Protein AF-0000000086549622 (afdb_homodimer)

Structure (mmCIF, N/CA/C/O backbone):
data_AF-0000000086549622-model_v1
#
loop_
_entity.id
_entity.type
_entity.pdbx_description
1 polymer Alpha-galactosidase
#
loop_
_atom_site.group_PDB
_atom_site.id
_atom_site.type_symbol
_atom_site.label_atom_id
_atom_site.label_alt_id
_atom_site.label_comp_id
_atom_site.label_asym_id
_atom_site.label_entity_id
_atom_site.label_seq_id
_atom_site.pdbx_PDB_ins_code
_atom_site.Cartn_x
_atom_site.Cartn_y
_atom_site.Cartn_z
_atom_site.occupancy
_atom_site.B_iso_or_equiv
_atom_site.auth_seq_id
_atom_site.auth_comp_id
_atom_site.auth_asym_id
_atom_site.auth_atom_id
_atom_site.pdbx_PDB_model_num
ATOM 1 N N . MET A 1 1 ? -61.156 -26.797 -33.188 1 31.92 1 MET A N 1
ATOM 2 C CA . MET A 1 1 ? -60.438 -27.297 -32.031 1 31.92 1 MET A CA 1
ATOM 3 C C . MET A 1 1 ? -59.062 -27.797 -32.375 1 31.92 1 MET A C 1
ATOM 5 O O . MET A 1 1 ? -58.844 -28.984 -32.656 1 31.92 1 MET A O 1
ATOM 9 N N . HIS A 1 2 ? -58.312 -27.062 -33.25 1 39.5 2 HIS A N 1
ATOM 10 C CA . HIS A 1 2 ? -56.969 -27.375 -33.719 1 39.5 2 HIS A CA 1
ATOM 11 C C . HIS A 1 2 ? -55.969 -27.375 -32.594 1 39.5 2 HIS A C 1
ATOM 13 O O . HIS A 1 2 ? -55.844 -26.391 -31.859 1 39.5 2 HIS A O 1
ATOM 19 N N . PHE A 1 3 ? -55.688 -28.547 -32.031 1 37.81 3 PHE A N 1
ATOM 20 C CA . PHE A 1 3 ? -54.688 -28.859 -31.016 1 37.81 3 PHE A CA 1
ATOM 21 C C . PHE A 1 3 ? -53.281 -28.469 -31.469 1 37.81 3 PHE A C 1
ATOM 23 O O . PHE A 1 3 ? -52.781 -29 -32.469 1 37.81 3 PHE A O 1
ATOM 30 N N . PHE A 1 4 ? -52.906 -27.203 -31.328 1 41.56 4 PHE A N 1
ATOM 31 C CA . PHE A 1 4 ? -51.531 -26.766 -31.5 1 41.56 4 PHE A CA 1
ATOM 32 C C . PHE A 1 4 ? -50.594 -27.547 -30.609 1 41.56 4 PHE A C 1
ATOM 34 O O . PHE A 1 4 ? -50.75 -27.547 -29.375 1 41.56 4 PHE A O 1
ATOM 41 N N . LEU A 1 5 ? -50 -28.656 -31.109 1 35.22 5 LEU A N 1
ATOM 42 C CA . LEU A 1 5 ? -48.938 -29.422 -30.469 1 35.22 5 LEU A CA 1
ATOM 43 C C . LEU A 1 5 ? -47.719 -28.547 -30.219 1 35.22 5 LEU A C 1
ATOM 45 O O . LEU A 1 5 ? -47.094 -28.031 -31.156 1 35.22 5 LEU A O 1
ATOM 49 N N . LEU A 1 6 ? -47.719 -27.797 -29.141 1 37.84 6 LEU A N 1
ATOM 50 C CA . LEU A 1 6 ? -46.5 -27.094 -28.703 1 37.84 6 LEU A CA 1
ATOM 51 C C . LEU A 1 6 ? -45.375 -28.062 -28.453 1 37.84 6 LEU A C 1
ATOM 53 O O . LEU A 1 6 ? -45.438 -28.906 -27.562 1 37.84 6 LEU A O 1
ATOM 57 N N . VAL A 1 7 ? -44.562 -28.406 -29.438 1 37.81 7 VAL A N 1
ATOM 58 C CA . VAL A 1 7 ? -43.344 -29.172 -29.297 1 37.81 7 VAL A CA 1
ATOM 59 C C . VAL A 1 7 ? -42.344 -28.406 -28.422 1 37.81 7 VAL A C 1
ATOM 61 O O . VAL A 1 7 ? -41.938 -27.297 -28.766 1 37.81 7 VAL A O 1
ATOM 64 N N . PHE A 1 8 ? -42.344 -28.656 -27.156 1 34.09 8 PHE A N 1
ATOM 65 C CA . PHE A 1 8 ? -41.312 -28.188 -26.25 1 34.09 8 PHE A CA 1
ATOM 66 C C . PHE A 1 8 ? -39.938 -28.75 -26.641 1 34.09 8 PHE A C 1
ATOM 68 O O . PHE A 1 8 ? -39.719 -29.969 -26.547 1 34.09 8 PHE A O 1
ATOM 75 N N . ALA A 1 9 ? -39.188 -28.156 -27.547 1 36.5 9 ALA A N 1
ATOM 76 C CA . ALA A 1 9 ? -37.812 -28.516 -27.797 1 36.5 9 ALA A CA 1
ATOM 77 C C . ALA A 1 9 ? -36.969 -28.391 -26.531 1 36.5 9 ALA A C 1
ATOM 79 O O . ALA A 1 9 ? -36.812 -27.312 -25.969 1 36.5 9 ALA A O 1
ATOM 80 N N . CYS A 1 10 ? -36.844 -29.453 -25.75 1 33.5 10 CYS A N 1
ATOM 81 C CA . CYS A 1 10 ? -35.844 -29.547 -24.688 1 33.5 10 CYS A CA 1
ATOM 82 C C . CYS A 1 10 ? -34.469 -29.188 -25.203 1 33.5 10 CYS A C 1
ATOM 84 O O . CYS A 1 10 ? -33.938 -29.859 -26.094 1 33.5 10 CYS A O 1
ATOM 86 N N . ALA A 1 11 ? -34.125 -27.953 -25.281 1 36.12 11 ALA A N 1
ATOM 87 C CA . ALA A 1 11 ? -32.719 -27.578 -25.5 1 36.12 11 ALA A CA 1
ATOM 88 C C . ALA A 1 11 ? -31.781 -28.375 -24.578 1 36.12 11 ALA A C 1
ATOM 90 O O . ALA A 1 11 ? -31.828 -28.234 -23.359 1 36.12 11 ALA A O 1
ATOM 91 N N . LEU A 1 12 ? -31.406 -29.547 -24.969 1 32.72 12 LEU A N 1
ATOM 92 C CA . LEU A 1 12 ? -30.266 -30.188 -24.328 1 32.72 12 LEU A CA 1
ATOM 93 C C . LEU A 1 12 ? -29.109 -29.203 -24.156 1 32.72 12 LEU A C 1
ATOM 95 O O . LEU A 1 12 ? -28.531 -28.75 -25.141 1 32.72 12 LEU A O 1
ATOM 99 N N . TYR A 1 13 ? -29.188 -28.391 -23.156 1 33.5 13 TYR A N 1
ATOM 100 C CA . TYR A 1 13 ? -27.938 -27.719 -22.797 1 33.5 13 TYR A CA 1
ATOM 101 C C . TYR A 1 13 ? -26.781 -28.703 -22.75 1 33.5 13 TYR A C 1
ATOM 103 O O . TYR A 1 13 ? -26.844 -29.703 -22.016 1 33.5 13 TYR A O 1
ATOM 111 N N . GLY A 1 14 ? -26.141 -28.938 -23.875 1 31.88 14 GLY A N 1
ATOM 112 C CA . GLY A 1 14 ? -24.875 -29.656 -23.891 1 31.88 14 GLY A CA 1
ATOM 113 C C . GLY A 1 14 ? -24 -29.328 -22.688 1 31.88 14 GLY A C 1
ATOM 114 O O . GLY A 1 14 ? -23.609 -28.172 -22.484 1 31.88 14 GLY A O 1
ATOM 115 N N . SER A 1 15 ? -24.109 -30.016 -21.625 1 35.78 15 SER A N 1
ATOM 116 C CA . SER A 1 15 ? -23.109 -30 -20.562 1 35.78 15 SER A CA 1
ATOM 117 C C . SER A 1 15 ? -21.688 -30.047 -21.125 1 35.78 15 SER A C 1
ATOM 119 O O . SER A 1 15 ? -21.297 -31.047 -21.734 1 35.78 15 SER A O 1
ATOM 121 N N . THR A 1 16 ? -21.203 -29.016 -21.625 1 40.12 16 THR A N 1
ATOM 122 C CA . THR A 1 16 ? -19.781 -28.969 -21.922 1 40.12 16 THR A CA 1
ATOM 123 C C . THR A 1 16 ? -18.969 -29.594 -20.781 1 40.12 16 THR A C 1
ATOM 125 O O . THR A 1 16 ? -19.109 -29.203 -19.625 1 40.12 16 THR A O 1
ATOM 128 N N . PHE A 1 17 ? -18.641 -30.828 -20.875 1 46.38 17 PHE A N 1
ATOM 129 C CA . PHE A 1 17 ? -17.844 -31.562 -19.891 1 46.38 17 PHE A CA 1
ATOM 130 C C . PHE A 1 17 ? -16.484 -30.906 -19.688 1 46.38 17 PHE A C 1
ATOM 132 O O . PHE A 1 17 ? -15.75 -30.672 -20.641 1 46.38 17 PHE A O 1
ATOM 139 N N . ALA A 1 18 ? -16.266 -30.109 -18.656 1 54.19 18 ALA A N 1
ATOM 140 C CA . ALA A 1 18 ? -14.969 -29.734 -18.109 1 54.19 18 ALA A CA 1
ATOM 141 C C . ALA A 1 18 ? -13.984 -30.891 -18.203 1 54.19 18 ALA A C 1
ATOM 143 O O . ALA A 1 18 ? -14.391 -32.062 -18.297 1 54.19 18 ALA A O 1
ATOM 144 N N . LEU A 1 19 ? -12.75 -30.562 -18.453 1 69.75 19 LEU A N 1
ATOM 145 C CA . LEU A 1 19 ? -11.766 -31.609 -18.281 1 69.75 19 LEU A CA 1
ATOM 146 C C . LEU A 1 19 ? -12.078 -32.438 -17.031 1 69.75 19 LEU A C 1
ATOM 148 O O . LEU A 1 19 ? -12.078 -31.922 -15.922 1 69.75 19 LEU A O 1
ATOM 152 N N . ASN A 1 20 ? -12.953 -33.406 -17.141 1 72.06 20 ASN A N 1
ATOM 153 C CA . ASN A 1 20 ? -13.375 -34.25 -16 1 72.06 20 ASN A CA 1
ATOM 154 C C . ASN A 1 20 ? -12.297 -35.25 -15.633 1 72.06 20 ASN A C 1
ATOM 156 O O . ASN A 1 20 ? -12.516 -36.469 -15.742 1 72.06 20 ASN A O 1
ATOM 160 N N . ASN A 1 21 ? -11.141 -34.656 -15.234 1 81.38 21 ASN A N 1
ATOM 161 C CA . ASN A 1 21 ? -10.062 -35.562 -14.828 1 81.38 21 ASN A CA 1
ATOM 162 C C . ASN A 1 21 ? -9.984 -35.688 -13.312 1 81.38 21 ASN A C 1
ATOM 164 O O . ASN A 1 21 ? -9.039 -36.281 -12.789 1 81.38 21 ASN A O 1
ATOM 168 N N . GLY A 1 22 ? -10.93 -35.031 -12.656 1 88.56 22 GLY A N 1
ATOM 169 C CA . GLY A 1 22 ? -11.055 -35.188 -11.211 1 88.56 22 GLY A CA 1
ATOM 170 C C . GLY A 1 22 ? -10.125 -34.25 -10.438 1 88.56 22 GLY A C 1
ATOM 171 O O . GLY A 1 22 ? -10.141 -34.25 -9.203 1 88.56 22 GLY A O 1
ATOM 172 N N . LEU A 1 23 ? -9.367 -33.469 -11.156 1 94.81 23 LEU A N 1
ATOM 173 C CA . LEU A 1 23 ? -8.391 -32.625 -10.5 1 94.81 23 LEU A CA 1
ATOM 174 C C . LEU A 1 23 ? -8.977 -31.219 -10.266 1 94.81 23 LEU A C 1
ATOM 176 O O . LEU A 1 23 ? -9.828 -30.766 -11.031 1 94.81 23 LEU A O 1
ATOM 180 N N . MET A 1 24 ? -8.57 -30.594 -9.172 1 97.62 24 MET A N 1
ATOM 181 C CA . MET A 1 24 ? -8.859 -29.203 -8.852 1 97.62 24 MET A CA 1
ATOM 182 C C . MET A 1 24 ? -10.359 -28.938 -8.898 1 97.62 24 MET A C 1
ATOM 184 O O . MET A 1 24 ? -10.812 -28 -9.555 1 97.62 24 MET A O 1
ATOM 188 N N . ARG A 1 25 ? -11.078 -29.766 -8.156 1 97.62 25 ARG A N 1
ATOM 189 C CA . ARG A 1 25 ? -12.531 -29.609 -8.102 1 97.62 25 ARG A CA 1
ATOM 190 C C . ARG A 1 25 ? -12.914 -28.328 -7.375 1 97.62 25 ARG A C 1
ATOM 192 O O . ARG A 1 25 ? -14.023 -27.812 -7.547 1 97.62 25 ARG A O 1
ATOM 199 N N . THR A 1 26 ? -12.086 -27.812 -6.488 1 98.31 26 THR A N 1
ATOM 200 C CA . THR A 1 26 ? -12.062 -26.453 -5.949 1 98.31 26 THR A CA 1
ATOM 201 C C . THR A 1 26 ? -10.789 -25.719 -6.371 1 98.31 26 THR A C 1
ATOM 203 O O . THR A 1 26 ? -9.844 -26.344 -6.855 1 98.31 26 THR A O 1
ATOM 206 N N . PRO A 1 27 ? -10.781 -24.422 -6.305 1 98.75 27 PRO A N 1
ATOM 207 C CA . PRO A 1 27 ? -9.57 -23.719 -6.734 1 98.75 27 PRO A CA 1
ATOM 208 C C . PRO A 1 27 ? -8.312 -24.219 -6.035 1 98.75 27 PRO A C 1
ATOM 210 O O . PRO A 1 27 ? -8.305 -24.375 -4.809 1 98.75 27 PRO A O 1
ATOM 213 N N . PRO A 1 28 ? -7.281 -24.531 -6.812 1 98.81 28 PRO A N 1
ATOM 214 C CA . PRO A 1 28 ? -6.059 -25.031 -6.172 1 98.81 28 PRO A CA 1
ATOM 215 C C . PRO A 1 28 ? -5.395 -23.984 -5.277 1 98.81 28 PRO A C 1
ATOM 217 O O . PRO A 1 28 ? -5.535 -22.781 -5.52 1 98.81 28 PRO A O 1
ATOM 220 N N . MET A 1 29 ? -4.719 -24.422 -4.254 1 98.94 29 MET A N 1
ATOM 221 C CA . MET A 1 29 ? -4.008 -23.562 -3.318 1 98.94 29 MET A CA 1
ATOM 222 C C . MET A 1 29 ? -2.553 -24 -3.178 1 98.94 29 MET A C 1
ATOM 224 O O . MET A 1 29 ? -2.248 -25.188 -3.211 1 98.94 29 MET A O 1
ATOM 228 N N . GLY A 1 30 ? -1.713 -23.047 -3.051 1 98.94 30 GLY A N 1
ATOM 229 C CA . GLY A 1 30 ? -0.31 -23.375 -2.84 1 98.94 30 GLY A CA 1
ATOM 230 C C . GLY A 1 30 ? 0.596 -22.156 -2.92 1 98.94 30 GLY A C 1
ATOM 231 O O . GLY A 1 30 ? 0.224 -21.062 -2.477 1 98.94 30 GLY A O 1
ATOM 232 N N . TRP A 1 31 ? 1.807 -22.406 -3.23 1 98.94 31 TRP A N 1
ATOM 233 C CA . TRP A 1 31 ? 2.875 -21.422 -3.35 1 98.94 31 TRP A CA 1
ATOM 234 C C . TRP A 1 31 ? 3.467 -21.438 -4.758 1 98.94 31 TRP A C 1
ATOM 236 O O . TRP A 1 31 ? 3.662 -22.5 -5.348 1 98.94 31 TRP A O 1
ATOM 246 N N . LEU A 1 32 ? 3.705 -20.25 -5.312 1 98.81 32 LEU A N 1
ATOM 247 C CA . LEU A 1 32 ? 4.262 -20.078 -6.652 1 98.81 32 LEU A CA 1
ATOM 248 C C . LEU A 1 32 ? 5.383 -19.047 -6.656 1 98.81 32 LEU A C 1
ATOM 250 O O . LEU A 1 32 ? 5.203 -17.938 -6.16 1 98.81 32 LEU A O 1
ATOM 254 N N . ALA A 1 33 ? 6.461 -19.281 -7.25 1 98.5 33 ALA A N 1
ATOM 255 C CA . ALA A 1 33 ? 7.711 -18.562 -7.016 1 98.5 33 ALA A CA 1
ATOM 256 C C . ALA A 1 33 ? 7.734 -17.234 -7.77 1 98.5 33 ALA A C 1
ATOM 258 O O . ALA A 1 33 ? 8.445 -16.312 -7.379 1 98.5 33 ALA A O 1
ATOM 259 N N . TRP A 1 34 ? 6.992 -17.078 -8.781 1 98.06 34 TRP A N 1
ATOM 260 C CA . TRP A 1 34 ? 7.328 -16.125 -9.844 1 98.06 34 TRP A CA 1
ATOM 261 C C . TRP A 1 34 ? 7.262 -14.688 -9.328 1 98.06 34 TRP A C 1
ATOM 263 O O . TRP A 1 34 ? 8.211 -13.922 -9.5 1 98.06 34 TRP A O 1
ATOM 273 N N . GLU A 1 35 ? 6.207 -14.297 -8.672 1 97.88 35 GLU A N 1
ATOM 274 C CA . GLU A 1 35 ? 6.039 -12.883 -8.344 1 97.88 35 GLU A CA 1
ATOM 275 C C . GLU A 1 35 ? 7.137 -12.406 -7.402 1 97.88 35 GLU A C 1
ATOM 277 O O . GLU A 1 35 ? 7.715 -11.336 -7.605 1 97.88 35 GLU A O 1
ATOM 282 N N . ARG A 1 36 ? 7.535 -13.18 -6.453 1 98.25 36 ARG A N 1
ATOM 283 C CA . ARG A 1 36 ? 8.461 -12.773 -5.398 1 98.25 36 ARG A CA 1
ATOM 284 C C . ARG A 1 36 ? 9.906 -12.945 -5.84 1 98.25 36 ARG A C 1
ATOM 286 O O . ARG A 1 36 ? 10.781 -12.156 -5.465 1 98.25 36 ARG A O 1
ATOM 293 N N . PHE A 1 37 ? 10.195 -14 -6.637 1 98.44 37 PHE A N 1
ATOM 294 C CA . PHE A 1 37 ? 11.594 -14.367 -6.855 1 98.44 37 PHE A CA 1
ATOM 295 C C . PHE A 1 37 ? 11.961 -14.234 -8.328 1 98.44 37 PHE A C 1
ATOM 297 O O . PHE A 1 37 ? 13.141 -14.258 -8.68 1 98.44 37 PHE A O 1
ATOM 304 N N . ARG A 1 38 ? 11.008 -14.125 -9.172 1 97.88 38 ARG A N 1
ATOM 305 C CA . ARG A 1 38 ? 11.219 -13.93 -10.602 1 97.88 38 ARG A CA 1
ATOM 306 C C . ARG A 1 38 ? 12.297 -14.883 -11.125 1 97.88 38 ARG A C 1
ATOM 308 O O . ARG A 1 38 ? 12.266 -16.078 -10.844 1 97.88 38 ARG A O 1
ATOM 315 N N . CYS A 1 39 ? 13.055 -14.5 -12.07 1 97.88 39 CYS A N 1
ATOM 316 C CA . CYS A 1 39 ? 14.133 -15.273 -12.672 1 97.88 39 CYS A CA 1
ATOM 317 C C . CYS A 1 39 ? 15.477 -14.914 -12.039 1 97.88 39 CYS A C 1
ATOM 319 O O . CYS A 1 39 ? 16.453 -14.656 -12.75 1 97.88 39 CYS A O 1
ATOM 321 N N . ASP A 1 40 ? 15.492 -14.852 -10.672 1 97.81 40 ASP A N 1
ATOM 322 C CA . ASP A 1 40 ? 16.781 -14.672 -10 1 97.81 40 ASP A CA 1
ATOM 323 C C . ASP A 1 40 ? 17.625 -15.945 -10.086 1 97.81 40 ASP A C 1
ATOM 325 O O . ASP A 1 40 ? 17.328 -16.938 -9.414 1 97.81 40 ASP A O 1
ATOM 329 N N . ILE A 1 41 ? 18.719 -15.883 -10.797 1 98 41 ILE A N 1
ATOM 330 C CA . ILE A 1 41 ? 19.531 -17.078 -10.977 1 98 41 ILE A CA 1
ATOM 331 C C . ILE A 1 41 ? 20.922 -16.844 -10.359 1 98 41 ILE A C 1
ATOM 333 O O . ILE A 1 41 ? 21.844 -17.609 -10.617 1 98 41 ILE A O 1
ATOM 337 N N . ASP A 1 42 ? 21.125 -15.742 -9.656 1 96.88 42 ASP A N 1
ATOM 338 C CA . ASP A 1 42 ? 22.391 -15.461 -9 1 96.88 42 ASP A CA 1
ATOM 339 C C . ASP A 1 42 ? 22.469 -16.125 -7.633 1 96.88 42 ASP A C 1
ATOM 341 O O . ASP A 1 42 ? 22.438 -15.453 -6.602 1 96.88 42 ASP A O 1
ATOM 345 N N . CYS A 1 43 ? 22.781 -17.391 -7.652 1 97.88 43 CYS A N 1
ATOM 346 C CA . CYS A 1 43 ? 22.812 -18.141 -6.402 1 97.88 43 CYS A CA 1
ATOM 347 C C . CYS A 1 43 ? 24.094 -17.891 -5.633 1 97.88 43 CYS A C 1
ATOM 349 O O . CYS A 1 43 ? 24.188 -18.203 -4.445 1 97.88 43 CYS A O 1
ATOM 351 N N . GLN A 1 44 ? 25.031 -17.328 -6.289 1 96.75 44 GLN A N 1
ATOM 352 C CA . GLN A 1 44 ? 26.297 -17.031 -5.625 1 96.75 44 GLN A CA 1
ATOM 353 C C . GLN A 1 44 ? 26.156 -15.852 -4.676 1 96.75 44 GLN A C 1
ATOM 355 O O . GLN A 1 44 ? 26.562 -15.922 -3.516 1 96.75 44 GLN A O 1
ATOM 360 N N . ASN A 1 45 ? 25.469 -14.781 -5.156 1 95.19 45 ASN A N 1
ATOM 361 C CA . ASN A 1 45 ? 25.406 -13.547 -4.379 1 95.19 45 ASN A CA 1
ATOM 362 C C . ASN A 1 45 ? 24.047 -13.383 -3.703 1 95.19 45 ASN A C 1
ATOM 364 O O . ASN A 1 45 ? 23.891 -12.539 -2.82 1 95.19 45 ASN A O 1
ATOM 368 N N . ASP A 1 46 ? 23.109 -14.211 -4.121 1 96.56 46 ASP A N 1
ATOM 369 C CA . ASP A 1 46 ? 21.781 -14.133 -3.549 1 96.56 46 ASP A CA 1
ATOM 370 C C . ASP A 1 46 ? 21.188 -15.523 -3.332 1 96.56 46 ASP A C 1
ATOM 372 O O . ASP A 1 46 ? 20.094 -15.82 -3.805 1 96.56 46 ASP A O 1
ATOM 376 N N . PRO A 1 47 ? 21.828 -16.312 -2.512 1 96.62 47 PRO A N 1
ATOM 377 C CA . PRO A 1 47 ? 21.516 -17.75 -2.418 1 96.62 47 PRO A CA 1
ATOM 378 C C . PRO A 1 47 ? 20.141 -18 -1.82 1 96.62 47 PRO A C 1
ATOM 380 O O . PRO A 1 47 ? 19.547 -19.062 -2.072 1 96.62 47 PRO A O 1
ATOM 383 N N . LYS A 1 48 ? 19.609 -17.047 -1.068 1 96.88 48 LYS A N 1
ATOM 384 C CA . LYS A 1 48 ? 18.328 -17.312 -0.415 1 96.88 48 LYS A CA 1
ATOM 385 C C . LYS A 1 48 ? 17.172 -16.984 -1.345 1 96.88 48 LYS A C 1
ATOM 387 O O . LYS A 1 48 ? 16.031 -17.375 -1.083 1 96.88 48 LYS A O 1
ATOM 392 N N . ASN A 1 49 ? 17.484 -16.297 -2.459 1 97.75 49 ASN A N 1
ATOM 393 C CA . ASN A 1 49 ? 16.391 -15.805 -3.297 1 97.75 49 ASN A CA 1
ATOM 394 C C . ASN A 1 49 ? 16.469 -16.375 -4.711 1 97.75 49 ASN A C 1
ATOM 396 O O . ASN A 1 49 ? 15.523 -16.25 -5.488 1 97.75 49 ASN A O 1
ATOM 400 N N . CYS A 1 50 ? 17.531 -17.016 -5.047 1 98.25 50 CYS A N 1
ATOM 401 C CA . CYS A 1 50 ? 17.703 -17.516 -6.41 1 98.25 50 CYS A CA 1
ATOM 402 C C . CYS A 1 50 ? 16.859 -18.766 -6.648 1 98.25 50 CYS A C 1
ATOM 404 O O . CYS A 1 50 ? 16.625 -19.547 -5.73 1 98.25 50 CYS A O 1
ATOM 406 N N . ILE A 1 51 ? 16.406 -18.938 -7.895 1 98.75 51 ILE A N 1
ATOM 407 C CA . ILE A 1 51 ? 15.641 -20.109 -8.312 1 98.75 51 ILE A CA 1
ATOM 408 C C . ILE A 1 51 ? 16.531 -21.344 -8.258 1 98.75 51 ILE A C 1
ATOM 410 O O . ILE A 1 51 ? 17.359 -21.562 -9.148 1 98.75 51 ILE A O 1
ATOM 414 N N . SER A 1 52 ? 16.312 -22.141 -7.203 1 98.69 52 SER A N 1
ATOM 415 C CA . SER A 1 52 ? 17.125 -23.312 -6.949 1 98.69 52 SER A CA 1
ATOM 416 C C . SER A 1 52 ? 16.359 -24.359 -6.152 1 98.69 52 SER A C 1
ATOM 418 O O . SER A 1 52 ? 15.312 -24.078 -5.582 1 98.69 52 SER A O 1
ATOM 420 N N . GLU A 1 53 ? 16.938 -25.5 -6.184 1 98.12 53 GLU A N 1
ATOM 421 C CA . GLU A 1 53 ? 16.406 -26.594 -5.391 1 98.12 53 GLU A CA 1
ATOM 422 C C . GLU A 1 53 ? 16.234 -26.203 -3.926 1 98.12 53 GLU A C 1
ATOM 424 O O . GLU A 1 53 ? 15.242 -26.547 -3.287 1 98.12 53 GLU A O 1
ATOM 429 N N . ASN A 1 54 ? 17.141 -25.438 -3.4 1 98.56 54 ASN A N 1
ATOM 430 C CA . ASN A 1 54 ? 17.125 -25.016 -2 1 98.56 54 ASN A CA 1
ATOM 431 C C . ASN A 1 54 ? 15.945 -24.109 -1.698 1 98.56 54 ASN A C 1
ATOM 433 O O . ASN A 1 54 ? 15.32 -24.234 -0.644 1 98.56 54 ASN A O 1
ATOM 437 N N . LEU A 1 55 ? 15.672 -23.172 -2.576 1 98.88 55 LEU A N 1
ATOM 438 C CA . LEU A 1 55 ? 14.523 -22.281 -2.393 1 98.88 55 LEU A CA 1
ATOM 439 C C . LEU A 1 55 ? 13.234 -23.078 -2.244 1 98.88 55 LEU A C 1
ATOM 441 O O . LEU A 1 55 ? 12.461 -22.859 -1.309 1 98.88 55 LEU A O 1
ATOM 445 N N . PHE A 1 56 ? 13.023 -24.062 -3.084 1 98.94 56 PHE A N 1
ATOM 446 C CA . PHE A 1 56 ? 11.781 -24.812 -3.102 1 98.94 56 PHE A CA 1
ATOM 447 C C . PHE A 1 56 ? 11.719 -25.781 -1.927 1 98.94 56 PHE A C 1
ATOM 449 O O . PHE A 1 56 ? 10.648 -26.031 -1.377 1 98.94 56 PHE A O 1
ATOM 456 N N . ILE A 1 57 ? 12.859 -26.328 -1.537 1 98.88 57 ILE A N 1
ATOM 457 C CA . ILE A 1 57 ? 12.922 -27.172 -0.346 1 98.88 57 ILE A CA 1
ATOM 458 C C . ILE A 1 57 ? 12.531 -26.344 0.883 1 98.88 57 ILE A C 1
ATOM 460 O O . ILE A 1 57 ? 11.719 -26.797 1.7 1 98.88 57 ILE A O 1
ATOM 464 N N . ASP A 1 58 ? 13.031 -25.094 1.001 1 98.81 58 ASP A N 1
ATOM 465 C CA . ASP A 1 58 ? 12.711 -24.219 2.125 1 98.81 58 ASP A CA 1
ATOM 466 C C . ASP A 1 58 ? 11.211 -23.922 2.174 1 98.81 58 ASP A C 1
ATOM 468 O O . ASP A 1 58 ? 10.602 -23.969 3.244 1 98.81 58 ASP A O 1
ATOM 472 N N . MET A 1 59 ? 10.648 -23.625 1.03 1 98.88 59 MET A N 1
ATOM 473 C CA . MET A 1 59 ? 9.219 -23.312 0.98 1 98.88 59 MET A CA 1
ATOM 474 C C . MET A 1 59 ? 8.383 -24.531 1.333 1 98.88 59 MET A C 1
ATOM 476 O O . MET A 1 59 ? 7.383 -24.422 2.041 1 98.88 59 MET A O 1
ATOM 480 N N . ALA A 1 60 ? 8.82 -25.703 0.834 1 98.88 60 ALA A N 1
ATOM 481 C CA . ALA A 1 60 ? 8.117 -26.938 1.146 1 98.88 60 ALA A CA 1
ATOM 482 C C . ALA A 1 60 ? 8.117 -27.219 2.646 1 98.88 60 ALA A C 1
ATOM 484 O O . ALA A 1 60 ? 7.098 -27.609 3.213 1 98.88 60 ALA A O 1
ATOM 485 N N . ASP A 1 61 ? 9.242 -27.016 3.27 1 98.88 61 ASP A N 1
ATOM 486 C CA . ASP A 1 61 ? 9.352 -27.234 4.711 1 98.88 61 ASP A CA 1
ATOM 487 C C . ASP A 1 61 ? 8.406 -26.312 5.477 1 98.88 61 ASP A C 1
ATOM 489 O O . ASP A 1 61 ? 7.734 -26.734 6.414 1 98.88 61 ASP A O 1
ATOM 493 N N . ARG A 1 62 ? 8.336 -25.031 5.078 1 98.88 62 ARG A N 1
ATOM 494 C CA . ARG A 1 62 ? 7.434 -24.109 5.75 1 98.88 62 ARG A CA 1
ATOM 495 C C . ARG A 1 62 ? 5.977 -24.516 5.531 1 98.88 62 ARG A C 1
ATOM 497 O O . ARG A 1 62 ? 5.172 -24.484 6.461 1 98.88 62 ARG A O 1
ATOM 504 N N . LEU A 1 63 ? 5.641 -24.938 4.332 1 98.88 63 LEU A N 1
ATOM 505 C CA . LEU A 1 63 ? 4.273 -25.344 4.035 1 98.88 63 LEU A CA 1
ATOM 506 C C . LEU A 1 63 ? 3.875 -26.562 4.875 1 98.88 63 LEU A C 1
ATOM 508 O O . LEU A 1 63 ? 2.744 -26.625 5.363 1 98.88 63 LEU A O 1
ATOM 512 N N . SER A 1 64 ? 4.797 -27.469 5.055 1 98.62 64 SER A N 1
ATOM 513 C CA . SER A 1 64 ? 4.484 -28.719 5.723 1 98.62 64 SER A CA 1
ATOM 514 C C . SER A 1 64 ? 4.504 -28.562 7.238 1 98.62 64 SER A C 1
ATOM 516 O O . SER A 1 64 ? 3.793 -29.266 7.953 1 98.62 64 SER A O 1
ATOM 518 N N . GLU A 1 65 ? 5.246 -27.547 7.766 1 98.5 65 GLU A N 1
ATOM 519 C CA . GLU A 1 65 ? 5.5 -27.516 9.203 1 98.5 65 GLU A CA 1
ATOM 520 C C . GLU A 1 65 ? 4.719 -26.391 9.867 1 98.5 65 GLU A C 1
ATOM 522 O O . GLU A 1 65 ? 4.5 -26.406 11.086 1 98.5 65 GLU A O 1
ATOM 527 N N . ASP A 1 66 ? 4.32 -25.438 9.039 1 98.44 66 ASP A N 1
ATOM 528 C CA . ASP A 1 66 ? 3.775 -24.234 9.664 1 98.44 66 ASP A CA 1
ATOM 529 C C . ASP A 1 66 ? 2.258 -24.172 9.5 1 98.44 66 ASP A C 1
ATOM 531 O O . ASP A 1 66 ? 1.667 -23.094 9.562 1 98.44 66 ASP A O 1
ATOM 535 N N . GLY A 1 67 ? 1.627 -25.25 9.188 1 98.19 67 GLY A N 1
ATOM 536 C CA . GLY A 1 67 ? 0.176 -25.328 9.227 1 98.19 67 GLY A CA 1
ATOM 537 C C . GLY A 1 67 ? -0.481 -24.969 7.91 1 98.19 67 GLY A C 1
ATOM 538 O O . GLY A 1 67 ? -1.709 -24.922 7.812 1 98.19 67 GLY A O 1
ATOM 539 N N . TRP A 1 68 ? 0.274 -24.703 6.898 1 98.88 68 TRP A N 1
ATOM 540 C CA . TRP A 1 68 ? -0.267 -24.312 5.598 1 98.88 68 TRP A CA 1
ATOM 541 C C . TRP A 1 68 ? -0.917 -25.516 4.906 1 98.88 68 TRP A C 1
ATOM 543 O O . TRP A 1 68 ? -2.025 -25.406 4.375 1 98.88 68 TRP A O 1
ATOM 553 N N . ARG A 1 69 ? -0.282 -26.625 4.926 1 98.75 69 ARG A N 1
ATOM 554 C CA . ARG A 1 69 ? -0.743 -27.844 4.25 1 98.75 69 ARG A CA 1
ATOM 555 C C . ARG A 1 69 ? -2.105 -28.281 4.773 1 98.75 69 ARG A C 1
ATOM 557 O O . ARG A 1 69 ? -2.988 -28.641 3.996 1 98.75 69 ARG A O 1
ATOM 564 N N . GLU A 1 70 ? -2.342 -28.203 6.039 1 98.56 70 GLU A N 1
ATOM 565 C CA . GLU A 1 70 ? -3.592 -28.609 6.672 1 98.56 70 GLU A CA 1
ATOM 566 C C . GLU A 1 70 ? -4.75 -27.719 6.234 1 98.56 70 GLU A C 1
ATOM 568 O O . GLU A 1 70 ? -5.91 -28.125 6.293 1 98.56 70 GLU A O 1
ATOM 573 N N . LEU A 1 71 ? -4.367 -26.5 5.727 1 98.88 71 LEU A N 1
ATOM 574 C CA . LEU A 1 71 ? -5.391 -25.562 5.289 1 98.88 71 LEU A CA 1
ATOM 575 C C . LEU A 1 71 ? -5.652 -25.703 3.791 1 98.88 71 LEU A C 1
ATOM 577 O O . LEU A 1 71 ? -6.543 -25.047 3.248 1 98.88 71 LEU A O 1
ATOM 581 N N . GLY A 1 72 ? -4.84 -26.484 3.107 1 98.81 72 GLY A N 1
ATOM 582 C CA . GLY A 1 72 ? -5.094 -26.75 1.702 1 98.81 72 GLY A CA 1
ATOM 583 C C . GLY A 1 72 ? -4.008 -26.234 0.785 1 98.81 72 GLY A C 1
ATOM 584 O O . GLY A 1 72 ? -4.043 -26.453 -0.426 1 98.81 72 GLY A O 1
ATOM 585 N N . TYR A 1 73 ? -3.033 -25.547 1.411 1 98.94 73 TYR A N 1
ATOM 586 C CA . TYR A 1 73 ? -1.909 -25.094 0.6 1 98.94 73 TYR A CA 1
ATOM 587 C C . TYR A 1 73 ? -0.939 -26.234 0.32 1 98.94 73 TYR A C 1
ATOM 589 O O . TYR A 1 73 ? -0.007 -26.469 1.092 1 98.94 73 TYR A O 1
ATOM 597 N N . VAL A 1 74 ? -1.072 -26.828 -0.868 1 98.88 74 VAL A N 1
ATOM 598 C CA . VAL A 1 74 ? -0.334 -28.078 -1.007 1 98.88 74 VAL A CA 1
ATOM 599 C C . VAL A 1 74 ? 0.574 -28 -2.232 1 98.88 74 VAL A C 1
ATOM 601 O O . VAL A 1 74 ? 1.482 -28.828 -2.387 1 98.88 74 VAL A O 1
ATOM 604 N N . TYR A 1 75 ? 0.366 -27.062 -3.18 1 98.94 75 TYR A N 1
ATOM 605 C CA . TYR A 1 75 ? 1.181 -26.984 -4.387 1 98.94 75 TYR A CA 1
ATOM 606 C C . TYR A 1 75 ? 2.412 -26.125 -4.164 1 98.94 75 TYR A C 1
ATOM 608 O O . TYR A 1 75 ? 2.316 -25.031 -3.582 1 98.94 75 TYR A O 1
ATOM 616 N N . VAL A 1 76 ? 3.521 -26.547 -4.535 1 98.94 76 VAL A N 1
ATOM 617 C CA . VAL A 1 76 ? 4.75 -25.766 -4.676 1 98.94 76 VAL A CA 1
ATOM 618 C C . VAL A 1 76 ? 5.125 -25.672 -6.152 1 98.94 76 VAL A C 1
ATOM 620 O O . VAL A 1 76 ? 5.57 -26.641 -6.758 1 98.94 76 VAL A O 1
ATOM 623 N N . ASN A 1 77 ? 4.98 -24.484 -6.723 1 98.88 77 ASN A N 1
ATOM 624 C CA . ASN A 1 77 ? 5.074 -24.344 -8.172 1 98.88 77 ASN A CA 1
ATOM 625 C C . ASN A 1 77 ? 6.359 -23.625 -8.586 1 98.88 77 ASN A C 1
ATOM 627 O O . ASN A 1 77 ? 6.574 -22.469 -8.219 1 98.88 77 ASN A O 1
ATOM 631 N N . ILE A 1 78 ? 7.113 -24.375 -9.352 1 98.69 78 ILE A N 1
ATOM 632 C CA . ILE A 1 78 ? 8.266 -23.797 -10.016 1 98.69 78 ILE A CA 1
ATOM 633 C C . ILE A 1 78 ? 7.801 -22.969 -11.227 1 98.69 78 ILE A C 1
ATOM 635 O O . ILE A 1 78 ? 6.898 -23.391 -11.953 1 98.69 78 ILE A O 1
ATOM 639 N N . ASP A 1 79 ? 8.273 -21.844 -11.398 1 98.31 79 ASP A N 1
ATOM 640 C CA . ASP A 1 79 ? 8.031 -21.047 -12.602 1 98.31 79 ASP A CA 1
ATOM 641 C C . ASP A 1 79 ? 9.281 -21 -13.484 1 98.31 79 ASP A C 1
ATOM 643 O O . ASP A 1 79 ? 10.094 -21.922 -13.469 1 98.31 79 ASP A O 1
ATOM 647 N N . ASP A 1 80 ? 9.422 -20.047 -14.367 1 98.31 80 ASP A N 1
ATOM 648 C CA . ASP A 1 80 ? 10.477 -19.953 -15.375 1 98.31 80 ASP A CA 1
ATOM 649 C C . ASP A 1 80 ? 11.852 -19.938 -14.727 1 98.31 80 ASP A C 1
ATOM 651 O O . ASP A 1 80 ? 11.969 -19.797 -13.5 1 98.31 80 ASP A O 1
ATOM 655 N N . CYS A 1 81 ? 12.906 -20.266 -15.5 1 98.44 81 CYS A N 1
ATOM 656 C CA . CYS A 1 81 ? 14.328 -20.141 -15.195 1 98.44 81 CYS A CA 1
ATOM 657 C C . CYS A 1 81 ? 14.82 -21.328 -14.375 1 98.44 81 CYS A C 1
ATOM 659 O O . CYS A 1 81 ? 15.836 -21.234 -13.68 1 98.44 81 CYS A O 1
ATOM 661 N N . TRP A 1 82 ? 14.156 -22.453 -14.359 1 98.81 82 TRP A N 1
ATOM 662 C CA . TRP A 1 82 ? 14.602 -23.641 -13.656 1 98.81 82 TRP A CA 1
ATOM 663 C C . TRP A 1 82 ? 15.508 -24.5 -14.539 1 98.81 82 TRP A C 1
ATOM 665 O O . TRP A 1 82 ? 16.344 -25.25 -14.039 1 98.81 82 TRP A O 1
ATOM 675 N N . SER A 1 83 ? 15.352 -24.406 -15.859 1 98.75 83 SER A N 1
ATOM 676 C CA . SER A 1 83 ? 15.914 -25.391 -16.781 1 98.75 83 SER A CA 1
ATOM 677 C C . SER A 1 83 ? 17.312 -24.984 -17.234 1 98.75 83 SER A C 1
ATOM 679 O O . SER A 1 83 ? 17.703 -23.828 -17.078 1 98.75 83 SER A O 1
ATOM 681 N N . SER A 1 84 ? 17.969 -26 -17.719 1 98.44 84 SER A N 1
ATOM 682 C CA . SER A 1 84 ? 19.172 -25.75 -18.5 1 98.44 84 SER A CA 1
ATOM 683 C C . SER A 1 84 ? 18.844 -25.047 -19.812 1 98.44 84 SER A C 1
ATOM 685 O O . SER A 1 84 ? 17.719 -25.125 -20.297 1 98.44 84 SER A O 1
ATOM 687 N N . MET A 1 85 ? 19.891 -24.422 -20.391 1 98.06 85 MET A N 1
ATOM 688 C CA . MET A 1 85 ? 19.734 -23.703 -21.656 1 98.06 85 MET A CA 1
ATOM 689 C C . MET A 1 85 ? 19.641 -24.672 -22.828 1 98.06 85 MET A C 1
ATOM 691 O O . MET A 1 85 ? 19.25 -24.281 -23.922 1 98.06 85 MET A O 1
ATOM 695 N N . GLU A 1 86 ? 19.969 -25.922 -22.516 1 97.44 86 GLU A N 1
ATOM 696 C CA . GLU A 1 86 ? 19.953 -26.938 -23.578 1 97.44 86 GLU A CA 1
ATOM 697 C C . GLU A 1 86 ? 19.188 -28.188 -23.141 1 97.44 86 GLU A C 1
ATOM 699 O O . GLU A 1 86 ? 19.266 -28.578 -21.984 1 97.44 86 GLU A O 1
ATOM 704 N N . ARG A 1 87 ? 18.438 -28.812 -24.094 1 98.19 87 ARG A N 1
ATOM 705 C CA . ARG A 1 87 ? 17.859 -30.141 -23.891 1 98.19 87 ARG A CA 1
ATOM 706 C C . ARG A 1 87 ? 18.938 -31.203 -23.922 1 98.19 87 ARG A C 1
ATOM 708 O O . ARG A 1 87 ? 20.031 -30.984 -24.438 1 98.19 87 ARG A O 1
ATOM 715 N N . ASP A 1 88 ? 18.625 -32.344 -23.406 1 97.75 88 ASP A N 1
ATOM 716 C CA . ASP A 1 88 ? 19.625 -33.406 -23.469 1 97.75 88 ASP A CA 1
ATOM 717 C C . ASP A 1 88 ? 19.625 -34.094 -24.828 1 97.75 88 ASP A C 1
ATOM 719 O O . ASP A 1 88 ? 18.906 -33.656 -25.75 1 97.75 88 ASP A O 1
ATOM 723 N N . GLY A 1 89 ? 20.438 -35.125 -25.016 1 97 89 GLY A N 1
ATOM 724 C CA . GLY A 1 89 ? 20.609 -35.781 -26.281 1 97 89 GLY A CA 1
ATOM 725 C C . GLY A 1 89 ? 19.344 -36.469 -26.781 1 97 89 GLY A C 1
ATOM 726 O O . GLY A 1 89 ? 19.203 -36.75 -27.969 1 97 89 GLY A O 1
ATOM 727 N N . ASN A 1 90 ? 18.391 -36.688 -25.922 1 96.62 90 ASN A N 1
ATOM 728 C CA . ASN A 1 90 ? 17.125 -37.344 -26.281 1 96.62 90 ASN A CA 1
ATOM 729 C C . ASN A 1 90 ? 16.016 -36.312 -26.516 1 96.62 90 ASN A C 1
ATOM 731 O O . ASN A 1 90 ? 14.859 -36.656 -26.703 1 96.62 90 ASN A O 1
ATOM 735 N N . GLY A 1 91 ? 16.391 -35 -26.328 1 97.44 91 GLY A N 1
ATOM 736 C CA . GLY A 1 91 ? 15.445 -33.906 -26.594 1 97.44 91 GLY A CA 1
ATOM 737 C C . GLY A 1 91 ? 14.625 -33.531 -25.375 1 97.44 91 GLY A C 1
ATOM 738 O O . GLY A 1 91 ? 13.641 -32.812 -25.469 1 97.44 91 GLY A O 1
ATOM 739 N N . ARG A 1 92 ? 15.023 -34.031 -24.25 1 98.31 92 ARG A N 1
ATOM 740 C CA . ARG A 1 92 ? 14.273 -33.781 -23.031 1 98.31 92 ARG A CA 1
ATOM 741 C C . ARG A 1 92 ? 14.75 -32.5 -22.359 1 98.31 92 ARG A C 1
ATOM 743 O O . ARG A 1 92 ? 15.945 -32.188 -22.359 1 98.31 92 ARG A O 1
ATOM 750 N N . LEU A 1 93 ? 13.82 -31.75 -21.797 1 98.75 93 LEU A N 1
ATOM 751 C CA . LEU A 1 93 ? 14.18 -30.641 -20.922 1 98.75 93 LEU A CA 1
ATOM 752 C C . LEU A 1 93 ? 14.977 -31.156 -19.719 1 98.75 93 LEU A C 1
ATOM 754 O O . LEU A 1 93 ? 14.727 -32.25 -19.219 1 98.75 93 LEU A O 1
ATOM 758 N N . GLN A 1 94 ? 15.969 -30.422 -19.328 1 98.69 94 GLN A N 1
ATOM 759 C CA . GLN A 1 94 ? 16.781 -30.75 -18.156 1 98.69 94 GLN A CA 1
ATOM 760 C C . GLN A 1 94 ? 16.844 -29.594 -17.172 1 98.69 94 GLN A C 1
ATOM 762 O O . GLN A 1 94 ? 16.906 -28.438 -17.578 1 98.69 94 GLN A O 1
ATOM 767 N N . PRO A 1 95 ? 16.797 -29.891 -15.867 1 98.75 95 PRO A N 1
ATOM 768 C CA . PRO A 1 95 ? 17.016 -28.812 -14.906 1 98.75 95 PRO A CA 1
ATOM 769 C C . PRO A 1 95 ? 18.453 -28.297 -14.922 1 98.75 95 PRO A C 1
ATOM 771 O O . PRO A 1 95 ? 19.375 -29.047 -15.297 1 98.75 95 PRO A O 1
ATOM 774 N N . ASP A 1 96 ? 18.625 -27 -14.609 1 98.62 96 ASP A N 1
ATOM 775 C CA . ASP A 1 96 ? 19.984 -26.5 -14.445 1 98.62 96 ASP A CA 1
ATOM 776 C C . ASP A 1 96 ? 20.766 -27.344 -13.445 1 98.62 96 ASP A C 1
ATOM 778 O O . ASP A 1 96 ? 20.359 -27.484 -12.289 1 98.62 96 ASP A O 1
ATOM 782 N N . PRO A 1 97 ? 21.891 -27.891 -13.828 1 98 97 PRO A N 1
ATOM 783 C CA . PRO A 1 97 ? 22.547 -28.859 -12.961 1 98 97 PRO A CA 1
ATOM 784 C C . PRO A 1 97 ? 23.172 -28.219 -11.719 1 98 97 PRO A C 1
ATOM 786 O O . PRO A 1 97 ? 23.391 -28.891 -10.711 1 98 97 PRO A O 1
ATOM 789 N N . LYS A 1 98 ? 23.516 -26.906 -11.742 1 98.12 98 LYS A N 1
ATOM 790 C CA . LYS A 1 98 ? 24.078 -26.234 -10.586 1 98.12 98 LYS A CA 1
ATOM 791 C C . LYS A 1 98 ? 23 -25.844 -9.586 1 98.12 98 LYS A C 1
ATOM 793 O O . LYS A 1 98 ? 23.172 -26 -8.375 1 98.12 98 LYS A O 1
ATOM 798 N N . ARG A 1 99 ? 21.891 -25.359 -10.023 1 98.69 99 ARG A N 1
ATOM 799 C CA . ARG A 1 99 ? 20.859 -24.828 -9.141 1 98.69 99 ARG A CA 1
ATOM 800 C C . ARG A 1 99 ? 19.906 -25.938 -8.703 1 98.69 99 ARG A C 1
ATOM 802 O O . ARG A 1 99 ? 19.281 -25.828 -7.648 1 98.69 99 ARG A O 1
ATOM 809 N N . PHE A 1 100 ? 19.844 -26.984 -9.555 1 98.69 100 PHE A N 1
ATOM 810 C CA . PHE A 1 100 ? 19.047 -28.172 -9.242 1 98.69 100 PHE A CA 1
ATOM 811 C C . PHE A 1 100 ? 19.875 -29.438 -9.359 1 98.69 100 PHE A C 1
ATOM 813 O O . PHE A 1 100 ? 19.562 -30.328 -10.156 1 98.69 100 PHE A O 1
ATOM 820 N N . PRO A 1 101 ? 20.812 -29.625 -8.461 1 98.19 101 PRO A N 1
ATOM 821 C CA . PRO A 1 101 ? 21.734 -30.75 -8.586 1 98.19 101 PRO A CA 1
ATOM 822 C C . PRO A 1 101 ? 21.062 -32.094 -8.367 1 98.19 101 PRO A C 1
ATOM 824 O O . PRO A 1 101 ? 21.5 -33.125 -8.898 1 98.19 101 PRO A O 1
ATOM 827 N N . GLY A 1 102 ? 19.969 -32.188 -7.641 1 98.19 102 GLY A N 1
ATOM 828 C CA . GLY A 1 102 ? 19.25 -33.438 -7.398 1 98.19 102 GLY A CA 1
ATOM 829 C C . GLY A 1 102 ? 18.25 -33.75 -8.492 1 98.19 102 GLY A C 1
ATOM 830 O O . GLY A 1 102 ? 17.719 -34.875 -8.531 1 98.19 102 GLY A O 1
ATOM 831 N N . GLY A 1 103 ? 17.969 -32.75 -9.344 1 98.38 103 GLY A N 1
ATOM 832 C CA . GLY A 1 103 ? 16.984 -32.938 -10.391 1 98.38 103 GLY A CA 1
ATOM 833 C C . GLY A 1 103 ? 15.57 -32.688 -9.938 1 98.38 103 GLY A C 1
ATOM 834 O O . GLY A 1 103 ? 15.312 -32.531 -8.734 1 98.38 103 GLY A O 1
ATOM 835 N N . ILE A 1 104 ? 14.68 -32.719 -10.938 1 98.81 104 ILE A N 1
ATOM 836 C CA . ILE A 1 104 ? 13.289 -32.375 -10.656 1 98.81 104 ILE A CA 1
ATOM 837 C C . ILE A 1 104 ? 12.57 -33.562 -10.039 1 98.81 104 ILE A C 1
ATOM 839 O O . ILE A 1 104 ? 11.711 -33.406 -9.18 1 98.81 104 ILE A O 1
ATOM 843 N N . HIS A 1 105 ? 12.938 -34.781 -10.484 1 98.75 105 HIS A N 1
ATOM 844 C CA . HIS A 1 105 ? 12.312 -35.969 -9.922 1 98.75 105 HIS A CA 1
ATOM 845 C C . HIS A 1 105 ? 12.547 -36.062 -8.422 1 98.75 105 HIS A C 1
ATOM 847 O O . HIS A 1 105 ? 11.609 -36.312 -7.656 1 98.75 105 HIS A O 1
ATOM 853 N N . LYS A 1 106 ? 13.758 -35.844 -8.016 1 98.69 106 LYS A N 1
ATOM 854 C CA . LYS A 1 106 ? 14.07 -35.875 -6.586 1 98.69 106 LYS A CA 1
ATOM 855 C C . LYS A 1 106 ? 13.297 -34.781 -5.84 1 98.69 106 LYS A C 1
ATOM 857 O O . LYS A 1 106 ? 12.836 -35 -4.719 1 98.69 106 LYS A O 1
ATOM 862 N N . LEU A 1 107 ? 13.211 -33.625 -6.41 1 98.88 107 LEU A N 1
ATOM 863 C CA . LEU A 1 107 ? 12.461 -32.531 -5.801 1 98.88 107 LEU A CA 1
ATOM 864 C C . LEU A 1 107 ? 10.984 -32.906 -5.664 1 98.88 107 LEU A C 1
ATOM 866 O O . LEU A 1 107 ? 10.367 -32.625 -4.633 1 98.88 107 LEU A O 1
ATOM 870 N N . ALA A 1 108 ? 10.422 -33.562 -6.672 1 98.88 108 ALA A N 1
ATOM 871 C CA . ALA A 1 108 ? 9.031 -34 -6.609 1 98.88 108 ALA A CA 1
ATOM 872 C C . ALA A 1 108 ? 8.828 -35 -5.461 1 98.88 108 ALA A C 1
ATOM 874 O O . ALA A 1 108 ? 7.855 -34.875 -4.707 1 98.88 108 ALA A O 1
ATOM 875 N N . ARG A 1 109 ? 9.719 -35.906 -5.309 1 98.81 109 ARG A N 1
ATOM 876 C CA . ARG A 1 109 ? 9.625 -36.906 -4.227 1 98.81 109 ARG A CA 1
ATOM 877 C C . ARG A 1 109 ? 9.727 -36.219 -2.865 1 98.81 109 ARG A C 1
ATOM 879 O O . ARG A 1 109 ? 9.055 -36.625 -1.915 1 98.81 109 ARG A O 1
ATOM 886 N N . TYR A 1 110 ? 10.602 -35.188 -2.795 1 98.81 110 TYR A N 1
ATOM 887 C CA . TYR A 1 110 ? 10.703 -34.406 -1.565 1 98.81 110 TYR A CA 1
ATOM 888 C C . TYR A 1 110 ? 9.359 -33.781 -1.2 1 98.81 110 TYR A C 1
ATOM 890 O O . TYR A 1 110 ? 8.961 -33.812 -0.033 1 98.81 110 TYR A O 1
ATOM 898 N N . MET A 1 111 ? 8.68 -33.25 -2.199 1 98.88 111 MET A N 1
ATOM 899 C CA . MET A 1 111 ? 7.348 -32.688 -1.99 1 98.88 111 MET A CA 1
ATOM 900 C C . MET A 1 111 ? 6.371 -33.781 -1.53 1 98.88 111 MET A C 1
ATOM 902 O O . MET A 1 111 ? 5.68 -33.594 -0.525 1 98.88 111 MET A O 1
ATOM 906 N N . HIS A 1 112 ? 6.297 -34.906 -2.209 1 98.88 112 HIS A N 1
ATOM 907 C CA . HIS A 1 112 ? 5.332 -35.969 -1.957 1 98.88 112 HIS A CA 1
ATOM 908 C C . HIS A 1 112 ? 5.52 -36.562 -0.565 1 98.88 112 HIS A C 1
ATOM 910 O O . HIS A 1 112 ? 4.543 -36.875 0.122 1 98.88 112 HIS A O 1
ATOM 916 N N . ASP A 1 113 ? 6.719 -36.656 -0.159 1 98.69 113 ASP A N 1
ATOM 917 C CA . ASP A 1 113 ? 7.027 -37.188 1.168 1 98.69 113 ASP A CA 1
ATOM 918 C C . ASP A 1 113 ? 6.449 -36.281 2.26 1 98.69 113 ASP A C 1
ATOM 920 O O . ASP A 1 113 ? 6.285 -36.719 3.402 1 98.69 113 ASP A O 1
ATOM 924 N N . ARG A 1 114 ? 6.102 -35.125 1.959 1 98.75 114 ARG A N 1
ATOM 925 C CA . ARG A 1 114 ? 5.605 -34.125 2.916 1 98.75 114 ARG A CA 1
ATOM 926 C C . ARG A 1 114 ? 4.121 -33.844 2.693 1 98.75 114 ARG A C 1
ATOM 928 O O . ARG A 1 114 ? 3.568 -32.906 3.273 1 98.75 114 ARG A O 1
ATOM 935 N N . GLY A 1 115 ? 3.535 -34.625 1.841 1 98.75 115 GLY A N 1
ATOM 936 C CA . GLY A 1 115 ? 2.123 -34.438 1.544 1 98.75 115 GLY A CA 1
ATOM 937 C C . GLY A 1 115 ? 1.853 -33.25 0.649 1 98.75 115 GLY A C 1
ATOM 938 O O . GLY A 1 115 ? 0.747 -32.719 0.649 1 98.75 115 GLY A O 1
ATOM 939 N N . LEU A 1 116 ? 2.91 -32.781 -0.06 1 98.94 116 LEU A N 1
ATOM 940 C CA . LEU A 1 116 ? 2.793 -31.656 -0.976 1 98.94 116 LEU A CA 1
ATOM 941 C C . LEU A 1 116 ? 2.844 -32.125 -2.426 1 98.94 116 LEU A C 1
ATOM 943 O O . LEU A 1 116 ? 2.979 -33.312 -2.691 1 98.94 116 LEU A O 1
ATOM 947 N N . LYS A 1 117 ? 2.596 -31.234 -3.332 1 98.94 117 LYS A N 1
ATOM 948 C CA . LYS A 1 117 ? 2.623 -31.469 -4.773 1 98.94 117 LYS A CA 1
ATOM 949 C C . LYS A 1 117 ? 3.598 -30.516 -5.465 1 98.94 117 LYS A C 1
ATOM 951 O O . LYS A 1 117 ? 3.807 -29.391 -5.008 1 98.94 117 LYS A O 1
ATOM 956 N N . LEU A 1 118 ? 4.199 -30.938 -6.531 1 98.94 118 LEU A N 1
ATOM 957 C CA . LEU A 1 118 ? 5.137 -30.094 -7.27 1 98.94 118 LEU A CA 1
ATOM 958 C C . LEU A 1 118 ? 4.539 -29.656 -8.602 1 98.94 118 LEU A C 1
ATOM 960 O O . LEU A 1 118 ? 4.062 -30.484 -9.383 1 98.94 118 LEU A O 1
ATOM 964 N N . GLY A 1 119 ? 4.48 -28.344 -8.805 1 98.88 119 GLY A N 1
ATOM 965 C CA . GLY A 1 119 ? 4.199 -27.781 -10.117 1 98.88 119 GLY A CA 1
ATOM 966 C C . GLY A 1 119 ? 5.449 -27.359 -10.859 1 98.88 119 GLY A C 1
ATOM 967 O O . GLY A 1 119 ? 6.453 -27 -10.242 1 98.88 119 GLY A O 1
ATOM 968 N N . ILE A 1 120 ? 5.359 -27.406 -12.18 1 98.81 120 ILE A N 1
ATOM 969 C CA . ILE A 1 120 ? 6.484 -26.969 -13 1 98.81 120 ILE A CA 1
ATOM 970 C C . ILE A 1 120 ? 5.996 -26.016 -14.086 1 98.81 120 ILE A C 1
ATOM 972 O O . ILE A 1 120 ? 4.789 -25.875 -14.297 1 98.81 120 ILE A O 1
ATOM 976 N N . TYR A 1 121 ? 6.957 -25.312 -14.688 1 98.69 121 TYR A N 1
ATOM 977 C CA . TYR A 1 121 ? 6.668 -24.312 -15.711 1 98.69 121 TYR A CA 1
ATOM 978 C C . TYR A 1 121 ? 7.152 -24.781 -17.078 1 98.69 121 TYR A C 1
ATOM 980 O O . TYR A 1 121 ? 8.242 -25.344 -17.203 1 98.69 121 TYR A O 1
ATOM 988 N N . GLY A 1 122 ? 6.34 -24.625 -18.031 1 98.56 122 GLY A N 1
ATOM 989 C CA . GLY A 1 122 ? 6.68 -24.734 -19.438 1 98.56 122 GLY A CA 1
ATOM 990 C C . GLY A 1 122 ? 6.129 -23.594 -20.281 1 98.56 122 GLY A C 1
ATOM 991 O O . GLY A 1 122 ? 5.406 -22.734 -19.766 1 98.56 122 GLY A O 1
ATOM 992 N N . ASP A 1 123 ? 6.504 -23.562 -21.531 1 98.44 123 ASP A N 1
ATOM 993 C CA . ASP A 1 123 ? 6.105 -22.469 -22.406 1 98.44 123 ASP A CA 1
ATOM 994 C C . ASP A 1 123 ? 5.934 -22.938 -23.844 1 98.44 123 ASP A C 1
ATOM 996 O O . ASP A 1 123 ? 6.867 -23.484 -24.453 1 98.44 123 ASP A O 1
ATOM 1000 N N . MET A 1 124 ? 4.688 -22.641 -24.266 1 97.38 124 MET A N 1
ATOM 1001 C CA . MET A 1 124 ? 4.453 -22.891 -25.688 1 97.38 124 MET A CA 1
ATOM 1002 C C . MET A 1 124 ? 5.277 -21.938 -26.547 1 97.38 124 MET A C 1
ATOM 1004 O O . MET A 1 124 ? 5.164 -20.719 -26.422 1 97.38 124 MET A O 1
ATOM 1008 N N . GLY A 1 125 ? 6.215 -22.453 -27.391 1 97.81 125 GLY A N 1
ATOM 1009 C CA . GLY A 1 125 ? 7.051 -21.641 -28.25 1 97.81 125 GLY A CA 1
ATOM 1010 C C . GLY A 1 125 ? 8.492 -22.125 -28.312 1 97.81 125 GLY A C 1
ATOM 1011 O O . GLY A 1 125 ? 8.836 -23.141 -27.719 1 97.81 125 GLY A O 1
ATOM 1012 N N . THR A 1 126 ? 9.281 -21.328 -29.062 1 98.38 126 THR A N 1
ATOM 1013 C CA . THR A 1 126 ? 10.688 -21.703 -29.234 1 98.38 126 THR A CA 1
ATOM 1014 C C . THR A 1 126 ? 11.469 -21.469 -27.953 1 98.38 126 THR A C 1
ATOM 1016 O O . THR A 1 126 ? 12.445 -22.172 -27.672 1 98.38 126 THR A O 1
ATOM 1019 N N . HIS A 1 127 ? 11.055 -20.5 -27.156 1 98.56 127 HIS A N 1
ATOM 1020 C CA . HIS A 1 127 ? 11.672 -20.172 -25.875 1 98.56 127 HIS A CA 1
ATOM 1021 C C . HIS A 1 127 ? 10.617 -19.844 -24.828 1 98.56 127 HIS A C 1
ATOM 1023 O O . HIS A 1 127 ? 9.484 -19.484 -25.172 1 98.56 127 HIS A O 1
ATOM 1029 N N . THR A 1 128 ? 11.047 -20.062 -23.562 1 98.44 128 THR A N 1
ATOM 1030 C CA . THR A 1 128 ? 10.234 -19.516 -22.484 1 98.44 128 THR A CA 1
ATOM 1031 C C . THR A 1 128 ? 10.328 -18 -22.453 1 98.44 128 THR A C 1
ATOM 1033 O O . THR A 1 128 ? 11.133 -17.406 -23.188 1 98.44 128 THR A O 1
ATOM 1036 N N . CYS A 1 129 ? 9.516 -17.375 -21.656 1 96.5 129 CYS A N 1
ATOM 1037 C CA . CYS A 1 129 ? 9.547 -15.922 -21.531 1 96.5 129 CYS A CA 1
ATOM 1038 C C . CYS A 1 129 ? 10.898 -15.453 -21 1 96.5 129 CYS A C 1
ATOM 1040 O O . CYS A 1 129 ? 11.359 -14.359 -21.344 1 96.5 129 CYS A O 1
ATOM 1042 N N . GLY A 1 130 ? 11.57 -16.312 -20.266 1 97 130 GLY A N 1
ATOM 1043 C CA . GLY A 1 130 ? 12.875 -16 -19.703 1 97 130 GLY A CA 1
ATOM 1044 C C . GLY A 1 130 ? 14.031 -16.375 -20.625 1 97 130 GLY A C 1
ATOM 1045 O O . GLY A 1 130 ? 15.195 -16.219 -20.25 1 97 130 GLY A O 1
ATOM 1046 N N . GLY A 1 131 ? 13.719 -16.938 -21.75 1 98.12 131 GLY A N 1
ATOM 1047 C CA . GLY A 1 131 ? 14.742 -17.219 -22.75 1 98.12 131 GLY A CA 1
ATOM 1048 C C . GLY A 1 131 ? 15.281 -18.641 -22.672 1 98.12 131 GLY A C 1
ATOM 1049 O O . GLY A 1 131 ? 16.266 -18.969 -23.328 1 98.12 131 GLY A O 1
ATOM 1050 N N . TYR A 1 132 ? 14.711 -19.5 -21.953 1 98.62 132 TYR A N 1
ATOM 1051 C CA . TYR A 1 132 ? 15.078 -20.891 -21.844 1 98.62 132 TYR A CA 1
ATOM 1052 C C . TYR A 1 132 ? 14.344 -21.75 -22.875 1 98.62 132 TYR A C 1
ATOM 1054 O O . TYR A 1 132 ? 13.445 -21.25 -23.562 1 98.62 132 TYR A O 1
ATOM 1062 N N . PRO A 1 133 ? 14.742 -23.016 -23 1 98.69 133 PRO A N 1
ATOM 1063 C CA . PRO A 1 133 ? 14.062 -23.828 -24.016 1 98.69 133 PRO A CA 1
ATOM 1064 C C . PRO A 1 133 ? 12.562 -23.953 -23.766 1 98.69 133 PRO A C 1
ATOM 1066 O O . PRO A 1 133 ? 12.141 -24.281 -22.656 1 98.69 133 PRO A O 1
ATOM 1069 N N . GLY A 1 134 ? 11.812 -23.703 -24.812 1 98.69 134 GLY A N 1
ATOM 1070 C CA . GLY A 1 134 ? 10.367 -23.875 -24.766 1 98.69 134 GLY A CA 1
ATOM 1071 C C . GLY A 1 134 ? 9.914 -25.219 -25.297 1 98.69 134 GLY A C 1
ATOM 1072 O O . GLY A 1 134 ? 10.703 -26.156 -25.359 1 98.69 134 GLY A O 1
ATOM 1073 N N . THR A 1 135 ? 8.648 -25.328 -25.484 1 98.81 135 THR A N 1
ATOM 1074 C CA . THR A 1 135 ? 8.031 -26.531 -26.031 1 98.81 135 THR A CA 1
ATOM 1075 C C . THR A 1 135 ? 7.383 -26.234 -27.391 1 98.81 135 THR A C 1
ATOM 1077 O O . THR A 1 135 ? 6.242 -25.766 -27.438 1 98.81 135 THR A O 1
ATOM 1080 N N . THR A 1 136 ? 8.078 -26.516 -28.469 1 98.44 136 THR A N 1
ATOM 1081 C CA . THR A 1 136 ? 7.477 -26.406 -29.781 1 98.44 136 THR A CA 1
ATOM 1082 C C . THR A 1 136 ? 6.504 -27.562 -30.031 1 98.44 136 THR A C 1
ATOM 1084 O O . THR A 1 136 ? 6.48 -28.531 -29.281 1 98.44 136 THR A O 1
ATOM 1087 N N . LEU A 1 137 ? 5.719 -27.484 -31.078 1 98.56 137 LEU A N 1
ATOM 1088 C CA . LEU A 1 137 ? 4.68 -28.469 -31.359 1 98.56 137 LEU A CA 1
ATOM 1089 C C . LEU A 1 137 ? 5.262 -29.875 -31.406 1 98.56 137 LEU A C 1
ATOM 1091 O O . LEU A 1 137 ? 4.648 -30.812 -30.891 1 98.56 137 LEU A O 1
ATOM 1095 N N . ASP A 1 138 ? 6.461 -30 -31.906 1 98.31 138 ASP A N 1
ATOM 1096 C CA . ASP A 1 138 ? 7.07 -31.312 -32.094 1 98.31 138 ASP A CA 1
ATOM 1097 C C . ASP A 1 138 ? 7.641 -31.844 -30.797 1 98.31 138 ASP A C 1
ATOM 1099 O O . ASP A 1 138 ? 8.039 -33 -30.719 1 98.31 138 ASP A O 1
ATOM 1103 N N . LYS A 1 139 ? 7.691 -31.031 -29.719 1 98.69 139 LYS A N 1
ATOM 1104 C CA . LYS A 1 139 ? 8.289 -31.438 -28.469 1 98.69 139 LYS A CA 1
ATOM 1105 C C . LYS A 1 139 ? 7.219 -31.688 -27.406 1 98.69 139 LYS A C 1
ATOM 1107 O O . LYS A 1 139 ? 7.535 -32.094 -26.281 1 98.69 139 LYS A O 1
ATOM 1112 N N . ILE A 1 140 ? 6 -31.547 -27.703 1 98.81 140 ILE A N 1
ATOM 1113 C CA . ILE A 1 140 ? 4.906 -31.594 -26.75 1 98.81 140 ILE A CA 1
ATOM 1114 C C . ILE A 1 140 ? 4.852 -32.969 -26.094 1 98.81 140 ILE A C 1
ATOM 1116 O O . ILE A 1 140 ? 4.801 -33.094 -24.875 1 98.81 140 ILE A O 1
ATOM 1120 N N . GLN A 1 141 ? 4.906 -34 -26.891 1 98.56 141 GLN A N 1
ATOM 1121 C CA . GLN A 1 141 ? 4.781 -35.375 -26.344 1 98.56 141 GLN A CA 1
ATOM 1122 C C . GLN A 1 141 ? 5.941 -35.688 -25.422 1 98.56 141 GLN A C 1
ATOM 1124 O O . GLN A 1 141 ? 5.73 -36.219 -24.328 1 98.56 141 GLN A O 1
ATOM 1129 N N . ILE A 1 142 ? 7.141 -35.375 -25.828 1 98.69 142 ILE A N 1
ATOM 1130 C CA . ILE A 1 142 ? 8.305 -35.719 -25.016 1 98.69 142 ILE A CA 1
ATOM 1131 C C . ILE A 1 142 ? 8.328 -34.906 -23.734 1 98.69 142 ILE A C 1
ATOM 1133 O O . ILE A 1 142 ? 8.742 -35.375 -22.688 1 98.69 142 ILE A O 1
ATOM 1137 N N . ASP A 1 143 ? 7.941 -33.656 -23.812 1 98.88 143 ASP A N 1
ATOM 1138 C CA . ASP A 1 143 ? 7.926 -32.844 -22.609 1 98.88 143 ASP A CA 1
ATOM 1139 C C . ASP A 1 143 ? 6.859 -33.312 -21.625 1 98.88 143 ASP A C 1
ATOM 1141 O O . ASP A 1 143 ? 7.105 -33.375 -20.422 1 98.88 143 ASP A O 1
ATOM 1145 N N . ALA A 1 144 ? 5.656 -33.625 -22.141 1 98.81 144 ALA A N 1
ATOM 1146 C CA . ALA A 1 144 ? 4.621 -34.188 -21.266 1 98.81 144 ALA A CA 1
ATOM 1147 C C . ALA A 1 144 ? 5.113 -35.438 -20.562 1 98.81 144 ALA A C 1
ATOM 1149 O O . ALA A 1 144 ? 4.941 -35.594 -19.344 1 98.81 144 ALA A O 1
ATOM 1150 N N . GLN A 1 145 ? 5.715 -36.312 -21.328 1 98.75 145 GLN A N 1
ATOM 1151 C CA . GLN A 1 145 ? 6.227 -37.531 -20.75 1 98.75 145 GLN A CA 1
ATOM 1152 C C . GLN A 1 145 ? 7.34 -37.25 -19.734 1 98.75 145 GLN A C 1
ATOM 1154 O O . GLN A 1 145 ? 7.438 -37.938 -18.703 1 98.75 145 GLN A O 1
ATOM 1159 N N . THR A 1 146 ? 8.211 -36.312 -20.047 1 98.88 146 THR A N 1
ATOM 1160 C CA . THR A 1 146 ? 9.281 -35.906 -19.141 1 98.88 146 THR A CA 1
ATOM 1161 C C . THR A 1 146 ? 8.719 -35.469 -17.797 1 98.88 146 THR A C 1
ATOM 1163 O O . THR A 1 146 ? 9.18 -35.906 -16.75 1 98.88 146 THR A O 1
ATOM 1166 N N . PHE A 1 147 ? 7.723 -34.625 -17.797 1 98.88 147 PHE A N 1
ATOM 1167 C CA . PHE A 1 147 ? 7.109 -34.125 -16.562 1 98.88 147 PHE A CA 1
ATOM 1168 C C . PHE A 1 147 ? 6.48 -35.281 -15.789 1 98.88 147 PHE A C 1
ATOM 1170 O O . PHE A 1 147 ? 6.594 -35.344 -14.562 1 98.88 147 PHE A O 1
ATOM 1177 N N . ALA A 1 148 ? 5.789 -36.156 -16.516 1 98.81 148 ALA A N 1
ATOM 1178 C CA . ALA A 1 148 ? 5.188 -37.312 -15.867 1 98.81 148 ALA A CA 1
ATOM 1179 C C . ALA A 1 148 ? 6.254 -38.219 -15.219 1 98.81 148 ALA A C 1
ATOM 1181 O O . ALA A 1 148 ? 6.09 -38.656 -14.078 1 98.81 148 ALA A O 1
ATOM 1182 N N . ASP A 1 149 ? 7.359 -38.438 -15.969 1 98.75 149 ASP A N 1
ATOM 1183 C CA . ASP A 1 149 ? 8.461 -39.219 -15.445 1 98.75 149 ASP A CA 1
ATOM 1184 C C . ASP A 1 149 ? 9.039 -38.625 -14.18 1 98.75 149 ASP A C 1
ATOM 1186 O O . ASP A 1 149 ? 9.484 -39.312 -13.281 1 98.75 149 ASP A O 1
ATOM 1190 N N . TRP A 1 150 ? 9.055 -37.312 -14.148 1 98.88 150 TRP A N 1
ATOM 1191 C CA . TRP A 1 150 ? 9.586 -36.594 -12.992 1 98.88 150 TRP A CA 1
ATOM 1192 C C . TRP A 1 150 ? 8.562 -36.531 -11.867 1 98.88 150 TRP A C 1
ATOM 1194 O O . TRP A 1 150 ? 8.828 -35.969 -10.805 1 98.88 150 TRP A O 1
ATOM 1204 N N . GLU A 1 151 ? 7.344 -37.031 -12.07 1 98.75 151 GLU A N 1
ATOM 1205 C CA . GLU A 1 151 ? 6.254 -37.125 -11.109 1 98.75 151 GLU A CA 1
ATOM 1206 C C . GLU A 1 151 ? 5.738 -35.719 -10.742 1 98.75 151 GLU A C 1
ATOM 1208 O O . GLU A 1 151 ? 5.398 -35.469 -9.578 1 98.75 151 GLU A O 1
ATOM 1213 N N . VAL A 1 152 ? 5.766 -34.844 -11.656 1 98.69 152 VAL A N 1
ATOM 1214 C CA . VAL A 1 152 ? 5.184 -33.531 -11.516 1 98.69 152 VAL A CA 1
ATOM 1215 C C . VAL A 1 152 ? 3.668 -33.625 -11.383 1 98.69 152 VAL A C 1
ATOM 1217 O O . VAL A 1 152 ? 3.051 -34.531 -11.953 1 98.69 152 VAL A O 1
ATOM 1220 N N . ASP A 1 153 ? 3.076 -32.625 -10.617 1 98.81 153 ASP A N 1
ATOM 1221 C CA . ASP A 1 153 ? 1.648 -32.719 -10.328 1 98.81 153 ASP A CA 1
ATOM 1222 C C . ASP A 1 153 ? 0.879 -31.609 -11.062 1 98.81 153 ASP A C 1
ATOM 1224 O O . ASP A 1 153 ? -0.347 -31.672 -11.172 1 98.81 153 ASP A O 1
ATOM 1228 N N . MET A 1 154 ? 1.551 -30.609 -11.555 1 98.81 154 MET A N 1
ATOM 1229 C CA . MET A 1 154 ? 0.906 -29.516 -12.266 1 98.81 154 MET A CA 1
ATOM 1230 C C . MET A 1 154 ? 1.864 -28.875 -13.266 1 98.81 154 MET A C 1
ATOM 1232 O O . MET A 1 154 ? 3.061 -28.75 -13 1 98.81 154 MET A O 1
ATOM 1236 N N . LEU A 1 155 ? 1.335 -28.516 -14.406 1 98.88 155 LEU A N 1
ATOM 1237 C CA . LEU A 1 155 ? 2.074 -27.75 -15.398 1 98.88 155 LEU A CA 1
ATOM 1238 C C . LEU A 1 155 ? 1.443 -26.375 -15.602 1 98.88 155 LEU A C 1
ATOM 1240 O O . LEU A 1 155 ? 0.258 -26.281 -15.922 1 98.88 155 LEU A O 1
ATOM 1244 N N . LYS A 1 156 ? 2.154 -25.375 -15.297 1 98.81 156 LYS A N 1
ATOM 1245 C CA . LYS A 1 156 ? 1.834 -24.047 -15.805 1 98.81 156 LYS A CA 1
ATOM 1246 C C . LYS A 1 156 ? 2.455 -23.828 -17.188 1 98.81 156 LYS A C 1
ATOM 1248 O O . LYS A 1 156 ? 3.676 -23.891 -17.344 1 98.81 156 LYS A O 1
ATOM 1253 N N . PHE A 1 157 ? 1.594 -23.562 -18.172 1 98.75 157 PHE A N 1
ATOM 1254 C CA . PHE A 1 157 ? 2.045 -23.547 -19.562 1 98.75 157 PHE A CA 1
ATOM 1255 C C . PHE A 1 157 ? 1.774 -22.172 -20.188 1 98.75 157 PHE A C 1
ATOM 1257 O O . PHE A 1 157 ? 0.63 -21.859 -20.516 1 98.75 157 PHE A O 1
ATOM 1264 N N . ASP A 1 158 ? 2.863 -21.312 -20.391 1 98.31 158 ASP A N 1
ATOM 1265 C CA . ASP A 1 158 ? 2.777 -20 -21 1 98.31 158 ASP A CA 1
ATOM 1266 C C . ASP A 1 158 ? 2.934 -20.078 -22.516 1 98.31 158 ASP A C 1
ATOM 1268 O O . ASP A 1 158 ? 3.027 -21.172 -23.078 1 98.31 158 ASP A O 1
ATOM 1272 N N . GLY A 1 159 ? 2.893 -18.906 -23.234 1 97.81 159 GLY A N 1
ATOM 1273 C CA . GLY A 1 159 ? 2.889 -18.938 -24.688 1 97.81 159 GLY A CA 1
ATOM 1274 C C . GLY A 1 159 ? 3.854 -17.953 -25.297 1 97.81 159 GLY A C 1
ATOM 1275 O O . GLY A 1 159 ? 3.617 -17.453 -26.406 1 97.81 159 GLY A O 1
ATOM 1276 N N . CYS A 1 160 ? 4.926 -17.625 -24.578 1 97.06 160 CYS A N 1
ATOM 1277 C CA . CYS A 1 160 ? 5.926 -16.703 -25.109 1 97.06 160 CYS A CA 1
ATOM 1278 C C . CYS A 1 160 ? 6.594 -17.297 -26.344 1 97.06 160 CYS A C 1
ATOM 1280 O O . CYS A 1 160 ? 6.738 -18.516 -26.469 1 97.06 160 CYS A O 1
ATOM 1282 N N . TYR A 1 161 ? 7.012 -16.484 -27.328 1 97.81 161 TYR A N 1
ATOM 1283 C CA . TYR A 1 161 ? 7.762 -16.797 -28.547 1 97.81 161 TYR A CA 1
ATOM 1284 C C . TYR A 1 161 ? 7.008 -17.797 -29.406 1 97.81 161 TYR A C 1
ATOM 1286 O O . TYR A 1 161 ? 7.613 -18.703 -30 1 97.81 161 TYR A O 1
ATOM 1294 N N . SER A 1 162 ? 5.672 -17.781 -29.375 1 97.62 162 SER A N 1
ATOM 1295 C CA . SER A 1 162 ? 4.789 -18.531 -30.266 1 97.62 162 SER A CA 1
ATOM 1296 C C . SER A 1 162 ? 3.721 -17.625 -30.875 1 97.62 162 SER A C 1
ATOM 1298 O O . SER A 1 162 ? 3.453 -16.547 -30.359 1 97.62 162 SER A O 1
ATOM 1300 N N . ASN A 1 163 ? 3.164 -18.031 -32 1 96.25 163 ASN A N 1
ATOM 1301 C CA . ASN A 1 163 ? 2.1 -17.25 -32.625 1 96.25 163 ASN A CA 1
ATOM 1302 C C . ASN A 1 163 ? 0.728 -17.859 -32.375 1 96.25 163 ASN A C 1
ATOM 1304 O O . ASN A 1 163 ? 0.623 -18.906 -31.734 1 96.25 163 ASN A O 1
ATOM 1308 N N . PHE A 1 164 ? -0.255 -17.312 -32.875 1 95.25 164 PHE A N 1
ATOM 1309 C CA . PHE A 1 164 ? -1.642 -17.672 -32.594 1 95.25 164 PHE A CA 1
ATOM 1310 C C . PHE A 1 164 ? -1.941 -19.078 -33.094 1 95.25 164 PHE A C 1
ATOM 1312 O O . PHE A 1 164 ? -2.592 -19.859 -32.406 1 95.25 164 PHE A O 1
ATOM 1319 N N . THR A 1 165 ? -1.496 -19.422 -34.219 1 96.19 165 THR A N 1
ATOM 1320 C CA . THR A 1 165 ? -1.752 -20.734 -34.812 1 96.19 165 THR A CA 1
ATOM 1321 C C . THR A 1 165 ? -1.096 -21.844 -33.969 1 96.19 165 THR A C 1
ATOM 1323 O O . THR A 1 165 ? -1.699 -22.891 -33.719 1 96.19 165 THR A O 1
ATOM 1326 N N . GLU A 1 166 ? 0.108 -21.594 -33.531 1 97.19 166 GLU A N 1
ATOM 1327 C CA . GLU A 1 166 ? 0.819 -22.547 -32.688 1 97.19 166 GLU A CA 1
ATOM 1328 C C . GLU A 1 166 ? 0.096 -22.734 -31.359 1 97.19 166 GLU A C 1
ATOM 1330 O O . GLU A 1 166 ? -0.011 -23.859 -30.859 1 97.19 166 GLU A O 1
ATOM 1335 N N . GLN A 1 167 ? -0.367 -21.703 -30.828 1 97.38 167 GLN A N 1
ATOM 1336 C CA . GLN A 1 167 ? -1.08 -21.781 -29.562 1 97.38 167 GLN A CA 1
ATOM 1337 C C . GLN A 1 167 ? -2.391 -22.547 -29.703 1 97.38 167 GLN A C 1
ATOM 1339 O O . GLN A 1 167 ? -2.709 -23.406 -28.875 1 97.38 167 GLN A O 1
ATOM 1344 N N . GLU A 1 168 ? -3.123 -22.281 -30.734 1 96.31 168 GLU A N 1
ATOM 1345 C CA . GLU A 1 168 ? -4.398 -22.938 -31 1 96.31 168 GLU A CA 1
ATOM 1346 C C . GLU A 1 168 ? -4.23 -24.453 -31.109 1 96.31 168 GLU A C 1
ATOM 1348 O O . GLU A 1 168 ? -5.117 -25.219 -30.719 1 96.31 168 GLU A O 1
ATOM 1353 N N . GLN A 1 169 ? -3.1 -24.859 -31.594 1 97.75 169 GLN A N 1
ATOM 1354 C CA . GLN A 1 169 ? -2.816 -26.281 -31.719 1 97.75 169 GLN A CA 1
ATOM 1355 C C . GLN A 1 169 ? -2.174 -26.844 -30.453 1 97.75 169 GLN A C 1
ATOM 1357 O O . GLN A 1 169 ? -2.52 -27.938 -30 1 97.75 169 GLN A O 1
ATOM 1362 N N . GLY A 1 170 ? -1.241 -26.109 -29.953 1 98.5 170 GLY A N 1
ATOM 1363 C CA . GLY A 1 170 ? -0.34 -26.594 -28.922 1 98.5 170 GLY A CA 1
ATOM 1364 C C . GLY A 1 170 ? -1.026 -26.828 -27.594 1 98.5 170 GLY A C 1
ATOM 1365 O O . GLY A 1 170 ? -0.761 -27.828 -26.922 1 98.5 170 GLY A O 1
ATOM 1366 N N . TYR A 1 171 ? -1.868 -25.922 -27.156 1 98.31 171 TYR A N 1
ATOM 1367 C CA . TYR A 1 171 ? -2.49 -26.047 -25.844 1 98.31 171 TYR A CA 1
ATOM 1368 C C . TYR A 1 171 ? -3.375 -27.297 -25.766 1 98.31 171 TYR A C 1
ATOM 1370 O O . TYR A 1 171 ? -3.279 -28.078 -24.828 1 98.31 171 TYR A O 1
ATOM 1378 N N . PRO A 1 172 ? -4.258 -27.594 -26.781 1 98.12 172 PRO A N 1
ATOM 1379 C CA . PRO A 1 172 ? -5.02 -28.859 -26.75 1 98.12 172 PRO A CA 1
ATOM 1380 C C . PRO A 1 172 ? -4.125 -30.094 -26.859 1 98.12 172 PRO A C 1
ATOM 1382 O O . PRO A 1 172 ? -4.383 -31.094 -26.188 1 98.12 172 PRO A O 1
ATOM 1385 N N . LEU A 1 173 ? -3.066 -29.969 -27.672 1 98.62 173 LEU A N 1
ATOM 1386 C CA . LEU A 1 173 ? -2.16 -31.109 -27.828 1 98.62 173 LEU A CA 1
ATOM 1387 C C . LEU A 1 173 ? -1.45 -31.422 -26.516 1 98.62 173 LEU A C 1
ATOM 1389 O O . LEU A 1 173 ? -1.225 -32.594 -26.203 1 98.62 173 LEU A O 1
ATOM 1393 N N . MET A 1 174 ? -1.087 -30.406 -25.812 1 98.75 174 MET A N 1
ATOM 1394 C CA . MET A 1 174 ? -0.448 -30.625 -24.516 1 98.75 174 MET A CA 1
ATOM 1395 C C . MET A 1 174 ? -1.407 -31.312 -23.547 1 98.75 174 MET A C 1
ATOM 1397 O O . MET A 1 174 ? -1.015 -32.219 -22.812 1 98.75 174 MET A O 1
ATOM 1401 N N . SER A 1 175 ? -2.645 -30.859 -23.547 1 98.25 175 SER A N 1
ATOM 1402 C CA . SER A 1 175 ? -3.648 -31.531 -22.719 1 98.25 175 SER A CA 1
ATOM 1403 C C . SER A 1 175 ? -3.721 -33.031 -23.031 1 98.25 175 SER A C 1
ATOM 1405 O O . SER A 1 175 ? -3.691 -33.844 -22.125 1 98.25 175 SER A O 1
ATOM 1407 N N . LYS A 1 176 ? -3.83 -33.312 -24.297 1 98 176 LYS A N 1
ATOM 1408 C CA . LYS A 1 176 ? -3.9 -34.719 -24.734 1 98 176 LYS A CA 1
ATOM 1409 C C . LYS A 1 176 ? -2.658 -35.469 -24.312 1 98 176 LYS A C 1
ATOM 1411 O O . LYS A 1 176 ? -2.76 -36.625 -23.828 1 98 176 LYS A O 1
ATOM 1416 N N . ALA A 1 177 ? -1.502 -34.875 -24.5 1 98.62 177 ALA A N 1
ATOM 1417 C CA . ALA A 1 177 ? -0.236 -35.531 -24.172 1 98.62 177 ALA A CA 1
ATOM 1418 C C . ALA A 1 177 ? -0.127 -35.781 -22.672 1 98.62 177 ALA A C 1
ATOM 1420 O O . ALA A 1 177 ? 0.296 -36.875 -22.25 1 98.62 177 ALA A O 1
ATOM 1421 N N . LEU A 1 178 ? -0.477 -34.812 -21.859 1 98.5 178 LEU A N 1
ATOM 1422 C CA . LEU A 1 178 ? -0.434 -34.969 -20.406 1 98.5 178 LEU A CA 1
ATOM 1423 C C . LEU A 1 178 ? -1.331 -36.125 -19.969 1 98.5 178 LEU A C 1
ATOM 1425 O O . LEU A 1 178 ? -0.919 -36.969 -19.172 1 98.5 178 LEU A O 1
ATOM 1429 N N . ASN A 1 179 ? -2.521 -36.219 -20.516 1 96.5 179 ASN A N 1
ATOM 1430 C CA . ASN A 1 179 ? -3.463 -37.281 -20.156 1 96.5 179 ASN A CA 1
ATOM 1431 C C . ASN A 1 179 ? -2.977 -38.625 -20.625 1 96.5 179 ASN A C 1
ATOM 1433 O O . ASN A 1 179 ? -3.217 -39.656 -19.953 1 96.5 179 ASN A O 1
ATOM 1437 N N . ALA A 1 180 ? -2.326 -38.625 -21.703 1 97.31 180 ALA A N 1
ATOM 1438 C CA . ALA A 1 180 ? -1.852 -39.906 -22.281 1 97.31 180 ALA A CA 1
ATOM 1439 C C . ALA A 1 180 ? -0.766 -40.531 -21.406 1 97.31 180 ALA A C 1
ATOM 1441 O O . ALA A 1 180 ? -0.505 -41.719 -21.484 1 97.31 180 ALA A O 1
ATOM 1442 N N . THR A 1 181 ? -0.077 -39.75 -20.609 1 97.75 181 THR A N 1
ATOM 1443 C CA . THR A 1 181 ? 0.999 -40.281 -19.766 1 97.75 181 THR A CA 1
ATOM 1444 C C . THR A 1 181 ? 0.443 -41.188 -18.672 1 97.75 181 THR A C 1
ATOM 1446 O O . THR A 1 181 ? 1.183 -41.969 -18.078 1 97.75 181 THR A O 1
ATOM 1449 N N . GLY A 1 182 ? -0.866 -40.969 -18.312 1 96.38 182 GLY A N 1
ATOM 1450 C CA . GLY A 1 182 ? -1.489 -41.719 -17.234 1 96.38 182 GLY A CA 1
ATOM 1451 C C . GLY A 1 182 ? -1.31 -41.062 -15.867 1 96.38 182 GLY A C 1
ATOM 1452 O O . GLY A 1 182 ? -2.006 -41.438 -14.914 1 96.38 182 GLY A O 1
ATOM 1453 N N . ARG A 1 183 ? -0.445 -40.125 -15.734 1 96.94 183 ARG A N 1
ATOM 1454 C CA . ARG A 1 183 ? -0.27 -39.438 -14.469 1 96.94 183 ARG A CA 1
ATOM 1455 C C . ARG A 1 183 ? -1.231 -38.25 -14.367 1 96.94 183 ARG A C 1
ATOM 1457 O O . ARG A 1 183 ? -1.405 -37.5 -15.328 1 96.94 183 ARG A O 1
ATOM 1464 N N . PRO A 1 184 ? -1.916 -38.125 -13.227 1 96.75 184 PRO A N 1
ATOM 1465 C CA . PRO A 1 184 ? -2.752 -36.906 -13.055 1 96.75 184 PRO A CA 1
ATOM 1466 C C . PRO A 1 184 ? -1.934 -35.656 -12.891 1 96.75 184 PRO A C 1
ATOM 1468 O O . PRO A 1 184 ? -1.274 -35.438 -11.867 1 96.75 184 PRO A O 1
ATOM 1471 N N . ILE A 1 185 ? -1.9 -34.812 -13.859 1 98.38 185 ILE A N 1
ATOM 1472 C CA . ILE A 1 185 ? -1.179 -33.531 -13.844 1 98.38 185 ILE A CA 1
ATOM 1473 C C . ILE A 1 185 ? -2.152 -32.375 -14.086 1 98.38 185 ILE A C 1
ATOM 1475 O O . ILE A 1 185 ? -2.787 -32.312 -15.141 1 98.38 185 ILE A O 1
ATOM 1479 N N . GLY A 1 186 ? -2.348 -31.531 -13.039 1 98.44 186 GLY A N 1
ATOM 1480 C CA . GLY A 1 186 ? -3.123 -30.328 -13.273 1 98.44 186 GLY A CA 1
ATOM 1481 C C . GLY A 1 186 ? -2.547 -29.453 -14.367 1 98.44 186 GLY A C 1
ATOM 1482 O O . GLY A 1 186 ? -1.328 -29.297 -14.477 1 98.44 186 GLY A O 1
ATOM 1483 N N . TYR A 1 187 ? -3.432 -28.938 -15.156 1 98.56 187 TYR A N 1
ATOM 1484 C CA . TYR A 1 187 ? -3.002 -28.172 -16.328 1 98.56 187 TYR A CA 1
ATOM 1485 C C . TYR A 1 187 ? -3.467 -26.719 -16.234 1 98.56 187 TYR A C 1
ATOM 1487 O O . TYR A 1 187 ? -4.66 -26.438 -16.344 1 98.56 187 TYR A O 1
ATOM 1495 N N . SER A 1 188 ? -2.518 -25.766 -15.984 1 98.5 188 SER A N 1
ATOM 1496 C CA . SER A 1 188 ? -2.74 -24.328 -15.984 1 98.5 188 SER A CA 1
ATOM 1497 C C . SER A 1 188 ? -2.346 -23.703 -17.328 1 98.5 188 SER A C 1
ATOM 1499 O O . SER A 1 188 ? -1.158 -23.609 -17.641 1 98.5 188 SER A O 1
ATOM 1501 N N . CYS A 1 189 ? -3.359 -23.281 -18.062 1 96.88 189 CYS A N 1
ATOM 1502 C CA . CYS A 1 189 ? -3.137 -22.703 -19.375 1 96.88 189 CYS A CA 1
ATOM 1503 C C . CYS A 1 189 ? -3.084 -21.188 -19.312 1 96.88 189 CYS A C 1
ATOM 1505 O O . CYS A 1 189 ? -4.07 -20.547 -18.938 1 96.88 189 CYS A O 1
ATOM 1507 N N . SER A 1 190 ? -1.987 -20.594 -19.75 1 96.62 190 SER A N 1
ATOM 1508 C CA . SER A 1 190 ? -1.93 -19.125 -19.781 1 96.62 190 SER A CA 1
ATOM 1509 C C . SER A 1 190 ? -2.389 -18.594 -21.141 1 96.62 190 SER A C 1
ATOM 1511 O O . SER A 1 190 ? -2.211 -17.406 -21.438 1 96.62 190 SER A O 1
ATOM 1513 N N . TRP A 1 191 ? -3.025 -19.438 -21.938 1 95.69 191 TRP A N 1
ATOM 1514 C CA . TRP A 1 191 ? -3.393 -19.188 -23.328 1 95.69 191 TRP A CA 1
ATOM 1515 C C . TRP A 1 191 ? -4.203 -17.906 -23.469 1 95.69 191 TRP A C 1
ATOM 1517 O O . TRP A 1 191 ? -3.863 -17.031 -24.266 1 95.69 191 TRP A O 1
ATOM 1527 N N . PRO A 1 192 ? -5.211 -17.656 -22.625 1 96.88 192 PRO A N 1
ATOM 1528 C CA . PRO A 1 192 ? -6.02 -16.438 -22.781 1 96.88 192 PRO A CA 1
ATOM 1529 C C . PRO A 1 192 ? -5.207 -15.164 -22.625 1 96.88 192 PRO A C 1
ATOM 1531 O O . PRO A 1 192 ? -5.469 -14.164 -23.297 1 96.88 192 PRO A O 1
ATOM 1534 N N . ALA A 1 193 ? -4.246 -15.148 -21.781 1 95.44 193 ALA A N 1
ATOM 1535 C CA . ALA A 1 193 ? -3.455 -13.953 -21.5 1 95.44 193 ALA A CA 1
ATOM 1536 C C . ALA A 1 193 ? -2.664 -13.523 -22.734 1 95.44 193 ALA A C 1
ATOM 1538 O O . ALA A 1 193 ? -2.277 -12.359 -22.859 1 95.44 193 ALA A O 1
ATOM 1539 N N . TYR A 1 194 ? -2.439 -14.43 -23.656 1 95.19 194 TYR A N 1
ATOM 1540 C CA . TYR A 1 194 ? -1.617 -14.148 -24.828 1 95.19 194 TYR A CA 1
ATOM 1541 C C . TYR A 1 194 ? -2.486 -13.82 -26.031 1 95.19 194 TYR A C 1
ATOM 1543 O O . TYR A 1 194 ? -1.971 -13.547 -27.125 1 95.19 194 TYR A O 1
ATOM 1551 N N . CYS A 1 195 ? -3.77 -13.844 -25.844 1 94.12 195 CYS A N 1
ATOM 1552 C CA . CYS A 1 195 ? -4.668 -13.547 -26.953 1 94.12 195 CYS A CA 1
ATOM 1553 C C . CYS A 1 195 ? -5.68 -12.477 -26.547 1 94.12 195 CYS A C 1
ATOM 1555 O O . CYS A 1 195 ? -6.805 -12.461 -27.062 1 94.12 195 CYS A O 1
ATOM 1557 N N . GLY A 1 196 ? -5.418 -11.68 -25.578 1 93.25 196 GLY A N 1
ATOM 1558 C CA . GLY A 1 196 ? -6.238 -10.547 -25.203 1 93.25 196 GLY A CA 1
ATOM 1559 C C . GLY A 1 196 ? -7.207 -10.852 -24.078 1 93.25 196 GLY A C 1
ATOM 1560 O O . GLY A 1 196 ? -7.785 -9.938 -23.484 1 93.25 196 GLY A O 1
ATOM 1561 N N . GLY A 1 197 ? -7.535 -12.086 -23.766 1 96.31 197 GLY A N 1
ATOM 1562 C CA . GLY A 1 197 ? -8.227 -12.492 -22.562 1 96.31 197 GLY A CA 1
ATOM 1563 C C . GLY A 1 197 ? -9.727 -12.586 -22.734 1 96.31 197 GLY A C 1
ATOM 1564 O O . GLY A 1 197 ? -10.438 -13.047 -21.828 1 96.31 197 GLY A O 1
ATOM 1565 N N . LEU A 1 198 ? -10.227 -12.219 -23.922 1 97.56 198 LEU A N 1
ATOM 1566 C CA . LEU A 1 198 ? -11.672 -12.172 -24.094 1 97.56 198 LEU A CA 1
ATOM 1567 C C . LEU A 1 198 ? -12.078 -12.758 -25.438 1 97.56 198 LEU A C 1
ATOM 1569 O O . LEU A 1 198 ? -11.273 -12.797 -26.375 1 97.56 198 LEU A O 1
ATOM 1573 N N . PRO A 1 199 ? -13.328 -13.312 -25.484 1 96 199 PRO A N 1
ATOM 1574 C CA . PRO A 1 199 ? -13.875 -13.672 -26.797 1 96 199 PRO A CA 1
ATOM 1575 C C . PRO A 1 199 ? -13.938 -12.484 -27.75 1 96 199 PRO A C 1
ATOM 1577 O O . PRO A 1 199 ? -14.055 -11.336 -27.312 1 96 199 PRO A O 1
ATOM 1580 N N . PRO A 1 200 ? -13.852 -12.844 -29.031 1 94.5 200 PRO A N 1
ATOM 1581 C CA . PRO A 1 200 ? -13.859 -14.18 -29.641 1 94.5 200 PRO A CA 1
ATOM 1582 C C . PRO A 1 200 ? -12.469 -14.789 -29.734 1 94.5 200 PRO A C 1
ATOM 1584 O O . PRO A 1 200 ? -12.32 -15.945 -30.141 1 94.5 200 PRO A O 1
ATOM 1587 N N . LYS A 1 201 ? -11.5 -14.086 -29.359 1 94.19 201 LYS A N 1
ATOM 1588 C CA . LYS A 1 201 ? -10.148 -14.617 -29.484 1 94.19 201 LYS A CA 1
ATOM 1589 C C . LYS A 1 201 ? -9.898 -15.75 -28.5 1 94.19 201 LYS A C 1
ATOM 1591 O O . LYS A 1 201 ? -8.992 -16.562 -28.688 1 94.19 201 LYS A O 1
ATOM 1596 N N . VAL A 1 202 ? -10.664 -15.766 -27.484 1 95.19 202 VAL A N 1
ATOM 1597 C CA . VAL A 1 202 ? -10.562 -16.812 -26.469 1 95.19 202 VAL A CA 1
ATOM 1598 C C . VAL A 1 202 ? -11.852 -17.641 -26.453 1 95.19 202 VAL A C 1
ATOM 1600 O O . VAL A 1 202 ? -12.945 -17.078 -26.312 1 95.19 202 VAL A O 1
ATOM 1603 N N . ASN A 1 203 ? -11.719 -18.922 -26.641 1 96.12 203 ASN A N 1
ATOM 1604 C CA . ASN A 1 203 ? -12.836 -19.844 -26.5 1 96.12 203 ASN A CA 1
ATOM 1605 C C . ASN A 1 203 ? -12.828 -20.516 -25.125 1 96.12 203 ASN A C 1
ATOM 1607 O O . ASN A 1 203 ? -12.188 -21.562 -24.938 1 96.12 203 ASN A O 1
ATOM 1611 N N . TYR A 1 204 ? -13.617 -20.047 -24.219 1 96.56 204 TYR A N 1
ATOM 1612 C CA . TYR A 1 204 ? -13.586 -20.516 -22.844 1 96.56 204 TYR A CA 1
ATOM 1613 C C . TYR A 1 204 ? -14.25 -21.891 -22.703 1 96.56 204 TYR A C 1
ATOM 1615 O O . TYR A 1 204 ? -13.961 -22.641 -21.781 1 96.56 204 TYR A O 1
ATOM 1623 N N . THR A 1 205 ? -15.156 -22.203 -23.594 1 95.69 205 THR A N 1
ATOM 1624 C CA . THR A 1 205 ? -15.703 -23.547 -23.594 1 95.69 205 THR A CA 1
ATOM 1625 C C . THR A 1 205 ? -14.617 -24.578 -23.875 1 95.69 205 THR A C 1
ATOM 1627 O O . THR A 1 205 ? -14.484 -25.562 -23.141 1 95.69 205 THR A O 1
ATOM 1630 N N . GLN A 1 206 ? -13.859 -24.297 -24.891 1 95.75 206 GLN A N 1
ATOM 1631 C CA . GLN A 1 206 ? -12.75 -25.188 -25.219 1 95.75 206 GLN A CA 1
ATOM 1632 C C . GLN A 1 206 ? -11.742 -25.25 -24.062 1 95.75 206 GLN A C 1
ATOM 1634 O O . GLN A 1 206 ? -11.227 -26.312 -23.734 1 95.75 206 GLN A O 1
ATOM 1639 N N . LEU A 1 207 ? -11.445 -24.109 -23.547 1 96.88 207 LEU A N 1
ATOM 1640 C CA . LEU A 1 207 ? -10.492 -24.062 -22.438 1 96.88 207 LEU A CA 1
ATOM 1641 C C . LEU A 1 207 ? -10.953 -24.953 -21.281 1 96.88 207 LEU A C 1
ATOM 1643 O O . LEU A 1 207 ? -10.141 -25.672 -20.688 1 96.88 207 LEU A O 1
ATOM 1647 N N . GLY A 1 208 ? -12.234 -24.938 -21.016 1 95.94 208 GLY A N 1
ATOM 1648 C CA . GLY A 1 208 ? -12.781 -25.75 -19.938 1 95.94 208 GLY A CA 1
ATOM 1649 C C . GLY A 1 208 ? -12.664 -27.234 -20.188 1 95.94 208 GLY A C 1
ATOM 1650 O O . GLY A 1 208 ? -12.703 -28.047 -19.266 1 95.94 208 GLY A O 1
ATOM 1651 N N . GLU A 1 209 ? -12.445 -27.594 -21.438 1 96.06 209 GLU A N 1
ATOM 1652 C CA . GLU A 1 209 ? -12.336 -29 -21.812 1 96.06 209 GLU A CA 1
ATOM 1653 C C . GLU A 1 209 ? -10.891 -29.469 -21.734 1 96.06 209 GLU A C 1
ATOM 1655 O O . GLU A 1 209 ? -10.633 -30.688 -21.688 1 96.06 209 GLU A O 1
ATOM 1660 N N . ILE A 1 210 ? -10 -28.516 -21.672 1 97.19 210 ILE A N 1
ATOM 1661 C CA . ILE A 1 210 ? -8.633 -29 -21.828 1 97.19 210 ILE A CA 1
ATOM 1662 C C . ILE A 1 210 ? -7.773 -28.531 -20.656 1 97.19 210 ILE A C 1
ATOM 1664 O O . ILE A 1 210 ? -6.688 -29.062 -20.422 1 97.19 210 ILE A O 1
ATOM 1668 N N . CYS A 1 211 ? -8.156 -27.531 -19.906 1 97.94 211 CYS A N 1
ATOM 1669 C CA . CYS A 1 211 ? -7.348 -26.953 -18.844 1 97.94 211 CYS A CA 1
ATOM 1670 C C . CYS A 1 211 ? -8.109 -26.953 -17.516 1 97.94 211 CYS A C 1
ATOM 1672 O O . CYS A 1 211 ? -9.336 -26.875 -17.516 1 97.94 211 CYS A O 1
ATOM 1674 N N . ASN A 1 212 ? -7.391 -27.016 -16.391 1 98.44 212 ASN A N 1
ATOM 1675 C CA . ASN A 1 212 ? -8.008 -26.969 -15.07 1 98.44 212 ASN A CA 1
ATOM 1676 C C . ASN A 1 212 ? -8.117 -25.531 -14.562 1 98.44 212 ASN A C 1
ATOM 1678 O O . ASN A 1 212 ? -8.922 -25.234 -13.68 1 98.44 212 ASN A O 1
ATOM 1682 N N . LEU A 1 213 ? -7.246 -24.719 -14.945 1 98.19 213 LEU A N 1
ATOM 1683 C CA . LEU A 1 213 ? -7.258 -23.281 -14.719 1 98.19 213 LEU A CA 1
ATOM 1684 C C . LEU A 1 213 ? -6.508 -22.547 -15.82 1 98.19 213 LEU A C 1
ATOM 1686 O O . LEU A 1 213 ? -5.758 -23.156 -16.578 1 98.19 213 LEU A O 1
ATOM 1690 N N . TRP A 1 214 ? -6.793 -21.25 -15.938 1 98.38 214 TRP A N 1
ATOM 1691 C CA . TRP A 1 214 ? -6.129 -20.469 -16.984 1 98.38 214 TRP A CA 1
ATOM 1692 C C . TRP A 1 214 ? -5.91 -19.031 -16.531 1 98.38 214 TRP A C 1
ATOM 1694 O O . TRP A 1 214 ? -6.758 -18.453 -15.844 1 98.38 214 TRP A O 1
ATOM 1704 N N . ARG A 1 215 ? -4.789 -18.438 -16.906 1 97.38 215 ARG A N 1
ATOM 1705 C CA . ARG A 1 215 ? -4.551 -17.016 -16.656 1 97.38 215 ARG A CA 1
ATOM 1706 C C . ARG A 1 215 ? -5.18 -16.156 -17.75 1 97.38 215 ARG A C 1
ATOM 1708 O O . ARG A 1 215 ? -4.949 -16.406 -18.938 1 97.38 215 ARG A O 1
ATOM 1715 N N . ASN A 1 216 ? -5.898 -15.125 -17.359 1 95.31 216 ASN A N 1
ATOM 1716 C CA . ASN A 1 216 ? -6.723 -14.344 -18.281 1 95.31 216 ASN A CA 1
ATOM 1717 C C . ASN A 1 216 ? -6.043 -13.031 -18.672 1 95.31 216 ASN A C 1
ATOM 1719 O O . ASN A 1 216 ? -6.371 -12.43 -19.688 1 95.31 216 ASN A O 1
ATOM 1723 N N . TYR A 1 217 ? -5.219 -12.656 -17.844 1 95.31 217 TYR A N 1
ATOM 1724 C CA . TYR A 1 217 ? -4.723 -11.289 -17.906 1 95.31 217 TYR A CA 1
ATOM 1725 C C . TYR A 1 217 ? -3.227 -11.234 -17.625 1 95.31 217 TYR A C 1
ATOM 1727 O O . TYR A 1 217 ? -2.582 -12.273 -17.469 1 95.31 217 TYR A O 1
ATOM 1735 N N . ASP A 1 218 ? -2.682 -10.047 -17.609 1 93.5 218 ASP A N 1
ATOM 1736 C CA . ASP A 1 218 ? -1.251 -9.82 -17.422 1 93.5 218 ASP A CA 1
ATOM 1737 C C . ASP A 1 218 ? -0.802 -10.227 -16.016 1 93.5 218 ASP A C 1
ATOM 1739 O O . ASP A 1 218 ? -1.617 -10.297 -15.102 1 93.5 218 ASP A O 1
ATOM 1743 N N . ASP A 1 219 ? 0.498 -10.398 -15.961 1 96.12 219 ASP A N 1
ATOM 1744 C CA . ASP A 1 219 ? 1.106 -10.742 -14.68 1 96.12 219 ASP A CA 1
ATOM 1745 C C . ASP A 1 219 ? 0.812 -9.68 -13.625 1 96.12 219 ASP A C 1
ATOM 1747 O O . ASP A 1 219 ? 0.869 -8.477 -13.914 1 96.12 219 ASP A O 1
ATOM 1751 N N . ILE A 1 220 ? 0.485 -10.195 -12.445 1 98.19 220 ILE A N 1
ATOM 1752 C CA . ILE A 1 220 ? 0.334 -9.281 -11.32 1 98.19 220 ILE A CA 1
ATOM 1753 C C . ILE A 1 220 ? 1.707 -8.797 -10.859 1 98.19 220 ILE A C 1
ATOM 1755 O O . ILE A 1 220 ? 2.68 -9.555 -10.875 1 98.19 220 ILE A O 1
ATOM 1759 N N . GLN A 1 221 ? 1.812 -7.523 -10.492 1 98.5 221 GLN A N 1
ATOM 1760 C CA . GLN A 1 221 ? 3.008 -6.93 -9.914 1 98.5 221 GLN A CA 1
ATOM 1761 C C . GLN A 1 221 ? 2.793 -6.594 -8.438 1 98.5 221 GLN A C 1
ATOM 1763 O O . GLN A 1 221 ? 1.653 -6.539 -7.969 1 98.5 221 GLN A O 1
ATOM 1768 N N . ASP A 1 222 ? 3.895 -6.406 -7.715 1 98.5 222 ASP A N 1
ATOM 1769 C CA . ASP A 1 222 ? 3.83 -6.168 -6.277 1 98.5 222 ASP A CA 1
ATOM 1770 C C . ASP A 1 222 ? 3.395 -4.738 -5.973 1 98.5 222 ASP A C 1
ATOM 1772 O O . ASP A 1 222 ? 4.16 -3.957 -5.406 1 98.5 222 ASP A O 1
ATOM 1776 N N . SER A 1 223 ? 2.168 -4.406 -6.301 1 98.62 223 SER A N 1
ATOM 1777 C CA . SER A 1 223 ? 1.613 -3.078 -6.055 1 98.62 223 SER A CA 1
ATOM 1778 C C . SER A 1 223 ? 0.091 -3.119 -5.988 1 98.62 223 SER A C 1
ATOM 1780 O O . SER A 1 223 ? -0.542 -3.957 -6.633 1 98.62 223 SER A O 1
ATOM 1782 N N . TRP A 1 224 ? -0.469 -2.191 -5.242 1 98.81 224 TRP A N 1
ATOM 1783 C CA . TRP A 1 224 ? -1.918 -2.061 -5.133 1 98.81 224 TRP A CA 1
ATOM 1784 C C . TRP A 1 224 ? -2.531 -1.687 -6.48 1 98.81 224 TRP A C 1
ATOM 1786 O O . TRP A 1 224 ? -3.615 -2.16 -6.828 1 98.81 224 TRP A O 1
ATOM 1796 N N . ASP A 1 225 ? -1.874 -0.885 -7.27 1 98.25 225 ASP A N 1
ATOM 1797 C CA . ASP A 1 225 ? -2.354 -0.5 -8.594 1 98.25 225 ASP A CA 1
ATOM 1798 C C . ASP A 1 225 ? -2.527 -1.723 -9.492 1 98.25 225 ASP A C 1
ATOM 1800 O O . ASP A 1 225 ? -3.504 -1.816 -10.242 1 98.25 225 ASP A O 1
ATOM 1804 N N . SER A 1 226 ? -1.575 -2.617 -9.414 1 98.62 226 SER A N 1
ATOM 1805 C CA . SER A 1 226 ? -1.669 -3.836 -10.203 1 98.62 226 SER A CA 1
ATOM 1806 C C . SER A 1 226 ? -2.863 -4.684 -9.781 1 98.62 226 SER A C 1
ATOM 1808 O O . SER A 1 226 ? -3.607 -5.188 -10.625 1 98.62 226 SER A O 1
ATOM 1810 N N . VAL A 1 227 ? -3.08 -4.832 -8.477 1 98.81 227 VAL A N 1
ATOM 1811 C CA . VAL A 1 227 ? -4.215 -5.578 -7.945 1 98.81 227 VAL A CA 1
ATOM 1812 C C . VAL A 1 227 ? -5.52 -4.973 -8.461 1 98.81 227 VAL A C 1
ATOM 1814 O O . VAL A 1 227 ? -6.379 -5.688 -8.977 1 98.81 227 VAL A O 1
ATOM 1817 N N . LEU A 1 228 ? -5.625 -3.658 -8.391 1 98.75 228 LEU A N 1
ATOM 1818 C CA . LEU A 1 228 ? -6.859 -2.986 -8.781 1 98.75 228 LEU A CA 1
ATOM 1819 C C . LEU A 1 228 ? -7.113 -3.137 -10.281 1 98.75 228 LEU A C 1
ATOM 1821 O O . LEU A 1 228 ? -8.258 -3.307 -10.711 1 98.75 228 LEU A O 1
ATOM 1825 N N . THR A 1 229 ? -6.055 -3.055 -11.031 1 98.5 229 THR A N 1
ATOM 1826 C CA . THR A 1 229 ? -6.199 -3.189 -12.477 1 98.5 229 THR A CA 1
ATOM 1827 C C . THR A 1 229 ? -6.75 -4.566 -12.836 1 98.5 229 THR A C 1
ATOM 1829 O O . THR A 1 229 ? -7.629 -4.684 -13.695 1 98.5 229 THR A O 1
ATOM 1832 N N . ILE A 1 230 ? -6.277 -5.543 -12.195 1 98.62 230 ILE A N 1
ATOM 1833 C CA . ILE A 1 230 ? -6.742 -6.906 -12.43 1 98.62 230 ILE A CA 1
ATOM 1834 C C . ILE A 1 230 ? -8.188 -7.047 -11.953 1 98.62 230 ILE A C 1
ATOM 1836 O O . ILE A 1 230 ? -9.031 -7.586 -12.672 1 98.62 230 ILE A O 1
ATOM 1840 N N . VAL A 1 231 ? -8.477 -6.512 -10.781 1 98.81 231 VAL A N 1
ATOM 1841 C CA . VAL A 1 231 ? -9.836 -6.57 -10.242 1 98.81 231 VAL A CA 1
ATOM 1842 C C . VAL A 1 231 ? -10.805 -5.891 -11.211 1 98.81 231 VAL A C 1
ATOM 1844 O O . VAL A 1 231 ? -11.844 -6.453 -11.555 1 98.81 231 VAL A O 1
ATOM 1847 N N . ASP A 1 232 ? -10.445 -4.727 -11.656 1 98.75 232 ASP A N 1
ATOM 1848 C CA . ASP A 1 232 ? -11.305 -3.98 -12.57 1 98.75 232 ASP A CA 1
ATOM 1849 C C . ASP A 1 232 ? -11.523 -4.75 -13.875 1 98.75 232 ASP A C 1
ATOM 1851 O O . ASP A 1 232 ? -12.656 -4.852 -14.359 1 98.75 232 ASP A O 1
ATOM 1855 N N . TRP A 1 233 ? -10.5 -5.301 -14.414 1 98.62 233 TRP A N 1
ATOM 1856 C CA . TRP A 1 233 ? -10.625 -6.02 -15.672 1 98.62 233 TRP A CA 1
ATOM 1857 C C . TRP A 1 233 ? -11.555 -7.219 -15.531 1 98.62 233 TRP A C 1
ATOM 1859 O O . TRP A 1 233 ? -12.43 -7.434 -16.375 1 98.62 233 TRP A O 1
ATOM 1869 N N . PHE A 1 234 ? -11.414 -7.984 -14.5 1 98.5 234 PHE A N 1
ATOM 1870 C CA . PHE A 1 234 ? -12.227 -9.172 -14.281 1 98.5 234 PHE A CA 1
ATOM 1871 C C . PHE A 1 234 ? -13.695 -8.805 -14.094 1 98.5 234 PHE A C 1
ATOM 1873 O O . PHE A 1 234 ? -14.57 -9.383 -14.742 1 98.5 234 PHE A O 1
ATOM 1880 N N . PHE A 1 235 ? -14 -7.82 -13.273 1 98.69 235 PHE A N 1
ATOM 1881 C CA . PHE A 1 235 ? -15.383 -7.559 -12.914 1 98.69 235 PHE A CA 1
ATOM 1882 C C . PHE A 1 235 ? -16.062 -6.676 -13.961 1 98.69 235 PHE A C 1
ATOM 1884 O O . PHE A 1 235 ? -17.281 -6.645 -14.062 1 98.69 235 PHE A O 1
ATOM 1891 N N . ASP A 1 236 ? -15.273 -5.953 -14.758 1 98.62 236 ASP A N 1
ATOM 1892 C CA . ASP A 1 236 ? -15.836 -5.273 -15.922 1 98.62 236 ASP A CA 1
ATOM 1893 C C . ASP A 1 236 ? -16.234 -6.273 -17 1 98.62 236 ASP A C 1
ATOM 1895 O O . ASP A 1 236 ? -17.016 -5.953 -17.891 1 98.62 236 ASP A O 1
ATOM 1899 N N . ASN A 1 237 ? -15.656 -7.473 -16.969 1 98.56 237 ASN A N 1
ATOM 1900 C CA . ASN A 1 237 ? -15.945 -8.516 -17.953 1 98.56 237 ASN A CA 1
ATOM 1901 C C . ASN A 1 237 ? -16.562 -9.742 -17.297 1 98.56 237 ASN A C 1
ATOM 1903 O O . ASN A 1 237 ? -16.422 -10.859 -17.797 1 98.56 237 ASN A O 1
ATOM 1907 N N . GLN A 1 238 ? -17.219 -9.555 -16.125 1 98.19 238 GLN A N 1
ATOM 1908 C CA . GLN A 1 238 ? -17.688 -10.656 -15.281 1 98.19 238 GLN A CA 1
ATOM 1909 C C . GLN A 1 238 ? -18.766 -11.469 -15.984 1 98.19 238 GLN A C 1
ATOM 1911 O O . GLN A 1 238 ? -18.953 -12.641 -15.68 1 98.19 238 GLN A O 1
ATOM 1916 N N . ASP A 1 239 ? -19.469 -10.961 -17 1 98.12 239 ASP A N 1
ATOM 1917 C CA . ASP A 1 239 ? -20.516 -11.68 -17.703 1 98.12 239 ASP A CA 1
ATOM 1918 C C . ASP A 1 239 ? -19.938 -12.742 -18.625 1 98.12 239 ASP A C 1
ATOM 1920 O O . ASP A 1 239 ? -20.625 -13.695 -19 1 98.12 239 ASP A O 1
ATOM 1924 N N . VAL A 1 240 ? -18.688 -12.523 -18.969 1 97.62 240 VAL A N 1
ATOM 1925 C CA . VAL A 1 240 ? -17.984 -13.477 -19.828 1 97.62 240 VAL A CA 1
ATOM 1926 C C . VAL A 1 240 ? -17.172 -14.438 -18.984 1 97.62 240 VAL A C 1
ATOM 1928 O O . VAL A 1 240 ? -17.203 -15.656 -19.188 1 97.62 240 VAL A O 1
ATOM 1931 N N . LEU A 1 241 ? -16.484 -13.938 -18.016 1 98.12 241 LEU A N 1
ATOM 1932 C CA . LEU A 1 241 ? -15.453 -14.695 -17.312 1 98.12 241 LEU A CA 1
ATOM 1933 C C . LEU A 1 241 ? -16.078 -15.594 -16.25 1 98.12 241 LEU A C 1
ATOM 1935 O O . LEU A 1 241 ? -15.695 -16.766 -16.125 1 98.12 241 LEU A O 1
ATOM 1939 N N . GLN A 1 242 ? -17.016 -15.094 -15.508 1 96.25 242 GLN A N 1
ATOM 1940 C CA . GLN A 1 242 ? -17.5 -15.797 -14.328 1 96.25 242 GLN A CA 1
ATOM 1941 C C . GLN A 1 242 ? -18.25 -17.062 -14.719 1 96.25 242 GLN A C 1
ATOM 1943 O O . GLN A 1 242 ? -18.094 -18.109 -14.078 1 96.25 242 GLN A O 1
ATOM 1948 N N . PRO A 1 243 ? -19.031 -17.031 -15.812 1 96.12 243 PRO A N 1
ATOM 1949 C CA . PRO A 1 243 ? -19.719 -18.266 -16.188 1 96.12 243 PRO A CA 1
ATOM 1950 C C . PRO A 1 243 ? -18.766 -19.328 -16.719 1 96.12 243 PRO A C 1
ATOM 1952 O O . PRO A 1 243 ? -19.125 -20.516 -16.797 1 96.12 243 PRO A O 1
ATOM 1955 N N . ALA A 1 244 ? -17.594 -18.953 -17.109 1 96.19 244 ALA A N 1
ATOM 1956 C CA . ALA A 1 244 ? -16.625 -19.875 -17.703 1 96.19 244 ALA A CA 1
ATOM 1957 C C . ALA A 1 244 ? -15.961 -20.719 -16.625 1 96.19 244 ALA A C 1
ATOM 1959 O O . ALA A 1 244 ? -15.352 -21.75 -16.938 1 96.19 244 ALA A O 1
ATOM 1960 N N . ALA A 1 245 ? -16.078 -20.328 -15.406 1 95.56 245 ALA A N 1
ATOM 1961 C CA . ALA A 1 245 ? -15.367 -21 -14.328 1 95.56 245 ALA A CA 1
ATOM 1962 C C . ALA A 1 245 ? -16.297 -21.891 -13.523 1 95.56 245 ALA A C 1
ATOM 1964 O O . ALA A 1 245 ? -17.516 -21.656 -13.477 1 95.56 245 ALA A O 1
ATOM 1965 N N . GLY A 1 246 ? -15.703 -22.906 -12.914 1 96.88 246 GLY A N 1
ATOM 1966 C CA . GLY A 1 246 ? -16.391 -23.891 -12.086 1 96.88 246 GLY A CA 1
ATOM 1967 C C . GLY A 1 246 ? -15.508 -25.047 -11.68 1 96.88 246 GLY A C 1
ATOM 1968 O O . GLY A 1 246 ? -14.305 -25.031 -11.93 1 96.88 246 GLY A O 1
ATOM 1969 N N . PRO A 1 247 ? -16.094 -26.047 -10.992 1 97.25 247 PRO A N 1
ATOM 1970 C CA . PRO A 1 247 ? -15.297 -27.156 -10.5 1 97.25 247 PRO A CA 1
ATOM 1971 C C . PRO A 1 247 ? -14.438 -27.797 -11.586 1 97.25 247 PRO A C 1
ATOM 1973 O O . PRO A 1 247 ? -14.969 -28.312 -12.578 1 97.25 247 PRO A O 1
ATOM 1976 N N . GLY A 1 248 ? -13.156 -27.688 -11.406 1 97.12 248 GLY A N 1
ATOM 1977 C CA . GLY A 1 248 ? -12.211 -28.281 -12.336 1 97.12 248 GLY A CA 1
ATOM 1978 C C . GLY A 1 248 ? -11.75 -27.328 -13.414 1 97.12 248 GLY A C 1
ATOM 1979 O O . GLY A 1 248 ? -10.93 -27.688 -14.266 1 97.12 248 GLY A O 1
ATOM 1980 N N . ARG A 1 249 ? -12.297 -26.125 -13.469 1 97.5 249 ARG A N 1
ATOM 1981 C CA . ARG A 1 249 ? -11.938 -25.109 -14.453 1 97.5 249 ARG A CA 1
ATOM 1982 C C . ARG A 1 249 ? -12.023 -23.703 -13.852 1 97.5 249 ARG A C 1
ATOM 1984 O O . ARG A 1 249 ? -13.117 -23.172 -13.664 1 97.5 249 ARG A O 1
ATOM 1991 N N . TRP A 1 250 ? -10.914 -23.047 -13.664 1 98.44 250 TRP A N 1
ATOM 1992 C CA . TRP A 1 250 ? -10.922 -21.828 -12.852 1 98.44 250 TRP A CA 1
ATOM 1993 C C . TRP A 1 250 ? -10.258 -20.672 -13.586 1 98.44 250 TRP A C 1
ATOM 1995 O O . TRP A 1 250 ? -9.227 -20.859 -14.242 1 98.44 250 TRP A O 1
ATOM 2005 N N . ASN A 1 251 ? -10.883 -19.453 -13.5 1 98.5 251 ASN A N 1
ATOM 2006 C CA . ASN A 1 251 ? -10.188 -18.219 -13.852 1 98.5 251 ASN A CA 1
ATOM 2007 C C . ASN A 1 251 ? -9.07 -17.906 -12.859 1 98.5 251 ASN A C 1
ATOM 2009 O O . ASN A 1 251 ? -9.242 -18.094 -11.648 1 98.5 251 ASN A O 1
ATOM 2013 N N . ASP A 1 252 ? -7.984 -17.516 -13.375 1 98.56 252 ASP A N 1
ATOM 2014 C CA . ASP A 1 252 ? -6.844 -17.234 -12.508 1 98.56 252 ASP A CA 1
ATOM 2015 C C . ASP A 1 252 ? -6.43 -15.766 -12.625 1 98.56 252 ASP A C 1
ATOM 2017 O O . ASP A 1 252 ? -5.789 -15.367 -13.594 1 98.56 252 ASP A O 1
ATOM 2021 N N . PRO A 1 253 ? -6.75 -14.938 -11.617 1 98.38 253 PRO A N 1
ATOM 2022 C CA . PRO A 1 253 ? -6.309 -13.539 -11.594 1 98.38 253 PRO A CA 1
ATOM 2023 C C . PRO A 1 253 ? -4.855 -13.383 -11.141 1 98.38 253 PRO A C 1
ATOM 2025 O O . PRO A 1 253 ? -4.391 -12.266 -10.922 1 98.38 253 PRO A O 1
ATOM 2028 N N . ASP A 1 254 ? -4.176 -14.43 -11.039 1 98.44 254 ASP A N 1
ATOM 2029 C CA . ASP A 1 254 ? -2.746 -14.5 -10.75 1 98.44 254 ASP A CA 1
ATOM 2030 C C . ASP A 1 254 ? -2.49 -14.508 -9.25 1 98.44 254 ASP A C 1
ATOM 2032 O O . ASP A 1 254 ? -3.424 -14.664 -8.453 1 98.44 254 ASP A O 1
ATOM 2036 N N . MET A 1 255 ? -1.303 -14.375 -8.797 1 98.69 255 MET A N 1
ATOM 2037 C CA . MET A 1 255 ? -0.816 -14.773 -7.477 1 98.69 255 MET A CA 1
ATOM 2038 C C . MET A 1 255 ? -1.248 -13.773 -6.41 1 98.69 255 MET A C 1
ATOM 2040 O O . MET A 1 255 ? -1.51 -12.609 -6.719 1 98.69 255 MET A O 1
ATOM 2044 N N . LEU A 1 256 ? -1.298 -14.258 -5.191 1 98.94 256 LEU A N 1
ATOM 2045 C CA . LEU A 1 256 ? -1.452 -13.422 -4.004 1 98.94 256 LEU A CA 1
ATOM 2046 C C . LEU A 1 256 ? -0.122 -12.797 -3.605 1 98.94 256 LEU A C 1
ATOM 2048 O O . LEU A 1 256 ? 0.875 -13.5 -3.434 1 98.94 256 LEU A O 1
ATOM 2052 N N . LEU A 1 257 ? -0.163 -11.477 -3.355 1 98.88 257 LEU A N 1
ATOM 2053 C CA . LEU A 1 257 ? 1.029 -10.695 -3.039 1 98.88 257 LEU A CA 1
ATOM 2054 C C . LEU A 1 257 ? 1.21 -10.562 -1.53 1 98.88 257 LEU A C 1
ATOM 2056 O O . LEU A 1 257 ? 2.197 -9.992 -1.066 1 98.88 257 LEU A O 1
ATOM 2060 N N . ILE A 1 258 ? 0.303 -11.07 -0.76 1 98.88 258 ILE A N 1
ATOM 2061 C CA . ILE A 1 258 ? 0.212 -10.852 0.68 1 98.88 258 ILE A CA 1
ATOM 2062 C C . ILE A 1 258 ? 1.483 -11.359 1.359 1 98.88 258 ILE A C 1
ATOM 2064 O O . ILE A 1 258 ? 1.864 -12.516 1.194 1 98.88 258 ILE A O 1
ATOM 2068 N N . GLY A 1 259 ? 2.109 -10.5 2.115 1 98.62 259 GLY A N 1
ATOM 2069 C CA . GLY A 1 259 ? 3.352 -10.844 2.789 1 98.62 259 GLY A CA 1
ATOM 2070 C C . GLY A 1 259 ? 4.582 -10.289 2.09 1 98.62 259 GLY A C 1
ATOM 2071 O O . GLY A 1 259 ? 5.699 -10.422 2.592 1 98.62 259 GLY A O 1
ATOM 2072 N N . ASP A 1 260 ? 4.359 -9.664 0.928 1 98.62 260 ASP A N 1
ATOM 2073 C CA . ASP A 1 260 ? 5.473 -9.031 0.221 1 98.62 260 ASP A CA 1
ATOM 2074 C C . ASP A 1 260 ? 5.617 -7.566 0.619 1 98.62 260 ASP A C 1
ATOM 2076 O O . ASP A 1 260 ? 5.539 -7.227 1.801 1 98.62 260 ASP A O 1
ATOM 2080 N N . PHE A 1 261 ? 5.863 -6.625 -0.376 1 98.62 261 PHE A N 1
ATOM 2081 C CA . PHE A 1 261 ? 6.371 -5.312 0.004 1 98.62 261 PHE A CA 1
ATOM 2082 C C . PHE A 1 261 ? 5.359 -4.223 -0.329 1 98.62 261 PHE A C 1
ATOM 2084 O O . PHE A 1 261 ? 5.336 -3.174 0.316 1 98.62 261 PHE A O 1
ATOM 2091 N N . GLY A 1 262 ? 4.504 -4.469 -1.267 1 98.62 262 GLY A N 1
ATOM 2092 C CA . GLY A 1 262 ? 3.793 -3.355 -1.872 1 98.62 262 GLY A CA 1
ATOM 2093 C C . GLY A 1 262 ? 2.379 -3.193 -1.345 1 98.62 262 GLY A C 1
ATOM 2094 O O . GLY A 1 262 ? 1.711 -2.201 -1.641 1 98.62 262 GLY A O 1
ATOM 2095 N N . LEU A 1 263 ? 1.875 -4.078 -0.516 1 98.88 263 LEU A N 1
ATOM 2096 C CA . LEU A 1 263 ? 0.502 -3.998 -0.027 1 98.88 263 LEU A CA 1
ATOM 2097 C C . LEU A 1 263 ? 0.474 -3.691 1.467 1 98.88 263 LEU A C 1
ATOM 2099 O O . LEU A 1 263 ? 1.231 -4.281 2.24 1 98.88 263 LEU A O 1
ATOM 2103 N N . SER A 1 264 ? -0.437 -2.768 1.849 1 98.75 264 SER A N 1
ATOM 2104 C CA . SER A 1 264 ? -0.75 -2.568 3.26 1 98.75 264 SER A CA 1
ATOM 2105 C C . SER A 1 264 ? -1.573 -3.727 3.812 1 98.75 264 SER A C 1
ATOM 2107 O O . SER A 1 264 ? -1.967 -4.625 3.066 1 98.75 264 SER A O 1
ATOM 2109 N N . LEU A 1 265 ? -1.787 -3.684 5.113 1 98.5 265 LEU A N 1
ATOM 2110 C CA . LEU A 1 265 ? -2.6 -4.707 5.758 1 98.5 265 LEU A CA 1
ATOM 2111 C C . LEU A 1 265 ? -4.02 -4.711 5.199 1 98.5 265 LEU A C 1
ATOM 2113 O O . LEU A 1 265 ? -4.559 -5.77 4.875 1 98.5 265 LEU A O 1
ATOM 2117 N N . ASP A 1 266 ? -4.602 -3.514 5.066 1 98.69 266 ASP A N 1
ATOM 2118 C CA . ASP A 1 266 ? -5.953 -3.398 4.527 1 98.69 266 ASP A CA 1
ATOM 2119 C C . ASP A 1 266 ? -6.008 -3.879 3.078 1 98.69 266 ASP A C 1
ATOM 2121 O O . ASP A 1 266 ? -6.93 -4.602 2.693 1 98.69 266 ASP A O 1
ATOM 2125 N N . GLN A 1 267 ? -5.051 -3.496 2.336 1 98.94 267 GLN A N 1
ATOM 2126 C CA . GLN A 1 267 ? -4.977 -3.926 0.943 1 98.94 267 GLN A CA 1
ATOM 2127 C C . GLN A 1 267 ? -4.809 -5.438 0.841 1 98.94 267 GLN A C 1
ATOM 2129 O O . GLN A 1 267 ? -5.371 -6.074 -0.053 1 98.94 267 GLN A O 1
ATOM 2134 N N . SER A 1 268 ? -4.066 -6.023 1.697 1 98.94 268 SER A N 1
ATOM 2135 C CA . SER A 1 268 ? -3.889 -7.473 1.743 1 98.94 268 SER A CA 1
ATOM 2136 C C . SER A 1 268 ? -5.211 -8.18 2.008 1 98.94 268 SER A C 1
ATOM 2138 O O . SER A 1 268 ? -5.539 -9.164 1.341 1 98.94 268 SER A O 1
ATOM 2140 N N . ARG A 1 269 ? -5.957 -7.672 2.943 1 98.94 269 ARG A N 1
ATOM 2141 C CA . ARG A 1 269 ? -7.277 -8.234 3.205 1 98.94 269 ARG A CA 1
ATOM 2142 C C . ARG A 1 269 ? -8.18 -8.109 1.981 1 98.94 269 ARG A C 1
ATOM 2144 O O . ARG A 1 269 ? -8.93 -9.031 1.659 1 98.94 269 ARG A O 1
ATOM 2151 N N . SER A 1 270 ? -8.062 -6.98 1.369 1 98.94 270 SER A N 1
ATOM 2152 C CA . SER A 1 270 ? -8.867 -6.738 0.177 1 98.94 270 SER A CA 1
ATOM 2153 C C . SER A 1 270 ? -8.555 -7.75 -0.919 1 98.94 270 SER A C 1
ATOM 2155 O O . SER A 1 270 ? -9.461 -8.312 -1.536 1 98.94 270 SER A O 1
ATOM 2157 N N . GLN A 1 271 ? -7.254 -7.984 -1.148 1 98.94 271 GLN A N 1
ATOM 2158 C CA . GLN A 1 271 ? -6.918 -8.953 -2.186 1 98.94 271 GLN A CA 1
ATOM 2159 C C . GLN A 1 271 ? -7.469 -10.336 -1.848 1 98.94 271 GLN A C 1
ATOM 2161 O O . GLN A 1 271 ? -8.086 -10.984 -2.691 1 98.94 271 GLN A O 1
ATOM 2166 N N . MET A 1 272 ? -7.25 -10.758 -0.635 1 98.94 272 MET A N 1
ATOM 2167 C CA . MET A 1 272 ? -7.703 -12.086 -0.222 1 98.94 272 MET A CA 1
ATOM 2168 C C . MET A 1 272 ? -9.211 -12.227 -0.389 1 98.94 272 MET A C 1
ATOM 2170 O O . MET A 1 272 ? -9.695 -13.234 -0.916 1 98.94 272 MET A O 1
ATOM 2174 N N . ALA A 1 273 ? -9.914 -11.219 0.021 1 99 273 ALA A N 1
ATOM 2175 C CA . ALA A 1 273 ? -11.375 -11.242 -0.037 1 99 273 ALA A CA 1
ATOM 2176 C C . ALA A 1 273 ? -11.867 -11.336 -1.479 1 99 273 ALA A C 1
ATOM 2178 O O . ALA A 1 273 ? -12.734 -12.156 -1.796 1 99 273 ALA A O 1
ATOM 2179 N N . ILE A 1 274 ? -11.297 -10.547 -2.336 1 99 274 ILE A N 1
ATOM 2180 C CA . ILE A 1 274 ? -11.773 -10.477 -3.713 1 99 274 ILE A CA 1
ATOM 2181 C C . ILE A 1 274 ? -11.391 -11.758 -4.453 1 99 274 ILE A C 1
ATOM 2183 O O . ILE A 1 274 ? -12.164 -12.266 -5.273 1 99 274 ILE A O 1
ATOM 2187 N N . TRP A 1 275 ? -10.227 -12.344 -4.18 1 98.94 275 TRP A N 1
ATOM 2188 C CA . TRP A 1 275 ? -9.836 -13.617 -4.766 1 98.94 275 TRP A CA 1
ATOM 2189 C C . TRP A 1 275 ? -10.781 -14.734 -4.324 1 98.94 275 TRP A C 1
ATOM 2191 O O . TRP A 1 275 ? -11.078 -15.648 -5.094 1 98.94 275 TRP A O 1
ATOM 2201 N N . ALA A 1 276 ? -11.211 -14.633 -3.076 1 98.94 276 ALA A N 1
ATOM 2202 C CA . ALA A 1 276 ? -12.195 -15.602 -2.604 1 98.94 276 ALA A CA 1
ATOM 2203 C C . ALA A 1 276 ? -13.531 -15.422 -3.32 1 98.94 276 ALA A C 1
ATOM 2205 O O . ALA A 1 276 ? -14.172 -16.406 -3.705 1 98.94 276 ALA A O 1
ATOM 2206 N N . ILE A 1 277 ? -13.906 -14.203 -3.541 1 98.94 277 ILE A N 1
ATOM 2207 C CA . ILE A 1 277 ? -15.148 -13.898 -4.246 1 98.94 277 ILE A CA 1
ATOM 2208 C C . ILE A 1 277 ? -15.078 -14.438 -5.676 1 98.94 277 ILE A C 1
ATOM 2210 O O . ILE A 1 277 ? -16.062 -14.969 -6.195 1 98.94 277 ILE A O 1
ATOM 2214 N N . MET A 1 278 ? -13.938 -14.422 -6.281 1 98.81 278 MET A N 1
ATOM 2215 C CA . MET A 1 278 ? -13.75 -14.852 -7.668 1 98.81 278 MET A CA 1
ATOM 2216 C C . MET A 1 278 ? -13.594 -16.359 -7.754 1 98.81 278 MET A C 1
ATOM 2218 O O . MET A 1 278 ? -13.477 -16.922 -8.852 1 98.81 278 MET A O 1
ATOM 2222 N N . ALA A 1 279 ? -13.555 -17.047 -6.629 1 98.69 279 ALA A N 1
ATOM 2223 C CA . ALA A 1 279 ? -13.188 -18.453 -6.641 1 98.69 279 ALA A CA 1
ATOM 2224 C C . ALA A 1 279 ? -11.875 -18.672 -7.383 1 98.69 279 ALA A C 1
ATOM 2226 O O . ALA A 1 279 ? -11.773 -19.562 -8.242 1 98.69 279 ALA A O 1
ATOM 2227 N N . ALA A 1 280 ? -10.898 -17.859 -7.07 1 98.81 280 ALA A N 1
ATOM 2228 C CA . ALA A 1 280 ? -9.602 -17.891 -7.742 1 98.81 280 ALA A CA 1
ATOM 2229 C C . ALA A 1 280 ? -8.672 -18.922 -7.098 1 98.81 280 ALA A C 1
ATOM 2231 O O . ALA A 1 280 ? -8.789 -19.203 -5.906 1 98.81 280 ALA A O 1
ATOM 2232 N N . PRO A 1 281 ? -7.73 -19.516 -7.906 1 98.81 281 PRO A N 1
ATOM 2233 C CA . PRO A 1 281 ? -6.621 -20.203 -7.25 1 98.81 281 PRO A CA 1
ATOM 2234 C C . PRO A 1 281 ? -5.91 -19.344 -6.215 1 98.81 281 PRO A C 1
ATOM 2236 O O . PRO A 1 281 ? -5.723 -18.141 -6.434 1 98.81 281 PRO A O 1
ATOM 2239 N N . LEU A 1 282 ? -5.629 -19.922 -5.098 1 98.94 282 LEU A N 1
ATOM 2240 C CA . LEU A 1 282 ? -4.895 -19.203 -4.066 1 98.94 282 LEU A CA 1
ATOM 2241 C C . LEU A 1 282 ? -3.428 -19.625 -4.043 1 98.94 282 LEU A C 1
ATOM 2243 O O . LEU A 1 282 ? -3 -20.344 -3.131 1 98.94 282 LEU A O 1
ATOM 2247 N N . PHE A 1 283 ? -2.703 -19.172 -5.027 1 98.94 283 PHE A N 1
ATOM 2248 C CA . PHE A 1 283 ? -1.254 -19.328 -5.066 1 98.94 283 PHE A CA 1
ATOM 2249 C C . PHE A 1 283 ? -0.561 -18.094 -4.508 1 98.94 283 PHE A C 1
ATOM 2251 O O . PHE A 1 283 ? -0.586 -17.031 -5.125 1 98.94 283 PHE A O 1
ATOM 2258 N N . MET A 1 284 ? -0.055 -18.219 -3.344 1 98.81 284 MET A N 1
ATOM 2259 C CA . MET A 1 284 ? 0.697 -17.094 -2.787 1 98.81 284 MET A CA 1
ATOM 2260 C C . MET A 1 284 ? 2.123 -17.078 -3.326 1 98.81 284 MET A C 1
ATOM 2262 O O . MET A 1 284 ? 2.711 -18.125 -3.574 1 98.81 284 MET A O 1
ATOM 2266 N N . SER A 1 285 ? 2.625 -15.945 -3.594 1 98.75 285 SER A N 1
ATOM 2267 C CA . SER A 1 285 ? 4.027 -15.742 -3.936 1 98.75 285 SER A CA 1
ATOM 2268 C C . SER A 1 285 ? 4.711 -14.797 -2.953 1 98.75 285 SER A C 1
ATOM 2270 O O . SER A 1 285 ? 4.684 -13.578 -3.133 1 98.75 285 SER A O 1
ATOM 2272 N N . ASN A 1 286 ? 5.242 -15.289 -1.91 1 98.75 286 ASN A N 1
ATOM 2273 C CA . ASN A 1 286 ? 5.938 -14.586 -0.838 1 98.75 286 ASN A CA 1
ATOM 2274 C C . ASN A 1 286 ? 7.051 -15.438 -0.237 1 98.75 286 ASN A C 1
ATOM 2276 O O . ASN A 1 286 ? 7.34 -16.531 -0.732 1 98.75 286 ASN A O 1
ATOM 2280 N N . ASP A 1 287 ? 7.816 -14.938 0.616 1 98.69 287 ASP A N 1
ATOM 2281 C CA . ASP A 1 287 ? 8.844 -15.703 1.318 1 98.69 287 ASP A CA 1
ATOM 2282 C C . ASP A 1 287 ? 8.305 -16.266 2.633 1 98.69 287 ASP A C 1
ATOM 2284 O O . ASP A 1 287 ? 8.227 -15.547 3.635 1 98.69 287 ASP A O 1
ATOM 2288 N N . LEU A 1 288 ? 8.016 -17.531 2.658 1 98.88 288 LEU A N 1
ATOM 2289 C CA . LEU A 1 288 ? 7.379 -18.188 3.801 1 98.88 288 LEU A CA 1
ATOM 2290 C C . LEU A 1 288 ? 8.328 -18.219 4.996 1 98.88 288 LEU A C 1
ATOM 2292 O O . LEU A 1 288 ? 7.891 -18.438 6.133 1 98.88 288 LEU A O 1
ATOM 2296 N N . ARG A 1 289 ? 9.625 -18.078 4.77 1 98.38 289 ARG A N 1
ATOM 2297 C CA . ARG A 1 289 ? 10.617 -18.141 5.84 1 98.38 289 ARG A CA 1
ATOM 2298 C C . ARG A 1 289 ? 10.516 -16.922 6.75 1 98.38 289 ARG A C 1
ATOM 2300 O O . ARG A 1 289 ? 10.836 -17 7.938 1 98.38 289 ARG A O 1
ATOM 2307 N N . THR A 1 290 ? 10.016 -15.766 6.16 1 97.62 290 THR A N 1
ATOM 2308 C CA . THR A 1 290 ? 10.062 -14.508 6.902 1 97.62 290 THR A CA 1
ATOM 2309 C C . THR A 1 290 ? 8.711 -13.812 6.887 1 97.62 290 THR A C 1
ATOM 2311 O O . THR A 1 290 ? 8.602 -12.641 7.266 1 97.62 290 THR A O 1
ATOM 2314 N N . ILE A 1 291 ? 7.719 -14.461 6.434 1 98.12 291 ILE A N 1
ATOM 2315 C CA . ILE A 1 291 ? 6.406 -13.844 6.297 1 98.12 291 ILE A CA 1
ATOM 2316 C C . ILE A 1 291 ? 5.922 -13.359 7.66 1 98.12 291 ILE A C 1
ATOM 2318 O O . ILE A 1 291 ? 6.125 -14.031 8.672 1 98.12 291 ILE A O 1
ATOM 2322 N N . SER A 1 292 ? 5.301 -12.156 7.723 1 97.62 292 SER A N 1
ATOM 2323 C CA . SER A 1 292 ? 4.832 -11.562 8.969 1 97.62 292 SER A CA 1
ATOM 2324 C C . SER A 1 292 ? 3.639 -12.336 9.531 1 97.62 292 SER A C 1
ATOM 2326 O O . SER A 1 292 ? 2.926 -13.016 8.789 1 97.62 292 SER A O 1
ATOM 2328 N N . SER A 1 293 ? 3.395 -12.156 10.828 1 97.75 293 SER A N 1
ATOM 2329 C CA . SER A 1 293 ? 2.248 -12.797 11.469 1 97.75 293 SER A CA 1
ATOM 2330 C C . SER A 1 293 ? 0.935 -12.258 10.906 1 97.75 293 SER A C 1
ATOM 2332 O O . SER A 1 293 ? -0.034 -13.008 10.758 1 97.75 293 SER A O 1
ATOM 2334 N N . GLU A 1 294 ? 0.875 -10.984 10.578 1 97.56 294 GLU A N 1
ATOM 2335 C CA . GLU A 1 294 ? -0.335 -10.383 10.023 1 97.56 294 GLU A CA 1
ATOM 2336 C C . GLU A 1 294 ? -0.681 -10.984 8.664 1 97.56 294 GLU A C 1
ATOM 2338 O O . GLU A 1 294 ? -1.84 -11.312 8.406 1 97.56 294 GLU A O 1
ATOM 2343 N N . ALA A 1 295 ? 0.31 -11.109 7.867 1 98.69 295 ALA A N 1
ATOM 2344 C CA . ALA A 1 295 ? 0.099 -11.711 6.551 1 98.69 295 ALA A CA 1
ATOM 2345 C C . ALA A 1 295 ? -0.324 -13.172 6.676 1 98.69 295 ALA A C 1
ATOM 2347 O O . ALA A 1 295 ? -1.24 -13.617 5.98 1 98.69 295 ALA A O 1
ATOM 2348 N N . ARG A 1 296 ? 0.332 -13.883 7.539 1 98.69 296 ARG A N 1
ATOM 2349 C CA . ARG A 1 296 ? -0.006 -15.281 7.781 1 98.69 296 ARG A CA 1
ATOM 2350 C C . ARG A 1 296 ? -1.458 -15.422 8.227 1 98.69 296 ARG A C 1
ATOM 2352 O O . ARG A 1 296 ? -2.17 -16.312 7.754 1 98.69 296 ARG A O 1
ATOM 2359 N N . ASN A 1 297 ? -1.865 -14.539 9.109 1 98.5 297 ASN A N 1
ATOM 2360 C CA . ASN A 1 297 ? -3.23 -14.586 9.625 1 98.5 297 ASN A CA 1
ATOM 2361 C C . ASN A 1 297 ? -4.254 -14.375 8.508 1 98.5 297 ASN A C 1
ATOM 2363 O O . ASN A 1 297 ? -5.32 -15 8.516 1 98.5 297 ASN A O 1
ATOM 2367 N N . ILE A 1 298 ? -3.951 -13.539 7.594 1 98.88 298 ILE A N 1
ATOM 2368 C CA . ILE A 1 298 ? -4.859 -13.281 6.48 1 98.88 298 ILE A CA 1
ATOM 2369 C C . ILE A 1 298 ? -4.902 -14.492 5.559 1 98.88 298 ILE A C 1
ATOM 2371 O O . ILE A 1 298 ? -5.98 -14.984 5.211 1 98.88 298 ILE A O 1
ATOM 2375 N N . LEU A 1 299 ? -3.764 -15.039 5.227 1 98.94 299 LEU A N 1
ATOM 2376 C CA . LEU A 1 299 ? -3.658 -16.125 4.258 1 98.94 299 LEU A CA 1
ATOM 2377 C C . LEU A 1 299 ? -4.176 -17.438 4.844 1 98.94 299 LEU A C 1
ATOM 2379 O O . LEU A 1 299 ? -4.652 -18.297 4.109 1 98.94 299 LEU A O 1
ATOM 2383 N N . GLN A 1 300 ? -4.121 -17.547 6.156 1 98.88 300 GLN A N 1
ATOM 2384 C CA . GLN A 1 300 ? -4.547 -18.781 6.812 1 98.88 300 GLN A CA 1
ATOM 2385 C C . GLN A 1 300 ? -5.957 -18.641 7.383 1 98.88 300 GLN A C 1
ATOM 2387 O O . GLN A 1 300 ? -6.41 -19.5 8.148 1 98.88 300 GLN A O 1
ATOM 2392 N N . ASN A 1 301 ? -6.609 -17.547 7.109 1 98.88 301 ASN A N 1
ATOM 2393 C CA . ASN A 1 301 ? -7.957 -17.328 7.633 1 98.88 301 ASN A CA 1
ATOM 2394 C C . ASN A 1 301 ? -8.914 -18.422 7.172 1 98.88 301 ASN A C 1
ATOM 2396 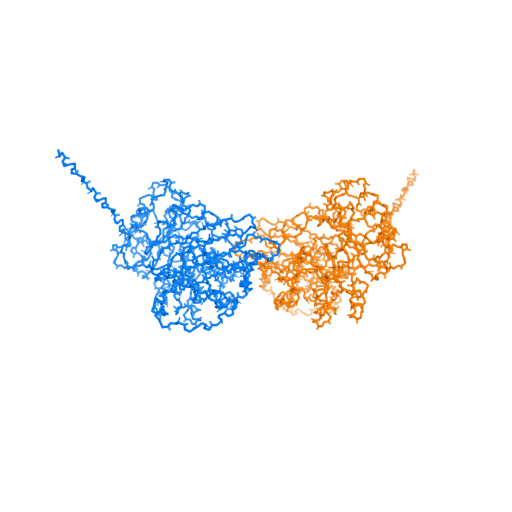O O . ASN A 1 301 ? -9.273 -18.484 5.996 1 98.88 301 ASN A O 1
ATOM 2400 N N . LYS A 1 302 ? -9.367 -19.219 8.031 1 98.69 302 LYS A N 1
ATOM 2401 C CA . LYS A 1 302 ? -10.141 -20.422 7.719 1 98.69 302 LYS A CA 1
ATOM 2402 C C . LYS A 1 302 ? -11.477 -20.062 7.07 1 98.69 302 LYS A C 1
ATOM 2404 O O . LYS A 1 302 ? -11.953 -20.766 6.188 1 98.69 302 LYS A O 1
ATOM 2409 N N . MET A 1 303 ? -12.047 -19.016 7.469 1 98.62 303 MET A N 1
ATOM 2410 C CA . MET A 1 303 ? -13.352 -18.656 6.918 1 98.62 303 MET A CA 1
ATOM 2411 C C . MET A 1 303 ? -13.219 -18.188 5.477 1 98.62 303 MET A C 1
ATOM 2413 O O . MET A 1 303 ? -14.016 -18.562 4.617 1 98.62 303 MET A O 1
ATOM 2417 N N . VAL A 1 304 ? -12.227 -17.344 5.168 1 98.88 304 VAL A N 1
ATOM 2418 C CA . VAL A 1 304 ? -12.023 -16.891 3.793 1 98.88 304 VAL A CA 1
ATOM 2419 C C . VAL A 1 304 ? -11.719 -18.094 2.902 1 98.88 304 VAL A C 1
ATOM 2421 O O . VAL A 1 304 ? -12.227 -18.188 1.779 1 98.88 304 VAL A O 1
ATOM 2424 N N . ILE A 1 305 ? -10.914 -19 3.43 1 98.94 305 ILE A N 1
ATOM 2425 C CA . ILE A 1 305 ? -10.539 -20.188 2.672 1 98.94 305 ILE A CA 1
ATOM 2426 C C . ILE A 1 305 ? -11.773 -21.047 2.418 1 98.94 305 ILE A C 1
ATOM 2428 O O . ILE A 1 305 ? -11.977 -21.547 1.309 1 98.94 305 ILE A O 1
ATOM 2432 N N . SER A 1 306 ? -12.633 -21.188 3.398 1 98.75 306 SER A N 1
ATOM 2433 C CA . SER A 1 306 ? -13.844 -21.984 3.221 1 98.75 306 SER A CA 1
ATOM 2434 C C . SER A 1 306 ? -14.758 -21.375 2.166 1 98.75 306 SER A C 1
ATOM 2436 O O . SER A 1 306 ? -15.422 -22.094 1.416 1 98.75 306 SER A O 1
ATOM 2438 N N . ILE A 1 307 ? -14.797 -20.078 2.146 1 98.94 307 ILE A N 1
ATOM 2439 C CA . ILE A 1 307 ? -15.586 -19.391 1.129 1 98.94 307 ILE A CA 1
ATOM 2440 C C . ILE A 1 307 ? -14.977 -19.641 -0.25 1 98.94 307 ILE A C 1
ATOM 2442 O O . ILE A 1 307 ? -15.695 -19.969 -1.202 1 98.94 307 ILE A O 1
ATOM 2446 N N . ASN A 1 308 ? -13.703 -19.531 -0.358 1 98.94 308 ASN A N 1
ATOM 2447 C CA . ASN A 1 308 ? -13.008 -19.797 -1.613 1 98.94 308 ASN A CA 1
ATOM 2448 C C . ASN A 1 308 ? -13.211 -21.234 -2.078 1 98.94 308 ASN A C 1
ATOM 2450 O O . ASN A 1 308 ? -13.43 -21.484 -3.266 1 98.94 308 ASN A O 1
ATOM 2454 N N . GLN A 1 309 ? -13.211 -22.141 -1.154 1 98.88 309 GLN A N 1
ATOM 2455 C CA . GLN A 1 309 ? -13.195 -23.562 -1.442 1 98.88 309 GLN A CA 1
ATOM 2456 C C . GLN A 1 309 ? -14.609 -24.125 -1.488 1 98.88 309 GLN A C 1
ATOM 2458 O O . GLN A 1 309 ? -14.797 -25.344 -1.501 1 98.88 309 GLN A O 1
ATOM 2463 N N . ASP A 1 310 ? -15.594 -23.297 -1.468 1 98.81 310 ASP A N 1
ATOM 2464 C CA . ASP A 1 310 ? -16.969 -23.781 -1.508 1 98.81 310 ASP A CA 1
ATOM 2465 C C . ASP A 1 310 ? -17.188 -24.688 -2.715 1 98.81 310 ASP A C 1
ATOM 2467 O O . ASP A 1 310 ? -16.859 -24.328 -3.844 1 98.81 310 ASP A O 1
ATOM 2471 N N . PRO A 1 311 ? -17.797 -25.828 -2.531 1 97.5 311 PRO A N 1
ATOM 2472 C CA . PRO A 1 311 ? -17.859 -26.828 -3.596 1 97.5 311 PRO A CA 1
ATOM 2473 C C . PRO A 1 311 ? -18.812 -26.438 -4.727 1 97.5 311 PRO A C 1
ATOM 2475 O O . PRO A 1 311 ? -18.766 -27 -5.812 1 97.5 311 PRO A O 1
ATOM 2478 N N . MET A 1 312 ? -19.734 -25.484 -4.453 1 96.88 312 MET A N 1
ATOM 2479 C CA . MET A 1 312 ? -20.578 -25 -5.539 1 96.88 312 MET A CA 1
ATOM 2480 C C . MET A 1 312 ? -19.734 -24.453 -6.688 1 96.88 312 MET A C 1
ATOM 2482 O O . MET A 1 312 ? -20.109 -24.562 -7.852 1 96.88 312 MET A O 1
ATOM 2486 N N . GLY A 1 313 ? -18.641 -23.828 -6.395 1 97.25 313 GLY A N 1
ATOM 2487 C CA . GLY A 1 313 ? -17.641 -23.422 -7.355 1 97.25 313 GLY A CA 1
ATOM 2488 C C . GLY A 1 313 ? -18.062 -22.234 -8.203 1 97.25 313 GLY A C 1
ATOM 2489 O O . GLY A 1 313 ? -17.406 -21.891 -9.188 1 97.25 313 GLY A O 1
ATOM 2490 N N . MET A 1 314 ? -19.141 -21.609 -7.84 1 97.19 314 MET A N 1
ATOM 2491 C CA . MET A 1 314 ? -19.609 -20.453 -8.609 1 97.19 314 MET A CA 1
ATOM 2492 C C . MET A 1 314 ? -18.844 -19.203 -8.203 1 97.19 314 MET A C 1
ATOM 2494 O O . MET A 1 314 ? -18.75 -18.891 -7.016 1 97.19 314 MET A O 1
ATOM 2498 N N . ALA A 1 315 ? -18.312 -18.5 -9.219 1 98.25 315 ALA A N 1
ATOM 2499 C CA . ALA A 1 315 ? -17.625 -17.234 -8.945 1 98.25 315 ALA A CA 1
ATOM 2500 C C . ALA A 1 315 ? -18.609 -16.125 -8.594 1 98.25 315 ALA A C 1
ATOM 2502 O O . ALA A 1 315 ? -19.75 -16.125 -9.078 1 98.25 315 ALA A O 1
ATOM 2503 N N . GLY A 1 316 ? -18.141 -15.203 -7.754 1 98.69 316 GLY A N 1
ATOM 2504 C CA . GLY A 1 316 ? -18.969 -14.07 -7.371 1 98.69 316 GLY A CA 1
ATOM 2505 C C . GLY A 1 316 ? -18.969 -12.953 -8.398 1 98.69 316 GLY A C 1
ATOM 2506 O O . GLY A 1 316 ? -18.344 -13.078 -9.453 1 98.69 316 GLY A O 1
ATOM 2507 N N . ARG A 1 317 ? -19.766 -11.938 -8.078 1 98.62 317 ARG A N 1
ATOM 2508 C CA . ARG A 1 317 ? -19.938 -10.812 -8.984 1 98.62 317 ARG A CA 1
ATOM 2509 C C . ARG A 1 317 ? -19.891 -9.484 -8.227 1 98.62 317 ARG A C 1
ATOM 2511 O O . ARG A 1 317 ? -20.156 -9.438 -7.023 1 98.62 317 ARG A O 1
ATOM 2518 N N . ARG A 1 318 ? -19.406 -8.469 -8.945 1 98.88 318 ARG A N 1
ATOM 2519 C CA . ARG A 1 318 ? -19.641 -7.109 -8.461 1 98.88 318 ARG A CA 1
ATOM 2520 C C . ARG A 1 318 ? -21.094 -6.684 -8.711 1 98.88 318 ARG A C 1
ATOM 2522 O O . ARG A 1 318 ? -21.531 -6.613 -9.859 1 98.88 318 ARG A O 1
ATOM 2529 N N . VAL A 1 319 ? -21.812 -6.352 -7.703 1 98.56 319 VAL A N 1
ATOM 2530 C CA . VAL A 1 319 ? -23.25 -6.113 -7.875 1 98.56 319 VAL A CA 1
ATOM 2531 C C . VAL A 1 319 ? -23.531 -4.617 -7.781 1 98.56 319 VAL A C 1
ATOM 2533 O O . VAL A 1 319 ? -24.562 -4.148 -8.273 1 98.56 319 VAL A O 1
ATOM 2536 N N . LEU A 1 320 ? -22.641 -3.818 -7.086 1 98.5 320 LEU A N 1
ATOM 2537 C CA . LEU A 1 320 ? -22.828 -2.375 -6.988 1 98.5 320 LEU A CA 1
ATOM 2538 C C . LEU A 1 320 ? -21.5 -1.646 -7.102 1 98.5 320 LEU A C 1
ATOM 2540 O O . LEU A 1 320 ? -20.484 -2.113 -6.574 1 98.5 320 LEU A O 1
ATOM 2544 N N . LYS A 1 321 ? -21.5 -0.594 -7.805 1 98.25 321 LYS A N 1
ATOM 2545 C CA . LYS A 1 321 ? -20.469 0.441 -7.785 1 98.25 321 LYS A CA 1
ATOM 2546 C C . LYS A 1 321 ? -21.047 1.78 -7.332 1 98.25 321 LYS A C 1
ATOM 2548 O O . LYS A 1 321 ? -21.656 2.496 -8.125 1 98.25 321 LYS A O 1
ATOM 2553 N N . GLU A 1 322 ? -20.734 2.125 -6.113 1 97.94 322 GLU A N 1
ATOM 2554 C CA . GLU A 1 322 ? -21.359 3.309 -5.52 1 97.94 322 GLU A CA 1
ATOM 2555 C C . GLU A 1 322 ? -20.562 4.57 -5.855 1 97.94 322 GLU A C 1
ATOM 2557 O O . GLU A 1 322 ? -19.328 4.527 -5.941 1 97.94 322 GLU A O 1
ATOM 2562 N N . LYS A 1 323 ? -21.266 5.668 -5.957 1 97.69 323 LYS A N 1
ATOM 2563 C CA . LYS A 1 323 ? -20.625 6.961 -6.148 1 97.69 323 LYS A CA 1
ATOM 2564 C C . LYS A 1 323 ? -19.703 7.301 -4.973 1 97.69 323 LYS A C 1
ATOM 2566 O O . LYS A 1 323 ? -18.75 8.055 -5.121 1 97.69 323 LYS A O 1
ATOM 2571 N N . SER A 1 324 ? -19.953 6.727 -3.807 1 97.69 324 SER A N 1
ATOM 2572 C CA . SER A 1 324 ? -19.172 6.961 -2.596 1 97.69 324 SER A CA 1
ATOM 2573 C C . SER A 1 324 ? -17.797 6.328 -2.697 1 97.69 324 SER A C 1
ATOM 2575 O O . SER A 1 324 ? -16.922 6.574 -1.854 1 97.69 324 SER A O 1
ATOM 2577 N N . GLY A 1 325 ? -17.594 5.461 -3.654 1 98.62 325 GLY A N 1
ATOM 2578 C CA . GLY A 1 325 ? -16.328 4.754 -3.793 1 98.62 325 GLY A CA 1
ATOM 2579 C C . GLY A 1 325 ? -16.359 3.363 -3.186 1 98.62 325 GLY A C 1
ATOM 2580 O O . GLY A 1 325 ? -15.328 2.68 -3.139 1 98.62 325 GLY A O 1
ATOM 2581 N N . ILE A 1 326 ? -17.547 2.977 -2.738 1 98.81 326 ILE A N 1
ATOM 2582 C CA . ILE A 1 326 ? -17.703 1.626 -2.211 1 98.81 326 ILE A CA 1
ATOM 2583 C C . ILE A 1 326 ? -18.219 0.703 -3.307 1 98.81 326 ILE A C 1
ATOM 2585 O O . ILE A 1 326 ? -19.156 1.06 -4.031 1 98.81 326 ILE A O 1
ATOM 2589 N N . GLU A 1 327 ? -17.594 -0.409 -3.473 1 98.94 327 GLU A N 1
ATOM 2590 C CA . GLU A 1 327 ? -18.062 -1.472 -4.355 1 98.94 327 GLU A CA 1
ATOM 2591 C C . GLU A 1 327 ? -18.531 -2.686 -3.559 1 98.94 327 GLU A C 1
ATOM 2593 O O . GLU A 1 327 ? -17.922 -3.043 -2.549 1 98.94 327 GLU A O 1
ATOM 2598 N N . VAL A 1 328 ? -19.594 -3.256 -4.004 1 98.94 328 VAL A N 1
ATOM 2599 C CA . VAL A 1 328 ? -20.156 -4.406 -3.301 1 98.94 328 VAL A CA 1
ATOM 2600 C C . VAL A 1 328 ? -20.062 -5.648 -4.188 1 98.94 328 VAL A C 1
ATOM 2602 O O . VAL A 1 328 ? -20.438 -5.613 -5.359 1 98.94 328 VAL A O 1
ATOM 2605 N N . PHE A 1 329 ? -19.562 -6.723 -3.68 1 98.94 329 PHE A N 1
ATOM 2606 C CA . PHE A 1 329 ? -19.422 -8.008 -4.359 1 98.94 329 PHE A CA 1
ATOM 2607 C C . PHE A 1 329 ? -20.234 -9.086 -3.639 1 98.94 329 PHE A C 1
ATOM 2609 O O . PHE A 1 329 ? -20.375 -9.047 -2.414 1 98.94 329 PHE A O 1
ATOM 2616 N N . TRP A 1 330 ? -20.703 -9.945 -4.395 1 98.81 330 TRP A N 1
ATOM 2617 C CA . TRP A 1 330 ? -21.562 -11.008 -3.877 1 98.81 330 TRP A CA 1
ATOM 2618 C C . TRP A 1 330 ? -21.219 -12.344 -4.527 1 98.81 330 TRP A C 1
ATOM 2620 O O . TRP A 1 330 ? -21.016 -12.414 -5.738 1 98.81 330 TRP A O 1
ATOM 2630 N N . ARG A 1 331 ? -21.172 -13.43 -3.703 1 98.88 331 ARG A N 1
ATOM 2631 C CA . ARG A 1 331 ? -20.922 -14.781 -4.188 1 98.88 331 ARG A CA 1
ATOM 2632 C C . ARG A 1 331 ? -21.875 -15.789 -3.547 1 98.88 331 ARG A C 1
ATOM 2634 O O . ARG A 1 331 ? -21.906 -15.922 -2.322 1 98.88 331 ARG A O 1
ATOM 2641 N N . PRO A 1 332 ? -22.656 -16.5 -4.352 1 98.44 332 PRO A N 1
ATOM 2642 C CA . PRO A 1 332 ? -23.469 -17.578 -3.785 1 98.44 332 PRO A CA 1
ATOM 2643 C C . PRO A 1 332 ? -22.641 -18.766 -3.336 1 98.44 332 PRO A C 1
ATOM 2645 O O . PRO A 1 332 ? -21.656 -19.125 -3.994 1 98.44 332 PRO A O 1
ATOM 2648 N N . LEU A 1 333 ? -23.016 -19.328 -2.232 1 98.69 333 LEU A N 1
ATOM 2649 C CA . LEU A 1 333 ? -22.344 -20.484 -1.67 1 98.69 333 LEU A CA 1
ATOM 2650 C C . LEU A 1 333 ? -23.312 -21.656 -1.5 1 98.69 333 LEU A C 1
ATOM 2652 O O . LEU A 1 333 ? -24.516 -21.484 -1.692 1 98.69 333 LEU A O 1
ATOM 2656 N N . SER A 1 334 ? -22.75 -22.781 -1.222 1 98.12 334 SER A N 1
ATOM 2657 C CA . SER A 1 334 ? -23.578 -23.953 -0.925 1 98.12 334 SER A CA 1
ATOM 2658 C C . SER A 1 334 ? -24.531 -23.688 0.232 1 98.12 334 SER A C 1
ATOM 2660 O O . SER A 1 334 ? -24.297 -22.766 1.028 1 98.12 334 SER A O 1
ATOM 2662 N N . ASP A 1 335 ? -25.672 -24.438 0.327 1 96.5 335 ASP A N 1
ATOM 2663 C CA . ASP A 1 335 ? -26.672 -24.406 1.392 1 96.5 335 ASP A CA 1
ATOM 2664 C C . ASP A 1 335 ? -27.344 -23.031 1.477 1 96.5 335 ASP A C 1
ATOM 2666 O O . ASP A 1 335 ? -27.641 -22.547 2.57 1 96.5 335 ASP A O 1
ATOM 2670 N N . ASN A 1 336 ? -27.375 -22.375 0.42 1 96.75 336 ASN A N 1
ATOM 2671 C CA . ASN A 1 336 ? -28.062 -21.094 0.257 1 96.75 336 ASN A CA 1
ATOM 2672 C C . ASN A 1 336 ? -27.391 -19.984 1.065 1 96.75 336 ASN A C 1
ATOM 2674 O O . ASN A 1 336 ? -28.047 -19.016 1.45 1 96.75 336 ASN A O 1
ATOM 2678 N N . ALA A 1 337 ? -26.172 -20.219 1.391 1 98.44 337 ALA A N 1
ATOM 2679 C CA . ALA A 1 337 ? -25.375 -19.156 2.004 1 98.44 337 ALA A CA 1
ATOM 2680 C C . ALA A 1 337 ? -24.75 -18.25 0.942 1 98.44 337 ALA A C 1
ATOM 2682 O O . ALA A 1 337 ? -24.922 -18.484 -0.257 1 98.44 337 ALA A O 1
ATOM 2683 N N . SER A 1 338 ? -24.125 -17.172 1.407 1 98.81 338 SER A N 1
ATOM 2684 C CA . SER A 1 338 ? -23.438 -16.281 0.48 1 98.81 338 SER A CA 1
ATOM 2685 C C . SER A 1 338 ? -22.328 -15.516 1.184 1 98.81 338 SER A C 1
ATOM 2687 O O . SER A 1 338 ? -22.219 -15.555 2.412 1 98.81 338 SER A O 1
ATOM 2689 N N . ALA A 1 339 ? -21.484 -14.977 0.389 1 98.94 339 ALA A N 1
ATOM 2690 C CA . ALA A 1 339 ? -20.484 -14.031 0.869 1 98.94 339 ALA A CA 1
ATOM 2691 C C . ALA A 1 339 ? -20.719 -12.641 0.294 1 98.94 339 ALA A C 1
ATOM 2693 O O . ALA A 1 339 ? -21.078 -12.5 -0.877 1 98.94 339 ALA A O 1
ATOM 2694 N N . LEU A 1 340 ? -20.547 -11.648 1.144 1 98.88 340 LEU A N 1
ATOM 2695 C CA . LEU A 1 340 ? -20.641 -10.234 0.772 1 98.88 340 LEU A CA 1
ATOM 2696 C C . LEU A 1 340 ? -19.344 -9.5 1.083 1 98.88 340 LEU A C 1
ATOM 2698 O O . LEU A 1 340 ? -18.766 -9.68 2.156 1 98.88 340 LEU A O 1
ATOM 2702 N N . VAL A 1 341 ? -18.891 -8.711 0.072 1 98.94 341 VAL A N 1
ATOM 2703 C CA . VAL A 1 341 ? -17.703 -7.895 0.286 1 98.94 341 VAL A CA 1
ATOM 2704 C C . VAL A 1 341 ? -18.016 -6.434 -0.025 1 98.94 341 VAL A C 1
ATOM 2706 O O . VAL A 1 341 ? -18.625 -6.125 -1.058 1 98.94 341 VAL A O 1
ATOM 2709 N N . PHE A 1 342 ? -17.672 -5.566 0.896 1 98.94 342 PHE A N 1
ATOM 2710 C CA . PHE A 1 342 ? -17.656 -4.121 0.698 1 98.94 342 PHE A CA 1
ATOM 2711 C C . PHE A 1 342 ? -16.219 -3.613 0.552 1 98.94 342 PHE A C 1
ATOM 2713 O O . PHE A 1 342 ? -15.461 -3.617 1.517 1 98.94 342 PHE A O 1
ATOM 2720 N N . LEU A 1 343 ? -15.875 -3.246 -0.642 1 98.94 343 LEU A N 1
ATOM 2721 C CA . LEU A 1 343 ? -14.523 -2.775 -0.938 1 98.94 343 LEU A CA 1
ATOM 2722 C C . LEU A 1 343 ? -14.5 -1.256 -1.08 1 98.94 343 LEU A C 1
ATOM 2724 O O . LEU A 1 343 ? -15.32 -0.682 -1.802 1 98.94 343 LEU A O 1
ATOM 2728 N N . SER A 1 344 ? -13.578 -0.614 -0.397 1 98.94 344 SER A N 1
ATOM 2729 C CA . SER A 1 344 ? -13.406 0.829 -0.533 1 98.94 344 SER A CA 1
ATOM 2730 C C . SER A 1 344 ? -12.352 1.163 -1.578 1 98.94 344 SER A C 1
ATOM 2732 O O . SER A 1 344 ? -11.219 0.679 -1.501 1 98.94 344 SER A O 1
ATOM 2734 N N . ARG A 1 345 ? -12.758 1.965 -2.535 1 98.81 345 ARG A N 1
ATOM 2735 C CA . ARG A 1 345 ? -11.82 2.523 -3.51 1 98.81 345 ARG A CA 1
ATOM 2736 C C . ARG A 1 345 ? -11.32 3.893 -3.064 1 98.81 345 ARG A C 1
ATOM 2738 O O . ARG A 1 345 ? -10.625 4.578 -3.816 1 98.81 345 ARG A O 1
ATOM 2745 N N . ARG A 1 346 ? -11.656 4.246 -1.85 1 98.56 346 ARG A N 1
ATOM 2746 C CA . ARG A 1 346 ? -11.336 5.57 -1.322 1 98.56 346 ARG A CA 1
ATOM 2747 C C . ARG A 1 346 ? -9.891 5.625 -0.83 1 98.56 346 ARG A C 1
ATOM 2749 O O . ARG A 1 346 ? -9.297 4.594 -0.523 1 98.56 346 ARG A O 1
ATOM 2756 N N . THR A 1 347 ? -9.328 6.844 -0.749 1 98.5 347 THR A N 1
ATOM 2757 C CA . THR A 1 347 ? -7.988 7.094 -0.239 1 98.5 347 THR A CA 1
ATOM 2758 C C . THR A 1 347 ? -7.992 8.258 0.751 1 98.5 347 THR A C 1
ATOM 2760 O O . THR A 1 347 ? -7.035 9.031 0.807 1 98.5 347 THR A O 1
ATOM 2763 N N . ASP A 1 348 ? -9.016 8.5 1.428 1 96.75 348 ASP A N 1
ATOM 2764 C CA . ASP A 1 348 ? -9.156 9.562 2.416 1 96.75 348 ASP A CA 1
ATOM 2765 C C . ASP A 1 348 ? -9.375 8.992 3.812 1 96.75 348 ASP A C 1
ATOM 2767 O O . ASP A 1 348 ? -8.43 8.531 4.457 1 96.75 348 ASP A O 1
ATOM 2771 N N . MET A 1 349 ? -10.586 8.789 4.266 1 96.06 349 MET A N 1
ATOM 2772 C CA . MET A 1 349 ? -10.883 8.289 5.605 1 96.06 349 MET A CA 1
ATOM 2773 C C . MET A 1 349 ? -11.883 7.137 5.543 1 96.06 349 MET A C 1
ATOM 2775 O O . MET A 1 349 ? -12.508 6.906 4.508 1 96.06 349 MET A O 1
ATOM 2779 N N . PRO A 1 350 ? -12.039 6.402 6.637 1 97.44 350 PRO A N 1
ATOM 2780 C CA . PRO A 1 350 ? -13.047 5.34 6.645 1 97.44 350 PRO A CA 1
ATOM 2781 C C . PRO A 1 350 ? -14.445 5.852 6.312 1 97.44 350 PRO A C 1
ATOM 2783 O O . PRO A 1 350 ? -14.828 6.945 6.734 1 97.44 350 PRO A O 1
ATOM 2786 N N . TYR A 1 351 ? -15.156 5.094 5.531 1 97.56 351 TYR A N 1
ATOM 2787 C CA . TYR A 1 351 ? -16.484 5.496 5.074 1 97.56 351 TYR A CA 1
ATOM 2788 C C . TYR A 1 351 ? -17.562 4.641 5.711 1 97.56 351 TYR A C 1
ATOM 2790 O O . TYR A 1 351 ? -17.5 3.408 5.668 1 97.56 351 TYR A O 1
ATOM 2798 N N . ARG A 1 352 ? -18.516 5.258 6.25 1 96.94 352 ARG A N 1
ATOM 2799 C CA . ARG A 1 352 ? -19.656 4.574 6.848 1 96.94 352 ARG A CA 1
ATOM 2800 C C . ARG A 1 352 ? -20.719 4.277 5.797 1 96.94 352 ARG A C 1
ATOM 2802 O O . ARG A 1 352 ? -21.594 5.113 5.535 1 96.94 352 ARG A O 1
ATOM 2809 N N . TYR A 1 353 ? -20.688 3.09 5.301 1 97.94 353 TYR A N 1
ATOM 2810 C CA . TYR A 1 353 ? -21.578 2.666 4.23 1 97.94 353 TYR A CA 1
ATOM 2811 C C . TYR A 1 353 ? -22.875 2.107 4.797 1 97.94 353 TYR A C 1
ATOM 2813 O O . TYR A 1 353 ? -22.859 1.208 5.645 1 97.94 353 TYR A O 1
ATOM 2821 N N . THR A 1 354 ? -23.984 2.674 4.355 1 97.44 354 THR A N 1
ATOM 2822 C CA . THR A 1 354 ? -25.297 2.252 4.824 1 97.44 354 THR A CA 1
ATOM 2823 C C . THR A 1 354 ? -26.031 1.484 3.732 1 97.44 354 THR A C 1
ATOM 2825 O O . THR A 1 354 ? -26.094 1.928 2.584 1 97.44 354 THR A O 1
ATOM 2828 N N . SER A 1 355 ? -26.594 0.353 4.109 1 97.5 355 SER A N 1
ATOM 2829 C CA . SER A 1 355 ? -27.406 -0.47 3.211 1 97.5 355 SER A CA 1
ATOM 2830 C C . SER A 1 355 ? -28.297 -1.434 3.99 1 97.5 355 SER A C 1
ATOM 2832 O O . SER A 1 355 ? -28.453 -1.287 5.203 1 97.5 355 SER A O 1
ATOM 2834 N N . SER A 1 356 ? -29.016 -2.279 3.281 1 97.75 356 SER A N 1
ATOM 2835 C CA . SER A 1 356 ? -29.766 -3.406 3.818 1 97.75 356 SER A CA 1
ATOM 2836 C C . SER A 1 356 ? -29.656 -4.629 2.916 1 97.75 356 SER A C 1
ATOM 2838 O O . SER A 1 356 ? -29.312 -4.508 1.737 1 97.75 356 SER A O 1
ATOM 2840 N N . LEU A 1 357 ? -29.906 -5.785 3.557 1 98.31 357 LEU A N 1
ATOM 2841 C CA . LEU A 1 357 ? -29.859 -6.992 2.74 1 98.31 357 LEU A CA 1
ATOM 2842 C C . LEU A 1 357 ? -30.922 -6.953 1.654 1 98.31 357 LEU A C 1
ATOM 2844 O O . LEU A 1 357 ? -30.703 -7.441 0.544 1 98.31 357 LEU A O 1
ATOM 2848 N N . ARG A 1 358 ? -32.062 -6.371 1.96 1 97.69 358 ARG A N 1
ATOM 2849 C CA . ARG A 1 358 ? -33.125 -6.219 0.97 1 97.69 358 ARG A CA 1
ATOM 2850 C C . ARG A 1 358 ? -32.656 -5.398 -0.224 1 97.69 358 ARG A C 1
ATOM 2852 O O . ARG A 1 358 ? -32.938 -5.754 -1.374 1 97.69 358 ARG A O 1
ATOM 2859 N N . GLN A 1 359 ? -31.969 -4.328 0.039 1 97.38 359 GLN A N 1
ATOM 2860 C CA . GLN A 1 359 ? -31.438 -3.486 -1.023 1 97.38 359 GLN A CA 1
ATOM 2861 C C . GLN A 1 359 ? -30.422 -4.25 -1.87 1 97.38 359 GLN A C 1
ATOM 2863 O O . GLN A 1 359 ? -30.156 -3.885 -3.02 1 9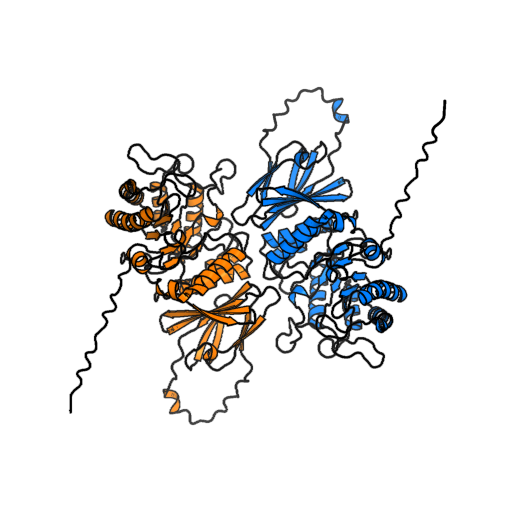7.38 359 GLN A O 1
ATOM 2868 N N . LEU A 1 360 ? -29.844 -5.293 -1.29 1 98.06 360 LEU A N 1
ATOM 2869 C CA . LEU A 1 360 ? -28.875 -6.129 -2 1 98.06 360 LEU A CA 1
ATOM 2870 C C . LEU A 1 360 ? -29.547 -7.371 -2.566 1 98.06 360 LEU A C 1
ATOM 2872 O O . LEU A 1 360 ? -28.875 -8.359 -2.875 1 98.06 360 LEU A O 1
ATOM 2876 N N . ASN A 1 361 ? -30.875 -7.383 -2.566 1 96.94 361 ASN A N 1
ATOM 2877 C CA . ASN A 1 361 ? -31.734 -8.344 -3.248 1 96.94 361 ASN A CA 1
ATOM 2878 C C . ASN A 1 361 ? -31.781 -9.672 -2.508 1 96.94 361 ASN A C 1
ATOM 2880 O O . ASN A 1 361 ? -31.922 -10.727 -3.129 1 96.94 361 ASN A O 1
ATOM 2884 N N . TYR A 1 362 ? -31.547 -9.609 -1.225 1 97.69 362 TYR A N 1
ATOM 2885 C CA . TYR A 1 362 ? -31.797 -10.805 -0.422 1 97.69 362 TYR A CA 1
ATOM 2886 C C . TYR A 1 362 ? -33.281 -11.039 -0.224 1 97.69 362 TYR A C 1
ATOM 2888 O O . TYR A 1 362 ? -34.062 -10.086 -0.137 1 97.69 362 TYR A O 1
ATOM 2896 N N . THR A 1 363 ? -33.656 -12.297 -0.146 1 96.38 363 THR A N 1
ATOM 2897 C CA . THR A 1 363 ? -35.062 -12.641 0.128 1 96.38 363 THR A CA 1
ATOM 2898 C C . THR A 1 363 ? -35.438 -12.25 1.553 1 96.38 363 THR A C 1
ATOM 2900 O O . THR A 1 363 ? -34.562 -12.156 2.43 1 96.38 363 THR A O 1
ATOM 2903 N N . ALA A 1 364 ? -36.719 -11.969 1.716 1 96.56 364 ALA A N 1
ATOM 2904 C CA . ALA A 1 364 ? -37.219 -11.602 3.037 1 96.56 364 ALA A CA 1
ATOM 2905 C C . ALA A 1 364 ? -36.906 -12.68 4.066 1 96.56 364 ALA A C 1
ATOM 2907 O O . ALA A 1 364 ? -37.062 -13.867 3.801 1 96.56 364 ALA A O 1
ATOM 2908 N N . GLY A 1 365 ? -36.281 -12.266 5.172 1 96.44 365 GLY A N 1
ATOM 2909 C CA . GLY A 1 365 ? -35.906 -13.211 6.219 1 96.44 365 GLY A CA 1
ATOM 2910 C C . GLY A 1 365 ? -34.875 -12.672 7.18 1 96.44 365 GLY A C 1
ATOM 2911 O O . GLY A 1 365 ? -34.562 -11.484 7.145 1 96.44 365 GLY A O 1
ATOM 2912 N N . SER A 1 366 ? -34.5 -13.555 8.125 1 97.56 366 SER A N 1
ATOM 2913 C CA . SER A 1 366 ? -33.438 -13.258 9.078 1 97.56 366 SER A CA 1
ATOM 2914 C C . SER A 1 366 ? -32.156 -14.031 8.75 1 97.56 366 SER A C 1
ATOM 2916 O O . SER A 1 366 ? -32.219 -15.219 8.43 1 97.56 366 SER A O 1
ATOM 2918 N N . TYR A 1 367 ? -31.094 -13.328 8.844 1 98.19 367 TYR A N 1
ATOM 2919 C CA . TYR A 1 367 ? -29.812 -13.898 8.438 1 98.19 367 TYR A CA 1
ATOM 2920 C C . TYR A 1 367 ? -28.797 -13.797 9.57 1 98.19 367 TYR A C 1
ATOM 2922 O O . TYR A 1 367 ? -28.766 -12.797 10.289 1 98.19 367 TYR A O 1
ATOM 2930 N N . LYS A 1 368 ? -28.031 -14.773 9.711 1 98 368 LYS A N 1
ATOM 2931 C CA . LYS A 1 368 ? -26.844 -14.695 10.547 1 98 368 LYS A CA 1
ATOM 2932 C C . LYS A 1 368 ? -25.641 -14.203 9.742 1 98 368 LYS A C 1
ATOM 2934 O O . LYS A 1 368 ? -25.375 -14.703 8.648 1 98 368 LYS A O 1
ATOM 2939 N N . ILE A 1 369 ? -24.969 -13.234 10.266 1 98 369 ILE A N 1
ATOM 2940 C CA . ILE A 1 369 ? -23.828 -12.617 9.602 1 98 369 ILE A CA 1
ATOM 2941 C C . ILE A 1 369 ? -22.562 -12.844 10.438 1 98 369 ILE A C 1
ATOM 2943 O O . ILE A 1 369 ? -22.594 -12.688 11.664 1 98 369 ILE A O 1
ATOM 2947 N N . VAL A 1 370 ? -21.547 -13.25 9.805 1 98.5 370 VAL A N 1
ATOM 2948 C CA . VAL A 1 370 ? -20.234 -13.328 10.438 1 98.5 370 VAL A CA 1
ATOM 2949 C C . VAL A 1 370 ? -19.234 -12.469 9.664 1 98.5 370 VAL A C 1
ATOM 2951 O O . VAL A 1 370 ? -19.047 -12.656 8.461 1 98.5 370 VAL A O 1
ATOM 2954 N N . ASP A 1 371 ? -18.688 -11.43 10.328 1 98.31 371 ASP A N 1
ATOM 2955 C CA . ASP A 1 371 ? -17.562 -10.719 9.719 1 98.31 371 ASP A CA 1
ATOM 2956 C C . ASP A 1 371 ? -16.328 -11.617 9.633 1 98.31 371 ASP A C 1
ATOM 2958 O O . ASP A 1 371 ? -15.789 -12.031 10.664 1 98.31 371 ASP A O 1
ATOM 2962 N N . VAL A 1 372 ? -15.836 -11.797 8.531 1 98.56 372 VAL A N 1
ATOM 2963 C CA . VAL A 1 372 ? -14.883 -12.859 8.227 1 98.56 372 VAL A CA 1
ATOM 2964 C C . VAL A 1 372 ? -13.531 -12.539 8.867 1 98.56 372 VAL A C 1
ATOM 2966 O O . VAL A 1 372 ? -12.836 -13.438 9.352 1 98.56 372 VAL A O 1
ATOM 2969 N N . PHE A 1 373 ? -13.117 -11.289 8.922 1 97.81 373 PHE A N 1
ATOM 2970 C CA . PHE A 1 373 ? -11.781 -10.953 9.391 1 97.81 373 PHE A CA 1
ATOM 2971 C C . PHE A 1 373 ? -11.789 -10.625 10.883 1 97.81 373 PHE A C 1
ATOM 2973 O O . PHE A 1 373 ? -10.789 -10.828 11.578 1 97.81 373 PHE A O 1
ATOM 2980 N N . THR A 1 374 ? -12.938 -10.211 11.438 1 95.94 374 THR A N 1
ATOM 2981 C CA . THR A 1 374 ? -12.961 -9.859 12.852 1 95.94 374 THR A CA 1
ATOM 2982 C C . THR A 1 374 ? -13.625 -10.961 13.68 1 95.94 374 THR A C 1
ATOM 2984 O O . THR A 1 374 ? -13.445 -11.023 14.898 1 95.94 374 THR A O 1
ATOM 2987 N N . GLY A 1 375 ? -14.492 -11.781 13.062 1 96.56 375 GLY A N 1
ATOM 2988 C CA . GLY A 1 375 ? -15.195 -12.844 13.758 1 96.56 375 GLY A CA 1
ATOM 2989 C C . GLY A 1 375 ? -16.484 -12.375 14.414 1 96.56 375 GLY A C 1
ATOM 2990 O O . GLY A 1 375 ? -17.234 -13.18 14.961 1 96.56 375 GLY A O 1
ATOM 2991 N N . LYS A 1 376 ? -16.75 -11.125 14.328 1 96.69 376 LYS A N 1
ATOM 2992 C CA . LYS A 1 376 ? -17.969 -10.594 14.93 1 96.69 376 LYS A CA 1
ATOM 2993 C C . LYS A 1 376 ? -19.219 -11.18 14.258 1 96.69 376 LYS A C 1
ATOM 2995 O O . LYS A 1 376 ? -19.25 -11.328 13.039 1 96.69 376 LYS A O 1
ATOM 3000 N N . MET A 1 377 ? -20.203 -11.516 15.078 1 97.12 377 MET A N 1
ATOM 3001 C CA . MET A 1 377 ? -21.453 -12.117 14.594 1 97.12 377 MET A CA 1
ATOM 3002 C C . MET A 1 377 ? -22.641 -11.203 14.859 1 97.12 377 MET A C 1
ATOM 3004 O O . MET A 1 377 ? -22.609 -10.406 15.805 1 97.12 377 MET A O 1
ATOM 3008 N N . ALA A 1 378 ? -23.547 -11.273 13.969 1 96.19 378 ALA A N 1
ATOM 3009 C CA . ALA A 1 378 ? -24.797 -10.531 14.133 1 96.19 378 ALA A CA 1
ATOM 3010 C C . ALA A 1 378 ? -25.953 -11.242 13.438 1 96.19 378 ALA A C 1
ATOM 3012 O O . ALA A 1 378 ? -25.734 -12.125 12.609 1 96.19 378 ALA A O 1
ATOM 3013 N N . SER A 1 379 ? -27.141 -10.992 13.891 1 96.62 379 SER A N 1
ATOM 3014 C CA . SER A 1 379 ? -28.359 -11.367 13.18 1 96.62 379 SER A CA 1
ATOM 3015 C C . SER A 1 379 ? -29.031 -10.141 12.555 1 96.62 379 SER A C 1
ATOM 3017 O O . SER A 1 379 ? -29.141 -9.102 13.203 1 96.62 379 SER A O 1
ATOM 3019 N N . LEU A 1 380 ? -29.375 -10.273 11.281 1 96.56 380 LEU A N 1
ATOM 3020 C CA . LEU A 1 380 ? -29.938 -9.141 10.555 1 96.56 380 LEU A CA 1
ATOM 3021 C C . LEU A 1 380 ? -31.188 -9.562 9.789 1 96.56 380 LEU A C 1
ATOM 3023 O O . LEU A 1 380 ? -31.188 -10.578 9.094 1 96.56 380 LEU A O 1
ATOM 3027 N N . LYS A 1 381 ? -32.219 -8.812 10.031 1 96.94 381 LYS A N 1
ATOM 3028 C CA . LYS A 1 381 ? -33.375 -8.945 9.117 1 96.94 381 LYS A CA 1
ATOM 3029 C C . LYS A 1 381 ? -33.062 -8.297 7.77 1 96.94 381 LYS A C 1
ATOM 3031 O O . LYS A 1 381 ? -32.344 -7.297 7.703 1 96.94 381 LYS A O 1
ATOM 3036 N N . ASP A 1 382 ? -33.688 -8.805 6.75 1 96.44 382 ASP A N 1
ATOM 3037 C CA . ASP A 1 382 ? -33.406 -8.305 5.406 1 96.44 382 ASP A CA 1
ATOM 3038 C C . ASP A 1 382 ? -33.75 -6.816 5.297 1 96.44 382 ASP A C 1
ATOM 3040 O O . ASP A 1 382 ? -33.094 -6.082 4.555 1 96.44 382 ASP A O 1
ATOM 3044 N N . SER A 1 383 ? -34.719 -6.375 6.043 1 96.38 383 SER A N 1
ATOM 3045 C CA . SER A 1 383 ? -35.219 -5.016 5.898 1 96.38 383 SER A CA 1
ATOM 3046 C C . SER A 1 383 ? -34.5 -4.051 6.824 1 96.38 383 SER A C 1
ATOM 3048 O O . SER A 1 383 ? -34.625 -2.83 6.691 1 96.38 383 SER A O 1
ATOM 3050 N N . THR A 1 384 ? -33.719 -4.574 7.723 1 96.75 384 THR A N 1
ATOM 3051 C CA . THR A 1 384 ? -33 -3.734 8.688 1 96.75 384 THR A CA 1
ATOM 3052 C C . THR A 1 384 ? -31.766 -3.1 8.047 1 96.75 384 THR A C 1
ATOM 3054 O O . THR A 1 384 ? -30.969 -3.787 7.422 1 96.75 384 THR A O 1
ATOM 3057 N N . ASP A 1 385 ? -31.672 -1.802 8.234 1 96.31 385 ASP A N 1
ATOM 3058 C CA . ASP A 1 385 ? -30.484 -1.11 7.742 1 96.31 385 ASP A CA 1
ATOM 3059 C C . ASP A 1 385 ? -29.25 -1.455 8.586 1 96.31 385 ASP A C 1
ATOM 3061 O O . ASP A 1 385 ? -29.359 -1.658 9.797 1 96.31 385 ASP A O 1
ATOM 3065 N N . PHE A 1 386 ? -28.156 -1.579 7.961 1 96.88 386 PHE A N 1
ATOM 3066 C CA . PHE A 1 386 ? -26.875 -1.733 8.648 1 96.88 386 PHE A CA 1
ATOM 3067 C C . PHE A 1 386 ? -25.875 -0.695 8.164 1 96.88 386 PHE A C 1
ATOM 3069 O O . PHE A 1 386 ? -26.047 -0.097 7.105 1 96.88 386 PHE A O 1
ATOM 3076 N N . VAL A 1 387 ? -24.875 -0.38 8.984 1 96.62 387 VAL A N 1
ATOM 3077 C CA . VAL A 1 387 ? -23.734 0.473 8.633 1 96.62 387 VAL A CA 1
ATOM 3078 C C . VAL A 1 387 ? -22.438 -0.316 8.75 1 96.62 387 VAL A C 1
ATOM 3080 O O . VAL A 1 387 ? -22.172 -0.945 9.781 1 96.62 387 VAL A O 1
ATOM 3083 N N . VAL A 1 388 ? -21.688 -0.363 7.699 1 96.81 388 VAL A N 1
ATOM 3084 C CA . VAL A 1 388 ? -20.344 -0.915 7.758 1 96.81 388 VAL A CA 1
ATOM 3085 C C . VAL A 1 388 ? -19.312 0.196 7.531 1 96.81 388 VAL A C 1
ATOM 3087 O O . VAL A 1 388 ? -19.453 0.994 6.602 1 96.81 388 VAL A O 1
ATOM 3090 N N . SER A 1 389 ? -18.406 0.332 8.469 1 97.06 389 SER A N 1
ATOM 3091 C CA . SER A 1 389 ? -17.281 1.25 8.273 1 97.06 389 SER A CA 1
ATOM 3092 C C . SER A 1 389 ? -16.156 0.597 7.473 1 97.06 389 SER A C 1
ATOM 3094 O O . SER A 1 389 ? -15.516 -0.34 7.949 1 97.06 389 SER A O 1
ATOM 3096 N N . VAL A 1 390 ? -15.93 1.083 6.27 1 98.56 390 VAL A N 1
ATOM 3097 C CA . VAL A 1 390 ? -14.945 0.468 5.387 1 98.56 390 VAL A CA 1
ATOM 3098 C C . VAL A 1 390 ? -13.727 1.378 5.258 1 98.56 390 VAL A C 1
ATOM 3100 O O . VAL A 1 390 ? -13.852 2.529 4.832 1 98.56 390 VAL A O 1
ATOM 3103 N N . ASN A 1 391 ? -12.555 0.902 5.641 1 98.5 391 ASN A N 1
ATOM 3104 C CA . ASN A 1 391 ? -11.312 1.656 5.559 1 98.5 391 ASN A CA 1
ATOM 3105 C C . ASN A 1 391 ? -10.906 1.918 4.109 1 98.5 391 ASN A C 1
ATOM 3107 O O . ASN A 1 391 ? -11.211 1.118 3.223 1 98.5 391 ASN A O 1
ATOM 3111 N N . PRO A 1 392 ? -10.18 3.064 3.881 1 98.69 392 PRO A N 1
ATOM 3112 C CA . PRO A 1 392 ? -9.594 3.268 2.551 1 98.69 392 PRO A CA 1
ATOM 3113 C C . PRO A 1 392 ? -8.805 2.057 2.062 1 98.69 392 PRO A C 1
ATOM 3115 O O . PRO A 1 392 ? -7.988 1.507 2.805 1 98.69 392 PRO A O 1
ATOM 3118 N N . THR A 1 393 ? -9.086 1.586 0.823 1 98.88 393 THR A N 1
ATOM 3119 C CA . THR A 1 393 ? -8.438 0.487 0.117 1 98.88 393 THR A CA 1
ATOM 3120 C C . THR A 1 393 ? -8.617 -0.825 0.875 1 98.88 393 THR A C 1
ATOM 3122 O O . THR A 1 393 ? -7.906 -1.8 0.618 1 98.88 393 THR A O 1
ATOM 3125 N N . GLY A 1 394 ? -9.523 -0.815 1.856 1 98.81 394 GLY A N 1
ATOM 3126 C CA . GLY A 1 394 ? -9.82 -1.996 2.652 1 98.81 394 GLY A CA 1
ATOM 3127 C C . GLY A 1 394 ? -11.172 -2.613 2.326 1 98.81 394 GLY A C 1
ATOM 3128 O O . GLY A 1 394 ? -11.844 -2.189 1.384 1 98.81 394 GLY A O 1
ATOM 3129 N N . VAL A 1 395 ? -11.5 -3.688 3.158 1 98.81 395 VAL A N 1
ATOM 3130 C CA . VAL A 1 395 ? -12.75 -4.398 2.906 1 98.81 395 VAL A CA 1
ATOM 3131 C C . VAL A 1 395 ? -13.422 -4.738 4.234 1 98.81 395 VAL A C 1
ATOM 3133 O O . VAL A 1 395 ? -12.773 -4.758 5.281 1 98.81 395 VAL A O 1
ATOM 3136 N N . VAL A 1 396 ? -14.672 -4.848 4.16 1 98.81 396 VAL A N 1
ATOM 3137 C CA . VAL A 1 396 ? -15.453 -5.656 5.09 1 98.81 396 VAL A CA 1
ATOM 3138 C C . VAL A 1 396 ? -16.047 -6.859 4.355 1 98.81 396 VAL A C 1
ATOM 3140 O O . VAL A 1 396 ? -16.656 -6.711 3.299 1 98.81 396 VAL A O 1
ATOM 3143 N N . MET A 1 397 ? -15.758 -8.023 4.867 1 98.94 397 MET A N 1
ATOM 3144 C CA . MET A 1 397 ? -16.25 -9.258 4.246 1 98.94 397 MET A CA 1
ATOM 3145 C C . MET A 1 397 ? -17.156 -10.023 5.203 1 98.94 397 MET A C 1
ATOM 3147 O O . MET A 1 397 ? -16.797 -10.25 6.359 1 98.94 397 MET A O 1
ATOM 3151 N N . TRP A 1 398 ? -18.312 -10.391 4.668 1 98.88 398 TRP A N 1
ATOM 3152 C CA . TRP A 1 398 ? -19.297 -11.125 5.469 1 98.88 398 TRP A CA 1
ATOM 3153 C C . TRP A 1 398 ? -19.547 -12.508 4.883 1 98.88 398 TRP A C 1
ATOM 3155 O O . TRP A 1 398 ? -19.625 -12.672 3.662 1 98.88 398 TRP A O 1
ATOM 3165 N N . TYR A 1 399 ? -19.625 -13.484 5.773 1 98.81 399 TYR A N 1
ATOM 3166 C CA . TYR A 1 399 ? -20.391 -14.695 5.496 1 98.81 399 TYR A CA 1
ATOM 3167 C C . TYR A 1 399 ? -21.859 -14.516 5.895 1 98.81 399 TYR A C 1
ATOM 3169 O O . TYR A 1 399 ? -22.156 -14.078 7.012 1 98.81 399 TYR A O 1
ATOM 3177 N N . VAL A 1 400 ? -22.766 -14.781 5.012 1 98.75 400 VAL A N 1
ATOM 3178 C CA . VAL A 1 400 ? -24.203 -14.609 5.262 1 98.75 400 VAL A CA 1
ATOM 3179 C C . VAL A 1 400 ? -24.891 -15.969 5.18 1 98.75 400 VAL A C 1
ATOM 3181 O O . VAL A 1 400 ? -24.812 -16.656 4.156 1 98.75 400 VAL A O 1
ATOM 3184 N N . SER A 1 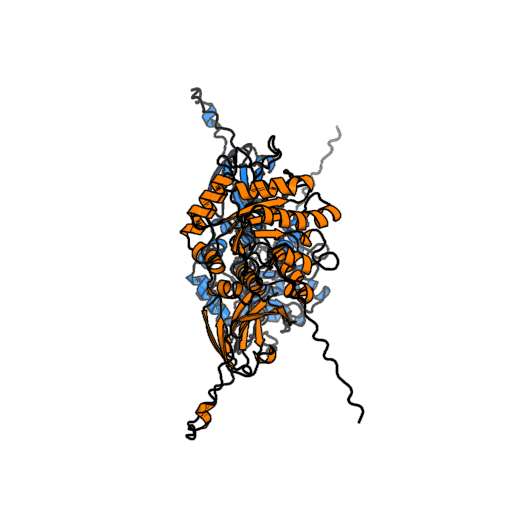401 ? -25.609 -16.328 6.156 1 98.19 401 SER A N 1
ATOM 3185 C CA . SER A 1 401 ? -26.297 -17.609 6.207 1 98.19 401 SER A CA 1
ATOM 3186 C C . SER A 1 401 ? -27.5 -17.641 5.27 1 98.19 401 SER A C 1
ATOM 3188 O O . SER A 1 401 ? -27.875 -16.594 4.719 1 98.19 401 SER A O 1
ATOM 3190 N N . ALA A 1 402 ? -28.062 -18.844 5.137 1 97.31 402 ALA A N 1
ATOM 3191 C CA . ALA A 1 402 ? -29.391 -18.938 4.562 1 97.31 402 ALA A CA 1
ATOM 3192 C C . ALA A 1 402 ? -30.438 -18.281 5.473 1 97.31 402 ALA A C 1
ATOM 3194 O O . ALA A 1 402 ? -30.203 -18.125 6.672 1 97.31 402 ALA A O 1
ATOM 3195 N N . PRO A 1 403 ? -31.469 -17.781 4.867 1 95.06 403 PRO A N 1
ATOM 3196 C CA . PRO A 1 403 ? -32.5 -17.203 5.738 1 95.06 403 PRO A CA 1
ATOM 3197 C C . PRO A 1 403 ? -33.062 -18.219 6.734 1 95.06 403 PRO A C 1
ATOM 3199 O O . PRO A 1 403 ? -33.219 -19.391 6.395 1 95.06 403 PRO A O 1
ATOM 3202 N N . ALA A 1 404 ? -33.25 -17.703 7.961 1 88.25 404 ALA A N 1
ATOM 3203 C CA . ALA A 1 404 ? -33.812 -18.578 8.984 1 88.25 404 ALA A CA 1
ATOM 3204 C C . ALA A 1 404 ? -35.25 -18.953 8.625 1 88.25 404 ALA A C 1
ATOM 3206 O O . ALA A 1 404 ? -36 -18.141 8.047 1 88.25 404 ALA A O 1
ATOM 3207 N N . ARG A 1 405 ? -35.594 -20.188 8.609 1 63.66 405 ARG A N 1
ATOM 3208 C CA . ARG A 1 405 ? -36.938 -20.688 8.352 1 63.66 405 ARG A CA 1
ATOM 3209 C C . ARG A 1 405 ? -37.938 -20.094 9.344 1 63.66 405 ARG A C 1
ATOM 3211 O O . ARG A 1 405 ? -37.656 -20 10.539 1 63.66 405 ARG A O 1
ATOM 3218 N N . ALA A 1 406 ? -38.875 -19.266 8.883 1 53.47 406 ALA A N 1
ATOM 3219 C CA . ALA A 1 406 ? -40 -18.891 9.742 1 53.47 406 ALA A CA 1
ATOM 3220 C C . ALA A 1 406 ? -40.531 -20.109 10.5 1 53.47 406 ALA A C 1
ATOM 3222 O O . ALA A 1 406 ? -40.844 -21.141 9.898 1 53.47 406 ALA A O 1
ATOM 3223 N N . ASN A 1 407 ? -40 -20.375 11.625 1 42.41 407 ASN A N 1
ATOM 3224 C CA . ASN A 1 407 ? -40.844 -21.328 12.367 1 42.41 407 ASN A CA 1
ATOM 3225 C C . ASN A 1 407 ? -42.312 -20.984 12.25 1 42.41 407 ASN A C 1
ATOM 3227 O O . ASN A 1 407 ? -42.781 -19.984 12.797 1 42.41 407 ASN A O 1
ATOM 3231 N N . LEU A 1 408 ? -42.969 -21.266 11.195 1 38.44 408 LEU A N 1
ATOM 3232 C CA . LEU A 1 408 ? -44.438 -21.172 11.125 1 38.44 408 LEU A CA 1
ATOM 3233 C C . LEU A 1 408 ? -45.062 -21.703 12.406 1 38.44 408 LEU A C 1
ATOM 3235 O O . LEU A 1 408 ? -46.281 -21.594 12.594 1 38.44 408 LEU A O 1
ATOM 3239 N N . TYR A 1 409 ? -44.438 -22.578 13.188 1 37.59 409 TYR A N 1
ATOM 3240 C CA . TYR A 1 409 ? -45.219 -23.188 14.25 1 37.59 409 TYR A CA 1
ATOM 3241 C C . TYR A 1 409 ? -45.531 -22.203 15.359 1 37.59 409 TYR A C 1
ATOM 3243 O O . TYR A 1 409 ? -46.25 -22.516 16.312 1 37.59 409 TYR A O 1
ATOM 3251 N N . HIS A 1 410 ? -44.812 -21.188 15.555 1 36.84 410 HIS A N 1
ATOM 3252 C CA . HIS A 1 410 ? -45.156 -20.469 16.781 1 36.84 410 HIS A CA 1
ATOM 3253 C C . HIS A 1 410 ? -46.406 -19.641 16.594 1 36.84 410 HIS A C 1
ATOM 3255 O O . HIS A 1 410 ? -46.812 -18.906 17.5 1 36.84 410 HIS A O 1
ATOM 3261 N N . LEU A 1 411 ? -47 -19.609 15.344 1 33.88 411 LEU A N 1
ATOM 3262 C CA . LEU A 1 411 ? -48.25 -18.844 15.352 1 33.88 411 LEU A CA 1
ATOM 3263 C C . LEU A 1 411 ? -49.281 -19.5 16.266 1 33.88 411 LEU A C 1
ATOM 3265 O O . LEU A 1 411 ? -50.406 -18.969 16.438 1 33.88 411 LEU A O 1
ATOM 3269 N N . ARG A 1 412 ? -49.188 -20.844 16.484 1 33.84 412 ARG A N 1
ATOM 3270 C CA . ARG A 1 412 ? -50.375 -21.281 17.234 1 33.84 412 ARG A CA 1
ATOM 3271 C C . ARG A 1 412 ? -50.375 -20.734 18.656 1 33.84 412 ARG A C 1
ATOM 3273 O O . ARG A 1 412 ? -51.406 -20.5 19.25 1 33.84 412 ARG A O 1
ATOM 3280 N N . ARG A 1 413 ? -49.312 -20.984 19.406 1 33.69 413 ARG A N 1
ATOM 3281 C CA . ARG A 1 413 ? -49.625 -20.844 20.812 1 33.69 413 ARG A CA 1
ATOM 3282 C C . ARG A 1 413 ? -49.625 -19.391 21.25 1 33.69 413 ARG A C 1
ATOM 3284 O O . ARG A 1 413 ? -49.781 -19.078 22.438 1 33.69 413 ARG A O 1
ATOM 3291 N N . GLY A 1 414 ? -48.906 -18.547 20.516 1 30.83 414 GLY A N 1
ATOM 3292 C CA . GLY A 1 414 ? -48.438 -17.328 21.172 1 30.83 414 GLY A CA 1
ATOM 3293 C C . GLY A 1 414 ? -49.531 -16.297 21.328 1 30.83 414 GLY A C 1
ATOM 3294 O O . GLY A 1 414 ? -49.719 -15.445 20.453 1 30.83 414 GLY A O 1
ATOM 3295 N N . GLN A 1 415 ? -50.75 -16.703 21.828 1 33.06 415 GLN A N 1
ATOM 3296 C CA . GLN A 1 415 ? -51.656 -15.602 22.172 1 33.06 415 GLN A CA 1
ATOM 3297 C C . GLN A 1 415 ? -50.969 -14.609 23.109 1 33.06 415 GLN A C 1
ATOM 3299 O O . GLN A 1 415 ? -51.469 -13.516 23.359 1 33.06 415 GLN A O 1
ATOM 3304 N N . GLU A 1 416 ? -50.156 -15.156 24.094 1 29.92 416 GLU A N 1
ATOM 3305 C CA . GLU A 1 416 ? -49.969 -14.18 25.172 1 29.92 416 GLU A CA 1
ATOM 3306 C C . GLU A 1 416 ? -49.094 -13.023 24.703 1 29.92 416 GLU A C 1
ATOM 3308 O O . GLU A 1 416 ? -48.062 -13.242 24.047 1 29.92 416 GLU A O 1
ATOM 3313 N N . ALA A 1 417 ? -49.562 -11.797 24.719 1 30.44 417 ALA A N 1
ATOM 3314 C CA . ALA A 1 417 ? -49.25 -10.438 24.297 1 30.44 417 ALA A CA 1
ATOM 3315 C C . ALA A 1 417 ? -47.906 -9.969 24.859 1 30.44 417 ALA A C 1
ATOM 3317 O O . ALA A 1 417 ? -47.844 -9.375 25.938 1 30.44 417 ALA A O 1
ATOM 3318 N N . HIS A 1 418 ? -46.969 -10.945 25.266 1 29.59 418 HIS A N 1
ATOM 3319 C CA . HIS A 1 418 ? -46 -10.117 25.953 1 29.59 418 HIS A CA 1
ATOM 3320 C C . HIS A 1 418 ? -45.438 -9.039 25.031 1 29.59 418 HIS A C 1
ATOM 3322 O O . HIS A 1 418 ? -45.438 -9.203 23.812 1 29.59 418 HIS A O 1
ATOM 3328 N N . GLY A 1 419 ? -45.406 -7.82 25.5 1 26.22 419 GLY A N 1
ATOM 3329 C CA . GLY A 1 419 ? -44.969 -6.52 25.031 1 26.22 419 GLY A CA 1
ATOM 3330 C C . GLY A 1 419 ? -43.562 -6.559 24.391 1 26.22 419 GLY A C 1
ATOM 3331 O O . GLY A 1 419 ? -42.594 -6.891 25.062 1 26.22 419 GLY A O 1
ATOM 3332 N N . PHE A 1 420 ? -43.438 -7.102 23.234 1 25.73 420 PHE A N 1
ATOM 3333 C CA . PHE A 1 420 ? -42.156 -6.953 22.562 1 25.73 420 PHE A CA 1
ATOM 3334 C C . PHE A 1 420 ? -41.719 -5.492 22.547 1 25.73 420 PHE A C 1
ATOM 3336 O O . PHE A 1 420 ? -42.469 -4.617 22.125 1 25.73 420 PHE A O 1
ATOM 3343 N N . ALA A 1 421 ? -40.844 -5.098 23.484 1 29.3 421 ALA A N 1
ATOM 3344 C CA . ALA A 1 421 ? -40.125 -3.826 23.391 1 29.3 421 ALA A CA 1
ATOM 3345 C C . ALA A 1 421 ? -39.719 -3.539 21.953 1 29.3 421 ALA A C 1
ATOM 3347 O O . ALA A 1 421 ? -39.219 -4.426 21.266 1 29.3 421 ALA A O 1
ATOM 3348 N N . GLU A 1 422 ? -40.281 -2.553 21.391 1 29.11 422 GLU A N 1
ATOM 3349 C CA . GLU A 1 422 ? -39.875 -1.909 20.141 1 29.11 422 GLU A CA 1
ATOM 3350 C C . GLU A 1 422 ? -38.344 -1.886 19.984 1 29.11 422 GLU A C 1
ATOM 3352 O O . GLU A 1 422 ? -37.656 -1.337 20.828 1 29.11 422 GLU A O 1
ATOM 3357 N N . GLU A 1 423 ? -37.781 -2.973 19.547 1 33.19 423 GLU A N 1
ATOM 3358 C CA . GLU A 1 423 ? -36.375 -2.912 19.188 1 33.19 423 GLU A CA 1
ATOM 3359 C C . GLU A 1 423 ? -36.031 -1.598 18.484 1 33.19 423 GLU A C 1
ATOM 3361 O O . GLU A 1 423 ? -36.719 -1.197 17.547 1 33.19 423 GLU A O 1
ATOM 3366 N N . SER A 1 424 ? -35.469 -0.678 19.188 1 34.34 424 SER A N 1
ATOM 3367 C CA . SER A 1 424 ? -35 0.611 18.703 1 34.34 424 SER A CA 1
ATOM 3368 C C . SER A 1 424 ? -34.344 0.47 17.344 1 34.34 424 SER A C 1
ATOM 3370 O O . SER A 1 424 ? -33.594 -0.487 17.094 1 34.34 424 SER A O 1
ATOM 3372 N N . ASN A 1 425 ? -34.906 0.913 16.219 1 37.09 425 ASN A N 1
ATOM 3373 C CA . ASN A 1 425 ? -34.594 1.017 14.797 1 37.09 425 ASN A CA 1
ATOM 3374 C C . ASN A 1 425 ? -33.156 1.531 14.578 1 37.09 425 ASN A C 1
ATOM 3376 O O . ASN A 1 425 ? -32.875 2.152 13.555 1 37.09 425 ASN A O 1
ATOM 3380 N N . SER A 1 426 ? -32.344 1.624 15.594 1 43.41 426 SER A N 1
ATOM 3381 C CA . SER A 1 426 ? -31.016 2.133 15.211 1 43.41 426 SER A CA 1
ATOM 3382 C C . SER A 1 426 ? -30.25 1.107 14.383 1 43.41 426 SER A C 1
ATOM 3384 O O . SER A 1 426 ? -30.188 -0.072 14.742 1 43.41 426 SER A O 1
ATOM 3386 N N . PRO A 1 427 ? -29.891 1.52 13.195 1 49.75 427 PRO A N 1
ATOM 3387 C CA . PRO A 1 427 ? -29.156 0.559 12.359 1 49.75 427 PRO A CA 1
ATOM 3388 C C . PRO A 1 427 ? -27.969 -0.061 13.086 1 49.75 427 PRO A C 1
ATOM 3390 O O . PRO A 1 427 ? -27.344 0.592 13.93 1 49.75 427 PRO A O 1
ATOM 3393 N N . HIS A 1 428 ? -27.828 -1.354 13.016 1 57.81 428 HIS A N 1
ATOM 3394 C CA . HIS A 1 428 ? -26.688 -2.074 13.555 1 57.81 428 HIS A CA 1
ATOM 3395 C C . HIS A 1 428 ? -25.391 -1.607 12.906 1 57.81 428 HIS A C 1
ATOM 3397 O O . HIS A 1 428 ? -25.281 -1.55 11.68 1 57.81 428 HIS A O 1
ATOM 3403 N N . VAL A 1 429 ? -24.516 -0.929 13.711 1 54.03 429 VAL A N 1
ATOM 3404 C CA . VAL A 1 429 ? -23.25 -0.429 13.219 1 54.03 429 VAL A CA 1
ATOM 3405 C C . VAL A 1 429 ? -22.172 -1.517 13.336 1 54.03 429 VAL A C 1
ATOM 3407 O O . VAL A 1 429 ? -21.906 -2.01 14.438 1 54.03 429 VAL A O 1
ATOM 3410 N N . PHE A 1 430 ? -21.797 -2.07 12.219 1 49.88 430 PHE A N 1
ATOM 3411 C CA . PHE A 1 430 ? -20.672 -2.998 12.203 1 49.88 430 PHE A CA 1
ATOM 3412 C C . PHE A 1 430 ? -19.359 -2.25 12.016 1 49.88 430 PHE A C 1
ATOM 3414 O O . PHE A 1 430 ? -19.156 -1.593 11 1 49.88 430 PHE A O 1
ATOM 3421 N N . LEU A 1 431 ? -18.578 -1.926 13.242 1 48.47 431 LEU A N 1
ATOM 3422 C CA . LEU A 1 431 ? -17.297 -1.231 13.195 1 48.47 431 LEU A CA 1
ATOM 3423 C C . LEU A 1 431 ? -16.141 -2.217 12.984 1 48.47 431 LEU A C 1
ATOM 3425 O O . LEU A 1 431 ? -16.156 -3.316 13.539 1 48.47 431 LEU A O 1
ATOM 3429 N N . MET B 1 1 ? 52.375 49.75 -18.281 1 32.03 1 MET B N 1
ATOM 3430 C CA . MET B 1 1 ? 52.156 49.125 -16.984 1 32.03 1 MET B CA 1
ATOM 3431 C C . MET B 1 1 ? 50.844 49.594 -16.375 1 32.03 1 MET B C 1
ATOM 3433 O O . MET B 1 1 ? 50.812 50.531 -15.586 1 32.03 1 MET B O 1
ATOM 3437 N N . HIS B 1 2 ? 49.781 49.688 -17.188 1 39.81 2 HIS B N 1
ATOM 3438 C CA . HIS B 1 2 ? 48.438 50.125 -16.797 1 39.81 2 HIS B CA 1
ATOM 3439 C C . HIS B 1 2 ? 47.812 49.156 -15.789 1 39.81 2 HIS B C 1
ATOM 3441 O O . HIS B 1 2 ? 47.719 47.969 -16.031 1 39.81 2 HIS B O 1
ATOM 3447 N N . PHE B 1 3 ? 47.906 49.5 -14.508 1 38.16 3 PHE B N 1
ATOM 3448 C CA . PHE B 1 3 ? 47.281 48.844 -13.352 1 38.16 3 PHE B CA 1
ATOM 3449 C C . PHE B 1 3 ? 45.781 48.781 -13.5 1 38.16 3 PHE B C 1
ATOM 3451 O O . PHE B 1 3 ? 45.094 49.812 -13.562 1 38.16 3 PHE B O 1
ATOM 3458 N N . PHE B 1 4 ? 45.25 47.781 -14.234 1 42.19 4 PHE B N 1
ATOM 3459 C CA . PHE B 1 4 ? 43.844 47.469 -14.242 1 42.19 4 PHE B CA 1
ATOM 3460 C C . PHE B 1 4 ? 43.312 47.219 -12.828 1 42.19 4 PHE B C 1
ATOM 3462 O O . PHE B 1 4 ? 43.812 46.312 -12.141 1 42.19 4 PHE B O 1
ATOM 3469 N N . LEU B 1 5 ? 42.781 48.281 -12.141 1 36.22 5 LEU B N 1
ATOM 3470 C CA . LEU B 1 5 ? 42.094 48.188 -10.867 1 36.22 5 LEU B CA 1
ATOM 3471 C C . LEU B 1 5 ? 40.875 47.25 -10.977 1 36.22 5 LEU B C 1
ATOM 3473 O O . LEU B 1 5 ? 39.938 47.531 -11.734 1 36.22 5 LEU B O 1
ATOM 3477 N N . LEU B 1 6 ? 41.094 45.969 -10.789 1 38.5 6 LEU B N 1
ATOM 3478 C CA . LEU B 1 6 ? 40 45 -10.641 1 38.5 6 LEU B CA 1
ATOM 3479 C C . LEU B 1 6 ? 39.125 45.375 -9.453 1 38.5 6 LEU B C 1
ATOM 3481 O O . LEU B 1 6 ? 39.562 45.312 -8.305 1 38.5 6 LEU B O 1
ATOM 3485 N N . VAL B 1 7 ? 38.125 46.219 -9.609 1 38.62 7 VAL B N 1
ATOM 3486 C CA . VAL B 1 7 ? 37.125 46.5 -8.594 1 38.62 7 VAL B CA 1
ATOM 3487 C C . VAL B 1 7 ? 36.312 45.219 -8.312 1 38.62 7 VAL B C 1
ATOM 3489 O O . VAL B 1 7 ? 35.688 44.688 -9.211 1 38.62 7 VAL B O 1
ATOM 3492 N N . PHE B 1 8 ? 36.719 44.5 -7.316 1 34.94 8 PHE B N 1
ATOM 3493 C CA . PHE B 1 8 ? 35.938 43.375 -6.762 1 34.94 8 PHE B CA 1
ATOM 3494 C C . PHE B 1 8 ? 34.594 43.875 -6.215 1 34.94 8 PHE B C 1
ATOM 3496 O O . PHE B 1 8 ? 34.562 44.625 -5.234 1 34.94 8 PHE B O 1
ATOM 3503 N N . ALA B 1 9 ? 33.562 44.062 -7.008 1 36.91 9 ALA B N 1
ATOM 3504 C CA . ALA B 1 9 ? 32.219 44.312 -6.504 1 36.91 9 ALA B CA 1
ATOM 3505 C C . ALA B 1 9 ? 31.781 43.188 -5.543 1 36.91 9 ALA B C 1
ATOM 3507 O O . ALA B 1 9 ? 31.641 42.031 -5.938 1 36.91 9 ALA B O 1
ATOM 3508 N N . CYS B 1 10 ? 32 43.344 -4.258 1 34 10 CYS B N 1
ATOM 3509 C CA . CYS B 1 10 ? 31.391 42.5 -3.227 1 34 10 CYS B CA 1
ATOM 3510 C C . CYS B 1 10 ? 29.875 42.469 -3.406 1 34 10 CYS B C 1
ATOM 3512 O O . CYS B 1 10 ? 29.203 43.469 -3.299 1 34 10 CYS B O 1
ATOM 3514 N N . ALA B 1 11 ? 29.375 41.625 -4.23 1 37.09 11 ALA B N 1
ATOM 3515 C CA . ALA B 1 11 ? 27.938 41.344 -4.215 1 37.09 11 ALA B CA 1
ATOM 3516 C C . ALA B 1 11 ? 27.453 41.062 -2.793 1 37.09 11 ALA B C 1
ATOM 3518 O O . ALA B 1 11 ? 27.828 40.094 -2.174 1 37.09 11 ALA B O 1
ATOM 3519 N N . LEU B 1 12 ? 27.109 42.094 -2.057 1 33.19 12 LEU B N 1
ATOM 3520 C CA . LEU B 1 12 ? 26.312 41.875 -0.853 1 33.19 12 LEU B CA 1
ATOM 3521 C C . LEU B 1 12 ? 25.156 40.938 -1.123 1 33.19 12 LEU B C 1
ATOM 3523 O O . LEU B 1 12 ? 24.25 41.25 -1.891 1 33.19 12 LEU B O 1
ATOM 3527 N N . TYR B 1 13 ? 25.406 39.656 -1.115 1 33.53 13 TYR B N 1
ATOM 3528 C CA . TYR B 1 13 ? 24.266 38.781 -0.995 1 33.53 13 TYR B CA 1
ATOM 3529 C C . TYR B 1 13 ? 23.312 39.25 0.105 1 33.53 13 TYR B C 1
ATOM 3531 O O . TYR B 1 13 ? 23.719 39.375 1.265 1 33.53 13 TYR B O 1
ATOM 3539 N N . GLY B 1 14 ? 22.438 40.156 -0.222 1 32.09 14 GLY B N 1
ATOM 3540 C CA . GLY B 1 14 ? 21.328 40.469 0.685 1 32.09 14 GLY B CA 1
ATOM 3541 C C . GLY B 1 14 ? 20.812 39.25 1.413 1 32.09 14 GLY B C 1
ATOM 3542 O O . GLY B 1 14 ? 20.344 38.281 0.783 1 32.09 14 GLY B O 1
ATOM 3543 N N . SER B 1 15 ? 21.297 38.906 2.531 1 36 15 SER B N 1
ATOM 3544 C CA . SER B 1 15 ? 20.672 37.969 3.443 1 36 15 SER B CA 1
ATOM 3545 C C . SER B 1 15 ? 19.172 38.219 3.557 1 36 15 SER B C 1
ATOM 3547 O O . SER B 1 15 ? 18.75 39.25 4.051 1 36 15 SER B O 1
ATOM 3549 N N . THR B 1 16 ? 18.438 37.844 2.623 1 40.5 16 THR B N 1
ATOM 3550 C CA . THR B 1 16 ? 17 37.812 2.836 1 40.5 16 THR B CA 1
ATOM 3551 C C . THR B 1 16 ? 16.656 37.25 4.211 1 40.5 16 THR B C 1
ATOM 3553 O O . THR B 1 16 ? 17.078 36.125 4.547 1 40.5 16 THR B O 1
ATOM 3556 N N . PHE B 1 17 ? 16.484 38.062 5.199 1 46.84 17 PHE B N 1
ATOM 3557 C CA . PHE B 1 17 ? 16.141 37.688 6.559 1 46.84 17 PHE B CA 1
ATOM 3558 C C . PHE B 1 17 ? 14.828 36.906 6.582 1 46.84 17 PHE B C 1
ATOM 3560 O O . PHE B 1 17 ? 13.812 37.375 6.086 1 46.84 17 PHE B O 1
ATOM 3567 N N . ALA B 1 18 ? 14.828 35.625 6.652 1 54.34 18 ALA B N 1
ATOM 3568 C CA . ALA B 1 18 ? 13.703 34.781 7.062 1 54.34 18 ALA B CA 1
ATOM 3569 C C . ALA B 1 18 ? 12.914 35.406 8.195 1 54.34 18 ALA B C 1
ATOM 3571 O O . ALA B 1 18 ? 13.438 36.281 8.906 1 54.34 18 ALA B O 1
ATOM 3572 N N . LEU B 1 19 ? 11.625 35.219 8.141 1 69.5 19 LEU B N 1
ATOM 3573 C CA . LEU B 1 19 ? 10.898 35.625 9.344 1 69.5 19 LEU B CA 1
ATOM 3574 C C . LEU B 1 19 ? 11.68 35.25 10.602 1 69.5 19 LEU B C 1
ATOM 3576 O O . LEU B 1 19 ? 11.953 34.062 10.836 1 69.5 19 LEU B O 1
ATOM 3580 N N . ASN B 1 20 ? 12.617 36.062 11.023 1 72.5 20 ASN B N 1
ATOM 3581 C CA . ASN B 1 20 ? 13.453 35.781 12.18 1 72.5 20 ASN B CA 1
ATOM 3582 C C . ASN B 1 20 ? 12.695 36 13.484 1 72.5 20 ASN B C 1
ATOM 3584 O O . ASN B 1 20 ? 13.039 36.906 14.266 1 72.5 20 ASN B O 1
ATOM 3588 N N . ASN B 1 21 ? 11.633 35.156 13.609 1 81.62 21 ASN B N 1
ATOM 3589 C CA . ASN B 1 21 ? 10.852 35.281 14.836 1 81.62 21 ASN B CA 1
ATOM 3590 C C . ASN B 1 21 ? 11.242 34.219 15.859 1 81.62 21 ASN B C 1
ATOM 3592 O O . ASN B 1 21 ? 10.586 34.094 16.891 1 81.62 21 ASN B O 1
ATOM 3596 N N . GLY B 1 22 ? 12.242 33.438 15.469 1 88.69 22 GLY B N 1
ATOM 3597 C CA . GLY B 1 22 ? 12.805 32.469 16.391 1 88.69 22 GLY B CA 1
ATOM 3598 C C . GLY B 1 22 ? 12.023 31.156 16.438 1 88.69 22 GLY B C 1
ATOM 3599 O O . GLY B 1 22 ? 12.398 30.234 17.156 1 88.69 22 GLY B O 1
ATOM 3600 N N . LEU B 1 23 ? 10.992 31.094 15.648 1 94.88 23 LEU B N 1
ATOM 3601 C CA . LEU B 1 23 ? 10.148 29.906 15.664 1 94.88 23 LEU B CA 1
ATOM 3602 C C . LEU B 1 23 ? 10.562 28.922 14.586 1 94.88 23 LEU B C 1
ATOM 3604 O O . LEU B 1 23 ? 11.07 29.312 13.531 1 94.88 23 LEU B O 1
ATOM 3608 N N . MET B 1 24 ? 10.422 27.625 14.883 1 97.62 24 MET B N 1
ATOM 3609 C CA . MET B 1 24 ? 10.594 26.531 13.93 1 97.62 24 MET B CA 1
ATOM 3610 C C . MET B 1 24 ? 11.961 26.609 13.25 1 97.62 24 MET B C 1
ATOM 3612 O O . MET B 1 24 ? 12.055 26.578 12.023 1 97.62 24 MET B O 1
ATOM 3616 N N . ARG B 1 25 ? 12.977 26.688 14.102 1 97.62 25 ARG B N 1
ATOM 3617 C CA . ARG B 1 25 ? 14.344 26.75 13.586 1 97.62 25 ARG B CA 1
ATOM 3618 C C . ARG B 1 25 ? 14.734 25.438 12.922 1 97.62 25 ARG B C 1
ATOM 3620 O O . ARG B 1 25 ? 15.656 25.391 12.102 1 97.62 25 ARG B O 1
ATOM 3627 N N . THR B 1 26 ? 14.148 24.312 13.305 1 98.31 26 THR B N 1
ATOM 3628 C CA . THR B 1 26 ? 14.102 23.047 12.602 1 98.31 26 THR B CA 1
ATOM 3629 C C . THR B 1 26 ? 12.664 22.703 12.188 1 98.31 26 THR B C 1
ATOM 3631 O O . THR B 1 26 ? 11.719 23.344 12.656 1 98.31 26 THR B O 1
ATOM 3634 N N . PRO B 1 27 ? 12.5 21.812 11.242 1 98.75 27 PRO B N 1
ATOM 3635 C CA . PRO B 1 27 ? 11.133 21.516 10.82 1 98.75 27 PRO B CA 1
ATOM 3636 C C . PRO B 1 27 ? 10.227 21.125 11.984 1 98.75 27 PRO B C 1
ATOM 3638 O O . PRO B 1 27 ? 10.609 20.312 12.828 1 98.75 27 PRO B O 1
ATOM 3641 N N . PRO B 1 28 ? 9.055 21.766 12.07 1 98.81 28 PRO B N 1
ATOM 3642 C CA . PRO B 1 28 ? 8.164 21.438 13.188 1 98.81 28 PRO B CA 1
ATOM 3643 C C . PRO B 1 28 ? 7.664 19.984 13.125 1 98.81 28 PRO B C 1
ATOM 3645 O O . PRO B 1 28 ? 7.555 19.422 12.031 1 98.81 28 PRO B O 1
ATOM 3648 N N . MET B 1 29 ? 7.387 19.406 14.258 1 98.94 29 MET B N 1
ATOM 3649 C CA . MET B 1 29 ? 6.871 18.047 14.375 1 98.94 29 MET B CA 1
ATOM 3650 C C . MET B 1 29 ? 5.602 18.016 15.211 1 98.94 29 MET B C 1
ATOM 3652 O O . MET B 1 29 ? 5.473 18.766 16.188 1 98.94 29 MET B O 1
ATOM 3656 N N . GLY B 1 30 ? 4.715 17.188 14.836 1 98.94 30 GLY B N 1
ATOM 3657 C CA . GLY B 1 30 ? 3.498 17.031 15.617 1 98.94 30 GLY B CA 1
ATOM 3658 C C . GLY B 1 30 ? 2.447 16.188 14.93 1 98.94 30 GLY B C 1
ATOM 3659 O O . GLY B 1 30 ? 2.775 15.203 14.266 1 98.94 30 GLY B O 1
ATOM 3660 N N . TRP B 1 31 ? 1.251 16.422 15.305 1 98.94 31 TRP B N 1
ATOM 3661 C CA . TRP B 1 31 ? 0.066 15.719 14.812 1 98.94 31 TRP B CA 1
ATOM 3662 C C . TRP B 1 31 ? -0.913 16.703 14.172 1 98.94 31 TRP B C 1
ATOM 3664 O O . TRP B 1 31 ? -1.121 17.797 14.68 1 98.94 31 TRP B O 1
ATOM 3674 N N . LEU B 1 32 ? -1.475 16.328 13.023 1 98.81 32 LEU B N 1
ATOM 3675 C CA . LEU B 1 32 ? -2.422 17.141 12.281 1 98.81 32 LEU B CA 1
ATOM 3676 C C . LEU B 1 32 ? -3.627 16.328 11.836 1 98.81 32 LEU B C 1
ATOM 3678 O O . LEU B 1 32 ? -3.469 15.258 11.234 1 98.81 32 LEU B O 1
ATOM 3682 N N . ALA B 1 33 ? -4.793 16.766 11.977 1 98.56 33 ALA B N 1
ATOM 3683 C CA . ALA B 1 33 ? -6.008 15.953 11.953 1 98.56 33 ALA B CA 1
ATOM 3684 C C . ALA B 1 33 ? -6.441 15.664 10.516 1 98.56 33 ALA B C 1
ATOM 3686 O O . ALA B 1 33 ? -7.133 14.672 10.258 1 98.56 33 ALA B O 1
ATOM 3687 N N . TRP B 1 34 ? -6.066 16.422 9.57 1 98.12 34 TRP B N 1
ATOM 3688 C CA . TRP B 1 34 ? -6.832 16.562 8.336 1 98.12 34 TRP B CA 1
ATOM 3689 C C . TRP B 1 34 ? -6.816 15.258 7.543 1 98.12 34 TRP B C 1
ATOM 3691 O O . TRP B 1 34 ? -7.867 14.758 7.133 1 98.12 34 TRP B O 1
ATOM 3701 N N . GLU B 1 35 ? -5.68 14.656 7.32 1 97.81 35 GLU B N 1
ATOM 3702 C CA . GLU B 1 35 ? -5.617 13.523 6.402 1 97.81 35 GLU B CA 1
ATOM 3703 C C . GLU B 1 35 ? -6.43 12.344 6.922 1 97.81 35 GLU B C 1
ATOM 3705 O O . GLU B 1 35 ? -7.172 11.711 6.168 1 97.81 35 GLU B O 1
ATOM 3710 N N . ARG B 1 36 ? -6.422 12.086 8.203 1 98.25 36 ARG B N 1
ATOM 3711 C CA . ARG B 1 36 ? -7.035 10.898 8.789 1 98.25 36 ARG B CA 1
ATOM 3712 C C . ARG B 1 36 ? -8.516 11.141 9.094 1 98.25 36 ARG B C 1
ATOM 3714 O O . ARG B 1 36 ? -9.328 10.227 8.977 1 98.25 36 ARG B O 1
ATOM 3721 N N . PHE B 1 37 ? -8.875 12.383 9.484 1 98.44 37 PHE B N 1
ATOM 3722 C CA . PHE B 1 37 ? -10.203 12.586 10.055 1 98.44 37 PHE B CA 1
ATOM 3723 C C . PHE B 1 37 ? -11.016 13.547 9.195 1 98.44 37 PHE B C 1
ATOM 3725 O O . PHE B 1 37 ? -12.234 13.648 9.352 1 98.44 37 PHE B O 1
ATOM 3732 N N . ARG B 1 38 ? -10.383 14.258 8.344 1 97.88 38 ARG B N 1
ATOM 3733 C CA . ARG B 1 38 ? -11.039 15.172 7.422 1 97.88 38 ARG B CA 1
ATOM 3734 C C . ARG B 1 38 ? -12.078 16.031 8.148 1 97.88 38 ARG B C 1
ATOM 3736 O O . ARG B 1 38 ? -11.797 16.594 9.211 1 97.88 38 ARG B O 1
ATOM 3743 N N . CYS B 1 39 ? -13.133 16.375 7.527 1 97.88 39 CYS B N 1
ATOM 3744 C CA . CYS B 1 39 ? -14.227 17.172 8.086 1 97.88 39 CYS B CA 1
ATOM 3745 C C . CYS B 1 39 ? -15.352 16.266 8.578 1 97.88 39 CYS B C 1
ATOM 3747 O O . CYS B 1 39 ? -16.516 16.484 8.25 1 97.88 39 CYS B O 1
ATOM 3749 N N . ASP B 1 40 ? -14.969 15.211 9.352 1 97.81 40 ASP B N 1
ATOM 3750 C CA . ASP B 1 40 ? -16 14.414 9.992 1 97.81 40 ASP B CA 1
ATOM 3751 C C . ASP B 1 40 ? -16.641 15.172 11.148 1 97.81 40 ASP B C 1
ATOM 3753 O O . ASP B 1 40 ? -16.031 15.344 12.203 1 97.81 40 ASP B O 1
ATOM 3757 N N . ILE B 1 41 ? -17.906 15.508 11.008 1 98 41 ILE B N 1
ATOM 3758 C CA . ILE B 1 41 ? -18.562 16.297 12.039 1 98 41 ILE B CA 1
ATOM 3759 C C . ILE B 1 41 ? -19.703 15.484 12.648 1 98 41 ILE B C 1
ATOM 3761 O O . ILE B 1 41 ? -20.562 16.047 13.344 1 98 41 ILE B O 1
ATOM 3765 N N . ASP B 1 42 ? -19.844 14.219 12.289 1 96.94 42 ASP B N 1
ATOM 3766 C CA . ASP B 1 42 ? -20.891 13.359 12.844 1 96.94 42 ASP B CA 1
ATOM 3767 C C . ASP B 1 42 ? -20.453 12.75 14.172 1 96.94 42 ASP B C 1
ATOM 3769 O O . ASP B 1 42 ? -20.219 11.547 14.258 1 96.94 42 ASP B O 1
ATOM 3773 N N . CYS B 1 43 ? -20.578 13.539 15.195 1 97.94 43 CYS B N 1
ATOM 3774 C CA . CYS B 1 43 ? -20.109 13.078 16.5 1 97.94 43 CYS B CA 1
ATOM 3775 C C . CYS B 1 43 ? -21.141 12.156 17.156 1 97.94 43 CYS B C 1
ATOM 3777 O O . CYS B 1 43 ? -20.828 11.453 18.109 1 97.94 43 CYS B O 1
ATOM 3779 N N . GLN B 1 44 ? -22.297 12.148 16.641 1 96.81 44 GLN B N 1
ATOM 3780 C CA . GLN B 1 44 ? -23.328 11.281 17.172 1 96.81 44 GLN B CA 1
ATOM 3781 C C . GLN B 1 44 ? -23.078 9.82 16.797 1 96.81 44 GLN B C 1
ATOM 3783 O O . GLN B 1 44 ? -23.109 8.938 17.656 1 96.81 44 GLN B O 1
ATOM 3788 N N . ASN B 1 45 ? -22.734 9.594 15.516 1 95.31 45 ASN B N 1
ATOM 3789 C CA . ASN B 1 45 ? -22.625 8.227 15.023 1 95.31 45 ASN B CA 1
ATOM 3790 C C . ASN B 1 45 ? -21.156 7.801 14.883 1 95.31 45 ASN B C 1
ATOM 3792 O O . ASN B 1 45 ? -20.875 6.617 14.719 1 95.31 45 ASN B O 1
ATOM 3796 N N . ASP B 1 46 ? -20.281 8.773 14.977 1 96.69 46 ASP B N 1
ATOM 3797 C CA . ASP B 1 46 ? -18.859 8.484 14.844 1 96.69 46 ASP B CA 1
ATOM 3798 C C . ASP B 1 46 ? -18.047 9.297 15.844 1 96.69 46 ASP B C 1
ATOM 3800 O O . ASP B 1 46 ? -17.109 10 15.461 1 96.69 46 ASP B O 1
ATOM 3804 N N . PRO B 1 47 ? -18.297 9.109 17.125 1 96.69 47 PRO B N 1
ATOM 3805 C CA . PRO B 1 47 ? -17.766 10 18.156 1 96.69 47 PRO B CA 1
ATOM 3806 C C . PRO B 1 47 ? -16.25 9.914 18.297 1 96.69 47 PRO B C 1
ATOM 3808 O O . PRO B 1 47 ? -15.609 10.859 18.75 1 96.69 47 PRO B O 1
ATOM 3811 N N . LYS B 1 48 ? -15.664 8.805 17.859 1 96.88 48 LYS B N 1
ATOM 3812 C CA . LYS B 1 48 ? -14.227 8.656 18.047 1 96.88 48 LYS B CA 1
ATOM 3813 C C . LYS B 1 48 ? -13.453 9.305 16.906 1 96.88 48 LYS B C 1
ATOM 3815 O O . LYS B 1 48 ? -12.242 9.516 17.016 1 96.88 48 LYS B O 1
ATOM 3820 N N . ASN B 1 49 ? -14.172 9.672 15.836 1 97.75 49 ASN B N 1
ATOM 3821 C CA . ASN B 1 49 ? -13.469 10.133 14.648 1 97.75 49 ASN B CA 1
ATOM 3822 C C . ASN B 1 49 ? -13.883 11.555 14.266 1 97.75 49 ASN B C 1
ATOM 3824 O O . ASN B 1 49 ? -13.234 12.188 13.43 1 97.75 49 ASN B O 1
ATOM 3828 N N . CYS B 1 50 ? -14.898 12.086 14.875 1 98.25 50 CYS B N 1
ATOM 3829 C CA . CYS B 1 50 ? -15.398 13.406 14.492 1 98.25 50 CYS B CA 1
ATOM 3830 C C . CYS B 1 50 ? -14.492 14.5 15.039 1 98.25 50 CYS B C 1
ATOM 3832 O O . CYS B 1 50 ? -13.883 14.352 16.094 1 98.25 50 CYS B O 1
ATOM 3834 N N . ILE B 1 51 ? -14.406 15.617 14.312 1 98.75 51 ILE B N 1
ATOM 3835 C CA . ILE B 1 51 ? -13.648 16.797 14.719 1 98.75 51 ILE B CA 1
ATOM 3836 C C . ILE B 1 51 ? -14.297 17.422 15.945 1 98.75 51 ILE B C 1
ATOM 3838 O O . ILE B 1 51 ? -15.312 18.125 15.836 1 98.75 51 ILE B O 1
ATOM 3842 N N . SER B 1 52 ? -13.664 17.172 17.109 1 98.69 52 SER B N 1
ATOM 3843 C CA . SER B 1 52 ? -14.195 17.609 18.391 1 98.69 52 SER B CA 1
ATOM 3844 C C . SER B 1 52 ? -13.086 17.797 19.406 1 98.69 52 SER B C 1
ATOM 3846 O O . SER B 1 52 ? -11.961 17.328 19.219 1 98.69 52 SER B O 1
ATOM 3848 N N . GLU B 1 53 ? -13.477 18.469 20.422 1 98.19 53 GLU B N 1
ATOM 3849 C CA . GLU B 1 53 ? -12.578 18.656 21.547 1 98.19 53 GLU B CA 1
ATOM 3850 C C . GLU B 1 53 ? -12.047 17.328 22.062 1 98.19 53 GLU B C 1
ATOM 3852 O O . GLU B 1 53 ? -10.867 17.203 22.391 1 98.19 53 GLU B O 1
ATOM 3857 N N . ASN B 1 54 ? -12.844 16.312 22.078 1 98.56 54 ASN B N 1
ATOM 3858 C CA . ASN B 1 54 ? -12.469 15 22.578 1 98.56 54 ASN B CA 1
ATOM 3859 C C . ASN B 1 54 ? -11.391 14.352 21.719 1 98.56 54 ASN B C 1
ATOM 3861 O O . ASN B 1 54 ? -10.469 13.727 22.234 1 98.56 54 ASN B O 1
ATOM 3865 N N . LEU B 1 55 ? -11.531 14.445 20.406 1 98.88 55 LEU B N 1
ATOM 3866 C CA . LEU B 1 55 ? -10.523 13.898 19.5 1 98.88 55 LEU B CA 1
ATOM 3867 C C . LEU B 1 55 ? -9.148 14.484 19.812 1 98.88 55 LEU B C 1
ATOM 3869 O O . LEU B 1 55 ? -8.172 13.742 19.953 1 98.88 55 LEU B O 1
ATOM 3873 N N . PHE B 1 56 ? -9.062 15.773 19.984 1 98.94 56 PHE B N 1
ATOM 3874 C CA . PHE B 1 56 ? -7.785 16.453 20.172 1 98.94 56 PHE B CA 1
ATOM 3875 C C . PHE B 1 56 ? -7.238 16.203 21.578 1 98.94 56 PHE B C 1
ATOM 3877 O O . PHE B 1 56 ? -6.027 16.094 21.766 1 98.94 56 PHE B O 1
ATOM 3884 N N . ILE B 1 57 ? -8.125 16.094 22.547 1 98.88 57 ILE B N 1
ATOM 3885 C CA . ILE B 1 57 ? -7.703 15.727 23.906 1 98.88 57 ILE B CA 1
ATOM 3886 C C . ILE B 1 57 ? -7.086 14.328 23.891 1 98.88 57 ILE B C 1
ATOM 3888 O O . ILE B 1 57 ? -6.012 14.117 24.453 1 98.88 57 ILE B O 1
ATOM 3892 N N . ASP B 1 58 ? -7.703 13.367 23.172 1 98.81 58 ASP B N 1
ATOM 3893 C CA . ASP B 1 58 ? -7.188 12.008 23.078 1 98.81 58 ASP B CA 1
ATOM 3894 C C . ASP B 1 58 ? -5.801 11.992 22.438 1 98.81 58 ASP B C 1
ATOM 3896 O O . ASP B 1 58 ? -4.898 11.297 22.906 1 98.81 58 ASP B O 1
ATOM 3900 N N . MET B 1 59 ? -5.648 12.734 21.359 1 98.88 59 MET B N 1
ATOM 3901 C CA . MET B 1 59 ? -4.363 12.773 20.672 1 98.88 59 MET B CA 1
ATOM 3902 C C . MET B 1 59 ? -3.295 13.414 21.547 1 98.88 59 MET B C 1
ATOM 3904 O O . MET B 1 59 ? -2.152 12.953 21.578 1 98.88 59 MET B O 1
ATOM 3908 N N . ALA B 1 60 ? -3.689 14.484 22.25 1 98.88 60 ALA B N 1
ATOM 3909 C CA . ALA B 1 60 ? -2.76 15.148 23.172 1 98.88 60 ALA B CA 1
ATOM 3910 C C . ALA B 1 60 ? -2.273 14.195 24.25 1 98.88 60 ALA B C 1
ATOM 3912 O O . ALA B 1 60 ? -1.084 14.164 24.578 1 98.88 60 ALA B O 1
ATOM 3913 N N . ASP B 1 61 ? -3.178 13.43 24.797 1 98.88 61 ASP B N 1
ATOM 3914 C CA . ASP B 1 61 ? -2.818 12.477 25.844 1 98.88 61 ASP B CA 1
ATOM 3915 C C . ASP B 1 61 ? -1.829 11.438 25.328 1 98.88 61 ASP B C 1
ATOM 3917 O O . ASP B 1 61 ? -0.852 11.102 26 1 98.88 61 ASP B O 1
ATOM 3921 N N . ARG B 1 62 ? -2.061 10.93 24.109 1 98.88 62 ARG B N 1
ATOM 3922 C CA . ARG B 1 62 ? -1.137 9.953 23.547 1 98.88 62 ARG B CA 1
ATOM 3923 C C . ARG B 1 62 ? 0.227 10.578 23.281 1 98.88 62 ARG B C 1
ATOM 3925 O O . ARG B 1 62 ? 1.262 9.977 23.562 1 98.88 62 ARG B O 1
ATOM 3932 N N . LEU B 1 63 ? 0.242 11.805 22.781 1 98.88 63 LEU B N 1
ATOM 3933 C CA . LEU B 1 63 ? 1.503 12.484 22.516 1 98.88 63 LEU B CA 1
ATOM 3934 C C . LEU B 1 63 ? 2.303 12.688 23.797 1 98.88 63 LEU B C 1
ATOM 3936 O O . LEU B 1 63 ? 3.525 12.531 23.797 1 98.88 63 LEU B O 1
ATOM 3940 N N . SER B 1 64 ? 1.623 13.008 24.859 1 98.62 64 SER B N 1
ATOM 3941 C CA . SER B 1 64 ? 2.293 13.359 26.109 1 98.62 64 SER B CA 1
ATOM 3942 C C . SER B 1 64 ? 2.709 12.109 26.891 1 98.62 64 SER B C 1
ATOM 3944 O O . SER B 1 64 ? 3.697 12.133 27.625 1 98.62 64 SER B O 1
ATOM 3946 N N . GLU B 1 65 ? 2.025 10.961 26.656 1 98.5 65 GLU B N 1
ATOM 3947 C CA . GLU B 1 65 ? 2.209 9.82 27.531 1 98.5 65 GLU B CA 1
ATOM 3948 C C . GLU B 1 65 ? 2.988 8.703 26.844 1 98.5 65 GLU B C 1
ATOM 3950 O O . GLU B 1 65 ? 3.568 7.84 27.516 1 98.5 65 GLU B O 1
ATOM 3955 N N . ASP B 1 66 ? 2.984 8.766 25.531 1 98.44 66 ASP B N 1
ATOM 3956 C CA . ASP B 1 66 ? 3.518 7.602 24.828 1 98.44 66 ASP B CA 1
ATOM 3957 C C . ASP B 1 66 ? 4.891 7.902 24.234 1 98.44 66 ASP B C 1
ATOM 3959 O O . ASP B 1 66 ? 5.309 7.246 23.281 1 98.44 66 ASP B O 1
ATOM 3963 N N . GLY B 1 67 ? 5.547 8.914 24.672 1 98.19 67 GLY B N 1
ATOM 3964 C CA . GLY B 1 67 ? 6.938 9.141 24.328 1 98.19 67 GLY B CA 1
ATOM 3965 C C . GLY B 1 67 ? 7.113 10 23.078 1 98.19 67 GLY B C 1
ATOM 3966 O O . GLY B 1 67 ? 8.234 10.219 22.625 1 98.19 67 GLY B O 1
ATOM 3967 N N . TRP B 1 68 ? 6.059 10.484 22.516 1 98.88 68 TRP B N 1
ATOM 3968 C CA . TRP B 1 68 ? 6.125 11.297 21.297 1 98.88 68 TRP B CA 1
ATOM 3969 C C . TRP B 1 68 ? 6.695 12.68 21.594 1 98.88 68 TRP B C 1
ATOM 3971 O O . TRP B 1 68 ? 7.57 13.164 20.875 1 98.88 68 TRP B O 1
ATOM 3981 N N . ARG B 1 69 ? 6.262 13.289 22.641 1 98.69 69 ARG B N 1
ATOM 3982 C CA . ARG B 1 69 ? 6.664 14.641 23.016 1 98.69 69 ARG B CA 1
ATOM 3983 C C . ARG B 1 69 ? 8.172 14.719 23.25 1 98.69 69 ARG B C 1
ATOM 3985 O O . ARG B 1 69 ? 8.82 15.672 22.797 1 98.69 69 ARG B O 1
ATOM 3992 N N . GLU B 1 70 ? 8.766 13.75 23.859 1 98.56 70 GLU B N 1
ATOM 3993 C CA . GLU B 1 70 ? 10.195 13.719 24.156 1 98.56 70 GLU B CA 1
ATOM 3994 C C . GLU B 1 70 ? 11.023 13.633 22.875 1 98.56 70 GLU B C 1
ATOM 3996 O O . GLU B 1 70 ? 12.195 14.023 22.875 1 98.56 70 GLU B O 1
ATOM 4001 N N . LEU B 1 71 ? 10.344 13.188 21.797 1 98.88 71 LEU B N 1
ATOM 4002 C CA . LEU B 1 71 ? 11.039 13.062 20.516 1 98.88 71 LEU B CA 1
ATOM 4003 C C . LEU B 1 71 ? 10.859 14.312 19.672 1 98.88 71 LEU B C 1
ATOM 4005 O O . LEU B 1 71 ? 11.445 14.43 18.594 1 98.88 71 LEU B O 1
ATOM 4009 N N . GLY B 1 72 ? 9.992 15.219 20.094 1 98.81 72 GLY B N 1
ATOM 4010 C CA . GLY B 1 72 ? 9.852 16.484 19.391 1 98.81 72 GLY B CA 1
ATOM 4011 C C . GLY B 1 72 ? 8.477 16.688 18.781 1 98.81 72 GLY B C 1
ATOM 4012 O O . GLY B 1 72 ? 8.188 17.75 18.234 1 98.81 72 GLY B O 1
ATOM 4013 N N . TYR B 1 73 ? 7.648 15.633 18.922 1 98.94 73 TYR B N 1
ATOM 4014 C CA . TYR B 1 73 ? 6.281 15.789 18.438 1 98.94 73 TYR B CA 1
ATOM 4015 C C . TYR B 1 73 ? 5.441 16.594 19.438 1 98.94 73 TYR B C 1
ATOM 4017 O O . TYR B 1 73 ? 4.82 16.031 20.328 1 98.94 73 TYR B O 1
ATOM 4025 N N . VAL B 1 74 ? 5.297 17.891 19.141 1 98.88 74 VAL B N 1
ATOM 4026 C CA . VAL B 1 74 ? 4.734 18.688 20.219 1 98.88 74 VAL B CA 1
ATOM 4027 C C . VAL B 1 74 ? 3.502 19.438 19.719 1 98.88 74 VAL B C 1
ATOM 4029 O O . VAL B 1 74 ? 2.711 19.953 20.516 1 98.88 74 VAL B O 1
ATOM 4032 N N . TYR B 1 75 ? 3.285 19.578 18.391 1 98.94 75 TYR B N 1
ATOM 4033 C CA . TYR B 1 75 ? 2.145 20.328 17.875 1 98.94 75 TYR B CA 1
ATOM 4034 C C . TYR B 1 75 ? 0.927 19.422 17.719 1 98.94 75 TYR B C 1
ATOM 4036 O O . TYR B 1 75 ? 1.037 18.297 17.219 1 98.94 75 TYR B O 1
ATOM 4044 N N . VAL B 1 76 ? -0.17 19.828 18.156 1 98.94 76 VAL B N 1
ATOM 4045 C CA . VAL B 1 76 ? -1.481 19.25 17.859 1 98.94 76 VAL B CA 1
ATOM 4046 C C . VAL B 1 76 ? -2.295 20.25 17.031 1 98.94 76 VAL B C 1
ATOM 4048 O O . VAL B 1 76 ? -2.76 21.266 17.547 1 98.94 76 VAL B O 1
ATOM 4051 N N . ASN B 1 77 ? -2.498 19.922 15.758 1 98.88 77 ASN B N 1
ATOM 4052 C CA . ASN B 1 77 ? -3.043 20.906 14.828 1 98.88 77 ASN B CA 1
ATOM 4053 C C . ASN B 1 77 ? -4.48 20.562 14.438 1 98.88 77 ASN B C 1
ATOM 4055 O O . ASN B 1 77 ? -4.738 19.516 13.852 1 98.88 77 ASN B O 1
ATOM 4059 N N . ILE B 1 78 ? -5.305 21.547 14.781 1 98.69 78 ILE B N 1
ATOM 4060 C CA . ILE B 1 78 ? -6.676 21.5 14.289 1 98.69 78 ILE B CA 1
ATOM 4061 C C . ILE B 1 78 ? -6.719 21.938 12.828 1 98.69 78 ILE B C 1
ATOM 4063 O O . ILE B 1 78 ? -6.027 22.891 12.445 1 98.69 78 ILE B O 1
ATOM 4067 N N . ASP B 1 79 ? -7.355 21.281 12.008 1 98.31 79 ASP B N 1
ATOM 4068 C CA . ASP B 1 79 ? -7.605 21.719 10.641 1 98.31 79 ASP B CA 1
ATOM 4069 C C . ASP B 1 79 ? -9.055 22.156 10.453 1 98.31 79 ASP B C 1
ATOM 4071 O O . ASP B 1 79 ? -9.695 22.609 11.406 1 98.31 79 ASP B O 1
ATOM 4075 N N . ASP B 1 80 ? -9.594 22.203 9.266 1 98.31 80 ASP B N 1
ATOM 4076 C CA . ASP B 1 80 ? -10.906 22.75 8.922 1 98.31 80 ASP B CA 1
ATOM 4077 C C . ASP B 1 80 ? -12.008 22.062 9.711 1 98.31 80 ASP B C 1
ATOM 4079 O O . ASP B 1 80 ? -11.773 21.031 10.359 1 98.31 80 ASP B O 1
ATOM 4083 N N . CYS B 1 81 ? -13.188 22.703 9.812 1 98.44 81 CYS B N 1
ATOM 4084 C CA . CYS B 1 81 ? -14.461 22.188 10.32 1 98.44 81 CYS B CA 1
ATOM 4085 C C . CYS B 1 81 ? -14.508 22.266 11.836 1 98.44 81 CYS B C 1
ATOM 4087 O O . CYS B 1 81 ? -15.273 21.531 12.477 1 98.44 81 CYS B O 1
ATOM 4089 N N . TRP B 1 82 ? -13.719 23.062 12.492 1 98.81 82 TRP B N 1
ATOM 4090 C CA . TRP B 1 82 ? -13.758 23.234 13.938 1 98.81 82 TRP B CA 1
ATOM 4091 C C . TRP B 1 82 ? -14.758 24.328 14.328 1 98.81 82 TRP B C 1
ATOM 4093 O O . TRP B 1 82 ? -15.297 24.312 15.438 1 98.81 82 TRP B O 1
ATOM 4103 N N . SER B 1 83 ? -15.016 25.281 13.438 1 98.75 83 SER B N 1
ATOM 4104 C CA . SER B 1 83 ? -15.688 26.531 13.805 1 98.75 83 SER B CA 1
ATOM 4105 C C . SER B 1 83 ? -17.203 26.406 13.656 1 98.75 83 SER B C 1
ATOM 4107 O O . SER B 1 83 ? -17.688 25.484 13 1 98.75 83 SER B O 1
ATOM 4109 N N . SER B 1 84 ? -17.828 27.344 14.344 1 98.44 84 SER B N 1
ATOM 4110 C CA . SER B 1 84 ? -19.234 27.594 14.055 1 98.44 84 SER B CA 1
ATOM 4111 C C . SER B 1 84 ? -19.406 28.172 12.656 1 98.44 84 SER B C 1
ATOM 4113 O O . SER B 1 84 ? -18.484 28.75 12.094 1 98.44 84 SER B O 1
ATOM 4115 N N . MET B 1 85 ? -20.656 28.047 12.164 1 98.12 85 MET B N 1
ATOM 4116 C CA . MET B 1 85 ? -20.984 28.562 10.836 1 98.12 85 MET B CA 1
ATOM 4117 C C . MET B 1 85 ? -21.109 30.078 10.852 1 98.12 85 MET B C 1
ATOM 4119 O O . MET B 1 85 ? -21.125 30.719 9.797 1 98.12 85 MET B O 1
ATOM 4123 N N . GLU B 1 86 ? -21.156 30.609 12.07 1 97.44 86 GLU B N 1
ATOM 4124 C CA . GLU B 1 86 ? -21.312 32.062 12.195 1 97.44 86 GLU B CA 1
ATOM 4125 C C . GLU B 1 86 ? -20.281 32.656 13.164 1 97.44 86 GLU B C 1
ATOM 4127 O O . GLU B 1 86 ? -19.938 32.031 14.172 1 97.44 86 GLU B O 1
ATOM 4132 N N . ARG B 1 87 ? -19.766 33.844 12.844 1 98.19 87 ARG B N 1
ATOM 4133 C CA . ARG B 1 87 ? -18.984 34.656 13.781 1 98.19 87 ARG B CA 1
ATOM 4134 C C . ARG B 1 87 ? -19.859 35.219 14.898 1 98.19 87 ARG B C 1
ATOM 4136 O O . ARG B 1 87 ? -21.078 35.281 14.75 1 98.19 87 ARG B O 1
ATOM 4143 N N . ASP B 1 88 ? -19.266 35.594 15.969 1 97.75 88 ASP B N 1
ATOM 4144 C CA . ASP B 1 88 ? -20.078 36.188 17.031 1 97.75 88 ASP B CA 1
ATOM 4145 C C . ASP B 1 88 ? -20.391 37.656 16.734 1 97.75 88 ASP B C 1
ATOM 4147 O O . ASP B 1 88 ? -20.047 38.156 15.664 1 97.75 88 ASP B O 1
ATOM 4151 N N . GLY B 1 89 ? -21.062 38.312 17.641 1 97.06 89 GLY B N 1
ATOM 4152 C CA . GLY B 1 89 ? -21.516 39.688 17.438 1 97.06 89 GLY B CA 1
ATOM 4153 C C . GLY B 1 89 ? -20.375 40.688 17.281 1 97.06 89 GLY B C 1
ATOM 4154 O O . GLY B 1 89 ? -20.562 41.781 16.75 1 97.06 89 GLY B O 1
ATOM 4155 N N . ASN B 1 90 ? -19.188 40.344 17.672 1 96.69 90 ASN B N 1
ATOM 4156 C CA . ASN B 1 90 ? -18.016 41.188 17.562 1 96.69 90 ASN B CA 1
ATOM 4157 C C . ASN B 1 90 ? -17.172 40.844 16.328 1 96.69 90 ASN B C 1
ATOM 4159 O O . ASN B 1 90 ? -16.078 41.375 16.141 1 96.69 90 ASN B O 1
ATOM 4163 N N . GLY B 1 91 ? -17.641 39.812 15.555 1 97.44 91 GLY B N 1
ATOM 4164 C CA . GLY B 1 91 ? -16.984 39.438 14.32 1 97.44 91 GLY B CA 1
ATOM 4165 C C . GLY B 1 91 ? -15.891 38.406 14.508 1 97.44 91 GLY B C 1
ATOM 4166 O O . GLY B 1 91 ? -15.109 38.156 13.594 1 97.44 91 GLY B O 1
ATOM 4167 N N . ARG B 1 92 ? -15.875 37.844 15.656 1 98.31 92 ARG B N 1
ATOM 4168 C CA . ARG B 1 92 ? -14.836 36.844 15.953 1 98.31 92 ARG B CA 1
ATOM 4169 C C . ARG B 1 92 ? -15.266 35.469 15.523 1 98.31 92 ARG B C 1
ATOM 4171 O O . ARG B 1 92 ? -16.438 35.094 15.656 1 98.31 92 ARG B O 1
ATOM 4178 N N . LEU B 1 93 ? -14.328 34.688 15.016 1 98.75 93 LEU B N 1
ATOM 4179 C CA . LEU B 1 93 ? -14.555 33.25 14.82 1 98.75 93 LEU B CA 1
ATOM 4180 C C . LEU B 1 93 ? -14.875 32.562 16.156 1 98.75 93 LEU B C 1
ATOM 4182 O O . LEU B 1 93 ? -14.336 32.969 17.188 1 98.75 93 LEU B O 1
ATOM 4186 N N . GLN B 1 94 ? -15.789 31.672 16.125 1 98.75 94 GLN B N 1
ATOM 4187 C CA . GLN B 1 94 ? -16.156 30.891 17.297 1 98.75 94 GLN B CA 1
ATOM 4188 C C . GLN B 1 94 ? -16.094 29.391 17.016 1 98.75 94 GLN B C 1
ATOM 4190 O O . GLN B 1 94 ? -16.422 28.938 15.93 1 98.75 94 GLN B O 1
ATOM 4195 N N . PRO B 1 95 ? -15.617 28.609 18 1 98.75 95 PRO B N 1
ATOM 4196 C CA . PRO B 1 95 ? -15.703 27.156 17.812 1 98.75 95 PRO B CA 1
ATOM 4197 C C . PRO B 1 95 ? -17.141 26.641 17.844 1 98.75 95 PRO B C 1
ATOM 4199 O O . PRO B 1 95 ? -18.016 27.266 18.453 1 98.75 95 PRO B O 1
ATOM 4202 N N . ASP B 1 96 ? -17.375 25.547 17.109 1 98.62 96 ASP B N 1
ATOM 4203 C CA . ASP B 1 96 ? -18.672 24.906 17.234 1 98.62 96 ASP B CA 1
ATOM 4204 C C . ASP B 1 96 ? -19 24.594 18.688 1 98.62 96 ASP B C 1
ATOM 4206 O O . ASP B 1 96 ? -18.25 23.875 19.344 1 98.62 96 ASP B O 1
ATOM 4210 N N . PRO B 1 97 ? -20.078 25.078 19.203 1 98 97 PRO B N 1
ATOM 4211 C CA . PRO B 1 97 ? -20.312 24.953 20.641 1 98 97 PRO B CA 1
ATOM 4212 C C . PRO B 1 97 ? -20.625 23.516 21.062 1 98 97 PRO B C 1
ATOM 4214 O O . PRO B 1 97 ? -20.453 23.156 22.234 1 98 97 PRO B O 1
ATOM 4217 N N . LYS B 1 98 ? -21.141 22.641 20.172 1 98.12 98 LYS B N 1
ATOM 4218 C CA . LYS B 1 98 ? -21.438 21.25 20.516 1 98.12 98 LYS B CA 1
ATOM 4219 C C . LYS B 1 98 ? -20.172 20.391 20.484 1 98.12 98 LYS B C 1
ATOM 4221 O O . LYS B 1 98 ? -19.938 19.578 21.375 1 98.12 98 LYS B O 1
ATOM 4226 N N . ARG B 1 99 ? -19.328 20.562 19.531 1 98.69 99 ARG B N 1
ATOM 4227 C CA . ARG B 1 99 ? -18.156 19.703 19.344 1 98.69 99 ARG B CA 1
ATOM 4228 C C . ARG B 1 99 ? -16.969 20.219 20.141 1 98.69 99 ARG B C 1
ATOM 4230 O O . ARG B 1 99 ? -16.078 19.453 20.5 1 98.69 99 ARG B O 1
ATOM 4237 N N . PHE B 1 100 ? -17.016 21.562 20.422 1 98.69 100 PHE B N 1
ATOM 4238 C CA . PHE B 1 100 ? -16 22.188 21.25 1 98.69 100 PHE B CA 1
ATOM 4239 C C . PHE B 1 100 ? -16.641 22.969 22.391 1 98.69 100 PHE B C 1
ATOM 4241 O O . PHE B 1 100 ? -16.453 24.188 22.5 1 98.69 100 PHE B O 1
ATOM 4248 N N . PRO B 1 101 ? -17.234 22.281 23.344 1 98.19 101 PRO B N 1
ATOM 4249 C CA . PRO B 1 101 ? -17.984 22.953 24.391 1 98.19 101 PRO B CA 1
ATOM 4250 C C . PRO B 1 101 ? -17.078 23.75 25.328 1 98.19 101 PRO B C 1
ATOM 4252 O O . PRO B 1 101 ? -17.516 24.75 25.922 1 98.19 101 PRO B O 1
ATOM 4255 N N . GLY B 1 102 ? -15.828 23.422 25.5 1 98.19 102 GLY B N 1
ATOM 4256 C CA . GLY B 1 102 ? -14.898 24.141 26.359 1 98.19 102 GLY B CA 1
ATOM 4257 C C . GLY B 1 102 ? -14.234 25.312 25.688 1 98.19 102 GLY B C 1
ATOM 4258 O O . GLY B 1 102 ? -13.594 26.141 26.344 1 98.19 102 GLY B O 1
ATOM 4259 N N . GLY B 1 103 ? -14.367 25.359 24.328 1 98.38 103 GLY B N 1
ATOM 4260 C CA . GLY B 1 103 ? -13.727 26.406 23.562 1 98.38 103 GLY B CA 1
ATOM 4261 C C . GLY B 1 103 ? -12.289 26.094 23.203 1 98.38 103 GLY B C 1
ATOM 4262 O O . GLY B 1 103 ? -11.703 25.156 23.734 1 98.38 103 GLY B O 1
ATOM 4263 N N . ILE B 1 104 ? -11.742 27.016 22.391 1 98.81 104 ILE B N 1
ATOM 4264 C CA . ILE B 1 104 ? -10.391 26.781 21.875 1 98.81 104 ILE B CA 1
ATOM 4265 C C . ILE B 1 104 ? -9.359 27.188 22.922 1 98.81 104 ILE B C 1
ATOM 4267 O O . ILE B 1 104 ? -8.312 26.562 23.047 1 98.81 104 ILE B O 1
ATOM 4271 N N . HIS B 1 105 ? -9.664 28.25 23.688 1 98.75 105 HIS B N 1
ATOM 4272 C CA . HIS B 1 105 ? -8.742 28.688 24.719 1 98.75 105 HIS B CA 1
ATOM 4273 C C . HIS B 1 105 ? -8.492 27.578 25.734 1 98.75 105 HIS B C 1
ATOM 4275 O O . HIS B 1 105 ? -7.352 27.312 26.109 1 98.75 105 HIS B O 1
ATOM 4281 N N . LYS B 1 106 ? -9.547 26.969 26.188 1 98.69 106 LYS B N 1
ATOM 4282 C CA . LYS B 1 106 ? -9.414 25.859 27.125 1 98.69 106 LYS B CA 1
ATOM 4283 C C . LYS B 1 106 ? -8.617 24.703 26.516 1 98.69 106 LYS B C 1
ATOM 4285 O O . LYS B 1 106 ? -7.816 24.062 27.203 1 98.69 106 LYS B O 1
ATOM 4290 N N . LEU B 1 107 ? -8.867 24.406 25.297 1 98.88 107 LEU B N 1
ATOM 4291 C CA . LEU B 1 107 ? -8.133 23.344 24.609 1 98.88 107 LEU B CA 1
ATOM 4292 C C . LEU B 1 107 ? -6.652 23.688 24.516 1 98.88 107 LEU B C 1
ATOM 4294 O O . LEU B 1 107 ? -5.801 22.828 24.719 1 98.88 107 LEU B O 1
ATOM 4298 N N . ALA B 1 108 ? -6.324 24.953 24.234 1 98.88 108 ALA B N 1
ATOM 4299 C CA . ALA B 1 108 ? -4.93 25.391 24.203 1 98.88 108 ALA B CA 1
ATOM 4300 C C . ALA B 1 108 ? -4.254 25.188 25.562 1 98.88 108 ALA B C 1
ATOM 4302 O O . ALA B 1 108 ? -3.131 24.688 25.625 1 98.88 108 ALA B O 1
ATOM 4303 N N . ARG B 1 109 ? -4.918 25.547 26.609 1 98.81 109 ARG B N 1
ATOM 4304 C CA . ARG B 1 109 ? -4.367 25.375 27.953 1 98.81 109 ARG B CA 1
ATOM 4305 C C . ARG B 1 109 ? -4.152 23.906 28.266 1 98.81 109 ARG B C 1
ATOM 4307 O O . ARG B 1 109 ? -3.178 23.531 28.938 1 98.81 109 ARG B O 1
ATOM 4314 N N . TYR B 1 110 ? -5.094 23.062 27.812 1 98.81 110 TYR B N 1
ATOM 4315 C CA . TYR B 1 110 ? -4.934 21.625 27.969 1 98.81 110 TYR B CA 1
ATOM 4316 C C . TYR B 1 110 ? -3.646 21.141 27.312 1 98.81 110 TYR B C 1
ATOM 4318 O O . TYR B 1 110 ? -2.922 20.328 27.891 1 98.81 110 TYR B O 1
ATOM 4326 N N . MET B 1 111 ? -3.389 21.656 26.125 1 98.88 111 MET B N 1
ATOM 4327 C CA . MET B 1 111 ? -2.146 21.328 25.422 1 98.88 111 MET B CA 1
ATOM 4328 C C . MET B 1 111 ? -0.936 21.812 26.219 1 98.88 111 MET B C 1
ATOM 4330 O O . MET B 1 111 ? -0.006 21.031 26.469 1 98.88 111 MET B O 1
ATOM 4334 N N . HIS B 1 112 ? -0.911 23.047 26.641 1 98.88 112 HIS B N 1
ATOM 4335 C CA . HIS B 1 112 ? 0.225 23.688 27.312 1 98.88 112 HIS B CA 1
ATOM 4336 C C . HIS B 1 112 ? 0.548 23 28.625 1 98.88 112 HIS B C 1
ATOM 4338 O O . HIS B 1 112 ? 1.72 22.812 28.969 1 98.88 112 HIS B O 1
ATOM 4344 N N . ASP B 1 113 ? -0.447 22.578 29.312 1 98.69 113 ASP B N 1
ATOM 4345 C CA . ASP B 1 113 ? -0.264 21.859 30.578 1 98.69 113 ASP B CA 1
ATOM 4346 C C . ASP B 1 113 ? 0.481 20.547 30.359 1 98.69 113 ASP B C 1
ATOM 4348 O O . ASP B 1 113 ? 1.039 19.984 31.312 1 98.69 113 ASP B O 1
ATOM 4352 N N . ARG B 1 114 ? 0.559 20.062 29.188 1 98.69 114 ARG B N 1
ATOM 4353 C CA . ARG B 1 114 ? 1.178 18.781 28.859 1 98.69 114 ARG B CA 1
ATOM 4354 C C . ARG B 1 114 ? 2.469 18.984 28.062 1 98.69 114 ARG B C 1
ATOM 4356 O O . ARG B 1 114 ? 3.035 18.031 27.531 1 98.69 114 ARG B O 1
ATOM 4363 N N . GLY B 1 115 ? 2.873 20.219 27.984 1 98.69 115 GLY B N 1
ATOM 4364 C CA . GLY B 1 115 ? 4.09 20.516 27.25 1 98.69 115 GLY B CA 1
ATOM 4365 C C . GLY B 1 115 ? 3.906 20.469 25.734 1 98.69 115 GLY B C 1
ATOM 4366 O O . GLY B 1 115 ? 4.871 20.281 25 1 98.69 115 GLY B O 1
ATOM 4367 N N . LEU B 1 116 ? 2.633 20.547 25.297 1 98.94 116 LEU B N 1
ATOM 4368 C CA . LEU B 1 116 ? 2.307 20.516 23.875 1 98.94 116 LEU B CA 1
ATOM 4369 C C . LEU B 1 116 ? 1.891 21.906 23.391 1 98.94 116 LEU B C 1
ATOM 4371 O O . LEU B 1 116 ? 1.859 22.859 24.172 1 98.94 116 LEU B O 1
ATOM 4375 N N . LYS B 1 117 ? 1.721 22.062 22.109 1 98.94 117 LYS B N 1
ATOM 4376 C CA . LYS B 1 117 ? 1.297 23.297 21.453 1 98.94 117 LYS B CA 1
ATOM 4377 C C . LYS B 1 117 ? 0.036 23.062 20.625 1 98.94 117 LYS B C 1
ATOM 4379 O O . LYS B 1 117 ? -0.185 21.969 20.109 1 98.94 117 LYS B O 1
ATOM 4384 N N . LEU B 1 118 ? -0.786 24.047 20.5 1 98.94 118 LEU B N 1
ATOM 4385 C CA . LEU B 1 118 ? -2.014 23.938 19.719 1 98.94 118 LEU B CA 1
ATOM 4386 C C . LEU B 1 118 ? -1.91 24.719 18.422 1 98.94 118 LEU B C 1
ATOM 4388 O O . LEU B 1 118 ? -1.574 25.906 18.438 1 98.94 118 LEU B O 1
ATOM 4392 N N . GLY B 1 119 ? -2.102 24.047 17.297 1 98.88 119 GLY B N 1
ATOM 4393 C CA . GLY B 1 119 ? -2.311 24.703 16.016 1 98.88 119 GLY B CA 1
ATOM 4394 C C . GLY B 1 119 ? -3.773 24.812 15.625 1 98.88 119 GLY B C 1
ATOM 4395 O O . GLY B 1 119 ? -4.586 23.969 16.016 1 98.88 119 GLY B O 1
ATOM 4396 N N . ILE B 1 120 ? -4.074 25.859 14.875 1 98.81 120 ILE B N 1
ATOM 4397 C CA . ILE B 1 120 ? -5.441 26.047 14.398 1 98.81 120 ILE B CA 1
ATOM 4398 C C . ILE B 1 120 ? -5.438 26.312 12.898 1 98.81 120 ILE B C 1
ATOM 4400 O O . ILE B 1 120 ? -4.379 26.531 12.305 1 98.81 120 ILE B O 1
ATOM 4404 N N . TYR B 1 121 ? -6.621 26.188 12.297 1 98.69 121 TYR B N 1
ATOM 4405 C CA . TYR B 1 121 ? -6.793 26.344 10.859 1 98.69 121 TYR B CA 1
ATOM 4406 C C . TYR B 1 121 ? -7.598 27.609 10.547 1 98.69 121 TYR B C 1
ATOM 4408 O O . TYR B 1 121 ? -8.586 27.906 11.227 1 98.69 121 TYR B O 1
ATOM 4416 N N . GLY B 1 122 ? -7.141 28.344 9.641 1 98.56 122 GLY B N 1
ATOM 4417 C CA . GLY B 1 122 ? -7.871 29.422 8.992 1 98.56 122 GLY B CA 1
ATOM 4418 C C . GLY B 1 122 ? -7.762 29.391 7.48 1 98.56 122 GLY B C 1
ATOM 4419 O O . GLY B 1 122 ? -7.059 28.562 6.922 1 98.56 122 GLY B O 1
ATOM 4420 N N . ASP B 1 123 ? -8.484 30.281 6.828 1 98.5 123 ASP B N 1
ATOM 4421 C CA . ASP B 1 123 ? -8.531 30.297 5.367 1 98.5 123 ASP B CA 1
ATOM 4422 C C . ASP B 1 123 ? -8.727 31.703 4.832 1 98.5 123 ASP B C 1
ATOM 4424 O O . ASP B 1 123 ? -9.711 32.375 5.156 1 98.5 123 ASP B O 1
ATOM 4428 N N . MET B 1 124 ? -7.719 32.031 4.004 1 97.5 124 MET B N 1
ATOM 4429 C CA . MET B 1 124 ? -7.891 33.281 3.279 1 97.5 124 MET B CA 1
ATOM 4430 C C . MET B 1 124 ? -9.055 33.188 2.297 1 97.5 124 MET B C 1
ATOM 4432 O O . MET B 1 124 ? -9.047 32.344 1.394 1 97.5 124 MET B O 1
ATOM 4436 N N . GLY B 1 125 ? -10.133 34 2.482 1 97.88 125 GLY B N 1
ATOM 4437 C CA . GLY B 1 125 ? -11.297 34 1.608 1 97.88 125 GLY B CA 1
ATOM 4438 C C . GLY B 1 125 ? -12.602 34.125 2.359 1 97.88 125 GLY B C 1
ATOM 4439 O O . GLY B 1 125 ? -12.609 34.312 3.58 1 97.88 125 GLY B O 1
ATOM 4440 N N . THR B 1 126 ? -13.688 34.094 1.56 1 98.38 126 THR B N 1
ATOM 4441 C CA . THR B 1 126 ? -15.008 34.25 2.156 1 98.38 126 THR B CA 1
ATOM 4442 C C . THR B 1 126 ? -15.391 33.031 2.979 1 98.38 126 THR B C 1
ATOM 4444 O O . THR B 1 126 ? -16.125 33.156 3.961 1 98.38 126 THR B O 1
ATOM 4447 N N . HIS B 1 127 ? -14.906 31.891 2.592 1 98.56 127 HIS B N 1
ATOM 4448 C CA . HIS B 1 127 ? -15.156 30.625 3.275 1 98.56 127 HIS B CA 1
ATOM 4449 C C . HIS B 1 127 ? -13.891 29.766 3.326 1 98.56 127 HIS B C 1
ATOM 4451 O O . HIS B 1 127 ? -12.969 29.969 2.529 1 98.56 127 HIS B O 1
ATOM 4457 N N . THR B 1 128 ? -13.891 28.891 4.367 1 98.44 128 THR B N 1
ATOM 4458 C CA . THR B 1 128 ? -12.875 27.859 4.344 1 98.44 128 THR B CA 1
ATOM 4459 C C . THR B 1 128 ? -13.172 26.828 3.248 1 98.44 128 THR B C 1
ATOM 4461 O O . THR B 1 128 ? -14.227 26.875 2.623 1 98.44 128 THR B O 1
ATOM 4464 N N . CYS B 1 129 ? -12.25 25.953 3 1 96.56 129 CYS B N 1
ATOM 4465 C CA . CYS B 1 129 ? -12.453 24.922 1.999 1 96.56 129 CYS B CA 1
ATOM 4466 C C . CYS B 1 129 ? -13.633 24.031 2.363 1 96.56 129 CYS B C 1
ATOM 4468 O O . CYS B 1 129 ? -14.328 23.516 1.482 1 96.56 129 CYS B O 1
ATOM 4470 N N . GLY B 1 130 ? -13.93 23.938 3.643 1 97.06 130 GLY B N 1
ATOM 4471 C CA . GLY B 1 130 ? -15.031 23.125 4.137 1 97.06 130 GLY B CA 1
ATOM 4472 C C . GLY B 1 130 ? -16.344 23.891 4.223 1 97.06 130 GLY B C 1
ATOM 4473 O O . GLY B 1 130 ? -17.359 23.359 4.664 1 97.06 130 GLY B O 1
ATOM 4474 N N . GLY B 1 131 ? -16.297 25.156 3.891 1 98.12 131 GLY B N 1
ATOM 4475 C CA . GLY B 1 131 ? -17.531 25.938 3.818 1 98.12 131 GLY B CA 1
ATOM 4476 C C . GLY B 1 131 ? -17.812 26.719 5.09 1 98.12 131 GLY B C 1
ATOM 4477 O O . GLY B 1 131 ? -18.891 27.281 5.25 1 98.12 131 GLY B O 1
ATOM 4478 N N . TYR B 1 132 ? -16.922 26.812 5.98 1 98.62 132 TYR B N 1
ATOM 4479 C CA . TYR B 1 132 ? -17.047 27.562 7.219 1 98.62 132 TYR B CA 1
ATOM 4480 C C . TYR B 1 132 ? -16.547 29 7.027 1 98.62 132 TYR B C 1
ATOM 4482 O O . TYR B 1 132 ? -15.969 29.328 5.988 1 98.62 132 TYR B O 1
ATOM 4490 N N . PRO B 1 133 ? -16.781 29.859 8.031 1 98.69 133 PRO B N 1
ATOM 4491 C CA . PRO B 1 133 ? -16.328 31.234 7.848 1 98.69 133 PRO B CA 1
ATOM 4492 C C . PRO B 1 133 ? -14.82 31.344 7.637 1 98.69 133 PRO B C 1
ATOM 4494 O O . PRO B 1 133 ? -14.047 30.781 8.406 1 98.69 133 PRO B O 1
ATOM 4497 N N . GLY B 1 134 ? -14.461 32.062 6.602 1 98.69 134 GLY B N 1
ATOM 4498 C CA . GLY B 1 134 ? -13.055 32.344 6.336 1 98.69 134 GLY B CA 1
ATOM 4499 C C . GLY B 1 134 ? -12.594 33.688 6.895 1 98.69 134 GLY B C 1
ATOM 4500 O O . GLY B 1 134 ? -13.234 34.219 7.797 1 98.69 134 GLY B O 1
ATOM 4501 N N . THR B 1 135 ? -11.453 34.094 6.484 1 98.81 135 THR B N 1
ATOM 4502 C CA . THR B 1 135 ? -10.859 35.344 6.879 1 98.81 135 THR B CA 1
ATOM 4503 C C . THR B 1 135 ? -10.703 36.281 5.668 1 98.81 135 THR B C 1
ATOM 4505 O O . THR B 1 135 ? -9.711 36.188 4.938 1 98.81 135 THR B O 1
ATOM 4508 N N . THR B 1 136 ? -11.633 37.156 5.465 1 98.5 136 THR B N 1
ATOM 4509 C CA . THR B 1 136 ? -11.477 38.188 4.426 1 98.5 136 THR B CA 1
ATOM 4510 C C . THR B 1 136 ? -10.469 39.25 4.855 1 98.5 136 THR B C 1
ATOM 4512 O O . THR B 1 136 ? -10.086 39.312 6.023 1 98.5 136 THR B O 1
ATOM 4515 N N . LEU B 1 137 ? -10.055 40.094 3.936 1 98.62 137 LEU B N 1
ATOM 4516 C CA . LEU B 1 137 ? -9.016 41.094 4.203 1 98.62 137 LEU B CA 1
ATOM 4517 C C . LEU B 1 137 ? -9.375 41.938 5.414 1 98.62 137 LEU B C 1
ATOM 4519 O O . LEU B 1 137 ? -8.516 42.25 6.234 1 98.62 137 LEU B O 1
ATOM 4523 N N . ASP B 1 138 ? -10.648 42.219 5.562 1 98.31 138 ASP B N 1
ATOM 4524 C CA . ASP B 1 138 ? -11.094 43.125 6.617 1 98.31 138 ASP B CA 1
ATOM 4525 C C . ASP B 1 138 ? -11.164 42.406 7.965 1 98.31 138 ASP B C 1
ATOM 4527 O O . ASP B 1 138 ? -11.344 43.031 9.008 1 98.31 138 ASP B O 1
ATOM 4531 N N . LYS B 1 139 ? -11.008 41.062 7.988 1 98.69 139 LYS B N 1
ATOM 4532 C CA . LYS B 1 139 ? -11.133 40.281 9.227 1 98.69 139 LYS B CA 1
ATOM 4533 C C . LYS B 1 139 ? -9.773 39.812 9.711 1 98.69 139 LYS B C 1
ATOM 4535 O O . LYS B 1 139 ? -9.68 39.156 10.766 1 98.69 139 LYS B O 1
ATOM 4540 N N . ILE B 1 140 ? -8.734 40.125 9.062 1 98.81 140 ILE B N 1
ATOM 4541 C CA . ILE B 1 140 ? -7.406 39.562 9.336 1 98.81 140 ILE B CA 1
ATOM 4542 C C . ILE B 1 140 ? -6.969 39.969 10.742 1 98.81 140 ILE B C 1
ATOM 4544 O O . ILE B 1 140 ? -6.543 39.156 11.531 1 98.81 140 ILE B O 1
ATOM 4548 N N . GLN B 1 141 ? -7.113 41.219 11.07 1 98.56 141 GLN B N 1
ATOM 4549 C CA . GLN B 1 141 ? -6.648 41.719 12.367 1 98.56 141 GLN B CA 1
ATOM 4550 C C . GLN B 1 141 ? -7.414 41.062 13.508 1 98.56 141 GLN B C 1
ATOM 4552 O O . GLN B 1 141 ? -6.812 40.625 14.492 1 98.56 141 GLN B O 1
ATOM 4557 N N . ILE B 1 142 ? -8.711 41 13.391 1 98.69 142 ILE B N 1
ATOM 4558 C CA . ILE B 1 142 ? -9.523 40.469 14.477 1 98.69 142 ILE B CA 1
ATOM 4559 C C . ILE B 1 142 ? -9.273 38.969 14.609 1 98.69 142 ILE B C 1
ATOM 4561 O O . ILE B 1 142 ? -9.289 38.406 15.719 1 98.69 142 ILE B O 1
ATOM 4565 N N . ASP B 1 143 ? -9.117 38.281 13.531 1 98.88 143 ASP B N 1
ATOM 4566 C CA . ASP B 1 143 ? -8.859 36.844 13.602 1 98.88 143 ASP B CA 1
ATOM 4567 C C . ASP B 1 143 ? -7.492 36.531 14.219 1 98.88 143 ASP B C 1
ATOM 4569 O O . ASP B 1 143 ? -7.355 35.656 15.047 1 98.88 143 ASP B O 1
ATOM 4573 N N . ALA B 1 144 ? -6.457 37.312 13.805 1 98.81 144 ALA B N 1
ATOM 4574 C CA . ALA B 1 144 ? -5.145 37.156 14.422 1 98.81 144 ALA B CA 1
ATOM 4575 C C . ALA B 1 144 ? -5.219 37.344 15.93 1 98.81 144 ALA B C 1
ATOM 4577 O O . ALA B 1 144 ? -4.676 36.562 16.703 1 98.81 144 ALA B O 1
ATOM 4578 N N . GLN B 1 145 ? -5.895 38.406 16.312 1 98.75 145 GLN B N 1
ATOM 4579 C CA . GLN B 1 145 ? -6.027 38.688 17.734 1 98.75 145 GLN B CA 1
ATOM 4580 C C . GLN B 1 145 ? -6.82 37.594 18.453 1 98.75 145 GLN B C 1
ATOM 4582 O O . GLN B 1 145 ? -6.508 37.25 19.594 1 98.75 145 GLN B O 1
ATOM 4587 N N . THR B 1 146 ? -7.871 37.094 17.797 1 98.88 146 THR B N 1
ATOM 4588 C CA . THR B 1 146 ? -8.672 36 18.359 1 98.88 146 THR B CA 1
ATOM 4589 C C . THR B 1 146 ? -7.801 34.781 18.641 1 98.88 146 THR B C 1
ATOM 4591 O O . THR B 1 146 ? -7.859 34.219 19.719 1 98.88 146 THR B O 1
ATOM 4594 N N . PHE B 1 147 ? -6.977 34.375 17.719 1 98.88 147 PHE B N 1
ATOM 4595 C CA . PHE B 1 147 ? -6.098 33.25 17.891 1 98.88 147 PHE B CA 1
ATOM 4596 C C . PHE B 1 147 ? -5.109 33.469 19.016 1 98.88 147 PHE B C 1
ATOM 4598 O O . PHE B 1 147 ? -4.84 32.562 19.812 1 98.88 147 PHE B O 1
ATOM 4605 N N . ALA B 1 148 ? -4.547 34.688 19.047 1 98.81 148 ALA B N 1
ATOM 4606 C CA . ALA B 1 148 ? -3.621 35.031 20.125 1 98.81 148 ALA B CA 1
ATOM 4607 C C . ALA B 1 148 ? -4.309 34.969 21.484 1 98.81 148 ALA B C 1
ATOM 4609 O O . ALA B 1 148 ? -3.746 34.438 22.438 1 98.81 148 ALA B O 1
ATOM 4610 N N . ASP B 1 149 ? -5.543 35.5 21.547 1 98.75 149 ASP B N 1
ATOM 4611 C CA . ASP B 1 149 ? -6.316 35.5 22.781 1 98.75 149 ASP B CA 1
ATOM 4612 C C . ASP B 1 149 ? -6.566 34.062 23.234 1 98.75 149 ASP B C 1
ATOM 4614 O O . ASP B 1 149 ? -6.621 33.781 24.438 1 98.75 149 ASP B O 1
ATOM 4618 N N . TRP B 1 150 ? -6.754 33.188 22.281 1 98.88 150 TRP B N 1
ATOM 4619 C CA . TRP B 1 150 ? -7.012 31.781 22.594 1 98.88 150 TRP B CA 1
ATOM 4620 C C . TRP B 1 150 ? -5.715 31.047 22.891 1 98.88 150 TRP B C 1
ATOM 4622 O O . TRP B 1 150 ? -5.727 29.844 23.172 1 98.88 150 TRP B O 1
ATOM 4632 N N . GLU B 1 151 ? -4.559 31.688 22.781 1 98.75 151 GLU B N 1
ATOM 4633 C CA . GLU B 1 151 ? -3.225 31.172 23.078 1 98.75 151 GLU B CA 1
ATOM 4634 C C . GLU B 1 151 ? -2.826 30.078 22.094 1 98.75 151 GLU B C 1
ATOM 4636 O O . GLU B 1 151 ? -2.193 29.094 22.484 1 98.75 151 GLU B O 1
ATOM 4641 N N . VAL B 1 152 ? -3.25 30.203 20.906 1 98.69 152 VAL B N 1
ATOM 4642 C CA . VAL B 1 152 ? -2.85 29.312 19.812 1 98.69 152 VAL B CA 1
ATOM 4643 C C . VAL B 1 152 ? -1.362 29.5 19.516 1 98.69 152 VAL B C 1
ATOM 4645 O O . VAL B 1 152 ? -0.819 30.594 19.688 1 98.69 152 VAL B O 1
ATOM 4648 N N . ASP B 1 153 ? -0.71 28.375 19.047 1 98.81 153 ASP B N 1
ATOM 4649 C CA . ASP B 1 153 ? 0.735 28.406 18.844 1 98.81 153 ASP B CA 1
ATOM 4650 C C . ASP B 1 153 ? 1.084 28.359 17.359 1 98.81 153 ASP B C 1
ATOM 4652 O O . ASP B 1 153 ? 2.215 28.672 16.969 1 98.81 153 ASP B O 1
ATOM 4656 N N . MET B 1 154 ? 0.161 28 16.516 1 98.81 154 MET B N 1
ATOM 4657 C CA . MET B 1 154 ? 0.401 27.906 15.078 1 98.81 154 MET B CA 1
ATOM 4658 C C . MET B 1 154 ? -0.892 28.109 14.297 1 98.81 154 MET B C 1
ATOM 4660 O O . MET B 1 154 ? -1.959 27.672 14.727 1 98.81 154 MET B O 1
ATOM 4664 N N . LEU B 1 155 ? -0.778 28.812 13.211 1 98.88 155 LEU B N 1
ATOM 4665 C CA . LEU B 1 155 ? -1.881 28.969 12.266 1 98.88 155 LEU B CA 1
ATOM 4666 C C . LEU B 1 155 ? -1.54 28.328 10.93 1 98.88 155 LEU B C 1
ATOM 4668 O O . LEU B 1 155 ? -0.532 28.672 10.305 1 98.88 155 LEU B O 1
ATOM 4672 N N . LYS B 1 156 ? -2.264 27.359 10.555 1 98.81 156 LYS B N 1
ATOM 4673 C CA . LYS B 1 156 ? -2.305 26.938 9.164 1 98.81 156 LYS B CA 1
ATOM 4674 C C . LYS B 1 156 ? -3.334 27.734 8.375 1 98.81 156 LYS B C 1
ATOM 4676 O O . LYS B 1 156 ? -4.523 27.734 8.703 1 98.81 156 LYS B O 1
ATOM 4681 N N . PHE B 1 157 ? -2.857 28.438 7.348 1 98.75 157 PHE B N 1
ATOM 4682 C CA . PHE B 1 157 ? -3.703 29.391 6.648 1 98.75 157 PHE B CA 1
ATOM 4683 C C . PHE B 1 157 ? -3.828 29.031 5.172 1 98.75 157 PHE B C 1
ATOM 4685 O O . PHE B 1 157 ? -2.891 29.234 4.398 1 98.75 157 PHE B O 1
ATOM 4692 N N . ASP B 1 158 ? -5.031 28.484 4.711 1 98.31 158 ASP B N 1
ATOM 4693 C CA . ASP B 1 158 ? -5.32 28.109 3.332 1 98.31 158 ASP B CA 1
ATOM 4694 C C . ASP B 1 158 ? -5.91 29.281 2.553 1 98.31 158 ASP B C 1
ATOM 4696 O O . ASP B 1 158 ? -6.012 30.391 3.076 1 98.31 158 ASP B O 1
ATOM 4700 N N . GLY B 1 159 ? -6.25 29.062 1.263 1 97.94 159 GLY B N 1
ATOM 4701 C CA . GLY B 1 159 ? -6.68 30.172 0.435 1 97.94 159 GLY B CA 1
ATOM 4702 C C . GLY B 1 159 ? -7.914 29.875 -0.39 1 97.94 159 GLY B C 1
ATOM 4703 O O . GLY B 1 159 ? -8.094 30.422 -1.481 1 97.94 159 GLY B O 1
ATOM 4704 N N . CYS B 1 160 ? -8.758 28.984 0.127 1 97 160 CYS B N 1
ATOM 4705 C CA . CYS B 1 160 ? -9.984 28.641 -0.583 1 97 160 CYS B CA 1
ATOM 4706 C C . CYS B 1 160 ? -10.906 29.859 -0.68 1 97 160 CYS B C 1
ATOM 4708 O O . CYS B 1 160 ? -10.914 30.703 0.21 1 97 160 CYS B O 1
ATOM 4710 N N . TYR B 1 161 ? -11.695 30.031 -1.728 1 97.81 161 TYR B N 1
ATOM 4711 C CA . TYR B 1 161 ? -12.727 31.031 -1.986 1 97.81 161 TYR B CA 1
ATOM 4712 C C . TYR B 1 161 ? -12.133 32.438 -1.97 1 97.81 161 TYR B C 1
ATOM 4714 O O . TYR B 1 161 ? -12.75 33.375 -1.459 1 97.81 161 TYR B O 1
ATOM 4722 N N . SER B 1 162 ? -10.875 32.594 -2.371 1 97.69 162 SER B N 1
ATOM 4723 C CA . SER B 1 162 ? -10.195 33.875 -2.59 1 97.69 162 SER B CA 1
ATOM 4724 C C . SER B 1 162 ? -9.5 33.906 -3.945 1 97.69 162 SER B C 1
ATOM 4726 O O . SER B 1 162 ? -9.25 32.844 -4.543 1 97.69 162 SER B O 1
ATOM 4728 N N . ASN B 1 163 ? -9.25 35.062 -4.473 1 96.44 163 ASN B N 1
ATOM 4729 C CA . ASN B 1 163 ? -8.547 35.188 -5.746 1 96.44 163 ASN B CA 1
ATOM 4730 C C . ASN B 1 163 ? -7.086 35.594 -5.539 1 96.44 163 ASN B C 1
ATOM 4732 O O . ASN B 1 163 ? -6.648 35.812 -4.406 1 96.44 163 ASN B O 1
ATOM 4736 N N . PHE B 1 164 ? -6.395 35.75 -6.551 1 95.31 164 PHE B N 1
ATOM 4737 C CA . PHE B 1 164 ? -4.953 35.969 -6.535 1 95.31 164 PHE B CA 1
ATOM 4738 C C . PHE B 1 164 ? -4.617 37.281 -5.848 1 95.31 164 PHE B C 1
ATOM 4740 O O . PHE B 1 164 ? -3.682 37.344 -5.051 1 95.31 164 PHE B O 1
ATOM 4747 N N . THR B 1 165 ? -5.32 38.281 -6.109 1 96.25 165 THR B N 1
ATOM 4748 C CA . THR B 1 165 ? -5.07 39.625 -5.539 1 96.25 165 THR B CA 1
ATOM 4749 C C . THR B 1 165 ? -5.285 39.594 -4.031 1 96.25 165 THR B C 1
ATOM 4751 O O . THR B 1 165 ? -4.5 40.188 -3.281 1 96.25 165 THR B O 1
ATOM 4754 N N . GLU B 1 166 ? -6.324 38.938 -3.6 1 97.25 166 GLU B N 1
ATOM 4755 C CA . GLU B 1 166 ? -6.605 38.812 -2.172 1 97.25 166 GLU B CA 1
ATOM 4756 C C . GLU B 1 166 ? -5.5 38.031 -1.461 1 97.25 166 GLU B C 1
ATOM 4758 O O . GLU B 1 166 ? -5.094 38.406 -0.355 1 97.25 166 GLU B O 1
ATOM 4763 N N . GLN B 1 167 ? -5.055 37.062 -2.064 1 97.5 167 GLN B N 1
ATOM 4764 C CA . GLN B 1 167 ? -3.99 36.25 -1.483 1 97.5 167 GLN B CA 1
ATOM 4765 C C . GLN B 1 167 ? -2.689 37.031 -1.381 1 97.5 167 GLN B C 1
ATOM 4767 O O . GLN B 1 167 ? -2.02 37 -0.346 1 97.5 167 GLN B O 1
ATOM 4772 N N . GLU B 1 168 ? -2.342 37.75 -2.406 1 96.38 168 GLU B N 1
ATOM 4773 C CA . GLU B 1 168 ? -1.123 38.562 -2.447 1 96.38 168 GLU B CA 1
ATOM 4774 C C . GLU B 1 168 ? -1.103 39.594 -1.321 1 96.38 168 GLU B C 1
ATOM 4776 O O . GLU B 1 168 ? -0.04 39.906 -0.782 1 96.38 168 GLU B O 1
ATOM 4781 N N . GLN B 1 169 ? -2.264 40.031 -0.965 1 97.75 169 GLN B N 1
ATOM 4782 C CA . GLN B 1 169 ? -2.369 41 0.114 1 97.75 169 GLN B CA 1
ATOM 4783 C C . GLN B 1 169 ? -2.516 40.312 1.467 1 97.75 169 GLN B C 1
ATOM 4785 O O . GLN B 1 169 ? -1.901 40.75 2.451 1 97.75 169 GLN B O 1
ATOM 4790 N N . GLY B 1 170 ? -3.346 39.344 1.492 1 98.5 170 GLY B N 1
ATOM 4791 C CA . GLY B 1 170 ? -3.818 38.75 2.738 1 98.5 170 GLY B CA 1
ATOM 4792 C C . GLY B 1 170 ? -2.74 38 3.488 1 98.5 170 GLY B C 1
ATOM 4793 O O 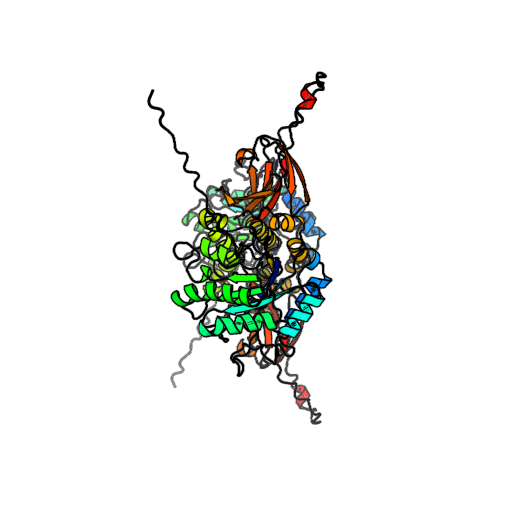. GLY B 1 170 ? -2.65 38.094 4.715 1 98.5 170 GLY B O 1
ATOM 4794 N N . TYR B 1 171 ? -1.938 37.219 2.812 1 98.38 171 TYR B N 1
ATOM 4795 C CA . TYR B 1 171 ? -0.941 36.375 3.492 1 98.38 171 TYR B CA 1
ATOM 4796 C C . TYR B 1 171 ? 0.09 37.25 4.199 1 98.38 171 TYR B C 1
ATOM 4798 O O . TYR B 1 171 ? 0.39 37.031 5.379 1 98.38 171 TYR B O 1
ATOM 4806 N N . PRO B 1 172 ? 0.664 38.344 3.584 1 98.12 172 PRO B N 1
ATOM 4807 C CA . PRO B 1 172 ? 1.565 39.219 4.312 1 98.12 172 PRO B CA 1
ATOM 4808 C C . PRO B 1 172 ? 0.868 39.969 5.445 1 98.12 172 PRO B C 1
ATOM 4810 O O . PRO B 1 172 ? 1.45 40.156 6.52 1 98.12 172 PRO B O 1
ATOM 4813 N N . LEU B 1 173 ? -0.392 40.375 5.195 1 98.69 173 LEU B N 1
ATOM 4814 C CA . LEU B 1 173 ? -1.136 41.094 6.223 1 98.69 173 LEU B CA 1
ATOM 4815 C C . LEU B 1 173 ? -1.368 40.219 7.445 1 98.69 173 LEU B C 1
ATOM 4817 O O . LEU B 1 173 ? -1.319 40.688 8.578 1 98.69 173 LEU B O 1
ATOM 4821 N N . MET B 1 174 ? -1.641 38.969 7.211 1 98.75 174 MET B N 1
ATOM 4822 C CA . MET B 1 174 ? -1.824 38.031 8.328 1 98.75 174 MET B CA 1
ATOM 4823 C C . MET B 1 174 ? -0.534 37.875 9.125 1 98.75 174 MET B C 1
ATOM 4825 O O . MET B 1 174 ? -0.56 37.875 10.359 1 98.75 174 MET B O 1
ATOM 4829 N N . SER B 1 175 ? 0.569 37.781 8.422 1 98.25 175 SER B N 1
ATOM 4830 C CA . SER B 1 175 ? 1.855 37.719 9.109 1 98.25 175 SER B CA 1
ATOM 4831 C C . SER B 1 175 ? 2.041 38.938 10.023 1 98.25 175 SER B C 1
ATOM 4833 O O . SER B 1 175 ? 2.4 38.781 11.195 1 98.25 175 SER B O 1
ATOM 4835 N N . LYS B 1 176 ? 1.81 40.094 9.469 1 98 176 LYS B N 1
ATOM 4836 C CA . LYS B 1 176 ? 1.938 41.312 10.234 1 98 176 LYS B CA 1
ATOM 4837 C C . LYS B 1 176 ? 1.002 41.312 11.445 1 98 176 LYS B C 1
ATOM 4839 O O . LYS B 1 176 ? 1.398 41.719 12.539 1 98 176 LYS B O 1
ATOM 4844 N N . ALA B 1 177 ? -0.229 40.906 11.219 1 98.62 177 ALA B N 1
ATOM 4845 C CA . ALA B 1 177 ? -1.234 40.875 12.281 1 98.62 177 ALA B CA 1
ATOM 4846 C C . ALA B 1 177 ? -0.851 39.906 13.391 1 98.62 177 ALA B C 1
ATOM 4848 O O . ALA B 1 177 ? -0.977 40.25 14.578 1 98.62 177 ALA B O 1
ATOM 4849 N N . LEU B 1 178 ? -0.416 38.719 13.023 1 98.5 178 LEU B N 1
ATOM 4850 C CA . LEU B 1 178 ? 0.001 37.75 14.016 1 98.5 178 LEU B CA 1
ATOM 4851 C C . LEU B 1 178 ? 1.141 38.281 14.875 1 98.5 178 LEU B C 1
ATOM 4853 O O . LEU B 1 178 ? 1.108 38.156 16.094 1 98.5 178 LEU B O 1
ATOM 4857 N N . ASN B 1 179 ? 2.113 38.906 14.258 1 96.5 179 ASN B N 1
ATOM 4858 C CA . ASN B 1 179 ? 3.26 39.469 14.984 1 96.5 179 ASN B CA 1
ATOM 4859 C C . ASN B 1 179 ? 2.854 40.625 15.891 1 96.5 179 ASN B C 1
ATOM 4861 O O . ASN B 1 179 ? 3.42 40.781 16.969 1 96.5 179 ASN B O 1
ATOM 4865 N N . ALA B 1 180 ? 1.913 41.344 15.453 1 97.31 180 ALA B N 1
ATOM 4866 C CA . ALA B 1 180 ? 1.473 42.531 16.203 1 97.31 180 ALA B CA 1
ATOM 4867 C C . ALA B 1 180 ? 0.796 42.125 17.516 1 97.31 180 ALA B C 1
ATOM 4869 O O . ALA B 1 180 ? 0.695 42.906 18.438 1 97.31 180 ALA B O 1
ATOM 4870 N N . THR B 1 181 ? 0.276 40.906 17.609 1 97.81 181 THR B N 1
ATOM 4871 C CA . THR B 1 181 ? -0.415 40.469 18.812 1 97.81 181 THR B CA 1
ATOM 4872 C C . THR B 1 181 ? 0.563 40.312 19.969 1 97.81 181 THR B C 1
ATOM 4874 O O . THR B 1 181 ? 0.154 40.281 21.125 1 97.81 181 THR B O 1
ATOM 4877 N N . GLY B 1 182 ? 1.877 40.094 19.625 1 96.44 182 GLY B N 1
ATOM 4878 C CA . GLY B 1 182 ? 2.893 39.844 20.641 1 96.44 182 GLY B CA 1
ATOM 4879 C C . GLY B 1 182 ? 3.041 38.375 21.016 1 96.44 182 GLY B C 1
ATOM 4880 O O . GLY B 1 182 ? 4.035 38 21.625 1 96.44 182 GLY B O 1
ATOM 4881 N N . ARG B 1 183 ? 2.131 37.562 20.656 1 97 183 ARG B N 1
ATOM 4882 C CA . ARG B 1 183 ? 2.244 36.125 20.906 1 97 183 ARG B CA 1
ATOM 4883 C C . ARG B 1 183 ? 3.018 35.406 19.797 1 97 183 ARG B C 1
ATOM 4885 O O . ARG B 1 183 ? 2.785 35.688 18.609 1 97 183 ARG B O 1
ATOM 4892 N N . PRO B 1 184 ? 3.988 34.562 20.141 1 96.81 184 PRO B N 1
ATOM 4893 C CA . PRO B 1 184 ? 4.664 33.812 19.094 1 96.81 184 PRO B CA 1
ATOM 4894 C C . PRO B 1 184 ? 3.762 32.719 18.469 1 96.81 184 PRO B C 1
ATOM 4896 O O . PRO B 1 184 ? 3.418 31.75 19.125 1 96.81 184 PRO B O 1
ATOM 4899 N N . ILE B 1 185 ? 3.324 32.906 17.281 1 98.38 185 ILE B N 1
ATOM 4900 C CA . ILE B 1 185 ? 2.471 31.984 16.547 1 98.38 185 ILE B CA 1
ATOM 4901 C C . ILE B 1 185 ? 3.156 31.562 15.258 1 98.38 185 ILE B C 1
ATOM 4903 O O . ILE B 1 185 ? 3.436 32.406 14.398 1 98.38 185 ILE B O 1
ATOM 4907 N N . GLY B 1 186 ? 3.527 30.266 15.172 1 98.44 186 GLY B N 1
ATOM 4908 C CA . GLY B 1 186 ? 4.016 29.766 13.891 1 98.44 186 GLY B CA 1
ATOM 4909 C C . GLY B 1 186 ? 3.02 29.953 12.766 1 98.44 186 GLY B C 1
ATOM 4910 O O . GLY B 1 186 ? 1.816 29.75 12.953 1 98.44 186 GLY B O 1
ATOM 4911 N N . TYR B 1 187 ? 3.549 30.344 11.648 1 98.56 187 TYR B N 1
ATOM 4912 C CA . TYR B 1 187 ? 2.686 30.672 10.523 1 98.56 187 TYR B CA 1
ATOM 4913 C C . TYR B 1 187 ? 2.947 29.734 9.344 1 98.56 187 TYR B C 1
ATOM 4915 O O . TYR B 1 187 ? 4 29.812 8.711 1 98.56 187 TYR B O 1
ATOM 4923 N N . SER B 1 188 ? 1.989 28.781 9.062 1 98.5 188 SER B N 1
ATOM 4924 C CA . SER B 1 188 ? 1.994 27.891 7.906 1 98.5 188 SER B CA 1
ATOM 4925 C C . SER B 1 188 ? 1.132 28.453 6.777 1 98.5 188 SER B C 1
ATOM 4927 O O . SER B 1 188 ? -0.097 28.453 6.871 1 98.5 188 SER B O 1
ATOM 4929 N N . CYS B 1 189 ? 1.814 28.875 5.723 1 96.88 189 CYS B N 1
ATOM 4930 C CA . CYS B 1 189 ? 1.127 29.469 4.578 1 96.88 189 CYS B CA 1
ATOM 4931 C C . CYS B 1 189 ? 0.884 28.422 3.49 1 96.88 189 CYS B C 1
ATOM 4933 O O . CYS B 1 189 ? 1.833 27.875 2.932 1 96.88 189 CYS B O 1
ATOM 4935 N N . SER B 1 190 ? -0.366 28.219 3.104 1 96.56 190 SER B N 1
ATOM 4936 C CA . SER B 1 190 ? -0.636 27.312 1.997 1 96.56 190 SER B CA 1
ATOM 4937 C C . SER B 1 190 ? -0.685 28.047 0.666 1 96.56 190 SER B C 1
ATOM 4939 O O . SER B 1 190 ? -1.118 27.5 -0.345 1 96.56 190 SER B O 1
ATOM 4941 N N . TRP B 1 191 ? -0.2 29.281 0.634 1 95.81 191 TRP B N 1
ATOM 4942 C CA . TRP B 1 191 ? -0.302 30.219 -0.473 1 95.81 191 TRP B CA 1
ATOM 4943 C C . TRP B 1 191 ? 0.242 29.609 -1.761 1 95.81 191 TRP B C 1
ATOM 4945 O O . TRP B 1 191 ? -0.443 29.594 -2.787 1 95.81 191 TRP B O 1
ATOM 4955 N N . PRO B 1 192 ? 1.397 28.969 -1.772 1 97 192 PRO B N 1
ATOM 4956 C CA . PRO B 1 192 ? 1.942 28.422 -3.018 1 97 192 PRO B CA 1
ATOM 4957 C C . PRO B 1 192 ? 1.042 27.359 -3.643 1 97 192 PRO B C 1
ATOM 4959 O O . PRO B 1 192 ? 0.941 27.266 -4.871 1 97 192 PRO B O 1
ATOM 4962 N N . ALA B 1 193 ? 0.392 26.562 -2.867 1 95.62 193 ALA B N 1
ATOM 4963 C CA . ALA B 1 193 ? -0.442 25.484 -3.371 1 95.62 193 ALA B CA 1
ATOM 4964 C C . ALA B 1 193 ? -1.617 26.016 -4.184 1 95.62 193 ALA B C 1
ATOM 4966 O O . ALA B 1 193 ? -2.176 25.312 -5.023 1 95.62 193 ALA B O 1
ATOM 4967 N N . TYR B 1 194 ? -1.975 27.266 -3.961 1 95.31 194 TYR B N 1
ATOM 4968 C CA . TYR B 1 194 ? -3.139 27.859 -4.617 1 95.31 194 TYR B CA 1
ATOM 4969 C C . TYR B 1 194 ? -2.727 28.672 -5.832 1 95.31 194 TYR B C 1
ATOM 4971 O O . TYR B 1 194 ? -3.574 29.25 -6.52 1 95.31 194 TYR B O 1
ATOM 4979 N N . CYS B 1 195 ? -1.45 28.734 -6.086 1 94.31 195 CYS B N 1
ATOM 4980 C CA . CYS B 1 195 ? -0.975 29.5 -7.23 1 94.31 195 CYS B CA 1
ATOM 4981 C C . CYS B 1 195 ? -0.046 28.656 -8.102 1 94.31 195 CYS B C 1
ATOM 4983 O O . CYS B 1 195 ? 0.867 29.203 -8.734 1 94.31 195 CYS B O 1
ATOM 4985 N N . GLY B 1 196 ? -0.119 27.375 -8.055 1 93.38 196 GLY B N 1
ATOM 4986 C CA . GLY B 1 196 ? 0.611 26.484 -8.938 1 93.38 196 GLY B CA 1
ATOM 4987 C C . GLY B 1 196 ? 1.904 25.969 -8.328 1 93.38 196 GLY B C 1
ATOM 4988 O O . GLY B 1 196 ? 2.5 25.016 -8.836 1 93.38 196 GLY B O 1
ATOM 4989 N N . GLY B 1 197 ? 2.471 26.578 -7.32 1 96.38 197 GLY B N 1
ATOM 4990 C CA . GLY B 1 197 ? 3.541 26.016 -6.508 1 96.38 197 GLY B CA 1
ATOM 4991 C C . GLY B 1 197 ? 4.922 26.422 -6.984 1 96.38 197 GLY B C 1
ATOM 4992 O O . GLY B 1 197 ? 5.922 26.156 -6.312 1 96.38 197 GLY B O 1
ATOM 4993 N N . LEU B 1 198 ? 4.992 27.156 -8.102 1 97.62 198 LEU B N 1
ATOM 4994 C CA . LEU B 1 198 ? 6.297 27.453 -8.68 1 97.62 198 LEU B CA 1
ATOM 4995 C C . LEU B 1 198 ? 6.363 28.906 -9.141 1 97.62 198 LEU B C 1
ATOM 4997 O O . LEU B 1 198 ? 5.332 29.531 -9.422 1 97.62 198 LEU B O 1
ATOM 5001 N N . PRO B 1 199 ? 7.602 29.484 -9.133 1 96.06 199 PRO B N 1
ATOM 5002 C CA . PRO B 1 199 ? 7.777 30.766 -9.789 1 96.06 199 PRO B CA 1
ATOM 5003 C C . PRO B 1 199 ? 7.387 30.734 -11.266 1 96.06 199 PRO B C 1
ATOM 5005 O O . PRO B 1 199 ? 7.465 29.688 -11.906 1 96.06 199 PRO B O 1
ATOM 5008 N N . PRO B 1 200 ? 6.969 31.922 -11.719 1 94.62 200 PRO B N 1
ATOM 5009 C CA . PRO B 1 200 ? 6.98 33.219 -11.078 1 94.62 200 PRO B CA 1
ATOM 5010 C C . PRO B 1 200 ? 5.719 33.5 -10.258 1 94.62 200 PRO B C 1
ATOM 5012 O O . PRO B 1 200 ? 5.621 34.531 -9.586 1 94.62 200 PRO B O 1
ATOM 5015 N N . LYS B 1 201 ? 4.832 32.625 -10.273 1 94.38 201 LYS B N 1
ATOM 5016 C CA . LYS B 1 201 ? 3.588 32.875 -9.547 1 94.38 201 LYS B CA 1
ATOM 5017 C C . LYS B 1 201 ? 3.812 32.812 -8.039 1 94.38 201 LYS B C 1
ATOM 5019 O O . LYS B 1 201 ? 3.014 33.375 -7.266 1 94.38 201 LYS B O 1
ATOM 5024 N N . VAL B 1 202 ? 4.84 32.156 -7.656 1 95.44 202 VAL B N 1
ATOM 5025 C CA . VAL B 1 202 ? 5.199 32.062 -6.246 1 95.44 202 VAL B CA 1
ATOM 5026 C C . VAL B 1 202 ? 6.535 32.75 -6 1 95.44 202 VAL B C 1
ATOM 5028 O O . VAL B 1 202 ? 7.531 32.469 -6.664 1 95.44 202 VAL B O 1
ATOM 5031 N N . ASN B 1 203 ? 6.527 33.719 -5.098 1 96.19 203 ASN B N 1
ATOM 5032 C CA . ASN B 1 203 ? 7.758 34.375 -4.652 1 96.19 203 ASN B CA 1
ATOM 5033 C C . ASN B 1 203 ? 8.258 33.781 -3.336 1 96.19 203 ASN B C 1
ATOM 5035 O O . ASN B 1 203 ? 7.855 34.219 -2.258 1 96.19 203 ASN B O 1
ATOM 5039 N N . TYR B 1 204 ? 9.211 32.906 -3.393 1 96.62 204 TYR B N 1
ATOM 5040 C CA . TYR B 1 204 ? 9.656 32.156 -2.221 1 96.62 204 TYR B CA 1
ATOM 5041 C C . TYR B 1 204 ? 10.508 33.031 -1.312 1 96.62 204 TYR B C 1
ATOM 5043 O O . TYR B 1 204 ? 10.625 32.75 -0.113 1 96.62 204 TYR B O 1
ATOM 5051 N N . THR B 1 205 ? 11.141 34.031 -1.867 1 95.75 205 THR B N 1
ATOM 5052 C CA . THR B 1 205 ? 11.852 34.969 -1.016 1 95.75 205 THR B CA 1
ATOM 5053 C C . THR B 1 205 ? 10.883 35.688 -0.077 1 95.75 205 THR B C 1
ATOM 5055 O O . THR B 1 205 ? 11.117 35.75 1.132 1 95.75 205 THR B O 1
ATOM 5058 N N . GLN B 1 206 ? 9.82 36.156 -0.67 1 95.75 206 GLN B N 1
ATOM 5059 C CA . GLN B 1 206 ? 8.797 36.812 0.143 1 95.75 206 GLN B CA 1
ATOM 5060 C C . GLN B 1 206 ? 8.203 35.844 1.159 1 95.75 206 GLN B C 1
ATOM 5062 O O . GLN B 1 206 ? 7.961 36.219 2.311 1 95.75 206 GLN B O 1
ATOM 5067 N N . LEU B 1 207 ? 7.926 34.688 0.711 1 96.88 207 LEU B N 1
ATOM 5068 C CA . LEU B 1 207 ? 7.355 33.688 1.605 1 96.88 207 LEU B CA 1
ATOM 5069 C C . LEU B 1 207 ? 8.258 33.469 2.816 1 96.88 207 LEU B C 1
ATOM 5071 O O . LEU B 1 207 ? 7.77 33.344 3.943 1 96.88 207 LEU B O 1
ATOM 5075 N N . GLY B 1 208 ? 9.547 33.438 2.574 1 95.94 208 GLY B N 1
ATOM 5076 C CA . GLY B 1 208 ? 10.5 33.219 3.652 1 95.94 208 GLY B CA 1
ATOM 5077 C C . GLY B 1 208 ? 10.523 34.375 4.656 1 95.94 208 GLY B C 1
ATOM 5078 O O . GLY B 1 208 ? 10.961 34.188 5.797 1 95.94 208 GLY B O 1
ATOM 5079 N N . GLU B 1 209 ? 9.984 35.5 4.254 1 96.12 209 GLU B N 1
ATOM 5080 C CA . GLU B 1 209 ? 9.969 36.656 5.125 1 96.12 209 GLU B CA 1
ATOM 5081 C C . GLU B 1 209 ? 8.695 36.719 5.965 1 96.12 209 GLU B C 1
ATOM 5083 O O . GLU B 1 209 ? 8.633 37.406 6.977 1 96.12 209 GLU B O 1
ATOM 5088 N N . ILE B 1 210 ? 7.734 35.906 5.562 1 97.19 210 ILE B N 1
ATOM 5089 C CA . ILE B 1 210 ? 6.461 36.156 6.234 1 97.19 210 ILE B CA 1
ATOM 5090 C C . ILE B 1 210 ? 5.941 34.844 6.82 1 97.19 210 ILE B C 1
ATOM 5092 O O . ILE B 1 210 ? 5.059 34.844 7.684 1 97.19 210 ILE B O 1
ATOM 5096 N N . CYS B 1 211 ? 6.383 33.688 6.387 1 97.94 211 CYS B N 1
ATOM 5097 C CA . CYS B 1 211 ? 5.859 32.406 6.824 1 97.94 211 CYS B CA 1
ATOM 5098 C C . CYS B 1 211 ? 6.977 31.516 7.379 1 97.94 211 CYS B C 1
ATOM 5100 O O . CYS B 1 211 ? 8.125 31.625 6.957 1 97.94 211 CYS B O 1
ATOM 5102 N N . ASN B 1 212 ? 6.648 30.594 8.305 1 98.44 212 ASN B N 1
ATOM 5103 C CA . ASN B 1 212 ? 7.613 29.656 8.852 1 98.44 212 ASN B CA 1
ATOM 5104 C C . ASN B 1 212 ? 7.664 28.359 8.039 1 98.44 212 ASN B C 1
ATOM 5106 O O . ASN B 1 212 ? 8.656 27.625 8.094 1 98.44 212 ASN B O 1
ATOM 5110 N N . LEU B 1 213 ? 6.613 28.016 7.453 1 98.19 213 LEU B N 1
ATOM 5111 C CA . LEU B 1 213 ? 6.488 26.906 6.508 1 98.19 213 LEU B CA 1
ATOM 5112 C C . LEU B 1 213 ? 5.348 27.172 5.523 1 98.19 213 LEU B C 1
ATOM 5114 O O . LEU B 1 213 ? 4.5 28.031 5.762 1 98.19 213 LEU B O 1
ATOM 5118 N N . TRP B 1 214 ? 5.398 26.469 4.406 1 98.38 214 TRP B N 1
ATOM 5119 C CA . TRP B 1 214 ? 4.355 26.656 3.404 1 98.38 214 TRP B CA 1
ATOM 5120 C C . TRP B 1 214 ? 4.082 25.359 2.652 1 98.38 214 TRP B C 1
ATOM 5122 O O . TRP B 1 214 ? 5.008 24.594 2.371 1 98.38 214 TRP B O 1
ATOM 5132 N N . ARG B 1 215 ? 2.832 25.094 2.316 1 97.44 215 ARG B N 1
ATOM 5133 C CA . ARG B 1 215 ? 2.482 23.969 1.455 1 97.44 215 ARG B CA 1
ATOM 5134 C C . ARG B 1 215 ? 2.625 24.328 -0.017 1 97.44 215 ARG B C 1
ATOM 5136 O O . ARG B 1 215 ? 2.096 25.359 -0.459 1 97.44 215 ARG B O 1
ATOM 5143 N N . ASN B 1 216 ? 3.264 23.469 -0.783 1 95.44 216 ASN B N 1
ATOM 5144 C CA . ASN B 1 216 ? 3.65 23.781 -2.156 1 95.44 216 ASN B CA 1
ATOM 5145 C C . ASN B 1 216 ? 2.711 23.125 -3.162 1 95.44 216 ASN B C 1
ATOM 5147 O O . ASN B 1 216 ? 2.619 23.562 -4.312 1 95.44 216 ASN B O 1
ATOM 5151 N N . TYR B 1 217 ? 2.143 22.156 -2.721 1 95.44 217 TYR B N 1
ATOM 5152 C CA . TYR B 1 217 ? 1.46 21.25 -3.639 1 95.44 217 TYR B CA 1
ATOM 5153 C C . TYR B 1 217 ? 0.126 20.797 -3.061 1 95.44 217 TYR B C 1
ATOM 5155 O O . TYR B 1 217 ? -0.271 21.234 -1.978 1 95.44 217 TYR B O 1
ATOM 5163 N N . ASP B 1 218 ? -0.558 19.953 -3.779 1 93.69 218 ASP B N 1
ATOM 5164 C CA . ASP B 1 218 ? -1.887 19.469 -3.414 1 93.69 218 ASP B CA 1
ATOM 5165 C C . ASP B 1 218 ? -1.832 18.609 -2.158 1 93.69 218 ASP B C 1
ATOM 5167 O O . ASP B 1 218 ? -0.776 18.062 -1.811 1 93.69 218 ASP B O 1
ATOM 5171 N N . ASP B 1 219 ? -3.006 18.484 -1.603 1 96.19 219 ASP B N 1
ATOM 5172 C CA . ASP B 1 219 ? -3.146 17.656 -0.413 1 96.19 219 ASP B CA 1
ATOM 5173 C C . ASP B 1 219 ? -2.703 16.219 -0.692 1 96.19 219 ASP B C 1
ATOM 5175 O O . ASP B 1 219 ? -3.016 15.656 -1.747 1 96.19 219 ASP B O 1
ATOM 5179 N N . ILE B 1 220 ? -1.973 15.688 0.289 1 98.19 220 ILE B N 1
ATOM 5180 C CA . ILE B 1 220 ? -1.625 14.273 0.217 1 98.19 220 ILE B CA 1
ATOM 5181 C C . ILE B 1 220 ? -2.855 13.422 0.532 1 98.19 220 ILE B C 1
ATOM 5183 O O . ILE B 1 220 ? -3.672 13.797 1.377 1 98.19 220 ILE B O 1
ATOM 5187 N N . GLN B 1 221 ? -3.02 12.32 -0.169 1 98.5 221 GLN B N 1
ATOM 5188 C CA . GLN B 1 221 ? -4.062 11.328 0.079 1 98.5 221 GLN B CA 1
ATOM 5189 C C . GLN B 1 221 ? -3.469 10.031 0.622 1 98.5 221 GLN B C 1
ATOM 5191 O O . GLN B 1 221 ? -2.264 9.797 0.509 1 98.5 221 GLN B O 1
ATOM 5196 N N . ASP B 1 222 ? -4.324 9.203 1.231 1 98.5 222 ASP B N 1
ATOM 5197 C CA . ASP B 1 222 ? -3.869 7.977 1.876 1 98.5 222 ASP B CA 1
ATOM 5198 C C . ASP B 1 222 ? -3.578 6.891 0.844 1 98.5 222 ASP B C 1
ATOM 5200 O O . ASP B 1 222 ? -4.242 5.852 0.824 1 98.5 222 ASP B O 1
ATOM 5204 N N . SER B 1 223 ? -2.559 7.098 0.038 1 98.62 223 SER B N 1
ATOM 5205 C CA . SER B 1 223 ? -2.15 6.133 -0.981 1 98.62 223 SER B CA 1
ATOM 5206 C C . SER B 1 223 ? -0.688 6.324 -1.365 1 98.62 223 SER B C 1
ATOM 5208 O O . SER B 1 223 ? -0.165 7.441 -1.307 1 98.62 223 SER B O 1
ATOM 5210 N N . TRP B 1 224 ? -0.07 5.246 -1.791 1 98.81 224 TRP B N 1
ATOM 5211 C CA . TRP B 1 224 ? 1.312 5.289 -2.26 1 98.81 224 TRP B CA 1
ATOM 5212 C C . TRP B 1 224 ? 1.437 6.148 -3.512 1 98.81 224 TRP B C 1
ATOM 5214 O O . TRP B 1 224 ? 2.422 6.871 -3.682 1 98.81 224 TRP B O 1
ATOM 5224 N N . ASP B 1 225 ? 0.471 6.137 -4.387 1 98.25 225 ASP B N 1
ATOM 5225 C CA . ASP B 1 225 ? 0.473 6.957 -5.598 1 98.25 225 ASP B CA 1
ATOM 5226 C C . ASP B 1 225 ? 0.542 8.445 -5.254 1 98.25 225 ASP B C 1
ATOM 5228 O O . ASP B 1 225 ? 1.253 9.203 -5.914 1 98.25 225 ASP B O 1
ATOM 5232 N N . SER B 1 226 ? -0.203 8.828 -4.242 1 98.62 226 SER B N 1
ATOM 5233 C CA . SER B 1 226 ? -0.182 10.219 -3.818 1 98.62 226 SER B CA 1
ATOM 5234 C C . SER B 1 226 ? 1.191 10.617 -3.289 1 98.62 226 SER B C 1
ATOM 5236 O O . SER B 1 226 ? 1.71 11.688 -3.625 1 98.62 226 SER B O 1
ATOM 5238 N N . VAL B 1 227 ? 1.81 9.75 -2.475 1 98.81 227 VAL B N 1
ATOM 5239 C CA . VAL B 1 227 ? 3.145 9.992 -1.938 1 98.81 227 VAL B CA 1
ATOM 5240 C C . VAL B 1 227 ? 4.137 10.18 -3.084 1 98.81 227 VAL B C 1
ATOM 5242 O O . VAL B 1 227 ? 4.895 11.156 -3.107 1 98.81 227 VAL B O 1
ATOM 5245 N N . LEU B 1 228 ? 4.07 9.312 -4.066 1 98.75 228 LEU B N 1
ATOM 5246 C CA . LEU B 1 228 ? 5.023 9.344 -5.168 1 98.75 228 LEU B CA 1
ATOM 5247 C C . LEU B 1 228 ? 4.836 10.602 -6.012 1 98.75 228 LEU B C 1
ATOM 5249 O O . LEU B 1 228 ? 5.812 11.195 -6.473 1 98.75 228 LEU B O 1
ATOM 5253 N N . THR B 1 229 ? 3.604 10.969 -6.195 1 98.56 229 THR B N 1
ATOM 5254 C CA . THR B 1 229 ? 3.328 12.164 -6.984 1 98.56 229 THR B CA 1
ATOM 5255 C C . THR B 1 229 ? 3.938 13.398 -6.328 1 98.56 229 THR B C 1
ATOM 5257 O O . THR B 1 229 ? 4.527 14.242 -7.008 1 98.56 229 THR B O 1
ATOM 5260 N N . ILE B 1 230 ? 3.82 13.477 -5.07 1 98.62 230 ILE B N 1
ATOM 5261 C CA . ILE B 1 230 ? 4.383 14.594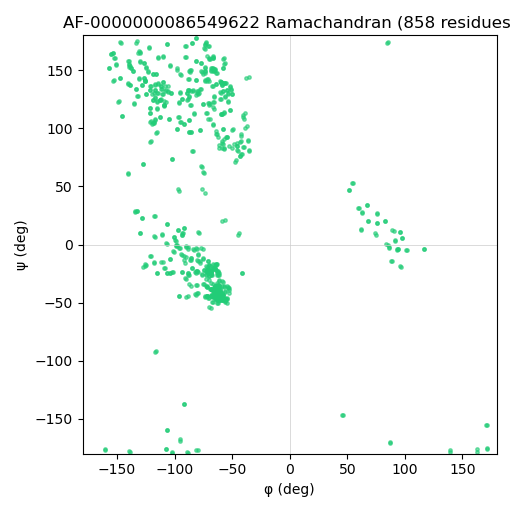 -4.32 1 98.62 230 ILE B CA 1
ATOM 5262 C C . ILE B 1 230 ? 5.906 14.531 -4.371 1 98.62 230 ILE B C 1
ATOM 5264 O O . ILE B 1 230 ? 6.566 15.539 -4.641 1 98.62 230 ILE B O 1
ATOM 5268 N N . VAL B 1 231 ? 6.457 13.344 -4.172 1 98.81 231 VAL B N 1
ATOM 5269 C CA . VAL B 1 231 ? 7.906 13.164 -4.219 1 98.81 231 VAL B CA 1
ATOM 5270 C C . VAL B 1 231 ? 8.43 13.594 -5.59 1 98.81 231 VAL B C 1
ATOM 5272 O O . VAL B 1 231 ? 9.391 14.359 -5.68 1 98.81 231 VAL B O 1
ATOM 5275 N N . ASP B 1 232 ? 7.797 13.133 -6.621 1 98.75 232 ASP B N 1
ATOM 5276 C CA . ASP B 1 232 ? 8.227 13.461 -7.977 1 98.75 232 ASP B CA 1
ATOM 5277 C C . ASP B 1 232 ? 8.156 14.969 -8.227 1 98.75 232 ASP B C 1
ATOM 5279 O O . ASP B 1 232 ? 9.086 15.555 -8.773 1 98.75 232 ASP B O 1
ATOM 5283 N N . TRP B 1 233 ? 7.113 15.578 -7.828 1 98.62 233 TRP B N 1
ATOM 5284 C CA . TRP B 1 233 ? 6.949 17.016 -8.062 1 98.62 233 TRP B CA 1
ATOM 5285 C C . TRP B 1 233 ? 8.039 17.812 -7.352 1 98.62 233 TRP B C 1
ATOM 5287 O O . TRP B 1 233 ? 8.648 18.703 -7.945 1 98.62 233 TRP B O 1
ATOM 5297 N N . PHE B 1 234 ? 8.328 17.5 -6.125 1 98.5 234 PHE B N 1
ATOM 5298 C CA . PHE B 1 234 ? 9.32 18.219 -5.336 1 98.5 234 PHE B CA 1
ATOM 5299 C C . PHE B 1 234 ? 10.711 18.047 -5.945 1 98.5 234 PHE B C 1
ATOM 5301 O O . PHE B 1 234 ? 11.422 19.031 -6.152 1 98.5 234 PHE B O 1
ATOM 5308 N N . PHE B 1 235 ? 11.094 16.844 -6.289 1 98.69 235 PHE B N 1
ATOM 5309 C CA . PHE B 1 235 ? 12.477 16.609 -6.695 1 98.69 235 PHE B CA 1
ATOM 5310 C C . PHE B 1 235 ? 12.672 16.922 -8.172 1 98.69 235 PHE B C 1
ATOM 5312 O O . PHE B 1 235 ? 13.797 17.156 -8.625 1 98.69 235 PHE B O 1
ATOM 5319 N N . ASP B 1 236 ? 11.594 16.938 -8.953 1 98.62 236 ASP B N 1
ATOM 5320 C CA . ASP B 1 236 ? 11.688 17.453 -10.312 1 98.62 236 ASP B CA 1
ATOM 5321 C C . ASP B 1 236 ? 11.875 18.969 -10.312 1 98.62 236 ASP B C 1
ATOM 5323 O O . ASP B 1 236 ? 12.312 19.547 -11.312 1 98.62 236 ASP B O 1
ATOM 5327 N N . ASN B 1 237 ? 11.508 19.641 -9.227 1 98.62 237 ASN B N 1
ATOM 5328 C CA . ASN B 1 237 ? 11.641 21.094 -9.102 1 98.62 237 ASN B CA 1
ATOM 5329 C C . ASN B 1 237 ? 12.602 21.469 -7.977 1 98.62 237 ASN B C 1
ATOM 5331 O O . ASN B 1 237 ? 12.477 22.547 -7.391 1 98.62 237 ASN B O 1
ATOM 5335 N N . GLN B 1 238 ? 13.539 20.547 -7.621 1 98.19 238 GLN B N 1
ATOM 5336 C CA . GLN B 1 238 ? 14.383 20.688 -6.438 1 98.19 238 GLN B CA 1
ATOM 5337 C C . GLN B 1 238 ? 15.305 21.891 -6.566 1 98.19 238 GLN B C 1
ATOM 5339 O O . GLN B 1 238 ? 15.75 22.453 -5.559 1 98.19 238 GLN B O 1
ATOM 5344 N N . ASP B 1 239 ? 15.594 22.438 -7.746 1 98.12 239 ASP B N 1
ATOM 5345 C CA . ASP B 1 239 ? 16.469 23.578 -7.938 1 98.12 239 ASP B CA 1
ATOM 5346 C C . ASP B 1 239 ? 15.797 24.875 -7.508 1 98.12 239 ASP B C 1
ATOM 5348 O O . ASP B 1 239 ? 16.469 25.875 -7.215 1 98.12 239 ASP B O 1
ATOM 5352 N N . VAL B 1 240 ? 14.492 24.828 -7.492 1 97.62 240 VAL B N 1
ATOM 5353 C CA . VAL B 1 240 ? 13.711 25.984 -7.074 1 97.62 240 VAL B CA 1
ATOM 5354 C C . VAL B 1 240 ? 13.328 25.844 -5.602 1 97.62 240 VAL B C 1
ATOM 5356 O O . VAL B 1 240 ? 13.477 26.797 -4.828 1 97.62 240 VAL B O 1
ATOM 5359 N N . LEU B 1 241 ? 12.906 24.703 -5.215 1 98.12 241 LEU B N 1
ATOM 5360 C CA . LEU B 1 241 ? 12.25 24.516 -3.928 1 98.12 241 LEU B CA 1
ATOM 5361 C C . LEU B 1 241 ? 13.273 24.375 -2.809 1 98.12 241 LEU B C 1
ATOM 5363 O O . LEU B 1 241 ? 13.117 24.984 -1.742 1 98.12 241 LEU B O 1
ATOM 5367 N N . GLN B 1 242 ? 14.305 23.641 -3.039 1 96.25 242 GLN B N 1
ATOM 5368 C CA . GLN B 1 242 ? 15.219 23.266 -1.962 1 96.25 242 GLN B CA 1
ATOM 5369 C C . GLN B 1 242 ? 15.992 24.484 -1.454 1 96.25 242 GLN B C 1
ATOM 5371 O O . GLN B 1 242 ? 16.172 24.641 -0.246 1 96.25 242 GLN B O 1
ATOM 5376 N N . PRO B 1 243 ? 16.391 25.391 -2.359 1 96.19 243 PRO B N 1
ATOM 5377 C CA . PRO B 1 243 ? 17.094 26.562 -1.847 1 96.19 243 PRO B CA 1
ATOM 5378 C C . PRO B 1 243 ? 16.188 27.516 -1.07 1 96.19 243 PRO B C 1
ATOM 5380 O O . PRO B 1 243 ? 16.672 28.391 -0.34 1 96.19 243 PRO B O 1
ATOM 5383 N N . ALA B 1 244 ? 14.922 27.391 -1.238 1 96.25 244 ALA B N 1
ATOM 5384 C CA . ALA B 1 244 ? 13.969 28.297 -0.602 1 96.25 244 ALA B CA 1
ATOM 5385 C C . ALA B 1 244 ? 13.766 27.938 0.869 1 96.25 244 ALA B C 1
ATOM 5387 O O . ALA B 1 244 ? 13.25 28.75 1.646 1 96.25 244 ALA B O 1
ATOM 5388 N N . ALA B 1 245 ? 14.195 26.781 1.247 1 95.62 245 ALA B N 1
ATOM 5389 C CA . ALA B 1 245 ? 13.938 26.297 2.6 1 95.62 245 ALA B CA 1
ATOM 5390 C C . ALA B 1 245 ? 15.188 26.406 3.469 1 95.62 245 ALA B C 1
ATOM 5392 O O . ALA B 1 245 ? 16.312 26.391 2.957 1 95.62 245 ALA B O 1
ATOM 5393 N N . GLY B 1 246 ? 14.953 26.516 4.762 1 96.94 246 GLY B N 1
ATOM 5394 C CA . GLY B 1 246 ? 15.992 26.625 5.777 1 96.94 246 GLY B CA 1
ATOM 5395 C C . GLY B 1 246 ? 15.445 26.938 7.156 1 96.94 246 GLY B C 1
ATOM 5396 O O . GLY B 1 246 ? 14.227 26.938 7.359 1 96.94 246 GLY B O 1
ATOM 5397 N N . PRO B 1 247 ? 16.344 27.141 8.125 1 97.25 247 PRO B N 1
ATOM 5398 C CA . PRO B 1 247 ? 15.891 27.375 9.5 1 97.25 247 PRO B CA 1
ATOM 5399 C C . PRO B 1 247 ? 14.844 28.484 9.602 1 97.25 247 PRO B C 1
ATOM 5401 O O . PRO B 1 247 ? 15.125 29.625 9.25 1 97.25 247 PRO B O 1
ATOM 5404 N N . GLY B 1 248 ? 13.68 28.094 10.008 1 97.12 248 GLY B N 1
ATOM 5405 C CA . GLY B 1 248 ? 12.594 29.031 10.203 1 97.12 248 GLY B CA 1
ATOM 5406 C C . GLY B 1 248 ? 11.695 29.172 8.992 1 97.12 248 GLY B C 1
ATOM 5407 O O . GLY B 1 248 ? 10.719 29.922 9.016 1 97.12 248 GLY B O 1
ATOM 5408 N N . ARG B 1 249 ? 12.023 28.516 7.875 1 97.5 249 ARG B N 1
ATOM 5409 C CA . ARG B 1 249 ? 11.242 28.547 6.641 1 97.5 249 ARG B CA 1
ATOM 5410 C C . ARG B 1 249 ? 11.305 27.219 5.914 1 97.5 249 ARG B C 1
ATOM 5412 O O . ARG B 1 249 ? 12.312 26.891 5.285 1 97.5 249 ARG B O 1
ATOM 5419 N N . TRP B 1 250 ? 10.227 26.484 5.863 1 98.44 250 TRP B N 1
ATOM 5420 C CA . TRP B 1 250 ? 10.312 25.094 5.422 1 98.44 250 TRP B CA 1
ATOM 5421 C C . TRP B 1 250 ? 9.289 24.812 4.32 1 98.44 250 TRP B C 1
ATOM 5423 O O . TRP B 1 250 ? 8.156 25.281 4.383 1 98.44 250 TRP B O 1
ATOM 5433 N N . ASN B 1 251 ? 9.742 24.062 3.258 1 98.56 251 ASN B N 1
ATOM 5434 C CA . ASN B 1 251 ? 8.805 23.422 2.334 1 98.56 251 ASN B CA 1
ATOM 5435 C C . ASN B 1 251 ? 8 22.312 3.012 1 98.56 251 ASN B C 1
ATOM 5437 O O . ASN B 1 251 ? 8.547 21.547 3.807 1 98.56 251 ASN B O 1
ATOM 5441 N N . ASP B 1 252 ? 6.766 22.297 2.746 1 98.56 252 ASP B N 1
ATOM 5442 C CA . ASP B 1 252 ? 5.906 21.312 3.377 1 98.56 252 ASP B CA 1
ATOM 5443 C C . ASP B 1 252 ? 5.273 20.391 2.332 1 98.56 252 ASP B C 1
ATOM 5445 O O . ASP B 1 252 ? 4.316 20.766 1.658 1 98.56 252 ASP B O 1
ATOM 5449 N N . PRO B 1 253 ? 5.762 19.141 2.201 1 98.38 253 PRO B N 1
ATOM 5450 C CA . PRO B 1 253 ? 5.152 18.172 1.292 1 98.38 253 PRO B CA 1
ATOM 5451 C C . PRO B 1 253 ? 3.898 17.516 1.876 1 98.38 253 PRO B C 1
ATOM 5453 O O . PRO B 1 253 ? 3.373 16.562 1.306 1 98.38 253 PRO B O 1
ATOM 5456 N N . ASP B 1 254 ? 3.432 18.016 2.924 1 98.44 254 ASP B N 1
ATOM 5457 C CA . ASP B 1 254 ? 2.18 17.641 3.57 1 98.44 254 ASP B CA 1
ATOM 5458 C C . ASP B 1 254 ? 2.389 16.484 4.535 1 98.44 254 ASP B C 1
ATOM 5460 O O . ASP B 1 254 ? 3.527 16.109 4.828 1 98.44 254 ASP B O 1
ATOM 5464 N N . MET B 1 255 ? 1.393 15.891 5.062 1 98.69 255 MET B N 1
ATOM 5465 C CA . MET B 1 255 ? 1.382 15.086 6.281 1 98.69 255 MET B CA 1
ATOM 5466 C C . MET B 1 255 ? 1.964 13.703 6.02 1 98.69 255 MET B C 1
ATOM 5468 O O . MET B 1 255 ? 1.954 13.219 4.883 1 98.69 255 MET B O 1
ATOM 5472 N N . LEU B 1 256 ? 2.439 13.102 7.086 1 98.94 256 LEU B N 1
ATOM 5473 C CA . LEU B 1 256 ? 2.82 11.695 7.105 1 98.94 256 LEU B CA 1
ATOM 5474 C C . LEU B 1 256 ? 1.594 10.805 7.27 1 98.94 256 LEU B C 1
ATOM 5476 O O . LEU B 1 256 ? 0.807 10.984 8.203 1 98.94 256 LEU B O 1
ATOM 5480 N N . LEU B 1 257 ? 1.518 9.766 6.414 1 98.88 257 LEU B N 1
ATOM 5481 C CA . LEU B 1 257 ? 0.373 8.867 6.375 1 98.88 257 LEU B CA 1
ATOM 5482 C C . LEU B 1 257 ? 0.636 7.617 7.211 1 98.88 257 LEU B C 1
ATOM 5484 O O . LEU B 1 257 ? -0.236 6.754 7.34 1 98.88 257 LEU B O 1
ATOM 5488 N N . ILE B 1 258 ? 1.791 7.484 7.762 1 98.88 258 ILE B N 1
ATOM 5489 C CA . ILE B 1 258 ? 2.275 6.273 8.414 1 98.88 258 ILE B CA 1
ATOM 5490 C C . ILE B 1 258 ? 1.348 5.902 9.57 1 98.88 258 ILE B C 1
ATOM 5492 O O . ILE B 1 258 ? 1.102 6.719 10.461 1 98.88 258 ILE B O 1
ATOM 5496 N N . GLY B 1 259 ? 0.862 4.695 9.555 1 98.62 259 GLY B N 1
ATOM 5497 C CA . GLY B 1 259 ? -0.062 4.227 10.578 1 98.62 259 GLY B CA 1
ATOM 5498 C C . GLY B 1 259 ? -1.508 4.227 10.117 1 98.62 259 GLY B C 1
ATOM 5499 O O . GLY B 1 259 ? -2.395 3.766 10.844 1 98.62 259 GLY B O 1
ATOM 5500 N N . ASP B 1 260 ? -1.733 4.73 8.914 1 98.62 260 ASP B N 1
ATOM 5501 C CA . ASP B 1 260 ? -3.082 4.703 8.352 1 98.62 260 ASP B CA 1
ATOM 5502 C C . ASP B 1 260 ? -3.305 3.441 7.523 1 98.62 260 ASP B C 1
ATOM 5504 O O . ASP B 1 260 ? -2.924 2.344 7.934 1 98.62 260 ASP B O 1
ATOM 5508 N N . PHE B 1 261 ? -3.969 3.559 6.305 1 98.62 261 PHE B N 1
ATOM 5509 C CA . PHE B 1 261 ? -4.52 2.355 5.688 1 98.62 261 PHE B CA 1
ATOM 5510 C C . PHE B 1 261 ? -3.82 2.051 4.371 1 98.62 261 PHE B C 1
ATOM 5512 O O . PHE B 1 261 ? -3.752 0.893 3.951 1 98.62 261 PHE B O 1
ATOM 5519 N N . GLY B 1 262 ? -3.258 3.031 3.746 1 98.62 262 GLY B N 1
ATOM 5520 C CA . GLY B 1 262 ? -2.924 2.871 2.34 1 98.62 262 GLY B CA 1
ATOM 5521 C C . GLY B 1 262 ? -1.456 2.564 2.107 1 98.62 262 GLY B C 1
ATOM 5522 O O . GLY B 1 262 ? -1.055 2.238 0.989 1 98.62 262 GLY B O 1
ATOM 5523 N N . LEU B 1 263 ? -0.607 2.584 3.107 1 98.88 263 LEU B N 1
ATOM 5524 C CA . LEU B 1 263 ? 0.822 2.359 2.922 1 98.88 263 LEU B CA 1
ATOM 5525 C C . LEU B 1 263 ? 1.251 1.042 3.561 1 98.88 263 LEU B C 1
ATOM 5527 O O . LEU B 1 263 ? 0.849 0.731 4.684 1 98.88 263 LEU B O 1
ATOM 5531 N N . SER B 1 264 ? 2.09 0.285 2.82 1 98.75 264 SER B N 1
ATOM 5532 C CA . SER B 1 264 ? 2.777 -0.861 3.406 1 98.75 264 SER B CA 1
ATOM 5533 C C . SER B 1 264 ? 3.885 -0.415 4.355 1 98.75 264 SER B C 1
ATOM 5535 O O . SER B 1 264 ? 4.16 0.781 4.48 1 98.75 264 SER B O 1
ATOM 5537 N N . LEU B 1 265 ? 4.473 -1.386 5.023 1 98.5 265 LEU B N 1
ATOM 5538 C CA . LEU B 1 265 ? 5.578 -1.099 5.934 1 98.5 265 LEU B CA 1
ATOM 5539 C C . LEU B 1 265 ? 6.75 -0.476 5.18 1 98.5 265 LEU B C 1
ATOM 5541 O O . LEU B 1 265 ? 7.316 0.525 5.625 1 98.5 265 LEU B O 1
ATOM 5545 N N . ASP B 1 266 ? 7.094 -1.068 4.027 1 98.69 266 ASP B N 1
ATOM 5546 C CA . ASP B 1 266 ? 8.195 -0.548 3.219 1 98.69 266 ASP B CA 1
ATOM 5547 C C . ASP B 1 266 ? 7.883 0.858 2.711 1 98.69 266 ASP B C 1
ATOM 5549 O O . ASP B 1 266 ? 8.742 1.74 2.75 1 98.69 266 ASP B O 1
ATOM 5553 N N . GLN B 1 267 ? 6.703 1.037 2.273 1 98.94 267 GLN B N 1
ATOM 5554 C CA . GLN B 1 267 ? 6.277 2.35 1.801 1 98.94 267 GLN B CA 1
ATOM 5555 C C . GLN B 1 267 ? 6.301 3.377 2.93 1 98.94 267 GLN B C 1
ATOM 5557 O O . GLN B 1 267 ? 6.652 4.535 2.715 1 98.94 267 GLN B O 1
ATOM 5562 N N . SER B 1 268 ? 5.941 3.006 4.102 1 98.94 268 SER B N 1
ATOM 5563 C CA . SER B 1 268 ? 5.992 3.877 5.27 1 98.94 268 SER B CA 1
ATOM 5564 C C . SER B 1 268 ? 7.422 4.32 5.566 1 98.94 268 SER B C 1
ATOM 5566 O O . SER B 1 268 ? 7.672 5.504 5.82 1 98.94 268 SER B O 1
ATOM 5568 N N . ARG B 1 269 ? 8.336 3.395 5.504 1 98.94 269 ARG B N 1
ATOM 5569 C CA . ARG B 1 269 ? 9.742 3.746 5.684 1 98.94 269 ARG B CA 1
ATOM 5570 C C . ARG B 1 269 ? 10.211 4.711 4.602 1 98.94 269 ARG B C 1
ATOM 5572 O O . ARG B 1 269 ? 10.961 5.648 4.879 1 98.94 269 ARG B O 1
ATOM 5579 N N . SER B 1 270 ? 9.75 4.438 3.43 1 98.94 270 SER B N 1
ATOM 5580 C CA . SER B 1 270 ? 10.117 5.293 2.309 1 98.94 270 SER B CA 1
ATOM 5581 C C . SER B 1 270 ? 9.641 6.723 2.521 1 98.94 270 SER B C 1
ATOM 5583 O O . SER B 1 270 ? 10.391 7.676 2.309 1 98.94 270 SER B O 1
ATOM 5585 N N . GLN B 1 271 ? 8.375 6.863 2.949 1 98.94 271 GLN B N 1
ATOM 5586 C CA . GLN B 1 271 ? 7.887 8.219 3.17 1 98.94 271 GLN B CA 1
ATOM 5587 C C . GLN B 1 271 ? 8.703 8.93 4.242 1 98.94 271 GLN B C 1
ATOM 5589 O O . GLN B 1 271 ? 9.133 10.07 4.055 1 98.94 271 GLN B O 1
ATOM 5594 N N . MET B 1 272 ? 8.922 8.258 5.344 1 99 272 MET B N 1
ATOM 5595 C CA . MET B 1 272 ? 9.656 8.867 6.449 1 99 272 MET B CA 1
ATOM 5596 C C . MET B 1 272 ? 11.055 9.297 6.008 1 99 272 MET B C 1
ATOM 5598 O O . MET B 1 272 ? 11.492 10.406 6.312 1 99 272 MET B O 1
ATOM 5602 N N . ALA B 1 273 ? 11.695 8.438 5.273 1 99 273 ALA B N 1
ATOM 5603 C CA . ALA B 1 273 ? 13.062 8.703 4.82 1 99 273 ALA B CA 1
ATOM 5604 C C . ALA B 1 273 ? 13.109 9.922 3.9 1 99 273 ALA B C 1
ATOM 5606 O O . ALA B 1 273 ? 13.945 10.812 4.074 1 99 273 ALA B O 1
ATOM 5607 N N . ILE B 1 274 ? 12.203 9.977 2.967 1 99 274 ILE B N 1
ATOM 5608 C CA . ILE B 1 274 ? 12.227 11.039 1.967 1 99 274 ILE B CA 1
ATOM 5609 C C . ILE B 1 274 ? 11.828 12.367 2.613 1 99 274 ILE B C 1
ATOM 5611 O O . ILE B 1 274 ? 12.383 13.422 2.277 1 99 274 ILE B O 1
ATOM 5615 N N . TRP B 1 275 ? 10.898 12.367 3.564 1 98.94 275 TRP B N 1
ATOM 5616 C CA . TRP B 1 275 ? 10.539 13.57 4.301 1 98.94 275 TRP B CA 1
ATOM 5617 C C . TRP B 1 275 ? 11.719 14.086 5.117 1 98.94 275 TRP B C 1
ATOM 5619 O O . TRP B 1 275 ? 11.898 15.297 5.266 1 98.94 275 TRP B O 1
ATOM 5629 N N . ALA B 1 276 ? 12.484 13.141 5.641 1 98.94 276 ALA B N 1
ATOM 5630 C CA . ALA B 1 276 ? 13.688 13.547 6.355 1 98.94 276 ALA B CA 1
ATOM 5631 C C . ALA B 1 276 ? 14.711 14.164 5.402 1 98.94 276 ALA B C 1
ATOM 5633 O O . ALA B 1 276 ? 15.336 15.18 5.727 1 98.94 276 ALA B O 1
ATOM 5634 N N . ILE B 1 277 ? 14.828 13.602 4.238 1 98.94 277 ILE B N 1
ATOM 5635 C CA . ILE B 1 277 ? 15.75 14.117 3.229 1 98.94 277 ILE B CA 1
ATOM 5636 C C . ILE B 1 277 ? 15.328 15.523 2.814 1 98.94 277 ILE B C 1
ATOM 5638 O O . ILE B 1 277 ? 16.172 16.406 2.623 1 98.94 277 ILE B O 1
ATOM 5642 N N . MET B 1 278 ? 14.062 15.82 2.795 1 98.81 278 MET B N 1
ATOM 5643 C CA . MET B 1 278 ? 13.539 17.109 2.355 1 98.81 278 MET B CA 1
ATOM 5644 C C . MET B 1 278 ? 13.578 18.125 3.492 1 98.81 278 MET B C 1
ATOM 5646 O O . MET B 1 278 ? 13.219 19.297 3.303 1 98.81 278 MET B O 1
ATOM 5650 N N . ALA B 1 279 ? 13.977 17.703 4.68 1 98.69 279 ALA B N 1
ATOM 5651 C CA . ALA B 1 279 ? 13.82 18.578 5.848 1 98.69 279 ALA B CA 1
ATOM 5652 C C . ALA B 1 279 ? 12.391 19.094 5.965 1 98.69 279 ALA B C 1
ATOM 5654 O O . ALA B 1 279 ? 12.172 20.281 6.148 1 98.69 279 ALA B O 1
ATOM 5655 N N . ALA B 1 280 ? 11.453 18.188 5.828 1 98.81 280 ALA B N 1
ATOM 5656 C CA . ALA B 1 280 ? 10.031 18.531 5.84 1 98.81 280 ALA B CA 1
ATOM 5657 C C . ALA B 1 280 ? 9.492 18.562 7.27 1 98.81 280 ALA B C 1
ATOM 5659 O O . ALA B 1 280 ? 10 17.875 8.148 1 98.81 280 ALA B O 1
ATOM 5660 N N . PRO B 1 281 ? 8.453 19.422 7.523 1 98.81 281 PRO B N 1
ATOM 5661 C CA . PRO B 1 281 ? 7.699 19.219 8.766 1 98.81 281 PRO B CA 1
ATOM 5662 C C . PRO B 1 281 ? 7.211 17.781 8.93 1 98.81 281 PRO B C 1
ATOM 5664 O O . PRO B 1 281 ? 6.801 17.156 7.949 1 98.81 281 PRO B O 1
ATOM 5667 N N . LEU B 1 282 ? 7.359 17.281 10.102 1 98.94 282 LEU B N 1
ATOM 5668 C CA . LEU B 1 282 ? 6.875 15.93 10.391 1 98.94 282 LEU B CA 1
ATOM 5669 C C . LEU B 1 282 ? 5.559 15.977 11.164 1 98.94 282 LEU B C 1
ATOM 5671 O O . LEU B 1 282 ? 5.527 15.688 12.359 1 98.94 282 LEU B O 1
ATOM 5675 N N . PHE B 1 283 ? 4.516 16.328 10.461 1 98.94 283 PHE B N 1
ATOM 5676 C CA . PHE B 1 283 ? 3.158 16.25 10.992 1 98.94 283 PHE B CA 1
ATOM 5677 C C . PHE B 1 283 ? 2.498 14.938 10.602 1 98.94 283 PHE B C 1
ATOM 5679 O O . PHE B 1 283 ? 2.188 14.711 9.43 1 98.94 283 PHE B O 1
ATOM 5686 N N . MET B 1 284 ? 2.379 14.062 11.523 1 98.81 284 MET B N 1
ATOM 5687 C CA . MET B 1 284 ? 1.674 12.82 11.234 1 98.81 284 MET B CA 1
ATOM 5688 C C . MET B 1 284 ? 0.165 13.016 11.328 1 98.81 284 MET B C 1
ATOM 5690 O O . MET B 1 284 ? -0.314 13.797 12.148 1 98.81 284 MET B O 1
ATOM 5694 N N . SER B 1 285 ? -0.551 12.414 10.477 1 98.75 285 SER B N 1
ATOM 5695 C CA . SER B 1 285 ? -2.008 12.352 10.547 1 98.75 285 SER B CA 1
ATOM 5696 C C . SER B 1 285 ? -2.494 10.906 10.617 1 98.75 285 SER B C 1
ATOM 5698 O O . SER B 1 285 ? -2.725 10.273 9.586 1 98.75 285 SER B O 1
ATOM 5700 N N . ASN B 1 286 ? -2.598 10.359 11.758 1 98.69 286 ASN B N 1
ATOM 5701 C CA . ASN B 1 286 ? -3.037 9 12.062 1 98.69 286 ASN B CA 1
ATOM 5702 C C . ASN B 1 286 ? -3.791 8.938 13.391 1 98.69 286 ASN B C 1
ATOM 5704 O O . ASN B 1 286 ? -4.051 9.969 14.008 1 98.69 286 ASN B O 1
ATOM 5708 N N . ASP B 1 287 ? -4.336 7.867 13.742 1 98.69 287 ASP B N 1
ATOM 5709 C CA . ASP B 1 287 ? -4.984 7.68 15.031 1 98.69 287 ASP B CA 1
ATOM 5710 C C . ASP B 1 287 ? -4.004 7.129 16.062 1 98.69 287 ASP B C 1
ATOM 5712 O O . ASP B 1 287 ? -3.732 5.926 16.094 1 98.69 287 ASP B O 1
ATOM 5716 N N . LEU B 1 288 ? -3.547 7.977 16.953 1 98.88 288 LEU B N 1
ATOM 5717 C CA . LEU B 1 288 ? -2.508 7.617 17.906 1 98.88 288 LEU B CA 1
ATOM 5718 C C . LEU B 1 288 ? -3.035 6.609 18.938 1 98.88 288 LEU B C 1
ATOM 5720 O O . LEU B 1 288 ? -2.252 5.949 19.625 1 98.88 288 LEU B O 1
ATOM 5724 N N . ARG B 1 289 ? -4.352 6.5 19.078 1 98.44 289 ARG B N 1
ATOM 5725 C CA . ARG B 1 289 ? -4.953 5.594 20.047 1 98.44 289 ARG B CA 1
ATOM 5726 C C . ARG B 1 289 ? -4.758 4.137 19.641 1 98.44 289 ARG B C 1
ATOM 5728 O O . ARG B 1 289 ? -4.695 3.248 20.484 1 98.44 289 ARG B O 1
ATOM 5735 N N . THR B 1 290 ? -4.629 3.918 18.266 1 97.69 290 THR B N 1
ATOM 5736 C CA . THR B 1 290 ? -4.633 2.543 17.781 1 97.69 290 THR B CA 1
ATOM 5737 C C . THR B 1 290 ? -3.453 2.301 16.844 1 97.69 290 THR B C 1
ATOM 5739 O O . THR B 1 290 ? -3.404 1.28 16.156 1 97.69 290 THR B O 1
ATOM 5742 N N . ILE B 1 291 ? -2.562 3.197 16.766 1 98.12 291 ILE B N 1
ATOM 5743 C CA . ILE B 1 291 ? -1.454 3.086 15.82 1 98.12 291 ILE B CA 1
ATOM 5744 C C . ILE B 1 291 ? -0.657 1.816 16.109 1 98.12 291 ILE B C 1
ATOM 5746 O O . ILE B 1 291 ? -0.455 1.456 17.281 1 98.12 291 ILE B O 1
ATOM 5750 N N . SER B 1 292 ? -0.22 1.087 15.07 1 97.69 292 SER B N 1
ATOM 5751 C CA . SER B 1 292 ? 0.512 -0.167 15.219 1 97.69 292 SER B CA 1
ATOM 5752 C C . SER B 1 292 ? 1.915 0.074 15.766 1 97.69 292 SER B C 1
ATOM 5754 O O . SER B 1 292 ? 2.461 1.17 15.625 1 97.69 292 SER B O 1
ATOM 5756 N N . SER B 1 293 ? 2.51 -0.982 16.312 1 97.75 293 SER B N 1
ATOM 5757 C CA . SER B 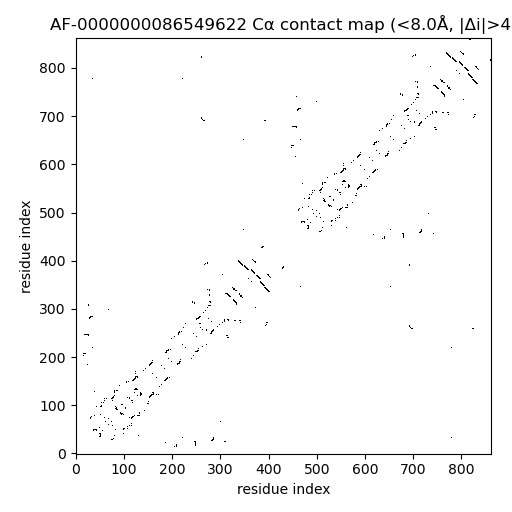1 293 ? 3.877 -0.891 16.828 1 97.75 293 SER B CA 1
ATOM 5758 C C . SER B 1 293 ? 4.867 -0.625 15.695 1 97.75 293 SER B C 1
ATOM 5760 O O . SER B 1 293 ? 5.844 0.104 15.883 1 97.75 293 SER B O 1
ATOM 5762 N N . GLU B 1 294 ? 4.641 -1.19 14.516 1 97.62 294 GLU B N 1
ATOM 5763 C CA . GLU B 1 294 ? 5.527 -0.989 13.375 1 97.62 294 GLU B CA 1
ATOM 5764 C C . GLU B 1 294 ? 5.535 0.471 12.93 1 97.62 294 GLU B C 1
ATOM 5766 O O . GLU B 1 294 ? 6.594 1.046 12.68 1 97.62 294 GLU B O 1
ATOM 5771 N N . ALA B 1 295 ? 4.371 1.015 12.859 1 98.69 295 ALA B N 1
ATOM 5772 C CA . ALA B 1 295 ? 4.262 2.42 12.477 1 98.69 295 ALA B CA 1
ATOM 5773 C C . ALA B 1 295 ? 4.906 3.326 13.516 1 98.69 295 ALA B C 1
ATOM 5775 O O . ALA B 1 295 ? 5.625 4.266 13.172 1 98.69 295 ALA B O 1
ATOM 5776 N N . ARG B 1 296 ? 4.652 3.041 14.758 1 98.69 296 ARG B N 1
ATOM 5777 C CA . ARG B 1 296 ? 5.242 3.805 15.852 1 98.69 296 ARG B CA 1
ATOM 5778 C C . ARG B 1 296 ? 6.766 3.771 15.781 1 98.69 296 ARG B C 1
ATOM 5780 O O . ARG B 1 296 ? 7.422 4.797 15.961 1 98.69 296 ARG B O 1
ATOM 5787 N N . ASN B 1 297 ? 7.289 2.6 15.508 1 98.5 297 ASN B N 1
ATOM 5788 C CA . ASN B 1 297 ? 8.734 2.436 15.438 1 98.5 297 ASN B CA 1
ATOM 5789 C C . ASN B 1 297 ? 9.344 3.285 14.32 1 98.5 297 ASN B C 1
ATOM 5791 O O . ASN B 1 297 ? 10.438 3.83 14.477 1 98.5 297 ASN B O 1
ATOM 5795 N N . ILE B 1 298 ? 8.656 3.393 13.242 1 98.88 298 ILE B N 1
ATOM 5796 C CA . ILE B 1 298 ? 9.141 4.195 12.125 1 98.88 298 ILE B CA 1
ATOM 5797 C C . ILE B 1 298 ? 9.078 5.676 12.484 1 98.88 298 ILE B C 1
ATOM 5799 O O . ILE B 1 298 ? 10.062 6.402 12.328 1 98.88 298 ILE B O 1
ATOM 5803 N N . LEU B 1 299 ? 7.992 6.117 13.039 1 98.94 299 LEU B N 1
ATOM 5804 C CA . LEU B 1 299 ? 7.754 7.527 13.32 1 98.94 299 LEU B CA 1
ATOM 5805 C C . LEU B 1 299 ? 8.602 8 14.492 1 98.94 299 LEU B C 1
ATOM 5807 O O . LEU B 1 299 ? 8.953 9.18 14.578 1 98.94 299 LEU B O 1
ATOM 5811 N N . GLN B 1 300 ? 8.969 7.07 15.367 1 98.88 300 GLN B N 1
ATOM 5812 C CA . GLN B 1 300 ? 9.742 7.43 16.547 1 98.88 300 GLN B CA 1
ATOM 5813 C C . GLN B 1 300 ? 11.219 7.109 16.359 1 98.88 300 GLN B C 1
ATOM 5815 O O . GLN B 1 300 ? 12 7.148 17.312 1 98.88 300 GLN B O 1
ATOM 5820 N N . ASN B 1 301 ? 11.586 6.707 15.172 1 98.88 301 ASN B N 1
ATOM 5821 C CA . ASN B 1 301 ? 12.984 6.363 14.914 1 98.88 301 ASN B CA 1
ATOM 5822 C C . ASN B 1 301 ? 13.906 7.551 15.188 1 98.88 301 ASN B C 1
ATOM 5824 O O . ASN B 1 301 ? 13.906 8.531 14.438 1 98.88 301 ASN B O 1
ATOM 5828 N N . LYS B 1 302 ? 14.703 7.484 16.156 1 98.75 302 LYS B N 1
ATOM 5829 C CA . LYS B 1 302 ? 15.516 8.594 16.641 1 98.75 302 LYS B CA 1
ATOM 5830 C C . LYS B 1 302 ? 16.531 9.039 15.594 1 98.75 302 LYS B C 1
ATOM 5832 O O . LYS B 1 302 ? 16.828 10.234 15.469 1 98.75 302 LYS B O 1
ATOM 5837 N N . MET B 1 303 ? 17.047 8.148 14.875 1 98.62 303 MET B N 1
ATOM 5838 C CA . MET B 1 303 ? 18.062 8.523 13.891 1 98.62 303 MET B CA 1
ATOM 5839 C C . MET B 1 303 ? 17.438 9.281 12.727 1 98.62 303 MET B C 1
ATOM 5841 O O . MET B 1 303 ? 17.984 10.289 12.266 1 98.62 303 MET B O 1
ATOM 5845 N N . VAL B 1 304 ? 16.297 8.828 12.203 1 98.88 304 VAL B N 1
ATOM 5846 C CA . VAL B 1 304 ? 15.617 9.547 11.125 1 98.88 304 VAL B CA 1
ATOM 5847 C C . VAL B 1 304 ? 15.234 10.945 11.594 1 98.88 304 VAL B C 1
ATOM 5849 O O . VAL B 1 304 ? 15.391 11.922 10.859 1 98.88 304 VAL B O 1
ATOM 5852 N N . ILE B 1 305 ? 14.758 11.023 12.836 1 98.94 305 ILE B N 1
ATOM 5853 C CA . ILE B 1 305 ? 14.352 12.305 13.391 1 98.94 305 ILE B CA 1
ATOM 5854 C C . ILE B 1 305 ? 15.562 13.227 13.523 1 98.94 305 ILE B C 1
ATOM 5856 O O . ILE B 1 305 ? 15.484 14.406 13.188 1 98.94 305 ILE B O 1
ATOM 5860 N N . SER B 1 306 ? 16.688 12.688 13.945 1 98.75 306 SER B N 1
ATOM 5861 C CA . SER B 1 306 ? 17.891 13.508 14.086 1 98.75 306 SER B CA 1
ATOM 5862 C C . SER B 1 306 ? 18.344 14.039 12.734 1 98.75 306 SER B C 1
ATOM 5864 O O . SER B 1 306 ? 18.844 15.164 12.641 1 98.75 306 SER B O 1
ATOM 5866 N N . ILE B 1 307 ? 18.188 13.234 11.727 1 98.94 307 ILE B N 1
ATOM 5867 C CA . ILE B 1 307 ? 18.531 13.672 10.383 1 98.94 307 ILE B CA 1
ATOM 5868 C C . ILE B 1 307 ? 17.594 14.781 9.938 1 98.94 307 ILE B C 1
ATOM 5870 O O . ILE B 1 307 ? 18.031 15.805 9.414 1 98.94 307 ILE B O 1
ATOM 5874 N N . ASN B 1 308 ? 16.344 14.609 10.172 1 98.94 308 ASN B N 1
ATOM 5875 C CA . ASN B 1 308 ? 15.344 15.625 9.844 1 98.94 308 ASN B CA 1
ATOM 5876 C C . ASN B 1 308 ? 15.602 16.922 10.594 1 98.94 308 ASN B C 1
ATOM 5878 O O . ASN B 1 308 ? 15.492 18.016 10.023 1 98.94 308 ASN B O 1
ATOM 5882 N N . GLN B 1 309 ? 16.016 16.812 11.82 1 98.88 309 GLN B N 1
ATOM 5883 C CA . GLN B 1 309 ? 16.125 17.953 12.734 1 98.88 309 GLN B CA 1
ATOM 5884 C C . GLN B 1 309 ? 17.531 18.547 12.711 1 98.88 309 GLN B C 1
ATOM 5886 O O . GLN B 1 309 ? 17.875 19.375 13.562 1 98.88 309 GLN B O 1
ATOM 5891 N N . ASP B 1 310 ? 18.344 18.125 11.797 1 98.81 310 ASP B N 1
ATOM 5892 C CA . ASP B 1 310 ? 19.688 18.672 11.734 1 98.81 310 ASP B CA 1
ATOM 5893 C C . ASP B 1 310 ? 19.672 20.188 11.641 1 98.81 310 ASP B C 1
ATOM 5895 O O . ASP B 1 310 ? 18.969 20.75 10.805 1 98.81 310 ASP B O 1
ATOM 5899 N N . PRO B 1 311 ? 20.453 20.859 12.422 1 97.5 311 PRO B N 1
ATOM 5900 C CA . PRO B 1 311 ? 20.344 22.328 12.531 1 97.5 311 PRO B CA 1
ATOM 5901 C C . PRO B 1 311 ? 20.844 23.047 11.281 1 97.5 311 PRO B C 1
ATOM 5903 O O . PRO B 1 311 ? 20.547 24.234 11.094 1 97.5 311 PRO B O 1
ATOM 5906 N N . MET B 1 312 ? 21.656 22.359 10.453 1 96.88 312 MET B N 1
ATOM 5907 C CA . MET B 1 312 ? 22.062 22.984 9.203 1 96.88 312 MET B CA 1
ATOM 5908 C C . MET B 1 312 ? 20.828 23.375 8.375 1 96.88 312 MET B C 1
ATOM 5910 O O . MET B 1 312 ? 20.859 24.375 7.656 1 96.88 312 MET B O 1
ATOM 5914 N N . GLY B 1 313 ? 19.812 22.594 8.398 1 97.25 313 GLY B N 1
ATOM 5915 C CA . GLY B 1 313 ? 18.516 22.922 7.828 1 97.25 313 GLY B CA 1
ATOM 5916 C C . GLY B 1 313 ? 18.484 22.859 6.312 1 97.25 313 GLY B C 1
ATOM 5917 O O . GLY B 1 313 ? 17.516 23.266 5.684 1 97.25 313 GLY B O 1
ATOM 5918 N N . MET B 1 314 ? 19.547 22.359 5.73 1 97.19 314 MET B N 1
ATOM 5919 C CA . MET B 1 314 ? 19.578 22.25 4.273 1 97.19 314 MET B CA 1
ATOM 5920 C C . MET B 1 314 ? 18.797 21.031 3.791 1 97.19 314 MET B C 1
ATOM 5922 O O . MET B 1 314 ? 19.016 19.922 4.277 1 97.19 314 MET B O 1
ATOM 5926 N N . ALA B 1 315 ? 17.891 21.266 2.82 1 98.25 315 ALA B N 1
ATOM 5927 C CA . ALA B 1 315 ? 17.141 20.156 2.244 1 98.25 315 ALA B CA 1
ATOM 5928 C C . ALA B 1 315 ? 18.031 19.312 1.32 1 98.25 315 ALA B C 1
ATOM 5930 O O . ALA B 1 315 ? 18.953 19.844 0.694 1 98.25 315 ALA B O 1
ATOM 5931 N N . GLY B 1 316 ? 17.703 18.016 1.258 1 98.75 316 GLY B N 1
ATOM 5932 C CA . GLY B 1 316 ? 18.438 17.109 0.38 1 98.75 316 GLY B CA 1
ATOM 5933 C C . GLY B 1 316 ? 17.969 17.172 -1.061 1 98.75 316 GLY B C 1
ATOM 5934 O O . GLY B 1 316 ? 17.078 17.953 -1.396 1 98.75 316 GLY B O 1
ATOM 5935 N N . ARG B 1 317 ? 18.672 16.391 -1.867 1 98.62 317 ARG B N 1
ATOM 5936 C CA . ARG B 1 317 ? 18.422 16.375 -3.303 1 98.62 317 ARG B CA 1
ATOM 5937 C C . ARG B 1 317 ? 18.406 14.945 -3.838 1 98.62 317 ARG B C 1
ATOM 5939 O O . ARG B 1 317 ? 19.016 14.055 -3.252 1 98.62 317 ARG B O 1
ATOM 5946 N N . ARG B 1 318 ? 17.594 14.766 -4.891 1 98.88 318 ARG B N 1
ATOM 5947 C CA . ARG B 1 318 ? 17.766 13.562 -5.699 1 98.88 318 ARG B CA 1
ATOM 5948 C C . ARG B 1 318 ? 19 13.68 -6.602 1 98.88 318 ARG B C 1
ATOM 5950 O O . ARG B 1 318 ? 19.062 14.562 -7.457 1 98.88 318 ARG B O 1
ATOM 5957 N N . VAL B 1 319 ? 19.938 12.812 -6.477 1 98.56 319 VAL B N 1
ATOM 5958 C CA . VAL B 1 319 ? 21.203 12.984 -7.18 1 98.56 319 VAL B CA 1
ATOM 5959 C C . VAL B 1 319 ? 21.297 11.992 -8.336 1 98.56 319 VAL B C 1
ATOM 5961 O O . VAL B 1 319 ? 22.047 12.203 -9.289 1 98.56 319 VAL B O 1
ATOM 5964 N N . LEU B 1 320 ? 20.547 10.828 -8.266 1 98.5 320 LEU B N 1
ATOM 5965 C CA . LEU B 1 320 ? 20.547 9.852 -9.352 1 98.5 320 LEU B CA 1
ATOM 5966 C C . LEU B 1 320 ? 19.141 9.289 -9.57 1 98.5 320 LEU B C 1
ATOM 5968 O O . LEU B 1 320 ? 18.406 9.055 -8.609 1 98.5 320 LEU B O 1
ATOM 5972 N N . LYS B 1 321 ? 18.797 9.133 -10.773 1 98.25 321 LYS B N 1
ATOM 5973 C CA . LYS B 1 321 ? 17.672 8.312 -11.234 1 98.25 321 LYS B CA 1
ATOM 5974 C C . LYS B 1 321 ? 18.156 7.191 -12.156 1 98.25 321 LYS B C 1
ATOM 5976 O O . LYS B 1 321 ? 18.406 7.414 -13.344 1 98.25 321 LYS B O 1
ATOM 5981 N N . GLU B 1 322 ? 18.188 6.008 -11.602 1 97.94 322 GLU B N 1
ATOM 5982 C CA . GLU B 1 322 ? 18.766 4.887 -12.328 1 97.94 322 GLU B CA 1
ATOM 5983 C C . GLU B 1 322 ? 17.734 4.215 -13.234 1 97.94 322 GLU B C 1
ATOM 5985 O O . GLU B 1 322 ? 16.562 4.137 -12.883 1 97.94 322 GLU B O 1
ATOM 5990 N N . LYS B 1 323 ? 18.234 3.686 -14.328 1 97.69 323 LYS B N 1
ATOM 5991 C CA . LYS B 1 323 ? 17.375 2.908 -15.219 1 97.69 323 LYS B CA 1
ATOM 5992 C C . LYS B 1 323 ? 16.828 1.675 -14.508 1 97.69 323 LYS B C 1
ATOM 5994 O O . LYS B 1 323 ? 15.766 1.163 -14.883 1 97.69 323 LYS B O 1
ATOM 5999 N N . SER B 1 324 ? 17.484 1.201 -13.469 1 97.69 324 SER B N 1
ATOM 6000 C CA . SER B 1 324 ? 17.078 0.029 -12.703 1 97.69 324 SER B CA 1
ATOM 6001 C C . SER B 1 324 ? 15.828 0.318 -11.867 1 97.69 324 SER B C 1
ATOM 6003 O O . SER B 1 324 ? 15.227 -0.597 -11.297 1 97.69 324 SER B O 1
ATOM 6005 N N . GLY B 1 325 ? 15.469 1.568 -11.719 1 98.62 325 GLY B N 1
ATOM 6006 C CA . GLY B 1 325 ? 14.344 1.947 -10.891 1 98.62 325 GLY B CA 1
ATOM 6007 C C . GLY B 1 325 ? 14.742 2.391 -9.5 1 98.62 325 GLY B C 1
ATOM 6008 O O . GLY B 1 325 ? 13.891 2.645 -8.648 1 98.62 325 GLY B O 1
ATOM 6009 N N . ILE B 1 326 ? 16.062 2.473 -9.297 1 98.81 326 ILE B N 1
ATOM 6010 C CA . ILE B 1 326 ? 16.562 2.967 -8.016 1 98.81 326 ILE B CA 1
ATOM 6011 C C . ILE B 1 326 ? 16.859 4.461 -8.125 1 98.81 326 ILE B C 1
ATOM 6013 O O . ILE B 1 326 ? 17.469 4.906 -9.102 1 98.81 326 ILE B O 1
ATOM 6017 N N . GLU B 1 327 ? 16.375 5.211 -7.207 1 98.94 327 GLU B N 1
ATOM 6018 C CA . GLU B 1 327 ? 16.703 6.629 -7.07 1 98.94 327 GLU B CA 1
ATOM 6019 C C . GLU B 1 327 ? 17.562 6.879 -5.824 1 98.94 327 GLU B C 1
ATOM 6021 O O . GLU B 1 327 ? 17.328 6.258 -4.781 1 98.94 327 GLU B O 1
ATOM 6026 N N . VAL B 1 328 ? 18.5 7.727 -5.973 1 98.94 328 VAL B N 1
ATOM 6027 C CA . VAL B 1 328 ? 19.406 8.016 -4.863 1 98.94 328 VAL B CA 1
ATOM 6028 C C . VAL B 1 328 ? 19.234 9.469 -4.418 1 98.94 328 VAL B C 1
ATOM 6030 O O . VAL B 1 328 ? 19.234 10.383 -5.246 1 98.94 328 VAL B O 1
ATOM 6033 N N . PHE B 1 329 ? 19.062 9.703 -3.164 1 98.94 329 PHE B N 1
ATOM 6034 C CA . PHE B 1 329 ? 18.906 11.023 -2.557 1 98.94 329 PHE B CA 1
ATOM 6035 C C . PHE B 1 329 ? 20.031 11.289 -1.562 1 98.94 329 PHE B C 1
ATOM 6037 O O . PHE B 1 329 ? 20.531 10.359 -0.916 1 98.94 329 PHE B O 1
ATOM 6044 N N . TRP B 1 330 ? 20.375 12.477 -1.499 1 98.81 330 TRP B N 1
ATOM 6045 C CA . TRP B 1 330 ? 21.5 12.891 -0.655 1 98.81 330 TRP B CA 1
ATOM 6046 C C . TRP B 1 330 ? 21.172 14.195 0.073 1 98.81 330 TRP B C 1
ATOM 6048 O O . TRP B 1 330 ? 20.609 15.125 -0.519 1 98.81 330 TRP B O 1
ATOM 6058 N N . ARG B 1 331 ? 21.531 14.258 1.397 1 98.88 331 ARG B N 1
ATOM 6059 C CA . ARG B 1 331 ? 21.328 15.461 2.209 1 98.88 331 ARG B CA 1
ATOM 6060 C C . ARG B 1 331 ? 22.578 15.75 3.051 1 98.88 331 ARG B C 1
ATOM 6062 O O . ARG B 1 331 ? 23 14.922 3.854 1 98.88 331 ARG B O 1
ATOM 6069 N N . PRO B 1 332 ? 23.156 16.938 2.873 1 98.44 332 PRO B N 1
ATOM 6070 C CA . PRO B 1 332 ? 24.25 17.312 3.771 1 98.44 332 PRO B CA 1
ATOM 6071 C C . PRO B 1 332 ? 23.766 17.625 5.188 1 98.44 332 PRO B C 1
ATOM 6073 O O . PRO B 1 332 ? 22.703 18.203 5.363 1 98.44 332 PRO B O 1
ATOM 6076 N N . LEU B 1 333 ? 24.531 17.203 6.148 1 98.69 333 LEU B N 1
ATOM 6077 C CA . LEU B 1 333 ? 24.219 17.438 7.559 1 98.69 333 LEU B CA 1
ATOM 6078 C C . LEU B 1 333 ? 25.359 18.188 8.242 1 98.69 333 LEU B C 1
ATOM 6080 O O . LEU B 1 333 ? 26.422 18.406 7.648 1 98.69 333 LEU B O 1
ATOM 6084 N N . SER B 1 334 ? 25.094 18.625 9.43 1 98.12 334 SER B N 1
ATOM 6085 C CA . SER B 1 334 ? 26.109 19.281 10.242 1 98.12 334 SER B CA 1
ATOM 6086 C C . SER B 1 334 ? 27.328 18.359 10.422 1 98.12 334 SER B C 1
ATOM 6088 O O . SER B 1 334 ? 27.219 17.141 10.273 1 98.12 334 SER B O 1
ATOM 6090 N N . ASP B 1 335 ? 28.531 18.938 10.688 1 96.56 335 ASP B N 1
ATOM 6091 C CA . ASP B 1 335 ? 29.797 18.266 10.992 1 96.56 335 ASP B CA 1
ATOM 6092 C C . ASP B 1 335 ? 30.25 17.406 9.812 1 96.56 335 ASP B C 1
ATOM 6094 O O . ASP B 1 335 ? 30.797 16.328 10 1 96.56 335 ASP B O 1
ATOM 6098 N N . ASN B 1 336 ? 29.875 17.781 8.68 1 96.81 336 ASN B N 1
ATOM 6099 C CA . ASN B 1 336 ? 30.297 17.172 7.418 1 96.81 336 ASN B CA 1
ATOM 6100 C C . ASN B 1 336 ? 29.734 15.766 7.262 1 96.81 336 ASN B C 1
AT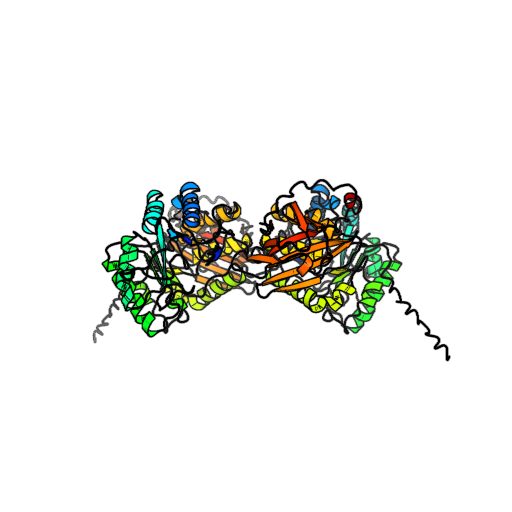OM 6102 O O . ASN B 1 336 ? 30.328 14.938 6.555 1 96.81 336 ASN B O 1
ATOM 6106 N N . ALA B 1 337 ? 28.719 15.484 7.984 1 98.44 337 ALA B N 1
ATOM 6107 C CA . ALA B 1 337 ? 28 14.234 7.785 1 98.44 337 ALA B CA 1
ATOM 6108 C C . ALA B 1 337 ? 26.969 14.367 6.672 1 98.44 337 ALA B C 1
ATOM 6110 O O . ALA B 1 337 ? 26.797 15.445 6.094 1 98.44 337 ALA B O 1
ATOM 6111 N N . SER B 1 338 ? 26.359 13.234 6.324 1 98.81 338 SER B N 1
ATOM 6112 C CA . SER B 1 338 ? 25.312 13.266 5.32 1 98.81 338 SER B CA 1
ATOM 6113 C C . SER B 1 338 ? 24.359 12.078 5.48 1 98.81 338 SER B C 1
ATOM 6115 O O . SER B 1 338 ? 24.625 11.164 6.258 1 98.81 338 SER B O 1
ATOM 6117 N N . ALA B 1 339 ? 23.266 12.219 4.863 1 98.94 339 ALA B N 1
ATOM 6118 C CA . ALA B 1 339 ? 22.312 11.109 4.734 1 98.94 339 ALA B CA 1
ATOM 6119 C C . ALA B 1 339 ? 22.172 10.672 3.277 1 98.94 339 ALA B C 1
ATOM 6121 O O . ALA B 1 339 ? 22.141 11.516 2.375 1 98.94 339 ALA B O 1
ATOM 6122 N N . LEU B 1 340 ? 22.125 9.367 3.082 1 98.88 340 LEU B N 1
ATOM 6123 C CA . LEU B 1 340 ? 21.906 8.758 1.774 1 98.88 340 LEU B CA 1
ATOM 6124 C C . LEU B 1 340 ? 20.672 7.863 1.787 1 98.88 340 LEU B C 1
ATOM 6126 O O . LEU B 1 340 ? 20.484 7.082 2.723 1 98.88 340 LEU B O 1
ATOM 6130 N N . VAL B 1 341 ? 19.828 8.055 0.732 1 98.94 341 VAL B N 1
ATOM 6131 C CA . VAL B 1 341 ? 18.656 7.203 0.6 1 98.94 341 VAL B CA 1
ATOM 6132 C C . VAL B 1 341 ? 18.656 6.543 -0.777 1 98.94 341 VAL B C 1
ATOM 6134 O O . VAL B 1 341 ? 18.859 7.211 -1.793 1 98.94 341 VAL B O 1
ATOM 6137 N N . PHE B 1 342 ? 18.484 5.246 -0.779 1 98.94 342 PHE B N 1
ATOM 6138 C CA . PHE B 1 342 ? 18.203 4.465 -1.978 1 98.94 342 PHE B CA 1
ATOM 6139 C C . PHE B 1 342 ? 16.75 4.047 -2.02 1 98.94 342 PHE B C 1
ATOM 6141 O O . PHE B 1 342 ? 16.312 3.215 -1.222 1 98.94 342 PHE B O 1
ATOM 6148 N N . LEU B 1 343 ? 16 4.656 -2.895 1 98.94 343 LEU B N 1
ATOM 6149 C CA . LEU B 1 343 ? 14.57 4.387 -3.021 1 98.94 343 LEU B CA 1
ATOM 6150 C C . LEU B 1 343 ? 14.289 3.512 -4.238 1 98.94 343 LEU B C 1
ATOM 6152 O O . LEU B 1 343 ? 14.758 3.805 -5.34 1 98.94 343 LEU B O 1
ATOM 6156 N N . SER B 1 344 ? 13.531 2.457 -4.047 1 98.94 344 SER B N 1
ATOM 6157 C CA . SER B 1 344 ? 13.125 1.605 -5.16 1 98.94 344 SER B CA 1
ATOM 6158 C C . SER B 1 344 ? 11.766 2.027 -5.711 1 98.94 344 SER B C 1
ATOM 6160 O O . SER B 1 344 ? 10.789 2.121 -4.965 1 98.94 344 SER B O 1
ATOM 6162 N N . ARG B 1 345 ? 11.758 2.281 -6.992 1 98.81 345 ARG B N 1
ATOM 6163 C CA . ARG B 1 345 ? 10.508 2.523 -7.707 1 98.81 345 ARG B CA 1
ATOM 6164 C C . ARG B 1 345 ? 9.969 1.236 -8.328 1 98.81 345 ARG B C 1
ATOM 6166 O O . ARG B 1 345 ? 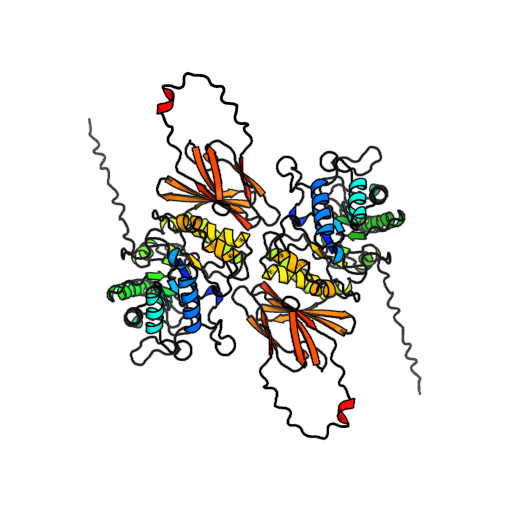8.992 1.261 -9.07 1 98.81 345 ARG B O 1
ATOM 6173 N N . ARG B 1 346 ? 10.609 0.143 -7.98 1 98.62 346 ARG B N 1
ATOM 6174 C CA . ARG B 1 346 ? 10.266 -1.149 -8.57 1 98.62 346 ARG B CA 1
ATOM 6175 C C . ARG B 1 346 ? 9.047 -1.758 -7.887 1 98.62 346 ARG B C 1
ATOM 6177 O O . ARG B 1 346 ? 8.719 -1.404 -6.75 1 98.62 346 ARG B O 1
ATOM 6184 N N . THR B 1 347 ? 8.352 -2.678 -8.586 1 98.56 347 THR B N 1
ATOM 6185 C CA . THR B 1 347 ? 7.203 -3.408 -8.07 1 98.56 347 THR B CA 1
ATOM 6186 C C . THR B 1 347 ? 7.332 -4.902 -8.359 1 98.56 347 THR B C 1
ATOM 6188 O O . THR B 1 347 ? 6.336 -5.578 -8.617 1 98.56 347 THR B O 1
ATOM 6191 N N . ASP B 1 348 ? 8.469 -5.426 -8.445 1 96.81 348 ASP B N 1
ATOM 6192 C CA . ASP B 1 348 ? 8.742 -6.832 -8.711 1 96.81 348 ASP B CA 1
ATOM 6193 C C . ASP B 1 348 ? 9.461 -7.484 -7.527 1 96.81 348 ASP B C 1
ATOM 6195 O O . ASP B 1 348 ? 8.828 -7.801 -6.516 1 96.81 348 ASP B O 1
ATOM 6199 N N . MET B 1 349 ? 10.766 -7.527 -7.484 1 96.12 349 MET B N 1
ATOM 6200 C CA . MET B 1 349 ? 11.523 -8.172 -6.414 1 96.12 349 MET B CA 1
ATOM 6201 C C . MET B 1 349 ? 12.609 -7.242 -5.879 1 96.12 349 MET B C 1
ATOM 6203 O O . MET B 1 349 ? 12.922 -6.227 -6.504 1 96.12 349 MET B O 1
ATOM 6207 N N . PRO B 1 350 ? 13.18 -7.57 -4.734 1 97.44 350 PRO B N 1
ATOM 6208 C CA . PRO B 1 350 ? 14.289 -6.758 -4.23 1 97.44 350 PRO B CA 1
ATOM 6209 C C . PRO B 1 350 ? 15.43 -6.637 -5.23 1 97.44 350 PRO B C 1
ATOM 6211 O O . PRO B 1 350 ? 15.758 -7.605 -5.918 1 97.44 350 PRO B O 1
ATOM 6214 N N . TYR B 1 351 ? 15.977 -5.465 -5.332 1 97.56 351 TYR B N 1
ATOM 6215 C CA . TYR B 1 351 ? 17.031 -5.191 -6.301 1 97.56 351 TYR B CA 1
ATOM 6216 C C . TYR B 1 351 ? 18.359 -4.965 -5.605 1 97.56 351 TYR B C 1
ATOM 6218 O O . TYR B 1 351 ? 18.469 -4.148 -4.688 1 97.56 351 TYR B O 1
ATOM 6226 N N . ARG B 1 352 ? 19.344 -5.629 -6.035 1 96.94 352 ARG B N 1
ATOM 6227 C CA . ARG B 1 352 ? 20.703 -5.473 -5.516 1 96.94 352 ARG B CA 1
ATOM 6228 C C . ARG B 1 352 ? 21.422 -4.34 -6.227 1 96.94 352 ARG B C 1
ATOM 6230 O O . ARG B 1 352 ? 22.047 -4.555 -7.273 1 96.94 352 ARG B O 1
ATOM 6237 N N . TYR B 1 353 ? 21.406 -3.207 -5.613 1 97.94 353 TYR B N 1
ATOM 6238 C CA . TYR B 1 353 ? 22 -2.004 -6.191 1 97.94 353 TYR B CA 1
ATOM 6239 C C . TYR B 1 353 ? 23.469 -1.889 -5.828 1 97.94 353 TYR B C 1
ATOM 6241 O O . TYR B 1 353 ? 23.828 -1.951 -4.648 1 97.94 353 TYR B O 1
ATOM 6249 N N . THR B 1 354 ? 24.297 -1.762 -6.84 1 97.38 354 THR B N 1
ATOM 6250 C CA . THR B 1 354 ? 25.734 -1.657 -6.641 1 97.38 354 THR B CA 1
ATOM 6251 C C . THR B 1 354 ? 26.219 -0.239 -6.93 1 97.38 354 THR B C 1
ATOM 6253 O O . THR B 1 354 ? 25.875 0.347 -7.953 1 97.38 354 THR B O 1
ATOM 6256 N N . SER B 1 355 ? 27.016 0.29 -6.027 1 97.5 355 SER B N 1
ATOM 6257 C CA . SER B 1 355 ? 27.625 1.609 -6.172 1 97.5 355 SER B CA 1
ATOM 6258 C C . SER B 1 355 ? 28.844 1.765 -5.254 1 97.5 355 SER B C 1
ATOM 6260 O O . SER B 1 355 ? 29.344 0.78 -4.715 1 97.5 355 SER B O 1
ATOM 6262 N N . SER B 1 356 ? 29.438 2.951 -5.254 1 97.75 356 SER B N 1
ATOM 6263 C CA . SER B 1 356 ? 30.469 3.381 -4.312 1 97.75 356 SER B CA 1
ATOM 6264 C C . SER B 1 356 ? 30.25 4.828 -3.889 1 97.75 356 SER B C 1
ATOM 6266 O O . SER B 1 356 ? 29.562 5.59 -4.57 1 97.75 356 SER B O 1
ATOM 6268 N N . LEU B 1 357 ? 30.844 5.121 -2.717 1 98.31 357 LEU B N 1
ATOM 6269 C CA . LEU B 1 357 ? 30.734 6.504 -2.271 1 98.31 357 LEU B CA 1
ATOM 6270 C C . LEU B 1 357 ? 31.406 7.449 -3.26 1 98.31 357 LEU B C 1
ATOM 6272 O O . LEU B 1 357 ? 30.938 8.57 -3.475 1 98.31 357 LEU B O 1
ATOM 6276 N N . ARG B 1 358 ? 32.5 7.012 -3.863 1 97.69 358 ARG B N 1
ATOM 6277 C CA . ARG B 1 358 ? 33.188 7.809 -4.875 1 97.69 358 ARG B CA 1
ATOM 6278 C C . ARG B 1 358 ? 32.25 8.109 -6.051 1 97.69 358 ARG B C 1
ATOM 6280 O O . ARG B 1 358 ? 32.219 9.242 -6.539 1 97.69 358 ARG B O 1
ATOM 6287 N N . GLN B 1 359 ? 31.531 7.117 -6.492 1 97.38 359 GLN B N 1
ATOM 6288 C CA . GLN B 1 359 ? 30.578 7.297 -7.586 1 97.38 359 GLN B CA 1
ATOM 6289 C C . GLN B 1 359 ? 29.484 8.281 -7.203 1 97.38 359 GLN B C 1
ATOM 6291 O O . GLN B 1 359 ? 28.844 8.875 -8.07 1 97.38 359 GLN B O 1
ATOM 6296 N N . LEU B 1 360 ? 29.25 8.438 -5.906 1 98.12 360 LEU B N 1
ATOM 6297 C CA . LEU B 1 360 ? 28.25 9.375 -5.406 1 98.12 360 LEU B CA 1
ATOM 6298 C C . LEU B 1 360 ? 28.891 10.695 -5.004 1 98.12 360 LEU B C 1
ATOM 6300 O O . LEU B 1 360 ? 28.312 11.469 -4.242 1 98.12 360 LEU B O 1
ATOM 6304 N N . ASN B 1 361 ? 30.141 10.898 -5.395 1 96.94 361 ASN B N 1
ATOM 6305 C CA . ASN B 1 361 ? 30.891 12.148 -5.332 1 96.94 361 ASN B CA 1
ATOM 6306 C C . ASN B 1 361 ? 31.344 12.453 -3.908 1 96.94 361 ASN B C 1
ATOM 6308 O O . ASN B 1 361 ? 31.438 13.625 -3.52 1 96.94 361 ASN B O 1
ATOM 6312 N N . TYR B 1 362 ? 31.516 11.414 -3.137 1 97.69 362 TYR B N 1
ATOM 6313 C CA . TYR B 1 362 ? 32.156 11.609 -1.84 1 97.69 362 TYR B CA 1
ATOM 6314 C C . TYR B 1 362 ? 33.656 11.82 -1.997 1 97.69 362 TYR B C 1
ATOM 6316 O O . TYR B 1 362 ? 34.281 11.25 -2.898 1 97.69 362 TYR B O 1
ATOM 6324 N N . THR B 1 363 ? 34.188 12.625 -1.119 1 96.31 363 THR B N 1
ATOM 6325 C CA . THR B 1 363 ? 35.656 12.836 -1.114 1 96.31 363 THR B CA 1
ATOM 6326 C C . THR B 1 363 ? 36.375 11.562 -0.687 1 96.31 363 THR B C 1
ATOM 6328 O O . THR B 1 363 ? 35.812 10.719 0.012 1 96.31 363 THR B O 1
ATOM 6331 N N . ALA B 1 364 ? 37.594 11.445 -1.186 1 96.5 364 ALA B N 1
ATOM 6332 C CA . ALA B 1 364 ? 38.406 10.289 -0.837 1 96.5 364 ALA B CA 1
ATOM 6333 C C . ALA B 1 364 ? 38.562 10.156 0.675 1 96.5 364 ALA B C 1
ATOM 6335 O O . ALA B 1 364 ? 38.812 11.148 1.364 1 96.5 364 ALA B O 1
ATOM 6336 N N . GLY B 1 365 ? 38.25 8.969 1.201 1 96.38 365 GLY B N 1
ATOM 6337 C CA . GLY B 1 365 ? 38.375 8.742 2.633 1 96.38 365 GLY B CA 1
ATOM 6338 C C . GLY B 1 365 ? 37.594 7.52 3.102 1 96.38 365 GLY B C 1
ATOM 6339 O O . GLY B 1 365 ? 37.125 6.734 2.283 1 96.38 365 GLY B O 1
ATOM 6340 N N . SER B 1 366 ? 37.625 7.328 4.445 1 97.56 366 SER B N 1
ATOM 6341 C CA . SER B 1 366 ? 36.875 6.266 5.094 1 97.56 366 SER B CA 1
ATOM 6342 C C . SER B 1 366 ? 35.688 6.832 5.875 1 97.56 366 SER B C 1
ATOM 6344 O O . SER B 1 366 ? 35.812 7.848 6.562 1 97.56 366 SER B O 1
ATOM 6346 N N . TYR B 1 367 ? 34.625 6.16 5.703 1 98.19 367 TYR B N 1
ATOM 6347 C CA . TYR B 1 367 ? 33.375 6.648 6.281 1 98.19 367 TYR B CA 1
ATOM 6348 C C . TYR B 1 367 ? 32.719 5.586 7.168 1 98.19 367 TYR B C 1
ATOM 6350 O O . TYR B 1 367 ? 32.75 4.395 6.852 1 98.19 367 TYR B O 1
ATOM 6358 N N . LYS B 1 368 ? 32.188 6 8.211 1 98 368 LYS B N 1
ATOM 6359 C CA . LYS B 1 368 ? 31.312 5.148 9 1 98 368 LYS B CA 1
ATOM 6360 C C . LYS B 1 368 ? 29.859 5.27 8.516 1 98 368 LYS B C 1
ATOM 6362 O O . LYS B 1 368 ? 29.359 6.379 8.328 1 98 368 LYS B O 1
ATOM 6367 N N . ILE B 1 369 ? 29.266 4.156 8.297 1 98 369 ILE B N 1
ATOM 6368 C CA . ILE B 1 369 ? 27.891 4.102 7.793 1 98 369 ILE B CA 1
ATOM 6369 C C . ILE B 1 369 ? 26.984 3.434 8.828 1 98 369 ILE B C 1
ATOM 6371 O O . ILE B 1 369 ? 27.359 2.418 9.422 1 98 369 ILE B O 1
ATOM 6375 N N . VAL B 1 370 ? 25.891 4.031 9.062 1 98.44 370 VAL B N 1
ATOM 6376 C CA . VAL B 1 370 ? 24.844 3.414 9.883 1 98.44 370 VAL B CA 1
ATOM 6377 C C . VAL B 1 370 ? 23.562 3.305 9.078 1 98.44 370 VAL B C 1
ATOM 6379 O O . VAL B 1 370 ? 23.047 4.305 8.57 1 98.44 370 VAL B O 1
ATOM 6382 N N . ASP B 1 371 ? 23.094 2.057 8.844 1 98.31 371 ASP B N 1
ATOM 6383 C CA . ASP B 1 371 ? 21.75 1.897 8.297 1 98.31 371 ASP B CA 1
ATOM 6384 C C . ASP B 1 371 ? 20.688 2.363 9.289 1 98.31 371 ASP B C 1
ATOM 6386 O O . ASP B 1 371 ? 20.547 1.778 10.367 1 98.31 371 ASP B O 1
ATOM 6390 N N . VAL B 1 372 ? 19.906 3.244 8.922 1 98.56 372 VAL B N 1
ATOM 6391 C CA . VAL B 1 372 ? 19.078 4.016 9.836 1 98.56 372 VAL B CA 1
ATOM 6392 C C . VAL B 1 372 ? 17.953 3.137 10.375 1 98.56 372 VAL B C 1
ATOM 6394 O O . VAL B 1 372 ? 17.562 3.252 11.547 1 98.56 372 VAL B O 1
ATOM 6397 N N . PHE B 1 373 ? 17.391 2.232 9.594 1 97.81 373 PHE B N 1
ATOM 6398 C CA . PHE B 1 373 ? 16.219 1.474 10.016 1 97.81 373 PHE B CA 1
ATOM 6399 C C . PHE B 1 373 ? 16.641 0.146 10.641 1 97.81 373 PHE B C 1
ATOM 6401 O O . PHE B 1 373 ? 15.922 -0.391 11.492 1 97.81 373 PHE B O 1
ATOM 6408 N N . THR B 1 374 ? 17.828 -0.376 10.312 1 95.94 374 THR B N 1
ATOM 6409 C CA . THR B 1 374 ? 18.219 -1.666 10.867 1 95.94 374 THR B CA 1
ATOM 6410 C C . THR B 1 374 ? 19.25 -1.481 11.984 1 95.94 374 THR B C 1
ATOM 6412 O O . THR B 1 374 ? 19.453 -2.383 12.797 1 95.94 374 THR B O 1
ATOM 6415 N N . GLY B 1 375 ? 20 -0.372 11.984 1 96.5 375 GLY B N 1
ATOM 6416 C CA . GLY B 1 375 ? 21.031 -0.113 12.977 1 96.5 375 GLY B CA 1
ATOM 6417 C C . GLY B 1 375 ? 22.359 -0.725 12.625 1 96.5 375 GLY B C 1
ATOM 6418 O O . GLY B 1 375 ? 23.359 -0.515 13.328 1 96.5 375 GLY B O 1
ATOM 6419 N N . LYS B 1 376 ? 22.422 -1.42 11.555 1 96.69 376 LYS B N 1
ATOM 6420 C CA . LYS B 1 376 ? 23.672 -2.043 11.141 1 96.69 376 LYS B CA 1
ATOM 6421 C C . LYS B 1 376 ? 24.734 -0.989 10.812 1 96.69 376 LYS B C 1
ATOM 6423 O O . LYS B 1 376 ? 24.422 0.036 10.203 1 96.69 376 LYS B O 1
ATOM 6428 N N . MET B 1 377 ? 25.953 -1.245 11.25 1 97.06 377 MET B N 1
ATOM 6429 C CA . MET B 1 377 ? 27.062 -0.316 11.047 1 97.06 377 MET B CA 1
ATOM 6430 C C . MET B 1 377 ? 28.141 -0.938 10.164 1 97.06 377 MET B C 1
ATOM 6432 O O . MET B 1 377 ? 28.281 -2.16 10.125 1 97.06 377 MET B O 1
ATOM 6436 N N . ALA B 1 378 ? 28.734 -0.099 9.422 1 96.12 378 ALA B N 1
ATOM 6437 C CA . ALA B 1 378 ? 29.844 -0.523 8.586 1 96.12 378 ALA B CA 1
ATOM 6438 C C . ALA B 1 378 ? 30.828 0.623 8.359 1 96.12 378 ALA B C 1
ATOM 6440 O O . ALA B 1 378 ? 30.516 1.786 8.609 1 96.12 378 ALA B O 1
ATOM 6441 N N . SER B 1 379 ? 32.062 0.299 8.094 1 96.56 379 SER B N 1
ATOM 6442 C CA . SER B 1 379 ? 33.031 1.245 7.586 1 96.56 379 SER B CA 1
ATOM 6443 C C . SER B 1 379 ? 33.312 1.022 6.102 1 96.56 379 SER B C 1
ATOM 6445 O O . SER B 1 379 ? 33.469 -0.117 5.656 1 96.56 379 SER B O 1
ATOM 6447 N N . LEU B 1 380 ? 33.281 2.117 5.348 1 96.5 380 LEU B N 1
ATOM 6448 C CA . LEU B 1 380 ? 33.438 2.016 3.9 1 96.5 380 LEU B CA 1
ATOM 6449 C C . LEU B 1 380 ? 34.469 3.039 3.393 1 96.5 380 LEU B C 1
ATOM 6451 O O . LEU B 1 380 ? 34.375 4.219 3.752 1 96.5 380 LEU B O 1
ATOM 6455 N N . LYS B 1 381 ? 35.406 2.529 2.662 1 96.88 381 LYS B N 1
ATOM 6456 C CA . LYS B 1 381 ? 36.219 3.461 1.888 1 96.88 381 LYS B CA 1
ATOM 6457 C C . LYS B 1 381 ? 35.438 4.016 0.698 1 96.88 381 LYS B C 1
ATOM 6459 O O . LYS B 1 381 ? 34.594 3.318 0.119 1 96.88 381 LYS B O 1
ATOM 6464 N N . ASP B 1 382 ? 35.812 5.191 0.294 1 96.38 382 ASP B N 1
ATOM 6465 C CA . ASP B 1 382 ? 35.062 5.84 -0.787 1 96.38 382 ASP B CA 1
ATOM 6466 C C . ASP B 1 382 ? 35.125 5.012 -2.07 1 96.38 382 ASP B C 1
ATOM 6468 O O . ASP B 1 382 ? 34.188 5 -2.857 1 96.38 382 ASP B O 1
ATOM 6472 N N . SER B 1 383 ? 36.219 4.309 -2.262 1 96.31 383 SER B N 1
ATOM 6473 C CA . SER B 1 383 ? 36.469 3.615 -3.523 1 96.31 383 SER B CA 1
ATOM 6474 C C . SER B 1 383 ? 35.906 2.193 -3.488 1 96.31 383 SER B C 1
ATOM 6476 O O . SER B 1 383 ? 35.844 1.53 -4.523 1 96.31 383 SER B O 1
ATOM 6478 N N . THR B 1 384 ? 35.5 1.742 -2.33 1 96.69 384 THR B N 1
ATOM 6479 C CA . THR B 1 384 ? 35.031 0.378 -2.184 1 96.69 384 THR B CA 1
ATOM 6480 C C . THR B 1 384 ? 33.562 0.273 -2.662 1 96.69 384 THR B C 1
ATOM 6482 O O . THR B 1 384 ? 32.719 1.073 -2.268 1 96.69 384 THR B O 1
ATOM 6485 N N . ASP B 1 385 ? 33.344 -0.708 -3.502 1 96.25 385 ASP B N 1
ATOM 6486 C CA . ASP B 1 385 ? 31.984 -0.952 -3.951 1 96.25 385 ASP B CA 1
ATOM 6487 C C . ASP B 1 385 ? 31.125 -1.537 -2.828 1 96.25 385 ASP B C 1
ATOM 6489 O O . ASP B 1 385 ? 31.625 -2.297 -1.994 1 96.25 385 ASP B O 1
ATOM 6493 N N . PHE B 1 386 ? 29.906 -1.141 -2.773 1 96.88 386 PHE B N 1
ATOM 6494 C CA . PHE B 1 386 ? 28.938 -1.741 -1.87 1 96.88 386 PHE B CA 1
ATOM 6495 C C . PHE B 1 386 ? 27.703 -2.188 -2.633 1 96.88 386 PHE B C 1
ATOM 6497 O O . PHE B 1 386 ? 27.453 -1.746 -3.758 1 96.88 386 PHE B O 1
ATOM 6504 N N . VAL B 1 387 ? 26.953 -3.15 -2.094 1 96.62 387 VAL B N 1
ATOM 6505 C CA . VAL B 1 387 ? 25.656 -3.596 -2.604 1 96.62 387 VAL B CA 1
ATOM 6506 C C . VAL B 1 387 ? 24.578 -3.361 -1.55 1 96.62 387 VAL B C 1
ATOM 6508 O O . VAL B 1 387 ? 24.734 -3.764 -0.395 1 96.62 387 VAL B O 1
ATOM 6511 N N . VAL B 1 388 ? 23.562 -2.648 -1.914 1 96.75 388 VAL B N 1
ATOM 6512 C CA . VAL B 1 388 ? 22.391 -2.529 -1.062 1 96.75 388 VAL B CA 1
ATOM 6513 C C . VAL B 1 388 ? 21.203 -3.221 -1.725 1 96.75 388 VAL B C 1
ATOM 6515 O O . VAL B 1 388 ? 20.938 -3.016 -2.912 1 96.75 388 VAL B O 1
ATOM 6518 N N . SER B 1 389 ? 20.609 -4.145 -1.01 1 97 389 SER B N 1
ATOM 6519 C CA . SER B 1 389 ? 19.359 -4.75 -1.479 1 97 389 SER B CA 1
ATOM 6520 C C . SER B 1 389 ? 18.156 -3.887 -1.118 1 97 389 SER B C 1
ATOM 6522 O O . SER B 1 389 ? 17.828 -3.734 0.059 1 97 389 SER B O 1
ATOM 6524 N N . VAL B 1 390 ? 17.5 -3.318 -2.123 1 98.62 390 VAL B N 1
ATOM 6525 C CA . VAL B 1 390 ? 16.391 -2.398 -1.88 1 98.62 390 VAL B CA 1
ATOM 6526 C C . VAL B 1 390 ? 15.078 -3.057 -2.277 1 98.62 390 VAL B C 1
ATOM 6528 O O . VAL B 1 390 ? 14.898 -3.455 -3.43 1 98.62 390 VAL B O 1
ATOM 6531 N N . ASN B 1 391 ? 14.156 -3.213 -1.345 1 98.5 391 ASN B N 1
ATOM 6532 C CA . ASN B 1 391 ? 12.844 -3.812 -1.586 1 98.5 391 ASN B CA 1
ATOM 6533 C C . ASN B 1 391 ? 11.992 -2.947 -2.512 1 98.5 391 ASN B C 1
ATOM 6535 O O . ASN B 1 391 ? 12.125 -1.723 -2.518 1 98.5 391 ASN B O 1
ATOM 6539 N N . PRO B 1 392 ? 11.07 -3.615 -3.293 1 98.69 392 PRO B N 1
ATOM 6540 C CA . PRO B 1 392 ? 10.094 -2.826 -4.051 1 98.69 392 PRO B CA 1
ATOM 6541 C C . PRO B 1 392 ? 9.375 -1.791 -3.189 1 98.69 392 PRO B C 1
ATOM 6543 O O . PRO B 1 392 ? 8.906 -2.111 -2.094 1 98.69 392 PRO B O 1
ATOM 6546 N N . THR B 1 393 ? 9.336 -0.515 -3.646 1 98.88 393 THR B N 1
ATOM 6547 C CA . THR B 1 393 ? 8.664 0.633 -3.041 1 98.88 393 THR B CA 1
ATOM 6548 C C . THR B 1 393 ? 9.25 0.931 -1.662 1 98.88 393 THR B C 1
ATOM 6550 O O . THR B 1 393 ? 8.648 1.662 -0.873 1 98.88 393 THR B O 1
ATOM 6553 N N . GLY B 1 394 ? 10.406 0.303 -1.363 1 98.81 394 GLY B N 1
ATOM 6554 C CA . GLY B 1 394 ? 11.086 0.505 -0.097 1 98.81 394 GLY B CA 1
ATOM 6555 C C . GLY B 1 394 ? 12.352 1.34 -0.226 1 98.81 394 GLY B C 1
ATOM 6556 O O . GLY B 1 394 ? 12.641 1.873 -1.3 1 98.81 394 GLY B O 1
ATOM 6557 N N . VAL B 1 395 ? 13.062 1.468 0.969 1 98.81 395 VAL B N 1
ATOM 6558 C CA . VAL B 1 395 ? 14.266 2.289 0.982 1 98.81 395 VAL B CA 1
ATOM 6559 C C . VAL B 1 395 ? 15.352 1.604 1.812 1 98.81 395 VAL B C 1
ATOM 6561 O O . VAL B 1 395 ? 15.055 0.744 2.645 1 98.81 395 VAL B O 1
ATOM 6564 N N . VAL B 1 396 ? 16.516 1.901 1.487 1 98.81 396 VAL B N 1
ATOM 6565 C CA . VAL B 1 396 ? 17.656 1.831 2.406 1 98.81 396 VAL B CA 1
ATOM 6566 C C . VAL B 1 396 ? 18.156 3.238 2.711 1 98.81 396 VAL B C 1
ATOM 6568 O O . VAL B 1 396 ? 18.406 4.027 1.795 1 98.81 396 VAL B O 1
ATOM 6571 N N . MET B 1 397 ? 18.219 3.568 3.965 1 98.94 397 MET B N 1
ATOM 6572 C CA . MET B 1 397 ? 18.656 4.895 4.383 1 98.94 397 MET B CA 1
ATOM 6573 C C . MET B 1 397 ? 19.906 4.793 5.25 1 98.94 397 MET B C 1
ATOM 6575 O O . MET B 1 397 ? 19.953 4.012 6.199 1 98.94 397 MET B O 1
ATOM 6579 N N . TRP B 1 398 ? 20.906 5.598 4.871 1 98.88 398 TRP B N 1
ATOM 6580 C CA . TRP B 1 398 ? 22.172 5.605 5.598 1 98.88 398 TRP B CA 1
ATOM 6581 C C . TRP B 1 398 ? 22.422 6.973 6.219 1 98.88 398 TRP B C 1
ATOM 6583 O O . TRP B 1 398 ? 22.141 8.008 5.605 1 98.88 398 TRP B O 1
ATOM 6593 N N . TYR B 1 399 ? 22.906 6.941 7.453 1 98.81 399 TYR B N 1
ATOM 6594 C CA . TYR B 1 399 ? 23.719 8.039 7.969 1 98.81 399 TYR B CA 1
ATOM 6595 C C . TYR B 1 399 ? 25.188 7.824 7.633 1 98.81 399 TYR B C 1
ATOM 6597 O O . TYR B 1 399 ? 25.734 6.75 7.875 1 98.81 399 TYR B O 1
ATOM 6605 N N . VAL B 1 400 ? 25.812 8.797 7.039 1 98.75 400 VAL B N 1
ATOM 6606 C CA . VAL B 1 400 ? 27.219 8.703 6.633 1 98.75 400 VAL B CA 1
ATOM 6607 C C . VAL B 1 400 ? 28.047 9.734 7.395 1 98.75 400 VAL B C 1
ATOM 6609 O O . VAL B 1 400 ? 27.766 10.93 7.332 1 98.75 400 VAL B O 1
ATOM 6612 N N . SER B 1 401 ? 29.062 9.328 8.031 1 98.19 401 SER B N 1
ATOM 6613 C CA . SER B 1 401 ? 29.906 10.219 8.82 1 98.19 401 SER B CA 1
ATOM 6614 C C . SER B 1 401 ? 30.766 11.102 7.926 1 98.19 401 SER B C 1
ATOM 6616 O O . SER B 1 401 ? 30.812 10.906 6.711 1 98.19 401 SER B O 1
ATOM 6618 N N . ALA B 1 402 ? 31.438 12.055 8.594 1 97.31 402 ALA B N 1
ATOM 6619 C CA . ALA B 1 402 ? 32.531 12.742 7.926 1 97.31 402 ALA B CA 1
ATOM 6620 C C . ALA B 1 402 ? 33.688 11.781 7.652 1 97.31 402 ALA B C 1
ATOM 6622 O O . ALA B 1 402 ? 33.812 10.742 8.305 1 97.31 402 ALA B O 1
ATOM 6623 N N . PRO B 1 403 ? 34.438 12.062 6.609 1 95 403 PRO B N 1
ATOM 6624 C CA . PRO B 1 403 ? 35.562 11.18 6.379 1 95 403 PRO B CA 1
ATOM 6625 C C . PRO B 1 403 ? 36.531 11.156 7.555 1 95 403 PRO B C 1
ATOM 6627 O O . PRO B 1 403 ? 36.781 12.195 8.18 1 95 403 PRO B O 1
ATOM 6630 N N . ALA B 1 404 ? 37 9.93 7.832 1 88.12 404 ALA B N 1
ATOM 6631 C CA . ALA B 1 404 ? 38 9.797 8.906 1 88.12 404 ALA B CA 1
ATOM 6632 C C . ALA B 1 404 ? 39.312 10.492 8.539 1 88.12 404 ALA B C 1
ATOM 6634 O O . ALA B 1 404 ? 39.688 10.516 7.367 1 88.12 404 ALA B O 1
ATOM 6635 N N . ARG B 1 405 ? 39.812 11.359 9.359 1 63.25 405 ARG B N 1
ATOM 6636 C CA . ARG B 1 405 ? 41.062 12.047 9.164 1 63.25 405 ARG B CA 1
ATOM 6637 C C . ARG B 1 405 ? 42.219 11.047 9 1 63.25 405 ARG B C 1
ATOM 6639 O O . ARG B 1 405 ? 42.281 10.047 9.719 1 63.25 405 ARG B O 1
ATOM 6646 N N . ALA B 1 406 ? 42.844 10.984 7.824 1 53.56 406 ALA B N 1
ATOM 6647 C CA . ALA B 1 406 ? 44.094 10.242 7.703 1 53.56 406 ALA B CA 1
ATOM 6648 C C . ALA B 1 406 ? 45.031 10.523 8.891 1 53.56 406 ALA B C 1
ATOM 6650 O O . ALA B 1 406 ? 45.281 11.68 9.219 1 53.56 406 ALA B O 1
ATOM 6651 N N . ASN B 1 407 ? 44.906 9.781 9.922 1 42.28 407 ASN B N 1
ATOM 6652 C CA . ASN B 1 407 ? 46.062 9.945 10.805 1 42.28 407 ASN B CA 1
ATOM 6653 C C . ASN B 1 407 ? 47.375 10.016 10.023 1 42.28 407 ASN B C 1
ATOM 6655 O O . ASN B 1 407 ? 47.812 9.016 9.445 1 42.28 407 ASN B O 1
ATOM 6659 N N . LEU B 1 408 ? 47.719 11.078 9.422 1 38.56 408 LEU B N 1
ATOM 6660 C CA . LEU B 1 408 ? 49.031 11.273 8.859 1 38.56 408 LEU B CA 1
ATOM 6661 C C . LEU B 1 408 ? 50.125 10.734 9.805 1 38.56 408 LEU B C 1
ATOM 6663 O O . LEU B 1 408 ? 51.281 10.664 9.438 1 38.56 408 LEU B O 1
ATOM 6667 N N . TYR B 1 409 ? 49.906 10.633 11.109 1 37.59 409 TYR B N 1
ATOM 6668 C CA . TYR B 1 409 ? 51.062 10.344 11.953 1 37.59 409 TYR B CA 1
ATOM 6669 C C . TYR B 1 409 ? 51.5 8.898 11.781 1 37.59 409 TYR B C 1
ATOM 6671 O O . TYR B 1 409 ? 52.531 8.484 12.352 1 37.59 409 TYR B O 1
ATOM 6679 N N . HIS B 1 410 ? 50.719 8.008 11.367 1 36.91 410 HIS B N 1
ATOM 6680 C CA . HIS B 1 410 ? 51.281 6.668 11.453 1 36.91 410 HIS B CA 1
ATOM 6681 C C . HIS B 1 410 ? 52.312 6.434 10.344 1 36.91 410 HIS B C 1
ATOM 6683 O O . HIS B 1 410 ? 52.844 5.328 10.211 1 36.91 410 HIS B O 1
ATOM 6689 N N . LEU B 1 411 ? 52.5 7.434 9.398 1 34.06 411 LEU B N 1
ATOM 6690 C CA . LEU B 1 411 ? 53.562 7.098 8.453 1 34.06 411 LEU B CA 1
ATOM 6691 C C . LEU B 1 411 ? 54.906 6.98 9.164 1 34.06 411 LEU B C 1
ATOM 6693 O O . LEU B 1 411 ? 55.906 6.656 8.539 1 34.06 411 LEU B O 1
ATOM 6697 N N . ARG B 1 412 ? 55.062 7.664 10.336 1 33.75 412 ARG B N 1
ATOM 6698 C CA . ARG B 1 412 ? 56.469 7.555 10.727 1 33.75 412 ARG B CA 1
ATOM 6699 C C . ARG B 1 412 ? 56.812 6.137 11.164 1 33.75 412 ARG B C 1
ATOM 6701 O O . ARG B 1 412 ? 57.938 5.691 11.016 1 33.75 412 ARG B O 1
ATOM 6708 N N . ARG B 1 413 ? 56.062 5.582 12.109 1 33.38 413 ARG B N 1
ATOM 6709 C CA . ARG B 1 413 ? 56.75 4.465 12.734 1 33.38 413 ARG B CA 1
ATOM 6710 C C . ARG B 1 413 ? 56.656 3.201 11.891 1 33.38 413 ARG B C 1
ATOM 6712 O O . ARG B 1 413 ? 57.062 2.123 12.305 1 33.38 413 ARG B O 1
ATOM 6719 N N . GLY B 1 414 ? 55.625 3.148 11.031 1 31.05 414 GLY B N 1
ATOM 6720 C CA . GLY B 1 414 ? 55.188 1.817 10.633 1 31.05 414 GLY B CA 1
ATOM 6721 C C . GLY B 1 414 ? 56.156 1.153 9.656 1 31.05 414 GLY B C 1
ATOM 6722 O O . GLY B 1 414 ? 56 1.275 8.445 1 31.05 414 GLY B O 1
ATOM 6723 N N . GLN B 1 415 ? 57.531 1.237 9.914 1 33.12 415 GLN B N 1
ATOM 6724 C CA . GLN B 1 415 ? 58.312 0.389 9.031 1 33.12 415 GLN B CA 1
ATOM 6725 C C . GLN B 1 415 ? 57.812 -1.045 9.031 1 33.12 415 GLN B C 1
ATOM 6727 O O . GLN B 1 415 ? 58.156 -1.849 8.172 1 33.12 415 GLN B O 1
ATOM 6732 N N . GLU B 1 416 ? 57.469 -1.56 10.266 1 29.84 416 GLU B N 1
ATOM 6733 C CA . GLU B 1 416 ? 57.438 -3.018 10.203 1 29.84 416 GLU B CA 1
ATOM 6734 C C . GLU B 1 416 ? 56.281 -3.529 9.359 1 29.84 416 GLU B C 1
ATOM 6736 O O . GLU B 1 416 ? 55.156 -3.051 9.5 1 29.84 416 GLU B O 1
ATOM 6741 N N . ALA B 1 417 ? 56.531 -4.289 8.297 1 31.19 417 ALA B N 1
ATOM 6742 C CA . ALA B 1 417 ? 55.906 -4.883 7.125 1 31.19 417 ALA B CA 1
ATOM 6743 C C . ALA B 1 417 ? 54.75 -5.793 7.531 1 31.19 417 ALA B C 1
ATOM 6745 O O . ALA B 1 417 ? 54.938 -6.996 7.711 1 31.19 417 ALA B O 1
ATOM 6746 N N . HIS B 1 418 ? 54.156 -5.641 8.781 1 29.34 418 HIS B N 1
ATOM 6747 C CA . HIS B 1 418 ? 53.312 -6.824 8.859 1 29.34 418 HIS B CA 1
ATOM 6748 C C . HIS B 1 418 ? 52.312 -6.863 7.695 1 29.34 418 HIS B C 1
ATOM 6750 O O . HIS B 1 418 ? 51.969 -5.824 7.141 1 29.34 418 HIS B O 1
ATOM 6756 N N . GLY B 1 419 ? 52.219 -8 7.051 1 25.92 419 GLY B N 1
ATOM 6757 C CA . GLY B 1 419 ? 51.438 -8.5 5.93 1 25.92 419 GLY B CA 1
ATOM 6758 C C . GLY B 1 419 ? 49.969 -8.172 6.039 1 25.92 419 GLY B C 1
ATOM 6759 O O . GLY B 1 419 ? 49.281 -8.641 6.949 1 25.92 419 GLY B O 1
ATOM 6760 N N . PHE B 1 420 ? 49.594 -6.973 5.891 1 24.12 420 PHE B N 1
ATOM 6761 C CA . PHE B 1 420 ? 48.156 -6.707 5.805 1 24.12 420 PHE B CA 1
ATOM 6762 C C . PHE B 1 420 ? 47.5 -7.629 4.789 1 24.12 420 PHE B C 1
ATOM 6764 O O . PHE B 1 420 ? 47.969 -7.734 3.648 1 24.12 420 PHE B O 1
ATOM 6771 N N . ALA B 1 421 ? 46.875 -8.703 5.285 1 28.31 421 ALA B N 1
ATOM 6772 C CA . ALA B 1 421 ? 46 -9.562 4.492 1 28.31 421 ALA B CA 1
ATOM 6773 C C . ALA B 1 421 ? 45.125 -8.727 3.545 1 28.31 421 ALA B C 1
ATOM 6775 O O . ALA B 1 421 ? 44.562 -7.707 3.943 1 28.31 421 ALA B O 1
ATOM 6776 N N . GLU B 1 422 ? 45.375 -8.844 2.277 1 29.06 422 GLU B N 1
ATOM 6777 C CA . GLU B 1 422 ? 44.531 -8.375 1.174 1 29.06 422 GLU B CA 1
ATOM 6778 C C . GLU B 1 422 ? 43.062 -8.516 1.506 1 29.06 422 GLU B C 1
ATOM 6780 O O . GLU B 1 422 ? 42.594 -9.617 1.791 1 29.06 422 GLU B O 1
ATOM 6785 N N . GLU B 1 423 ? 42.531 -7.574 2.264 1 33.84 423 GLU B N 1
ATOM 6786 C CA . GLU B 1 423 ? 41.094 -7.566 2.418 1 33.84 423 GLU B CA 1
ATOM 6787 C C . GLU B 1 423 ? 40.406 -7.957 1.116 1 33.84 423 GLU B C 1
ATOM 6789 O O . GLU B 1 423 ? 40.719 -7.426 0.051 1 33.84 423 GLU B O 1
ATOM 6794 N N . SER B 1 424 ? 39.938 -9.148 0.996 1 34.66 424 SER B N 1
ATOM 6795 C CA . SER B 1 424 ? 39.188 -9.688 -0.125 1 34.66 424 SER B CA 1
ATOM 6796 C C . SER B 1 424 ? 38.188 -8.664 -0.66 1 34.66 424 SER B C 1
ATOM 6798 O O . SER B 1 424 ? 37.531 -7.969 0.115 1 34.66 424 SER B O 1
ATOM 6800 N N . ASN B 1 425 ? 38.344 -8.07 -1.842 1 37.28 425 ASN B N 1
ATOM 6801 C CA . ASN B 1 425 ? 37.625 -7.129 -2.695 1 37.28 425 ASN B CA 1
ATOM 6802 C C . ASN B 1 425 ? 36.156 -7.469 -2.777 1 37.28 425 ASN B C 1
ATOM 6804 O O . ASN B 1 425 ? 35.5 -7.137 -3.762 1 37.28 425 ASN B O 1
ATOM 6808 N N . SER B 1 426 ? 35.625 -8.391 -2.008 1 43.62 426 SER B N 1
ATOM 6809 C CA . SER B 1 426 ? 34.188 -8.594 -2.215 1 43.62 426 SER B CA 1
ATOM 6810 C C . SER B 1 426 ? 33.406 -7.414 -1.681 1 43.62 426 SER B C 1
ATOM 6812 O O . SER B 1 426 ? 33.625 -6.949 -0.563 1 43.62 426 SER B O 1
ATOM 6814 N N . PRO B 1 427 ? 32.656 -6.812 -2.572 1 49.69 427 PRO B N 1
ATOM 6815 C CA . PRO B 1 427 ? 31.859 -5.668 -2.098 1 49.69 427 PRO B CA 1
ATOM 6816 C C . PRO B 1 427 ? 31.047 -5.988 -0.85 1 49.69 427 PRO B C 1
ATOM 6818 O O . PRO B 1 427 ? 30.594 -7.125 -0.673 1 49.69 427 PRO B O 1
ATOM 6821 N N . HIS B 1 428 ? 31.094 -5.113 0.108 1 58.81 428 HIS B N 1
ATOM 6822 C CA . HIS B 1 428 ? 30.266 -5.227 1.309 1 58.81 428 HIS B CA 1
ATOM 6823 C C . HIS B 1 428 ? 28.781 -5.227 0.964 1 58.81 428 HIS B C 1
ATOM 6825 O O . HIS B 1 428 ? 28.312 -4.359 0.228 1 58.81 428 HIS B O 1
ATOM 6831 N N . VAL B 1 429 ? 28.125 -6.395 1.195 1 54.31 429 VAL B N 1
ATOM 6832 C CA . VAL B 1 429 ? 26.688 -6.527 0.908 1 54.31 429 VAL B CA 1
ATOM 6833 C C . VAL B 1 429 ? 25.875 -6.07 2.115 1 54.31 429 VAL B C 1
ATOM 6835 O O . VAL B 1 429 ? 26.031 -6.617 3.213 1 54.31 429 VAL B O 1
ATOM 6838 N N . PHE B 1 430 ? 25.281 -4.926 1.969 1 50.03 430 PHE B N 1
ATOM 6839 C CA . PHE B 1 430 ? 24.359 -4.473 2.992 1 50.03 430 PHE B CA 1
ATOM 6840 C C . PHE B 1 430 ? 22.953 -4.996 2.717 1 50.03 430 PHE B C 1
ATOM 6842 O O . PHE B 1 430 ? 22.359 -4.684 1.681 1 50.03 430 PHE B O 1
ATOM 6849 N N . LEU B 1 431 ? 22.531 -6.234 3.426 1 49.34 431 LEU B N 1
ATOM 6850 C CA . LEU B 1 431 ? 21.203 -6.832 3.254 1 49.34 431 LEU B CA 1
ATOM 6851 C C . LEU B 1 431 ? 20.203 -6.219 4.227 1 49.34 431 LEU B C 1
ATOM 6853 O O . LEU B 1 431 ? 20.547 -5.93 5.375 1 49.34 431 LEU B O 1
#

Foldseek 3Di:
DPPPPPPPPPPPPPPLDFQPPVPCQFFAAAAEAPQQQNQAQCCPVPVCRHQALVVQLQRLCLCLPVCVVVLRHAEREYEPNQWDQDADPVRETWGDCVRYVVTLLVSQVSSVVSVHAYHYEAEEACADPVRGGHAFQVRLLVHLLNCVVSVHAEYAYHYPHHDLVRLVPRQQVNLVSNVVNVHHYAYEAQSQQVQQQFPPSDDLSVCSNRHQEYERHDEAHLALVSLVVLLCVCQVCVVGQQVSWGRSYAYASYEQNQQHDHDDLQLSLVSLQQCLLQLHRHHHHHRSVDRDPSSVCSSSQSQSSCSSRASRGGHKHFDDDDPQQWTWIKHAGPQRKIKIKIFHQDDDFWDWDKDFLVNVVDDFAKKWKAFRNPRDIDIHTRPQMAIETAGHRGMTMIIIHHGDPPPPPVVPPPPPPDDPPPPDSDHHYDD/DPPPPPPPPPPPPPPLDFQPPVPCQFFAAAAEAPQQQNQAQCCPVPVCRHQALVVQLQRLCLCLPVCNVVLRHAEREYEPNQWDQDADPVRETWGDCVRYVVTLLVSQVSSVVSVHAYHYEAEEACADPVRGGHAFQVRLLVHLLNCVVSVHAEYAYHYPHHDLVRLVRRQQVNLVNNVVNVRHYAYEAQSQQVQQQFPPSDDLSVCSNRHQEYERHDEAHLALVSLVVLLCVCQVCVVGQQVSWGRSYAYASYEQAQQHDHDDLQLSLVSLQQCLLQLHRHHHHHRSVDRDPSSVCSSSQSVSSCSSRASRGGHKHFDDDDPQQWTWIKHAGPQRKIKIKIFGQDDDFWDWDKDFLVRVVDDFAKKWKAFRNPRDIDIHTRPAMAIETAGHSGMTMIIIHHGDPPPPPVVPPPPPPDDPPPPPSDHHYDD

Sequence (862 aa):
MHFFLLVFACALYGSTFALNNGLMRTPPMGWLAWERFRCDIDCQNDPKNCISENLFIDMADRLSEDGWRELGYVYVNIDDCWSSMERDGNGRLQPDPKRFPGGIHKLARYMHDRGLKLGIYGDMGTHTCGGYPGTTLDKIQIDAQTFADWEVDMLKFDGCYSNFTEQEQGYPLMSKALNATGRPIGYSCSWPAYCGGLPPKVNYTQLGEICNLWRNYDDIQDSWDSVLTIVDWFFDNQDVLQPAAGPGRWNDPDMLLIGDFGLSLDQSRSQMAIWAIMAAPLFMSNDLRTISSEARNILQNKMVISINQDPMGMAGRRVLKEKSGIEVFWRPLSDNASALVFLSRRTDMPYRYTSSLRQLNYTAGSYKIVDVFTGKMASLKDSTDFVVSVNPTGVVMWYVSAPARANLYHLRRGQEAHGFAEESNSPHVFLMHFFLLVFACALYGSTFALNNGLMRTPPMGWLAWERFRCDIDCQNDPKNCISENLFIDMADRLSEDGWRELGYVYVNIDDCWSSMERDGNGRLQPDPKRFPGGIHKLARYMHDRGLKLGIYGDMGTHTCGGYPGTTLDKIQIDAQTFADWEVDMLKFDGCYSNFTEQEQGYPLMSKALNATGRPIGYSCSWPAYCGGLPPKVNYTQLGEICNLWRNYDDIQDSWDSVLTIVDWFFDNQDVLQPAAGPGRWNDPDMLLIGDFGLSLDQSRSQMAIWAIMAAPLFMSNDLRTISSEARNILQNKMVISINQDPMGMAGRRVLKEKSGIEVFWRPLSDNASALVFLSRRTDMPYRYTSSLRQLNYTAGSYKIVDVFTGKMASLKDSTDFVVSVNPTGVVMWYVSAPARANLYHLRRGQEAHGFAEESNSPHVFL

InterPro domains:
  IPR000111 Glycoside hydrolase family 27/36, conserved site [PS00512] (72-88)
  IPR002241 Glycoside hydrolase, family 27 [PF16499] (26-310)
  IPR002241 Glycoside hydrolase, family 27 [PR00740] (21-40)
  IPR002241 Glycoside hydrolase, family 27 [PR00740] (67-82)
  IPR002241 Glycoside hydrolase, family 27 [PR00740] (108-129)
  IPR002241 Glycoside hydrolase, family 27 [PR00740] (143-160)
  IPR002241 Glycoside hydrolase, family 27 [PR00740] (170-188)
  IPR002241 Glycoside hydrolase, family 27 [PR00740] (245-264)
  IPR002241 Glycoside hydrolase, family 27 [PR00740] (266-287)
  IPR002241 Glycoside hydrolase, family 27 [PTHR11452] (3-400)
  IPR002241 Glycoside hydrolase, family 27 [cd14792] (27-310)
  IPR013780 Glycosyl hydrolase, all-beta [G3DSA:2.60.40.1180] (316-413)
  IPR013785 Aldolase-type TIM barrel [G3DSA:3.20.20.70] (19-309)
  IPR017853 Glycoside hydrolase superfamily [SSF51445] (19-311)
  IPR035373 Alpha galactosidase A, C-terminal domain [PF17450] (313-394)

Solvent-accessible surface area (backbone atoms only — not comparable to full-atom values): 44746 Å² total; per-residue (Å²): 136,81,79,77,78,76,77,78,78,74,75,73,73,74,74,76,64,42,35,83,76,80,50,50,50,37,51,51,31,22,37,33,45,42,58,45,36,50,75,33,71,50,48,86,87,35,57,83,54,13,56,32,48,65,42,53,51,53,46,48,51,41,30,58,70,67,57,36,38,86,74,50,32,29,35,43,29,46,40,69,66,53,53,28,81,54,56,48,98,86,67,37,81,36,55,21,61,83,45,26,70,73,38,61,40,52,51,22,51,57,28,47,76,58,73,31,37,26,27,35,50,49,16,36,12,70,21,27,84,81,67,34,65,32,37,37,78,92,38,35,58,56,47,32,43,49,41,46,74,28,54,40,36,25,40,39,36,39,54,35,72,49,54,69,71,54,48,70,50,37,57,56,49,40,36,53,32,37,56,68,64,70,50,80,52,46,32,33,34,29,58,32,40,78,48,78,41,41,72,85,71,34,59,54,70,59,43,21,43,49,21,35,27,30,30,40,55,76,84,58,45,40,35,58,68,42,51,49,52,50,50,50,54,50,56,76,40,37,86,63,54,36,76,53,28,32,58,11,17,31,54,29,83,51,64,40,54,59,48,53,44,37,51,10,72,34,35,34,50,30,51,55,50,52,38,27,36,47,29,27,44,50,28,35,19,49,56,72,92,71,46,45,70,69,38,48,52,62,76,61,32,62,59,55,50,51,58,27,48,28,74,66,31,50,39,28,44,70,78,45,78,44,92,85,31,40,32,33,33,41,22,69,39,60,86,61,20,32,36,40,35,40,35,24,71,39,40,54,46,67,40,77,44,73,50,33,42,39,82,69,68,44,70,90,38,39,26,47,35,32,34,57,87,79,64,51,70,48,77,44,44,17,82,46,46,34,30,40,56,24,38,22,40,8,52,44,44,33,41,34,46,37,61,54,73,76,69,70,68,60,73,70,71,65,71,73,75,72,79,72,73,76,72,74,82,64,55,54,70,50,122,136,82,80,78,79,78,77,77,77,76,74,74,73,75,74,76,64,42,36,82,76,80,49,50,49,37,50,51,30,22,37,33,46,43,60,46,37,49,74,32,71,49,48,85,86,36,58,84,54,14,57,31,49,64,43,54,51,52,47,48,51,43,29,59,69,67,59,36,39,87,73,50,34,30,36,42,28,45,40,70,67,51,54,27,80,54,56,49,98,87,67,36,82,34,53,21,60,84,46,27,68,74,39,62,40,52,50,21,50,58,28,49,76,58,72,31,36,26,27,37,52,49,15,37,12,70,20,26,83,79,68,33,67,32,37,39,79,91,38,35,56,58,46,32,44,49,41,47,75,28,54,40,35,26,40,39,36,39,53,35,72,49,54,71,69,54,47,70,50,37,58,55,49,39,36,54,32,36,58,69,62,70,49,79,52,46,36,33,34,30,60,32,39,79,48,79,41,40,71,85,71,33,58,55,71,60,43,22,42,50,21,36,26,31,29,38,56,76,84,57,47,42,35,56,68,42,51,48,52,51,51,48,55,49,57,76,40,36,86,62,52,35,74,54,28,31,59,11,16,30,52,30,83,50,62,40,55,60,50,54,44,36,52,11,74,34,35,36,51,30,50,54,51,52,38,27,36,47,27,26,43,51,29,35,19,50,55,72,92,71,46,45,70,70,38,48,51,61,76,64,31,62,61,55,49,50,58,28,48,29,73,67,30,51,36,28,44,72,78,46,79,43,95,83,32,43,33,34,32,42,21,68,39,60,84,63,21,32,37,40,36,38,35,22,72,38,40,56,46,66,41,76,45,72,50,31,44,40,80,71,70,45,68,88,37,40,27,46,36,32,32,60,88,79,63,52,71,48,77,44,44,18,82,46,46,34,30,41,55,25,38,23,42,8,53,44,42,33,42,34,46,38,61,52,74,75,69,69,69,57,73,70,71,66,71,74,76,70,79,73,71,75,72,73,83,65,54,53,69,49,121

pLDDT: mean 91.59, std 18.53, range [24.12, 99.0]

Nearest PDB structures (foldseek):
  1ktb-assembly1_A  TM=9.978E-01  e=2.257E-73  Gallus gallus
  3lx9-assembly1_B  TM=9.766E-01  e=3.473E-57  Homo sapiens
  3tv8-assembly1_B  TM=9.678E-01  e=2.274E-57  Homo sapiens
  1r47-assembly1_A  TM=9.690E-01  e=9.619E-54  Homo sapiens
  3a23-assembly2_B  TM=8.345E-01  e=1.976E-33  Streptomyces avermitilis

Secondary structure (DSSP, 8-state):
--------------------SS--SS--EEEESHHHHTT---TTT-TTTSSSHHHHHHHHHHHHHTTTGGGT--EEE--SS-B-SS--TTS---B-TTT-TTHHHHHHHHHHTTT-EEEEEEEBSSB-TTSSB-B-GGGHHHHHHHHHHTT--EEEEE-TT--HHHHHHHHHHHHHHHHHTSS--EEEE-GGGGTTSSTTT--HHHHHHH-SEEE-SPPP-SSHHHHHHHHHHHHHTHHHHGGG-BTTBEEE---B-TTSSS--HHHHHHHHHHHHHTT--EEE-S-TTT--HHHHHHHT-HHHHHHHT-TT----EEEEE-TTSEEEEEEE-GGG-EEEEEEE--SSS-EEEEEETGGGTPPSSEEEEEETTT--EEEEETTSEEEEEE-TT-EEEEEEPPPP---TTHHHHTTS-----------EEE-/--------------------SS--SS--EEEESHHHHTT---TTT-TTTSSSHHHHHHHHHHHHHSSHHHHT--EEE--SS-B-SS--TTS---B-TTT-TTHHHHHHHHHHTTT-EEEEEEEBSSB-TTSSB-B-GGGHHHHHHHHHHTT--EEEEE-TT--HHHHHHHHHHHHHHHHHTSS--EEEE-GGGGTTSSTTT--HHHHHHH-SEEE-SPPP-SSHHHHHHHHHHHHHTHHHHGGG-BTTBEEE---B-TTSSS--HHHHHHHHHHHHHTT--EEE-S-TTT--HHHHHHHT-HHHHHHHT-TT----EEEEE-TTSEEEEEEE-GGG-EEEEEEE--SSS-EEEEEETTTTTPPSSEEEEEETTT--EEEEETTSEEEEEE-TT-EEEEEEPPPP---TTHHHHTTS-----------EEE-

Radius of gyration: 32.24 Å; Cα contacts (8 Å, |Δi|>4): 1906; chains: 2; bounding box: 119×92×65 Å

Organism: Oryzias melastigma (NCBI:txid30732)